Protein AF-0000000069869216 (afdb_homodimer)

pLDDT: mean 90.73, std 17.7, range [18.89, 98.94]

Foldseek 3Di:
DCPPVPPPDDPPPPPPPPCLVLFDLQAAFEEEEADCFDVNVVVVVVLVVVVRYDYAAYEALQCPDPRRVVVCVVCVNHHYYNALVVCCVPCVVPGAAYEYDAFQALLQLNLLVQLVSNHAYEYEFPNHLFLVSLVLSLVSCVVRVLHAFFYNLQLLQFQAVLQLLQCVVLVVDAQWAEKEFEDAFDDPCLPPQLPDDDDDAADDDDPSGDVPNSLFFFDDDHDDCCCDDPNVCFWSRTHLHPCRVFVCFACQSVCQVVVQFAFQKKWWPDFASAHQTGFTQKTKIWGWGCDDPNHHIYIYIYIYHNPTDDDDDPQNPQQDDDPPPPDDPPPPTPDRSHATYMWIDHPPWIWTFHTRNTHIATDNPVVRVVCVVVRDDGDHRPDGQSSQSSCVSSVNHHHSGGSNRSSSVSSNSNLNSLCRNVVGMWGADPVVRATDPDPVSRCRSNNDGTDPPNNVSSVD/DCPVVPPPDDPPPPPPPPCLVLFDLQAAFEEEEADCFDVNVVVVVVLVVVVRYDYAAYEALQCPDPRRVVVCVVCVNHHYYNALVVCCVPCVVPGAAYEYDAFQALLQLNLLVQLVSNHAYEYEFPNHLFLVSLVLSLVSCVVRVLHAFFYNLQLLQFQAVLQLLQCVVLVVDAQWAEKEFEDAFDDPCLPPQLPDDDDDAADDDDPSGPVPSSLFFFDDDHDDPCCDDRNVCFWSRTHLHPCRVFVCFACQSVCQVVVQFAFQKKWWPDFASAHQTGFTQKTKIWGWGCDDPNHHIYIYIYIYHNPTDDDDDPQNPQQDDDPPPPDDPPPPTPDRSHATYMWIDHPPWIWTFHTRNTHIATDNPVVRVVCVVVRDDGDHRPDGQSSQSSCSSSVNHHHSGGSNRSSSVSSNSNLNSLCRNVVGMWGADPVVRATDPDPVSRCRSNNDGTDPPNNVSSVD

InterPro domains:
  IPR000683 Gfo/Idh/MocA-like oxidoreductase, N-terminal [PF01408] (30-147)
  IPR036291 NAD(P)-binding domain superfamily [SSF51735] (22-184)
  IPR043906 Gfo/Idh/MocA-like oxidoreductase, bacterial type, C-terminal [PF19051] (194-260)
  IPR050463 Gfo/Idh/MocA family oxidoreductases and glycosidases [PTHR43818] (3-437)

Sequence (920 aa):
MASAGLAAGAGEILNAQTLSSSKNKNEKVKIAYVGIGNRGQQIIEDFARTGMVEVVALCDVDMGAKHTQKVIGMYPKAKQFRDFRQMFDKAGKEFDAVAIATPDHSHFPISMLALASGKHVYVEKPLARTFYEAELLMQAALKRPNLATQVGNQGHSEANYFQFKAWMDAGIIKDVTAVTAHMNNVRRWHKWDTNIYKLPSGQQLPKDMDWDTWLGAVPYHEYNEKYHQGEWRCWYDFGMGALGDWGAHILDTVHEFLELGLPYEVTLLHEKGHNDYFFPYSSTILFRFPQRKGMPPVDITWYDGLDNLPPIPAGYGVSGLDPNIPTTNQGDVPAAKLNPGKIIYTKDLTFKGGSHGSTLSIIPEEKAKEMADKLPQIPKSPSNHFENFLLACNGIEKTRSPFEINGVLSQVFSLGVMAQRLNTQLFFDSRTKQITNNEFANAMLTGIPPRKGWDEFYKLMASAGLAAGAGEILNAQTLSSSKNKNEKVKIAYVGIGNRGQQIIEDFARTGMVEVVALCDVDMGAKHTQKVIGMYPKAKQFRDFRQMFDKAGKEFDAVAIATPDHSHFPISMLALASGKHVYVEKPLARTFYEAELLMQAALKRPNLATQVGNQGHSEANYFQFKAWMDAGIIKDVTAVTAHMNNVRRWHKWDTNIYKLPSGQQLPKDMDWDTWLGAVPYHEYNEKYHQGEWRCWYDFGMGALGDWGAHILDTVHEFLELGLPYEVTLLHEKGHNDYFFPYSSTILFRFPQRKGMPPVDITWYDGLDNLPPIPAGYG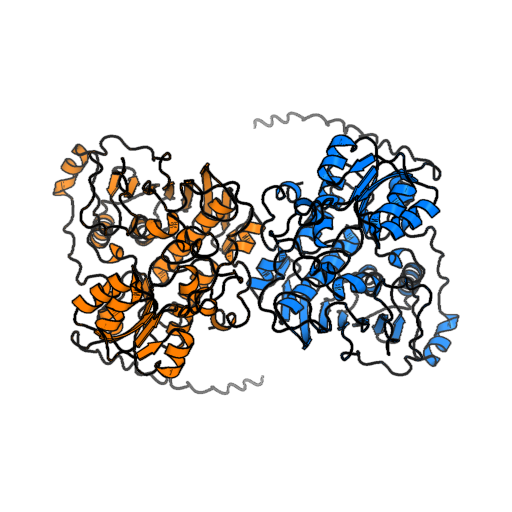VSGLDPNIPTTNQGDVPAAKLNPGKIIYTKDLTFKGGSHGSTLSIIPEEKAKEMADKLPQIPKSPSNHFENFLLACNGIEKTRSPFEINGVLSQVFSLGVMAQRLNTQLFFDSRTKQITNNEFANAMLTGIPPRKGWDEFYKL

Structure (mmCIF, N/CA/C/O backbone):
data_AF-0000000069869216-model_v1
#
loop_
_entity.id
_entity.type
_entity.pdbx_description
1 polymer Dehydrogenase
#
loop_
_atom_site.group_PDB
_atom_site.id
_atom_site.type_symbol
_atom_site.label_atom_id
_atom_site.label_alt_id
_atom_site.label_comp_id
_atom_site.label_asym_id
_atom_site.label_entity_id
_atom_site.label_seq_id
_atom_site.pdbx_PDB_ins_code
_atom_site.Cartn_x
_atom_site.Cartn_y
_atom_site.Cartn_z
_atom_site.occupancy
_atom_site.B_iso_or_equiv
_atom_site.auth_seq_id
_atom_site.auth_comp_id
_atom_site.auth_asym_id
_atom_site.auth_atom_id
_atom_site.pdbx_PDB_model_num
ATOM 1 N N . MET A 1 1 ? 43.75 -15.781 37.406 1 19.62 1 MET A N 1
ATOM 2 C CA . MET A 1 1 ? 44.062 -14.633 38.25 1 19.62 1 MET A CA 1
ATOM 3 C C . MET A 1 1 ? 43.906 -13.328 37.469 1 19.62 1 MET A C 1
ATOM 5 O O . MET A 1 1 ? 43.938 -12.25 38.062 1 19.62 1 MET A O 1
ATOM 9 N N . ALA A 1 2 ? 44.25 -13.344 36.219 1 21.14 2 ALA A N 1
ATOM 10 C CA . ALA A 1 2 ? 45.031 -12.305 35.531 1 21.14 2 ALA A CA 1
ATOM 11 C C . ALA A 1 2 ? 44.156 -11.102 35.188 1 21.14 2 ALA A C 1
ATOM 13 O O . ALA A 1 2 ? 43.25 -11.195 34.344 1 21.14 2 ALA A O 1
ATOM 14 N N . SER A 1 3 ? 43.844 -10.242 36.281 1 19.47 3 SER A N 1
ATOM 15 C CA . SER A 1 3 ? 42.875 -9.188 36.594 1 19.47 3 SER A CA 1
ATOM 16 C C . SER A 1 3 ? 43.188 -7.922 35.781 1 19.47 3 SER A C 1
ATOM 18 O O . SER A 1 3 ? 43.781 -6.98 36.281 1 19.47 3 SER A O 1
ATOM 20 N N . ALA A 1 4 ? 43.875 -8.117 34.594 1 21.92 4 ALA A N 1
ATOM 21 C CA . ALA A 1 4 ? 44.531 -6.887 34.125 1 21.92 4 ALA A CA 1
ATOM 22 C C . ALA A 1 4 ? 43.5 -5.777 33.938 1 21.92 4 ALA A C 1
ATOM 24 O O . ALA A 1 4 ? 42.594 -5.902 33.125 1 21.92 4 ALA A O 1
ATOM 25 N N . GLY A 1 5 ? 43.188 -5.02 34.938 1 21.55 5 GLY A N 1
ATOM 26 C CA . GLY A 1 5 ? 42.25 -3.971 35.281 1 21.55 5 GLY A CA 1
ATOM 27 C C . GLY A 1 5 ? 42.438 -2.697 34.5 1 21.55 5 GLY A C 1
ATOM 28 O O . GLY A 1 5 ? 42.75 -1.646 35.062 1 21.55 5 GLY A O 1
ATOM 29 N N . LEU A 1 6 ? 43.219 -2.826 33.219 1 23.8 6 LEU A N 1
ATOM 30 C CA . LEU A 1 6 ? 43.656 -1.477 32.906 1 23.8 6 LEU A CA 1
ATOM 31 C C . LEU A 1 6 ? 42.469 -0.507 32.875 1 23.8 6 LEU A C 1
ATOM 33 O O . LEU A 1 6 ? 41.406 -0.846 32.375 1 23.8 6 LEU A O 1
ATOM 37 N N . ALA A 1 7 ? 42.531 0.526 33.688 1 21.89 7 ALA A N 1
ATOM 38 C CA . ALA A 1 7 ? 41.844 1.729 34.156 1 21.89 7 ALA A CA 1
ATOM 39 C C . ALA A 1 7 ? 41.594 2.699 33.031 1 21.89 7 ALA A C 1
ATOM 41 O O . ALA A 1 7 ? 42.5 3.287 32.469 1 21.89 7 ALA A O 1
ATOM 42 N N . ALA A 1 8 ? 40.812 2.232 31.984 1 25.52 8 ALA A N 1
ATOM 43 C CA . ALA A 1 8 ? 40.5 3.109 30.859 1 25.52 8 ALA A CA 1
ATOM 44 C C . ALA A 1 8 ? 40.125 4.512 31.344 1 25.52 8 ALA A C 1
ATOM 46 O O . ALA A 1 8 ? 39.281 4.68 32.188 1 25.52 8 ALA A O 1
ATOM 47 N N . GLY A 1 9 ? 41.188 5.363 31.438 1 22.97 9 GLY A N 1
ATOM 48 C CA . GLY A 1 9 ? 41.062 6.762 31.828 1 22.97 9 GLY A CA 1
ATOM 49 C C . GLY A 1 9 ? 39.812 7.426 31.312 1 22.97 9 GLY A C 1
ATOM 50 O O . GLY A 1 9 ? 39.188 6.941 30.359 1 22.97 9 GLY A O 1
ATOM 51 N N . ALA A 1 10 ? 39.25 8.281 32.125 1 24.89 10 ALA A N 1
ATOM 52 C CA . ALA A 1 10 ? 38.094 9.172 32.281 1 24.89 10 ALA A CA 1
ATOM 53 C C . ALA A 1 10 ? 38 10.148 31.109 1 24.89 10 ALA A C 1
ATOM 55 O O . ALA A 1 10 ? 38.906 10.984 30.906 1 24.89 10 ALA A O 1
ATOM 56 N N . GLY A 1 11 ? 37.594 9.562 29.906 1 25.91 11 GLY A N 1
ATOM 57 C CA . GLY A 1 11 ? 37.406 10.406 28.734 1 25.91 11 GLY A CA 1
ATOM 58 C C . GLY A 1 11 ? 36.781 11.758 29.062 1 25.91 11 GLY A C 1
ATOM 59 O O . GLY A 1 11 ? 35.844 11.844 29.859 1 25.91 11 GLY A O 1
ATOM 60 N N . GLU A 1 12 ? 37.594 12.797 29.125 1 27.44 12 GLU A N 1
ATOM 61 C CA . GLU A 1 12 ? 37.188 14.195 29.234 1 27.44 12 GLU A CA 1
ATOM 62 C C . GLU A 1 12 ? 35.969 14.484 28.359 1 27.44 12 GLU A C 1
ATOM 64 O O . GLU A 1 12 ? 35.938 14.102 27.188 1 27.44 12 GLU A O 1
ATOM 69 N N . ILE A 1 13 ? 34.812 14.555 28.953 1 28.97 13 ILE A N 1
ATOM 70 C CA . ILE A 1 13 ? 33.531 15.094 28.516 1 28.97 13 ILE A CA 1
ATOM 71 C C . ILE A 1 13 ? 33.75 16.406 27.781 1 28.97 13 ILE A C 1
ATOM 73 O O . ILE A 1 13 ? 34.156 17.406 28.391 1 28.97 13 ILE A O 1
ATOM 77 N N . LEU A 1 14 ? 34.344 16.391 26.625 1 27.14 14 LEU A N 1
ATOM 78 C CA . LEU A 1 14 ? 34.312 17.641 25.859 1 27.14 14 LEU A CA 1
ATOM 79 C C . LEU A 1 14 ? 32.969 18.328 26 1 27.14 14 LEU A C 1
ATOM 81 O O . LEU A 1 14 ? 31.922 17.734 25.703 1 27.14 14 LEU A O 1
ATOM 85 N N . ASN A 1 15 ? 32.938 19.188 26.969 1 25.11 15 ASN A N 1
ATOM 86 C CA . ASN A 1 15 ? 31.875 20.188 27.156 1 25.11 15 ASN A CA 1
ATOM 87 C C . ASN A 1 15 ? 31.484 20.844 25.844 1 25.11 15 ASN A C 1
ATOM 89 O O . ASN A 1 15 ? 32.25 21.609 25.266 1 25.11 15 ASN A O 1
ATOM 93 N N . ALA A 1 16 ? 30.906 20.125 24.922 1 31.41 16 ALA A N 1
ATOM 94 C CA . ALA A 1 16 ? 30.281 20.828 23.812 1 31.41 16 ALA A CA 1
ATOM 95 C C . ALA A 1 16 ? 29.625 22.125 24.281 1 31.41 16 ALA A C 1
ATOM 97 O O . ALA A 1 16 ? 28.656 22.094 25.047 1 31.41 16 ALA A O 1
ATOM 98 N N . GLN A 1 17 ? 30.422 23.141 24.531 1 30.08 17 GLN A N 1
ATOM 99 C CA . GLN A 1 17 ? 29.922 24.5 24.719 1 30.08 17 GLN A CA 1
ATOM 100 C C . GLN A 1 17 ? 28.766 24.797 23.766 1 30.08 17 GLN A C 1
ATOM 102 O O . GLN A 1 17 ? 28.953 24.766 22.547 1 30.08 17 GLN A O 1
ATOM 107 N N . THR A 1 18 ? 27.609 24.344 24.047 1 34.5 18 THR A N 1
ATOM 108 C CA . THR A 1 18 ? 26.359 24.844 23.484 1 34.5 18 THR A CA 1
ATOM 109 C C . THR A 1 18 ? 26.438 26.359 23.312 1 34.5 18 THR A C 1
ATOM 111 O O . THR A 1 18 ? 26.438 27.109 24.297 1 34.5 18 THR A O 1
ATOM 114 N N . LEU A 1 19 ? 27.266 26.844 22.469 1 35.69 19 LEU A N 1
ATOM 115 C CA . LEU A 1 19 ? 27.219 28.25 22.094 1 35.69 19 LEU A CA 1
ATOM 116 C C . LEU A 1 19 ? 25.781 28.719 21.906 1 35.69 19 LEU A C 1
ATOM 118 O O . LEU A 1 19 ? 25.188 28.531 20.844 1 35.69 19 LEU A O 1
ATOM 122 N N . SER A 1 20 ? 24.938 28.438 22.812 1 37.41 20 SER A N 1
ATOM 123 C CA . SER A 1 20 ? 23.672 29.156 22.812 1 37.41 20 SER A CA 1
ATOM 124 C C . SER A 1 20 ? 23.906 30.672 22.766 1 37.41 20 SER A C 1
ATOM 126 O O . SER A 1 20 ? 24.312 31.266 23.766 1 37.41 20 SER A O 1
ATOM 128 N N . SER A 1 21 ? 24.625 31.234 21.859 1 39.28 21 SER A N 1
ATOM 129 C CA . SER A 1 21 ? 24.578 32.688 21.797 1 39.28 21 SER A CA 1
ATOM 130 C C . SER A 1 21 ? 23.156 33.188 21.938 1 39.28 21 SER A C 1
ATOM 132 O O . SER A 1 21 ? 22.266 32.781 21.188 1 39.28 21 SER A O 1
ATOM 134 N N . SER A 1 22 ? 22.641 33.469 23.109 1 44.38 22 SER A N 1
ATOM 135 C CA . SER A 1 22 ? 21.375 34.156 23.391 1 44.38 22 SER A CA 1
ATOM 136 C C . SER A 1 22 ? 21.094 35.25 22.391 1 44.38 22 SER A C 1
ATOM 138 O O . SER A 1 22 ? 21.734 36.312 22.422 1 44.38 22 SER A O 1
ATOM 140 N N . LYS A 1 23 ? 20.828 34.906 21.188 1 57.59 23 LYS A N 1
ATOM 141 C CA . LYS A 1 23 ? 20.375 35.906 20.219 1 57.59 23 LYS A CA 1
ATOM 142 C C . LYS A 1 23 ? 19.359 36.844 20.844 1 57.59 23 LYS A C 1
ATOM 144 O O . LYS A 1 23 ? 18.562 36.438 21.703 1 57.59 23 LYS A O 1
ATOM 149 N N . ASN A 1 24 ? 19.547 38.156 20.781 1 63.47 24 ASN A N 1
ATOM 150 C CA . ASN A 1 24 ? 18.703 39.25 21.234 1 63.47 24 ASN A CA 1
ATOM 151 C C . ASN A 1 24 ? 17.328 39.188 20.578 1 63.47 24 ASN A C 1
ATOM 153 O O . ASN A 1 24 ? 17.188 38.719 19.453 1 63.47 24 ASN A O 1
ATOM 157 N N . LYS A 1 25 ? 16.172 39.438 21.266 1 66.25 25 LYS A N 1
ATOM 158 C CA . LYS A 1 25 ? 14.789 39.469 20.844 1 66.25 25 LYS A CA 1
ATOM 159 C C . LYS A 1 25 ? 14.625 40.25 19.547 1 66.25 25 LYS A C 1
ATOM 161 O O . LYS A 1 25 ? 13.703 40.031 18.766 1 66.25 25 LYS A O 1
ATOM 166 N N . ASN A 1 26 ? 15.648 41.031 19.25 1 71.94 26 ASN A N 1
ATOM 167 C CA . ASN A 1 26 ? 15.492 41.906 18.109 1 71.94 26 ASN A CA 1
ATOM 168 C C . ASN A 1 26 ? 16.234 41.406 16.875 1 71.94 26 ASN A C 1
ATOM 170 O O . ASN A 1 26 ? 16.219 42.031 15.82 1 71.94 26 ASN A O 1
ATOM 174 N N . GLU A 1 27 ? 16.797 40.281 17.031 1 87.12 27 GLU A N 1
ATOM 175 C CA . GLU A 1 27 ? 17.547 39.75 15.891 1 87.12 27 GLU A CA 1
ATOM 176 C C . GLU A 1 27 ? 16.609 39.125 14.867 1 87.12 27 GLU A C 1
ATOM 178 O O . GLU A 1 27 ? 15.734 38.344 15.227 1 87.12 27 GLU A O 1
ATOM 183 N N . LYS A 1 28 ? 16.766 39.562 13.617 1 96.19 28 LYS A N 1
ATOM 184 C CA . LYS A 1 28 ? 15.922 39.031 12.562 1 96.19 28 LYS A CA 1
ATOM 185 C C . LYS A 1 28 ? 16.328 37.594 12.203 1 96.19 28 LYS A C 1
ATOM 187 O O . LYS A 1 28 ? 17.516 37.25 12.164 1 96.19 28 LYS A O 1
ATOM 192 N N . VAL A 1 29 ? 15.391 36.75 12.008 1 98.31 29 VAL A N 1
ATOM 193 C CA . VAL A 1 29 ? 15.602 35.375 11.555 1 98.31 29 VAL A CA 1
ATOM 194 C C . VAL A 1 29 ? 15.656 35.344 10.031 1 98.31 29 VAL A C 1
ATOM 196 O O . VAL A 1 29 ? 14.742 35.812 9.359 1 98.31 29 VAL A O 1
ATOM 199 N N . LYS A 1 30 ? 16.766 34.906 9.477 1 98.69 30 LYS A N 1
ATOM 200 C CA . LYS A 1 30 ? 16.844 34.656 8.039 1 98.69 30 LYS A CA 1
ATOM 201 C C . LYS A 1 30 ? 15.984 33.469 7.637 1 98.69 30 LYS A C 1
ATOM 203 O O . LYS A 1 30 ? 16.25 32.344 8.047 1 98.69 30 LYS A O 1
ATOM 208 N N . ILE A 1 31 ? 14.977 33.719 6.797 1 98.81 31 ILE A N 1
ATOM 209 C CA . ILE A 1 31 ? 13.961 32.688 6.582 1 98.81 31 ILE A CA 1
ATOM 210 C C . ILE A 1 31 ? 13.766 32.469 5.086 1 98.81 31 ILE A C 1
ATOM 212 O O . ILE A 1 31 ? 13.875 33.406 4.289 1 98.81 31 ILE A O 1
ATOM 216 N N . ALA A 1 32 ? 13.594 31.234 4.699 1 98.94 32 ALA A N 1
ATOM 217 C CA . ALA A 1 32 ? 13.133 30.828 3.375 1 98.94 32 ALA A CA 1
ATOM 218 C C . ALA A 1 32 ? 11.688 30.344 3.426 1 98.94 32 ALA A C 1
ATOM 220 O O . ALA A 1 32 ? 11.258 29.766 4.43 1 98.94 32 ALA A O 1
ATOM 221 N N . TYR A 1 33 ? 10.938 30.625 2.328 1 98.94 33 TYR A N 1
ATOM 222 C CA . TYR A 1 33 ? 9.547 30.219 2.242 1 98.94 33 TYR A CA 1
ATOM 223 C C . TYR A 1 33 ? 9.352 29.203 1.113 1 98.94 33 TYR A C 1
ATOM 225 O O . TYR A 1 33 ? 9.844 29.406 0.003 1 98.94 33 TYR A O 1
ATOM 233 N N . VAL A 1 34 ? 8.664 28.078 1.421 1 98.94 34 VAL A N 1
ATOM 234 C CA . VAL A 1 34 ? 8.273 27.078 0.422 1 98.94 34 VAL A CA 1
ATOM 235 C C . VAL A 1 34 ? 6.754 27.016 0.324 1 98.94 34 VAL A C 1
ATOM 237 O O . VAL A 1 34 ? 6.078 26.641 1.286 1 98.94 34 VAL A O 1
ATOM 240 N N . GLY A 1 35 ? 6.176 27.234 -0.852 1 98.62 35 GLY A N 1
ATOM 241 C CA . GLY A 1 35 ? 4.766 27.562 -1 1 98.62 35 GLY A CA 1
ATOM 242 C C . GLY A 1 35 ? 4.445 29 -0.677 1 98.62 35 GLY A C 1
ATOM 243 O O . GLY A 1 35 ? 4.391 29.391 0.494 1 98.62 35 GLY A O 1
ATOM 244 N N . ILE A 1 36 ? 4.219 29.828 -1.739 1 98.56 36 ILE A N 1
ATOM 245 C CA . ILE A 1 36 ? 4.164 31.266 -1.441 1 98.56 36 ILE A CA 1
ATOM 246 C C . ILE A 1 36 ? 2.852 31.844 -1.955 1 98.56 36 ILE A C 1
ATOM 248 O O . ILE A 1 36 ? 2.664 33.062 -1.95 1 98.56 36 ILE A O 1
ATOM 252 N N . GLY A 1 37 ? 1.979 30.938 -2.418 1 96.88 37 GLY A N 1
ATOM 253 C CA . GLY A 1 37 ? 0.66 31.375 -2.844 1 96.88 37 GLY A CA 1
ATOM 254 C C . GLY A 1 37 ? -0.432 31.047 -1.843 1 96.88 37 GLY A C 1
ATOM 255 O O . GLY A 1 37 ? -0.214 30.266 -0.915 1 96.88 37 GLY A O 1
ATOM 256 N N . ASN A 1 38 ? -1.629 31.688 -1.981 1 95.75 38 ASN A N 1
ATOM 257 C CA . ASN A 1 38 ? -2.816 31.406 -1.188 1 95.75 38 ASN A CA 1
ATOM 258 C C . ASN A 1 38 ? -2.514 31.422 0.308 1 95.75 38 ASN A C 1
ATOM 260 O O . ASN A 1 38 ? -2.133 32.469 0.849 1 95.75 38 ASN A O 1
ATOM 264 N N . ARG A 1 39 ? -2.576 30.266 1.001 1 95.94 39 ARG A N 1
ATOM 265 C CA . ARG A 1 39 ? -2.246 30.219 2.422 1 95.94 39 ARG A CA 1
ATOM 266 C C . ARG A 1 39 ? -0.797 30.625 2.662 1 95.94 39 ARG A C 1
ATOM 268 O O . ARG A 1 39 ? -0.485 31.266 3.666 1 95.94 39 ARG A O 1
ATOM 275 N N . GLY A 1 40 ? 0.072 30.219 1.746 1 97.81 40 GLY A N 1
ATOM 276 C CA . GLY A 1 40 ? 1.463 30.641 1.846 1 97.81 40 GLY A CA 1
ATOM 277 C C . GLY A 1 40 ? 1.638 32.125 1.887 1 97.81 40 GLY A C 1
ATOM 278 O O . GLY A 1 40 ? 2.402 32.656 2.701 1 97.81 40 GLY A O 1
ATOM 279 N N . GLN A 1 41 ? 0.903 32.812 1.023 1 98 41 GLN A N 1
ATOM 280 C CA . GLN A 1 41 ? 0.941 34.281 1.024 1 98 41 GLN A CA 1
ATOM 281 C C . GLN A 1 41 ? 0.492 34.844 2.371 1 98 41 GLN A C 1
ATOM 283 O O . GLN A 1 41 ? 1.113 35.75 2.904 1 98 41 GLN A O 1
ATOM 288 N N . GLN A 1 42 ? -0.546 34.281 2.922 1 97.31 42 GLN A N 1
ATOM 289 C CA . GLN A 1 42 ? -1.099 34.75 4.184 1 97.31 42 GLN A CA 1
ATOM 290 C C . GLN A 1 42 ? -0.092 34.594 5.32 1 97.31 42 GLN A C 1
ATOM 292 O O . GLN A 1 42 ? 0.098 35.531 6.117 1 97.31 42 GLN A O 1
ATOM 297 N N . ILE A 1 43 ? 0.572 33.469 5.402 1 97.69 43 ILE A N 1
ATOM 298 C CA . ILE A 1 43 ? 1.487 33.25 6.52 1 97.69 43 ILE A CA 1
ATOM 299 C C . ILE A 1 43 ? 2.729 34.125 6.34 1 97.69 43 ILE A C 1
ATOM 301 O O . ILE A 1 43 ? 3.312 34.594 7.32 1 97.69 43 ILE A O 1
ATOM 305 N N . ILE A 1 44 ? 3.092 34.344 5.082 1 98.62 44 ILE A N 1
ATOM 306 C CA . ILE A 1 44 ? 4.23 35.219 4.812 1 98.62 44 ILE A CA 1
ATOM 307 C C . ILE A 1 44 ? 3.926 36.625 5.285 1 98.62 44 ILE A C 1
ATOM 309 O O . ILE A 1 44 ? 4.773 37.281 5.895 1 98.62 44 ILE A O 1
ATOM 313 N N . GLU A 1 45 ? 2.744 37.094 5.043 1 98.44 45 GLU A N 1
ATOM 314 C CA . GLU A 1 45 ? 2.316 38.406 5.523 1 98.44 45 GLU A CA 1
ATOM 315 C C . GLU A 1 45 ? 2.289 38.469 7.047 1 98.44 45 GLU A C 1
ATOM 317 O O . GLU A 1 45 ? 2.662 39.469 7.648 1 98.44 45 GLU A O 1
ATOM 322 N N . ASP A 1 46 ? 1.845 37.375 7.645 1 97.94 46 ASP A N 1
ATOM 323 C CA . ASP A 1 46 ? 1.82 37.312 9.102 1 97.94 46 ASP A CA 1
ATOM 324 C C . ASP A 1 46 ? 3.234 37.344 9.68 1 97.94 46 ASP A C 1
ATOM 326 O O . ASP A 1 46 ? 3.486 38.031 10.664 1 97.94 46 ASP A O 1
ATOM 330 N N . PHE A 1 47 ? 4.156 36.656 9.07 1 98.31 47 PHE A N 1
ATOM 331 C CA . PHE A 1 47 ? 5.555 36.719 9.484 1 98.31 47 PHE A CA 1
ATOM 332 C C . PHE A 1 47 ? 6.125 38.125 9.305 1 98.31 47 PHE A C 1
ATOM 334 O O . PHE A 1 47 ? 6.852 38.594 10.164 1 98.31 47 PHE A O 1
ATOM 341 N N . ALA A 1 48 ? 5.793 38.75 8.242 1 98.06 48 ALA A N 1
ATOM 342 C CA . ALA A 1 48 ? 6.281 40.094 7.949 1 98.06 48 ALA A CA 1
ATOM 343 C C . ALA A 1 48 ? 5.836 41.094 9.023 1 98.06 48 ALA A C 1
ATOM 345 O O . ALA A 1 48 ? 6.598 41.969 9.414 1 98.06 48 ALA A O 1
ATOM 346 N N . ARG A 1 49 ? 4.656 40.938 9.516 1 97.25 49 ARG A N 1
ATOM 347 C CA . ARG A 1 49 ? 4.074 41.875 10.484 1 97.25 49 ARG A CA 1
ATOM 348 C C . ARG A 1 49 ? 4.82 41.812 11.812 1 97.25 49 ARG A C 1
ATOM 350 O O . ARG A 1 49 ? 4.766 42.75 12.609 1 97.25 49 ARG A O 1
ATOM 357 N N . THR A 1 50 ? 5.543 40.719 12.008 1 96.56 50 THR A N 1
ATOM 358 C CA . THR A 1 50 ? 6.301 40.594 13.25 1 96.56 50 THR A CA 1
ATOM 359 C C . THR A 1 50 ? 7.52 41.531 13.227 1 96.56 50 THR A C 1
ATOM 361 O O . THR A 1 50 ? 8.07 41.844 14.281 1 96.56 50 THR A O 1
ATOM 364 N N . GLY A 1 51 ? 7.988 41.812 12.062 1 96.62 51 GLY A N 1
ATOM 365 C CA . GLY A 1 51 ? 9.195 42.625 11.906 1 96.62 51 GLY A CA 1
ATOM 366 C C . GLY A 1 51 ? 10.461 41.844 12.234 1 96.62 51 GLY A C 1
ATOM 367 O O . GLY A 1 51 ? 11.539 42.438 12.336 1 96.62 51 GLY A O 1
ATOM 368 N N . MET A 1 52 ? 10.375 40.562 12.352 1 97.38 52 MET A N 1
ATOM 369 C CA . MET A 1 52 ? 11.477 39.75 12.898 1 97.38 52 MET A CA 1
ATOM 370 C C . MET A 1 52 ? 12.109 38.875 11.82 1 97.38 52 MET A C 1
ATOM 372 O O . MET A 1 52 ? 12.883 37.969 12.133 1 97.38 52 MET A O 1
ATOM 376 N N . VAL A 1 53 ? 11.828 39.125 10.523 1 98 53 VAL A N 1
ATOM 377 C CA . VAL A 1 53 ? 12.328 38.188 9.523 1 98 53 VAL A CA 1
ATOM 378 C C . VAL A 1 53 ? 13.141 38.938 8.469 1 98 53 VAL A C 1
ATOM 380 O O . VAL A 1 53 ? 12.867 40.125 8.188 1 98 53 VAL A O 1
ATOM 383 N N . GLU A 1 54 ? 14.109 38.344 7.965 1 98.25 54 GLU A N 1
ATOM 384 C CA . GLU A 1 54 ? 14.812 38.656 6.723 1 98.25 54 GLU A CA 1
ATOM 385 C C . GLU A 1 54 ? 14.617 37.562 5.691 1 98.25 54 GLU A C 1
ATOM 387 O O . GLU A 1 54 ? 15.117 36.438 5.863 1 98.25 54 GLU A O 1
ATOM 392 N N . VAL A 1 55 ? 13.898 37.906 4.602 1 98.62 55 VAL A N 1
ATOM 393 C CA . VAL A 1 55 ? 13.531 36.906 3.627 1 98.62 55 VAL A CA 1
ATOM 394 C C . VAL A 1 55 ? 14.68 36.656 2.654 1 98.62 55 VAL A C 1
ATOM 396 O O . VAL A 1 55 ? 15.117 37.594 1.965 1 98.62 55 VAL A O 1
ATOM 399 N N . VAL A 1 56 ? 15.094 35.406 2.568 1 98.44 56 VAL A N 1
ATOM 400 C CA . VAL A 1 56 ? 16.297 35.094 1.816 1 98.44 56 VAL A CA 1
ATOM 401 C C . VAL A 1 56 ? 15.93 34.375 0.515 1 98.44 56 VAL A C 1
ATOM 403 O O . VAL A 1 56 ? 16.562 34.594 -0.522 1 98.44 56 VAL A O 1
ATOM 406 N N . ALA A 1 57 ? 14.938 33.562 0.566 1 98.81 57 ALA A N 1
ATOM 407 C CA . ALA A 1 57 ? 14.609 32.719 -0.591 1 98.81 57 ALA A CA 1
ATOM 408 C C . ALA A 1 57 ? 13.109 32.406 -0.641 1 98.81 57 ALA A C 1
ATOM 410 O O . ALA A 1 57 ? 12.461 32.312 0.4 1 98.81 57 ALA A O 1
ATOM 411 N N . LEU A 1 58 ? 12.609 32.375 -1.854 1 98.81 58 LEU A N 1
ATOM 412 C CA . LEU A 1 58 ? 11.25 31.969 -2.17 1 98.81 58 LEU A CA 1
ATOM 413 C C . LEU A 1 58 ? 11.242 30.75 -3.078 1 98.81 58 LEU A C 1
ATOM 415 O O . LEU A 1 58 ? 12 30.688 -4.043 1 98.81 58 LEU A O 1
ATOM 419 N N . CYS A 1 59 ? 10.414 29.781 -2.723 1 98.81 59 CYS A N 1
ATOM 420 C CA . CYS A 1 59 ? 10.305 28.578 -3.523 1 98.81 59 CYS A CA 1
ATOM 421 C C . CYS A 1 59 ? 8.852 28.219 -3.787 1 98.81 59 CYS A C 1
ATOM 423 O O . CYS A 1 59 ? 8.039 28.188 -2.861 1 98.81 59 CYS A O 1
ATOM 425 N N . ASP A 1 60 ? 8.508 28.016 -4.996 1 98.56 60 ASP A N 1
ATOM 426 C CA . ASP A 1 60 ? 7.188 27.562 -5.418 1 98.56 60 ASP A CA 1
ATOM 427 C C . ASP A 1 60 ? 7.266 26.828 -6.758 1 98.56 60 ASP A C 1
ATOM 429 O O . ASP A 1 60 ? 7.992 27.25 -7.66 1 98.56 60 ASP A O 1
ATOM 433 N N . VAL A 1 61 ? 6.469 25.781 -6.848 1 98.19 61 VAL A N 1
ATOM 434 C CA . VAL A 1 61 ? 6.543 24.938 -8.031 1 98.19 61 VAL A CA 1
ATOM 435 C C . VAL A 1 61 ? 5.918 25.656 -9.227 1 98.19 61 VAL A C 1
ATOM 437 O O . VAL A 1 61 ? 6.098 25.234 -10.375 1 98.19 61 VAL A O 1
ATOM 440 N N . ASP A 1 62 ? 5.211 26.719 -8.977 1 96.5 62 ASP A N 1
ATOM 441 C CA . ASP A 1 62 ? 4.492 27.469 -10 1 96.5 62 ASP A CA 1
ATOM 442 C C . ASP A 1 62 ? 4.809 28.969 -9.914 1 96.5 62 ASP A C 1
ATOM 444 O O . ASP A 1 62 ? 3.896 29.797 -9.836 1 96.5 62 ASP A O 1
ATOM 448 N N . MET A 1 63 ? 6.023 29.375 -10.039 1 95 63 MET A N 1
ATOM 449 C CA . MET A 1 63 ? 6.527 30.719 -9.812 1 95 63 MET A CA 1
ATOM 450 C C . MET A 1 63 ? 5.926 31.703 -10.805 1 95 63 MET A C 1
ATOM 452 O O . MET A 1 63 ? 5.816 32.906 -10.516 1 95 63 MET A O 1
ATOM 456 N N . GLY A 1 64 ? 5.48 31.25 -11.891 1 93.5 64 GLY A N 1
ATOM 457 C CA . GLY A 1 64 ? 4.953 32.125 -12.922 1 93.5 64 GLY A CA 1
ATOM 458 C C . GLY A 1 64 ? 3.461 32.375 -12.797 1 93.5 64 GLY A C 1
ATOM 459 O O . GLY A 1 64 ? 2.896 33.188 -13.516 1 93.5 64 GLY A O 1
ATOM 460 N N . ALA A 1 65 ? 2.846 31.734 -11.906 1 94.69 65 ALA A N 1
ATOM 461 C CA . ALA A 1 65 ? 1.392 31.797 -11.789 1 94.69 65 ALA A CA 1
ATOM 462 C C . ALA A 1 65 ? 0.967 33.062 -11.031 1 94.69 65 ALA A C 1
ATOM 464 O O . ALA A 1 65 ? 1.756 33.625 -10.273 1 94.69 65 ALA A O 1
ATOM 465 N N . LYS A 1 66 ? -0.271 33.438 -11.125 1 95.19 66 LYS A N 1
ATOM 466 C CA . LYS A 1 66 ? -0.815 34.656 -10.547 1 95.19 66 LYS A CA 1
ATOM 467 C C . LYS A 1 66 ? -0.72 34.656 -9.031 1 95.19 66 LYS A C 1
ATOM 469 O O . LYS A 1 66 ? -0.412 35.656 -8.406 1 95.19 66 LYS A O 1
ATOM 474 N N . HIS A 1 67 ? -0.937 33.531 -8.438 1 95.38 67 HIS A N 1
ATOM 475 C CA . HIS A 1 67 ? -1.067 33.438 -6.984 1 95.38 67 HIS A CA 1
ATOM 476 C C . HIS A 1 67 ? 0.282 33.656 -6.301 1 95.38 67 HIS A C 1
ATOM 478 O O . HIS A 1 67 ? 0.343 33.875 -5.09 1 95.38 67 HIS A O 1
ATOM 484 N N . THR A 1 68 ? 1.382 33.594 -7.004 1 97 68 THR A N 1
ATOM 485 C CA . THR A 1 68 ? 2.705 33.719 -6.402 1 97 68 THR A CA 1
ATOM 486 C C . THR A 1 68 ? 3.236 35.156 -6.574 1 97 68 THR A C 1
ATOM 488 O O . THR A 1 68 ? 4.211 35.531 -5.926 1 97 68 THR A O 1
ATOM 491 N N . GLN A 1 69 ? 2.652 35.969 -7.367 1 97.44 69 GLN A N 1
ATOM 492 C CA . GLN A 1 69 ? 3.236 37.219 -7.828 1 97.44 69 GLN A CA 1
ATOM 493 C C . GLN A 1 69 ? 3.283 38.25 -6.699 1 97.44 69 GLN A C 1
ATOM 495 O O . GLN A 1 69 ? 4.219 39.062 -6.621 1 97.44 69 GLN A O 1
ATOM 500 N N . LYS A 1 70 ? 2.322 38.281 -5.914 1 98 70 LYS A N 1
ATOM 501 C CA . LYS A 1 70 ? 2.295 39.25 -4.832 1 98 70 LYS A CA 1
ATOM 502 C C . LYS A 1 70 ? 3.508 39.125 -3.92 1 98 70 LYS A C 1
ATOM 504 O O . LYS A 1 70 ? 4.199 40.094 -3.627 1 98 70 LYS A O 1
ATOM 509 N N . VAL A 1 71 ? 3.775 37.906 -3.545 1 98.62 71 VAL A N 1
ATOM 510 C CA . VAL A 1 71 ? 4.879 37.656 -2.625 1 98.62 71 VAL A CA 1
ATOM 511 C C . VAL A 1 71 ? 6.207 37.906 -3.326 1 98.62 71 VAL A C 1
ATOM 513 O O . VAL A 1 71 ? 7.125 38.5 -2.73 1 98.62 71 VAL A O 1
ATOM 516 N N . ILE A 1 72 ? 6.309 37.531 -4.527 1 98.12 72 ILE A N 1
ATOM 517 C CA . ILE A 1 72 ? 7.52 37.781 -5.297 1 98.12 72 ILE A CA 1
ATOM 518 C C . ILE A 1 72 ? 7.777 39.281 -5.352 1 98.12 72 ILE A C 1
ATOM 520 O O . ILE A 1 72 ? 8.914 39.75 -5.199 1 98.12 72 ILE A O 1
ATOM 524 N N . GLY A 1 73 ? 6.742 40.031 -5.492 1 98 73 GLY A N 1
ATOM 525 C CA . GLY A 1 73 ? 6.855 41.5 -5.535 1 98 73 GLY A CA 1
ATOM 526 C C . GLY A 1 73 ? 7.266 42.094 -4.203 1 98 73 GLY A C 1
ATOM 527 O O . GLY A 1 73 ? 7.953 43.125 -4.164 1 98 73 GLY A O 1
ATOM 528 N N . MET A 1 74 ? 6.883 41.531 -3.133 1 97.94 74 MET A N 1
ATOM 529 C CA . MET A 1 74 ? 7.203 42 -1.788 1 97.94 74 MET A CA 1
ATOM 530 C C . MET A 1 74 ? 8.695 41.844 -1.503 1 97.94 74 MET A C 1
ATOM 532 O O . MET A 1 74 ? 9.266 42.625 -0.738 1 97.94 74 MET A O 1
ATOM 536 N N . TYR A 1 75 ? 9.312 40.875 -2.15 1 98.38 75 TYR A N 1
ATOM 537 C CA . TYR A 1 75 ? 10.703 40.594 -1.835 1 98.38 75 TYR A CA 1
ATOM 538 C C . TYR A 1 75 ? 11.531 40.406 -3.105 1 98.38 75 TYR A C 1
ATOM 540 O O . TYR A 1 75 ? 12.055 39.344 -3.369 1 98.38 75 TYR A O 1
ATOM 548 N N . PRO A 1 76 ? 11.797 41.406 -3.76 1 96.81 76 PRO A N 1
ATOM 549 C CA . PRO A 1 76 ? 12.453 41.344 -5.066 1 96.81 76 PRO A CA 1
ATOM 550 C C . PRO A 1 76 ? 13.898 40.844 -4.969 1 96.81 76 PRO A C 1
ATOM 552 O O . PRO A 1 76 ? 14.469 40.406 -5.965 1 96.81 76 PRO A O 1
ATOM 555 N N . LYS A 1 77 ? 14.531 40.938 -3.82 1 97.19 77 LYS A N 1
ATOM 556 C CA . LYS A 1 77 ? 15.922 40.562 -3.666 1 97.19 77 LYS A CA 1
ATOM 557 C C . LYS A 1 77 ? 16.047 39.094 -3.252 1 97.19 77 LYS A C 1
ATOM 559 O O . LYS A 1 77 ? 17.141 38.531 -3.254 1 97.19 77 LYS A O 1
ATOM 564 N N . ALA A 1 78 ? 14.945 38.469 -2.84 1 98.56 78 ALA A N 1
ATOM 565 C CA . ALA A 1 78 ? 14.969 37.062 -2.439 1 98.56 78 ALA A CA 1
ATOM 566 C C . ALA A 1 78 ? 15.273 36.156 -3.629 1 98.56 78 ALA A C 1
ATOM 568 O O . ALA A 1 78 ? 14.773 36.406 -4.73 1 98.56 78 ALA A O 1
ATOM 569 N N . LYS A 1 79 ? 16.094 35.188 -3.443 1 98.62 79 LYS A N 1
ATOM 570 C CA . LYS A 1 79 ? 16.344 34.188 -4.477 1 98.62 79 LYS A CA 1
ATOM 571 C C . LYS A 1 79 ? 15.102 33.344 -4.742 1 98.62 79 LYS A C 1
ATOM 573 O O . LYS A 1 79 ? 14.336 33.062 -3.816 1 98.62 79 LYS A O 1
ATOM 578 N N . GLN A 1 80 ? 14.891 33 -6 1 98.31 80 GLN A N 1
ATOM 579 C CA . GLN A 1 80 ? 13.68 32.281 -6.383 1 98.31 80 GLN A CA 1
ATOM 580 C C . GLN A 1 80 ? 14 30.875 -6.883 1 98.31 80 GLN A C 1
ATOM 582 O O . GLN A 1 80 ? 14.961 30.688 -7.633 1 98.31 80 GLN A O 1
ATOM 587 N N . PHE A 1 81 ? 13.25 29.891 -6.461 1 98.44 81 PHE A N 1
ATOM 588 C CA . PHE A 1 81 ? 13.438 28.5 -6.848 1 98.44 81 PHE A CA 1
ATOM 589 C C . PHE A 1 81 ? 12.102 27.844 -7.164 1 98.44 81 PHE A C 1
ATOM 591 O O . PHE A 1 81 ? 11.07 28.203 -6.594 1 98.44 81 PHE A O 1
ATOM 598 N N . ARG A 1 82 ? 12.062 26.812 -8.016 1 97.81 82 ARG A N 1
ATOM 599 C CA . ARG A 1 82 ? 10.875 26.031 -8.312 1 97.81 82 ARG A CA 1
ATOM 600 C C . ARG A 1 82 ? 10.938 24.672 -7.621 1 97.81 82 ARG A C 1
ATOM 602 O O . ARG A 1 82 ? 9.938 23.953 -7.555 1 97.81 82 ARG A O 1
ATOM 609 N N . ASP A 1 83 ? 12.094 24.344 -7.195 1 98.5 83 ASP A N 1
ATOM 610 C CA . ASP A 1 83 ? 12.375 23.094 -6.512 1 98.5 83 ASP A CA 1
ATOM 611 C C . ASP A 1 83 ? 13.078 23.328 -5.184 1 98.5 83 ASP A C 1
ATOM 613 O O . ASP A 1 83 ? 14.172 23.891 -5.148 1 98.5 83 ASP A O 1
ATOM 617 N N . PHE A 1 84 ? 12.453 22.844 -4.047 1 98.81 84 PHE A N 1
ATOM 618 C CA . PHE A 1 84 ? 13.023 23.078 -2.727 1 98.81 84 PHE A CA 1
ATOM 619 C C . PHE A 1 84 ? 14.391 22.422 -2.607 1 98.81 84 PHE A C 1
ATOM 621 O O . PHE A 1 84 ? 15.242 22.875 -1.839 1 98.81 84 PHE A O 1
ATOM 628 N N . ARG A 1 85 ? 14.68 21.328 -3.281 1 98.44 85 ARG A N 1
ATOM 629 C CA . ARG A 1 85 ? 15.977 20.656 -3.234 1 98.44 85 ARG A CA 1
ATOM 630 C C . ARG A 1 85 ? 17.078 21.578 -3.748 1 98.44 85 ARG A C 1
ATOM 632 O O . ARG A 1 85 ? 18.156 21.656 -3.154 1 98.44 85 ARG A O 1
ATOM 639 N N . GLN A 1 86 ? 16.734 22.297 -4.832 1 98.69 86 GLN A N 1
ATOM 640 C CA . GLN A 1 86 ? 17.672 23.281 -5.371 1 98.69 86 GLN A CA 1
ATOM 641 C C . GLN A 1 86 ? 17.859 24.453 -4.418 1 98.69 86 GLN A C 1
ATOM 643 O O . GLN A 1 86 ? 18.953 24.984 -4.281 1 98.69 86 GLN A O 1
ATOM 648 N N . MET A 1 87 ? 16.75 24.859 -3.805 1 98.88 87 MET A N 1
ATOM 649 C CA . MET A 1 87 ? 16.828 25.953 -2.83 1 98.88 87 MET A CA 1
ATOM 650 C C . MET A 1 87 ? 17.812 25.609 -1.713 1 98.88 87 MET A C 1
ATOM 652 O O . MET A 1 87 ? 18.672 26.422 -1.371 1 98.88 87 MET A O 1
ATOM 656 N N . PHE A 1 88 ? 17.734 24.422 -1.185 1 98.75 88 PHE A N 1
ATOM 657 C CA . PHE A 1 88 ? 18.625 24.016 -0.105 1 98.75 88 PHE A CA 1
ATOM 658 C C . PHE A 1 88 ? 20.047 23.875 -0.607 1 98.75 88 PHE A C 1
ATOM 660 O O . PHE A 1 88 ? 21 24.203 0.102 1 98.75 88 PHE A O 1
ATOM 667 N N . ASP A 1 89 ? 20.203 23.375 -1.839 1 98.31 89 ASP A N 1
ATOM 668 C CA . ASP A 1 89 ? 21.531 23.156 -2.41 1 98.31 89 ASP A CA 1
ATOM 669 C C . ASP A 1 89 ? 22.234 24.5 -2.66 1 98.31 89 ASP A C 1
ATOM 671 O O . ASP A 1 89 ? 23.406 24.656 -2.322 1 98.31 89 ASP A O 1
ATOM 675 N N . LYS A 1 90 ? 21.516 25.469 -3.154 1 98.5 90 LYS A N 1
ATOM 676 C CA . LYS A 1 90 ? 22.141 26.688 -3.654 1 98.5 90 LYS A CA 1
ATOM 677 C C . LYS A 1 90 ? 22.094 27.797 -2.607 1 98.5 90 LYS A C 1
ATOM 679 O O . LYS A 1 90 ? 22.969 28.672 -2.58 1 98.5 90 LYS A O 1
ATOM 684 N N . ALA A 1 91 ? 21.125 27.734 -1.72 1 98.38 91 ALA A N 1
ATOM 685 C CA . ALA A 1 91 ? 20.953 28.844 -0.788 1 98.38 91 ALA A CA 1
ATOM 686 C C . ALA A 1 91 ? 20.906 28.359 0.655 1 98.38 91 ALA A C 1
ATOM 688 O O . ALA A 1 91 ? 20.672 29.125 1.579 1 98.38 91 ALA A O 1
ATOM 689 N N . GLY A 1 92 ? 21.141 27.156 0.891 1 97.62 92 GLY A N 1
ATOM 690 C CA . GLY A 1 92 ? 20.969 26.516 2.191 1 97.62 92 GLY A CA 1
ATOM 691 C C . GLY A 1 92 ? 21.781 27.172 3.287 1 97.62 92 GLY A C 1
ATOM 692 O O . GLY A 1 92 ? 21.406 27.141 4.461 1 97.62 92 GLY A O 1
ATOM 693 N N . LYS A 1 93 ? 22.875 27.844 2.941 1 97.81 93 LYS A N 1
ATOM 694 C CA . LYS A 1 93 ? 23.75 28.438 3.939 1 97.81 93 LYS A CA 1
ATOM 695 C C . LYS A 1 93 ? 23.297 29.859 4.277 1 97.81 93 LYS A C 1
ATOM 697 O O . LYS A 1 93 ? 23.844 30.484 5.203 1 97.81 93 LYS A O 1
ATOM 702 N N . GLU A 1 94 ? 22.281 30.312 3.654 1 98.25 94 GLU A N 1
ATOM 703 C CA . GLU A 1 94 ? 21.953 31.734 3.75 1 98.25 94 GLU A CA 1
ATOM 704 C C . GLU A 1 94 ? 20.734 31.953 4.637 1 98.25 94 GLU A C 1
ATOM 706 O O . GLU A 1 94 ? 20.375 33.094 4.922 1 98.25 94 GLU A O 1
ATOM 711 N N . PHE A 1 95 ? 20.094 30.906 5.023 1 98.56 95 PHE A N 1
ATOM 712 C CA . PHE A 1 95 ? 18.938 31.078 5.895 1 98.56 95 PHE A CA 1
ATOM 713 C C . PHE A 1 95 ? 19 30.109 7.074 1 98.56 95 PHE A C 1
ATOM 715 O O . PHE A 1 95 ? 19.688 29.094 7.016 1 98.56 95 PHE A O 1
ATOM 722 N N . ASP A 1 96 ? 18.188 30.453 8.133 1 98.38 96 ASP A N 1
ATOM 723 C CA . ASP A 1 96 ? 18.203 29.703 9.391 1 98.38 96 ASP A CA 1
ATOM 724 C C . ASP A 1 96 ? 16.922 28.891 9.562 1 98.38 96 ASP A C 1
ATOM 726 O O . ASP A 1 96 ? 16.891 27.922 10.312 1 98.38 96 ASP A O 1
ATOM 730 N N . ALA A 1 97 ? 15.883 29.344 8.945 1 98.88 97 ALA A N 1
ATOM 731 C CA . ALA A 1 97 ? 14.562 28.75 9.125 1 98.88 97 ALA A CA 1
ATOM 732 C C . ALA A 1 97 ? 13.828 28.625 7.797 1 98.88 97 ALA A C 1
ATOM 734 O O . ALA A 1 97 ? 14.141 29.344 6.844 1 98.88 97 ALA A O 1
ATOM 735 N N . VAL A 1 98 ? 12.93 27.688 7.781 1 98.94 98 VAL A N 1
ATOM 736 C CA . VAL A 1 98 ? 12.062 27.531 6.617 1 98.94 98 VAL A CA 1
ATOM 737 C C . VAL A 1 98 ? 10.602 27.453 7.066 1 98.94 98 VAL A C 1
ATOM 739 O O . VAL A 1 98 ? 10.289 26.812 8.07 1 98.94 98 VAL A O 1
ATOM 742 N N . ALA A 1 99 ? 9.742 28.156 6.398 1 98.94 99 ALA A N 1
ATOM 743 C CA . ALA A 1 99 ? 8.297 28.031 6.566 1 98.94 99 ALA A CA 1
ATOM 744 C C . ALA A 1 99 ? 7.66 27.344 5.352 1 98.94 99 ALA A C 1
ATOM 746 O O . ALA A 1 99 ? 7.887 27.766 4.215 1 98.94 99 ALA A O 1
ATOM 747 N N . ILE A 1 100 ? 6.883 26.328 5.633 1 98.88 100 ILE A N 1
ATOM 748 C CA . ILE A 1 100 ? 6.359 25.438 4.594 1 98.88 100 ILE A CA 1
ATOM 749 C C . ILE A 1 100 ? 4.836 25.531 4.559 1 98.88 100 ILE A C 1
ATOM 751 O O . ILE A 1 100 ? 4.168 25.219 5.547 1 98.88 100 ILE A O 1
ATOM 755 N N . ALA A 1 101 ? 4.262 25.969 3.457 1 98.31 101 ALA A N 1
ATOM 756 C CA . ALA A 1 101 ? 2.822 26.047 3.236 1 98.31 101 ALA A CA 1
ATOM 757 C C . ALA A 1 101 ? 2.434 25.438 1.896 1 98.31 101 ALA A C 1
ATOM 759 O O . ALA A 1 101 ? 1.742 26.062 1.093 1 98.31 101 ALA A O 1
ATOM 760 N N . THR A 1 102 ? 2.859 24.203 1.678 1 98.31 102 THR A N 1
ATOM 761 C CA . THR A 1 102 ? 2.586 23.406 0.479 1 98.31 102 THR A CA 1
ATOM 762 C C . THR A 1 102 ? 1.447 22.422 0.725 1 98.31 102 THR A C 1
ATOM 764 O O . THR A 1 102 ? 0.899 22.359 1.827 1 98.31 102 THR A O 1
ATOM 767 N N . PRO A 1 103 ? 0.989 21.719 -0.319 1 97.94 103 PRO A N 1
ATOM 768 C CA . PRO A 1 103 ? -0.016 20.672 -0.097 1 97.94 103 PRO A CA 1
ATOM 769 C C . PRO A 1 103 ? 0.416 19.641 0.951 1 97.94 103 PRO A C 1
ATOM 771 O O . PRO A 1 103 ? 1.614 19.438 1.157 1 97.94 103 PRO A O 1
ATOM 774 N N . ASP A 1 104 ? -0.556 18.969 1.56 1 98 104 ASP A N 1
ATOM 775 C CA . ASP A 1 104 ? -0.305 18.109 2.709 1 98 104 ASP A CA 1
ATOM 776 C C . ASP A 1 104 ? 0.731 17.031 2.373 1 98 104 ASP A C 1
ATOM 778 O O . ASP A 1 104 ? 1.625 16.75 3.176 1 98 104 ASP A O 1
ATOM 782 N N . HIS A 1 105 ? 0.678 16.516 1.146 1 97.75 105 HIS A N 1
ATOM 783 C CA . HIS A 1 105 ? 1.508 15.375 0.787 1 97.75 105 HIS A CA 1
ATOM 784 C C . HIS A 1 105 ? 2.973 15.773 0.659 1 97.75 105 HIS A C 1
ATOM 786 O O . HIS A 1 105 ? 3.859 14.914 0.662 1 97.75 105 HIS A O 1
ATOM 792 N N . SER A 1 106 ? 3.273 17.047 0.555 1 98.06 106 SER A N 1
ATOM 793 C CA . SER A 1 106 ? 4.648 17.469 0.303 1 98.06 106 SER A CA 1
ATOM 794 C C . SER A 1 106 ? 5.309 18 1.575 1 98.06 106 SER A C 1
ATOM 796 O O . SER A 1 106 ? 6.5 18.312 1.578 1 98.06 106 SER A O 1
ATOM 798 N N . HIS A 1 107 ? 4.551 18.078 2.727 1 98.75 107 HIS A N 1
ATOM 799 C CA . HIS A 1 107 ? 5.125 18.531 3.986 1 98.75 107 HIS A CA 1
ATOM 800 C C . HIS A 1 107 ? 6.344 17.703 4.375 1 98.75 107 HIS A C 1
ATOM 802 O O . HIS A 1 107 ? 7.387 18.25 4.73 1 98.75 107 HIS A O 1
ATOM 808 N N . PHE A 1 108 ? 6.191 16.438 4.219 1 98.69 108 PHE A N 1
ATOM 809 C CA . PHE A 1 108 ? 7.133 15.492 4.789 1 98.69 108 PHE A CA 1
ATOM 810 C C . PHE A 1 108 ? 8.516 15.664 4.176 1 98.69 108 PHE A C 1
ATOM 812 O O . PHE A 1 108 ? 9.477 15.977 4.879 1 98.69 108 PHE A O 1
ATOM 819 N N . PRO A 1 109 ? 8.648 15.523 2.799 1 98.81 109 PRO A N 1
ATOM 820 C CA . PRO A 1 109 ? 10.008 15.602 2.252 1 98.81 109 PRO A CA 1
ATOM 821 C C . PRO A 1 109 ? 10.672 16.953 2.502 1 98.81 109 PRO A C 1
ATOM 823 O O . PRO A 1 109 ? 11.875 17.016 2.779 1 98.81 109 PRO A O 1
ATOM 826 N N . ILE A 1 110 ? 9.922 18.031 2.461 1 98.88 110 ILE A N 1
ATOM 827 C CA . ILE A 1 110 ? 10.492 19.359 2.641 1 98.88 110 ILE A CA 1
ATOM 828 C C . ILE A 1 110 ? 10.953 19.531 4.086 1 98.88 110 ILE A C 1
ATOM 830 O O . ILE A 1 110 ? 12.07 19.984 4.336 1 98.88 110 ILE A O 1
ATOM 834 N N . SER A 1 111 ? 10.086 19.109 5.016 1 98.88 111 SER A N 1
ATOM 835 C CA . SER A 1 111 ? 10.414 19.234 6.434 1 98.88 111 SER A CA 1
ATOM 836 C C . SER A 1 111 ? 11.594 18.359 6.809 1 98.88 111 SER A C 1
ATOM 838 O O . SER A 1 111 ? 12.461 18.766 7.59 1 98.88 111 SER A O 1
ATOM 840 N N . MET A 1 112 ? 11.625 17.188 6.258 1 98.88 112 MET A N 1
ATOM 841 C CA . MET A 1 112 ? 12.719 16.266 6.551 1 98.88 112 MET A CA 1
ATOM 842 C C . MET A 1 112 ? 14.055 16.844 6.082 1 98.88 112 MET A C 1
ATOM 844 O O . MET A 1 112 ? 15.039 16.812 6.816 1 98.88 112 MET A O 1
ATOM 848 N N . LEU A 1 113 ? 14.055 17.359 4.895 1 98.81 113 LEU A N 1
ATOM 849 C CA . LEU A 1 113 ? 15.273 17.95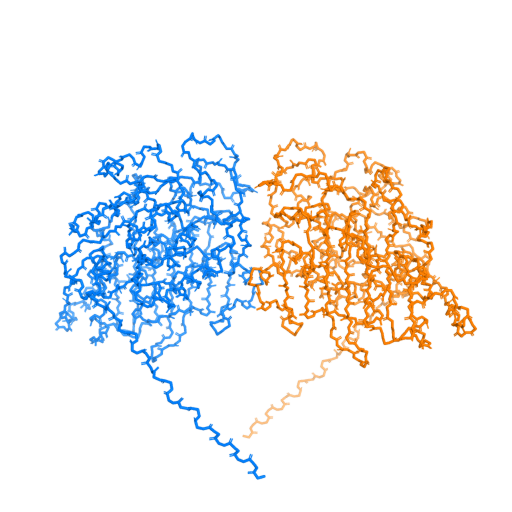3 4.371 1 98.81 113 LEU A CA 1
ATOM 850 C C . LEU A 1 113 ? 15.688 19.172 5.199 1 98.81 113 LEU A C 1
ATOM 852 O O . LEU A 1 113 ? 16.875 19.359 5.473 1 98.81 113 LEU A O 1
ATOM 856 N N . ALA A 1 114 ? 14.727 19.938 5.594 1 98.88 114 ALA A N 1
ATOM 857 C CA . ALA A 1 114 ? 15.008 21.125 6.402 1 98.88 114 ALA A CA 1
ATOM 858 C C . ALA A 1 114 ? 15.664 20.734 7.727 1 98.88 114 ALA A C 1
ATOM 860 O O . ALA A 1 114 ? 16.703 21.281 8.094 1 98.88 114 ALA A O 1
ATOM 861 N N . LEU A 1 115 ? 15.086 19.812 8.398 1 98.81 115 LEU A N 1
ATOM 862 C CA . LEU A 1 115 ? 15.641 19.359 9.68 1 98.81 115 LEU A CA 1
ATOM 863 C C . LEU A 1 115 ? 17.031 18.781 9.492 1 98.81 115 LEU A C 1
ATOM 865 O O . LEU A 1 115 ? 17.953 19.094 10.258 1 98.81 115 LEU A O 1
ATOM 869 N N . ALA A 1 116 ? 17.156 17.969 8.461 1 98.38 116 ALA A N 1
ATOM 870 C CA . ALA A 1 116 ? 18.453 17.344 8.195 1 98.38 116 ALA A CA 1
ATOM 871 C C . ALA A 1 116 ? 19.516 18.406 7.879 1 98.38 116 ALA A C 1
ATOM 873 O O . ALA A 1 116 ? 20.703 18.188 8.125 1 98.38 116 ALA A O 1
ATOM 874 N N . SER A 1 117 ? 19.094 19.547 7.387 1 98.44 117 SER A N 1
ATOM 875 C CA . SER A 1 117 ? 20 20.625 7.008 1 98.44 117 SER A CA 1
ATOM 876 C C . SER A 1 117 ? 20.219 21.594 8.164 1 98.44 117 SER A C 1
ATOM 878 O O . SER A 1 117 ? 20.781 22.672 7.984 1 98.44 117 SER A O 1
ATOM 880 N N . GLY A 1 118 ? 19.641 21.266 9.305 1 98.44 118 GLY A N 1
ATOM 881 C CA . GLY A 1 118 ? 19.875 22.078 10.492 1 98.44 118 GLY A CA 1
ATOM 882 C C . GLY A 1 118 ? 19.031 23.344 10.523 1 98.44 118 GLY A C 1
ATOM 883 O O . GLY A 1 118 ? 19.469 24.359 11.047 1 98.44 118 GLY A O 1
ATOM 884 N N . LYS A 1 119 ? 17.922 23.312 9.914 1 98.88 119 LYS A N 1
ATOM 885 C CA . LYS A 1 119 ? 17.062 24.5 9.867 1 98.88 119 LYS A CA 1
ATOM 886 C C . LYS A 1 119 ? 15.906 24.375 10.844 1 98.88 119 LYS A C 1
ATOM 888 O O . LYS A 1 119 ? 15.383 23.281 11.062 1 98.88 119 LYS A O 1
ATOM 893 N N . HIS A 1 120 ? 15.477 25.531 11.453 1 98.88 120 HIS A N 1
ATOM 894 C CA . HIS A 1 120 ? 14.188 25.594 12.117 1 98.88 120 HIS A CA 1
ATOM 895 C C . HIS A 1 120 ? 13.039 25.438 11.125 1 98.88 120 HIS A C 1
ATOM 897 O O . HIS A 1 120 ? 13.141 25.906 9.984 1 98.88 120 HIS A O 1
ATOM 903 N N . VAL A 1 121 ? 11.953 24.781 11.578 1 98.94 121 VAL A N 1
ATOM 904 C CA . VAL A 1 121 ? 10.922 24.469 10.594 1 98.94 121 VAL A CA 1
ATOM 905 C C . VAL A 1 121 ? 9.555 24.891 11.125 1 98.94 121 VAL A C 1
ATOM 907 O O . VAL A 1 121 ? 9.141 24.469 12.203 1 98.94 121 VAL A O 1
ATOM 910 N N . TYR A 1 122 ? 8.891 25.75 10.414 1 98.88 122 TYR A N 1
ATOM 911 C CA . TYR A 1 122 ? 7.449 25.984 10.492 1 98.88 122 TYR A CA 1
ATOM 912 C C . TYR A 1 122 ? 6.723 25.312 9.344 1 98.88 122 TYR A C 1
ATOM 914 O O . TYR A 1 122 ?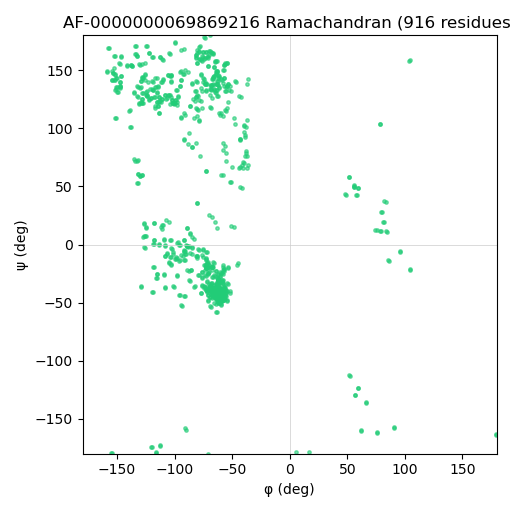 7.066 25.5 8.172 1 98.88 122 TYR A O 1
ATOM 922 N N . VAL A 1 123 ? 5.746 24.453 9.641 1 98.75 123 VAL A N 1
ATOM 923 C CA . VAL A 1 123 ? 5.004 23.766 8.578 1 98.75 123 VAL A CA 1
ATOM 924 C C . VAL A 1 123 ? 3.504 23.875 8.852 1 98.75 123 VAL A C 1
ATOM 926 O O . VAL A 1 123 ? 3.062 23.734 9.992 1 98.75 123 VAL A O 1
ATOM 929 N N . GLU A 1 124 ? 2.754 24.172 7.836 1 97.88 124 GLU A N 1
ATOM 930 C CA . GLU A 1 124 ? 1.306 24.266 7.988 1 97.88 124 GLU A CA 1
ATOM 931 C C . GLU A 1 124 ? 0.697 22.938 8.391 1 97.88 124 GLU A C 1
ATOM 933 O O . GLU A 1 124 ? 1.345 21.891 8.266 1 97.88 124 GLU A O 1
ATOM 938 N N . LYS A 1 125 ? -0.48 23.016 8.984 1 96.94 125 LYS A N 1
ATOM 939 C CA . LYS A 1 125 ? -1.211 21.828 9.43 1 96.94 125 LYS A CA 1
ATOM 940 C C . LYS A 1 125 ? -1.947 21.172 8.273 1 96.94 125 LYS A C 1
ATOM 942 O O . LYS A 1 125 ? -2.291 21.844 7.289 1 96.94 125 LYS A O 1
ATOM 947 N N . PRO A 1 126 ? -2.244 19.922 8.344 1 96.81 126 PRO A N 1
ATOM 948 C CA . PRO A 1 126 ? -1.692 19 9.328 1 96.81 126 PRO A CA 1
ATOM 949 C C . PRO A 1 126 ? -0.231 18.641 9.055 1 96.81 126 PRO A C 1
ATOM 951 O O . PRO A 1 126 ? 0.28 18.906 7.969 1 96.81 126 PRO A O 1
ATOM 954 N N . LEU A 1 127 ? 0.407 18.062 10.031 1 97.88 127 LEU A N 1
ATOM 955 C CA . LEU A 1 127 ? 1.851 17.875 9.945 1 97.88 127 LEU A CA 1
ATOM 956 C C . LEU A 1 127 ? 2.213 17 8.75 1 97.88 127 LEU A C 1
ATOM 958 O O . LEU A 1 127 ? 3.127 17.328 7.988 1 97.88 127 LEU A O 1
ATOM 962 N N . ALA A 1 128 ? 1.531 15.875 8.625 1 97 128 ALA A N 1
ATOM 963 C CA . ALA A 1 128 ? 1.84 14.922 7.555 1 97 128 ALA A CA 1
ATOM 964 C C . ALA A 1 128 ? 0.579 14.211 7.07 1 97 128 ALA A C 1
ATOM 966 O O . ALA A 1 128 ? -0.447 14.219 7.758 1 97 128 ALA A O 1
ATOM 967 N N . ARG A 1 129 ? 0.695 13.648 5.906 1 95.19 129 ARG A N 1
ATOM 968 C CA . ARG A 1 129 ? -0.457 12.977 5.309 1 95.19 129 ARG A CA 1
ATOM 969 C C . ARG A 1 129 ? -0.612 11.562 5.855 1 95.19 129 ARG A C 1
ATOM 971 O O . ARG A 1 129 ? -1.73 11.062 5.996 1 95.19 129 ARG A O 1
ATOM 978 N N . THR A 1 130 ? 0.515 10.875 6.117 1 96.56 130 THR A N 1
ATOM 979 C CA . THR A 1 130 ? 0.405 9.492 6.562 1 96.56 130 THR A CA 1
ATOM 980 C C . THR A 1 130 ? 0.873 9.352 8.008 1 96.56 130 THR A C 1
ATOM 982 O O . THR A 1 130 ? 1.601 10.211 8.516 1 96.56 130 THR A O 1
ATOM 985 N N . PHE A 1 131 ? 0.428 8.203 8.625 1 98.5 131 PHE A N 1
ATOM 986 C CA . PHE A 1 131 ? 0.825 7.863 9.984 1 98.5 131 PHE A CA 1
ATOM 987 C C . PHE A 1 131 ? 2.34 7.746 10.094 1 98.5 131 PHE A C 1
ATOM 989 O O . PHE A 1 131 ? 2.949 8.305 11.008 1 98.5 131 PHE A O 1
ATOM 996 N N . TYR A 1 132 ? 2.957 7.121 9.156 1 98.5 132 TYR A N 1
ATOM 997 C CA . TYR A 1 132 ? 4.387 6.836 9.164 1 98.5 132 TYR A CA 1
ATOM 998 C C . TYR A 1 132 ? 5.199 8.109 8.953 1 98.5 132 TYR A C 1
ATOM 1000 O O . TYR A 1 132 ? 6.211 8.32 9.633 1 98.5 132 TYR A O 1
ATOM 1008 N N . GLU A 1 133 ? 4.801 8.953 8.031 1 98.5 133 GLU A N 1
ATOM 1009 C CA . GLU A 1 133 ? 5.5 10.211 7.805 1 98.5 133 GLU A CA 1
ATOM 1010 C C . GLU A 1 133 ? 5.504 11.078 9.062 1 98.5 133 GLU A C 1
ATOM 1012 O O . GLU A 1 133 ? 6.52 11.695 9.398 1 98.5 133 GLU A O 1
ATOM 1017 N N . ALA A 1 134 ? 4.336 11.117 9.719 1 98.5 134 ALA A N 1
ATOM 1018 C CA . ALA A 1 134 ? 4.289 11.859 10.984 1 98.5 134 ALA A CA 1
ATOM 1019 C C . ALA A 1 134 ? 5.277 11.281 11.992 1 98.5 134 ALA A C 1
ATOM 1021 O O . ALA A 1 134 ? 5.969 12.023 12.688 1 98.5 134 ALA A O 1
ATOM 1022 N N . GLU A 1 135 ? 5.328 9.992 12.023 1 98.25 135 GLU A N 1
ATOM 1023 C CA . GLU A 1 135 ? 6.242 9.312 12.93 1 98.25 135 GLU A CA 1
ATOM 1024 C C . GLU A 1 135 ? 7.691 9.711 12.656 1 98.25 135 GLU A C 1
ATOM 1026 O O . GLU A 1 135 ? 8.43 10.055 13.578 1 98.25 135 GLU A O 1
ATOM 1031 N N . LEU A 1 136 ? 8.078 9.688 11.43 1 98.5 136 LEU A N 1
ATOM 1032 C CA . LEU A 1 136 ? 9.445 10 11.047 1 98.5 136 LEU A CA 1
ATOM 1033 C C . LEU A 1 136 ? 9.773 11.461 11.336 1 98.5 136 LEU A C 1
ATOM 1035 O O . LEU A 1 136 ? 10.891 11.781 11.766 1 98.5 136 LEU A O 1
ATOM 1039 N N . LEU A 1 137 ? 8.828 12.312 11.117 1 98.81 137 LEU A N 1
ATOM 1040 C CA . LEU A 1 137 ? 9.055 13.727 11.383 1 98.81 137 LEU A CA 1
ATOM 1041 C C . LEU A 1 137 ? 9.258 13.977 12.875 1 98.81 137 LEU A C 1
ATOM 1043 O O . LEU A 1 137 ? 10.133 14.75 13.273 1 98.81 137 LEU A O 1
ATOM 1047 N N . MET A 1 138 ? 8.398 13.344 13.68 1 98.56 138 MET A N 1
ATOM 1048 C CA . MET A 1 138 ? 8.555 13.477 15.125 1 98.56 138 MET A CA 1
ATOM 1049 C C . MET A 1 138 ? 9.922 12.969 15.578 1 98.56 138 MET A C 1
ATOM 1051 O O . MET A 1 138 ? 10.602 13.617 16.375 1 98.56 138 MET A O 1
ATOM 1055 N N . GLN A 1 139 ? 10.344 11.859 15.031 1 98.38 139 GLN A N 1
ATOM 1056 C CA . GLN A 1 139 ? 11.648 11.289 15.375 1 98.38 139 GLN A CA 1
ATOM 1057 C C . GLN A 1 139 ? 12.781 12.219 14.945 1 98.38 139 GLN A C 1
ATOM 1059 O O . GLN A 1 139 ? 13.75 12.406 15.688 1 98.38 139 GLN A O 1
ATOM 1064 N N . ALA A 1 140 ? 12.656 12.766 13.781 1 98.5 140 ALA A N 1
ATOM 1065 C CA . ALA A 1 140 ? 13.68 13.68 13.273 1 98.5 140 ALA A CA 1
ATOM 1066 C C . ALA A 1 140 ? 13.797 14.914 14.156 1 98.5 140 ALA A C 1
ATOM 1068 O O . ALA A 1 140 ? 14.906 15.383 14.43 1 98.5 140 ALA A O 1
ATOM 1069 N N . ALA A 1 141 ? 12.688 15.398 14.555 1 98.5 141 ALA A N 1
ATOM 1070 C CA . ALA A 1 141 ? 12.695 16.562 15.43 1 98.5 141 ALA A CA 1
ATOM 1071 C C . ALA A 1 141 ? 13.336 16.25 16.781 1 98.5 141 ALA A C 1
ATOM 1073 O O . ALA A 1 141 ? 14.125 17.031 17.297 1 98.5 141 ALA A O 1
ATOM 1074 N N . LEU A 1 142 ? 13.031 15.117 17.312 1 97.38 142 LEU A N 1
ATOM 1075 C CA . LEU A 1 142 ? 13.562 14.695 18.609 1 97.38 142 LEU A CA 1
ATOM 1076 C C . LEU A 1 142 ? 15.078 14.562 18.562 1 97.38 142 LEU A C 1
ATOM 1078 O O . LEU A 1 142 ? 15.758 14.812 19.547 1 97.38 142 LEU A O 1
ATOM 1082 N N . LYS A 1 143 ? 15.578 14.219 17.422 1 97.19 143 LYS A N 1
ATOM 1083 C CA . LYS A 1 143 ? 17.016 14.039 17.25 1 97.19 143 LYS A CA 1
ATOM 1084 C C . LYS A 1 143 ? 17.734 15.391 17.156 1 97.19 143 LYS A C 1
ATOM 1086 O O . LYS A 1 143 ? 18.953 15.453 17.234 1 97.19 143 LYS A O 1
ATOM 1091 N N . ARG A 1 144 ? 17 16.438 17.062 1 97.12 144 ARG A N 1
ATOM 1092 C CA . ARG A 1 144 ? 17.547 17.781 16.891 1 97.12 144 ARG A CA 1
ATOM 1093 C C . ARG A 1 144 ? 16.891 18.766 17.859 1 97.12 144 ARG A C 1
ATOM 1095 O O . ARG A 1 144 ? 16.234 19.719 17.422 1 97.12 144 ARG A O 1
ATOM 1102 N N . PRO A 1 145 ? 17.219 18.641 19.078 1 94.75 145 PRO A N 1
ATOM 1103 C CA . PRO A 1 145 ? 16.484 19.406 20.094 1 94.75 145 PRO A CA 1
ATOM 1104 C C . PRO A 1 145 ? 16.797 20.906 20.031 1 94.75 145 PRO A C 1
ATOM 1106 O O . PRO A 1 145 ? 16.062 21.719 20.609 1 94.75 145 PRO A O 1
ATOM 1109 N N . ASN A 1 146 ? 17.844 21.25 19.391 1 96.38 146 ASN A N 1
ATOM 1110 C CA . ASN A 1 146 ? 18.203 22.656 19.297 1 96.38 146 ASN A CA 1
ATOM 1111 C C . ASN A 1 146 ? 17.406 23.359 18.203 1 96.38 146 ASN A C 1
ATOM 1113 O O . ASN A 1 146 ? 17.438 24.594 18.109 1 96.38 146 ASN A O 1
ATOM 1117 N N . LEU A 1 147 ? 16.703 22.625 17.406 1 98.62 147 LEU A N 1
ATOM 1118 C CA . LEU A 1 147 ? 15.914 23.219 16.344 1 98.62 147 LEU A CA 1
ATOM 1119 C C . LEU A 1 147 ? 14.469 23.422 16.781 1 98.62 147 LEU A C 1
ATOM 1121 O O . LEU A 1 147 ? 13.883 22.547 17.422 1 98.62 147 LEU A O 1
ATOM 1125 N N . ALA A 1 148 ? 13.961 24.594 16.438 1 98.69 148 ALA A N 1
ATOM 1126 C CA . ALA A 1 148 ? 12.547 24.875 16.672 1 98.69 148 ALA A CA 1
ATOM 1127 C C . ALA A 1 148 ? 11.68 24.281 15.57 1 98.69 148 ALA A C 1
ATOM 1129 O O . ALA A 1 148 ? 11.961 24.453 14.383 1 98.69 148 ALA A O 1
ATOM 1130 N N . THR A 1 149 ? 10.695 23.5 15.961 1 98.81 149 THR A N 1
ATOM 1131 C CA . THR A 1 149 ? 9.664 23.016 15.047 1 98.81 149 THR A CA 1
ATOM 1132 C C . THR A 1 149 ? 8.281 23.5 15.477 1 98.81 149 THR A C 1
ATOM 1134 O O . THR A 1 149 ? 7.992 23.562 16.672 1 98.81 149 THR A O 1
ATOM 1137 N N . GLN A 1 150 ? 7.461 23.875 14.516 1 98.69 150 GLN A N 1
ATOM 1138 C CA . GLN A 1 150 ? 6.117 24.344 14.836 1 98.69 150 GLN A CA 1
ATOM 1139 C C . GLN A 1 150 ? 5.148 24.047 13.688 1 98.69 150 GLN A C 1
ATOM 1141 O O . GLN A 1 150 ? 5.473 24.266 12.523 1 98.69 150 GLN A O 1
ATOM 1146 N N . VAL A 1 151 ? 3.998 23.516 14.023 1 98.44 151 VAL A N 1
ATOM 1147 C CA . VAL A 1 151 ? 2.92 23.297 13.062 1 98.44 151 VAL A CA 1
ATOM 1148 C C . VAL A 1 151 ? 1.986 24.516 13.062 1 98.44 151 VAL A C 1
ATOM 1150 O O . VAL A 1 151 ? 1.776 25.141 14.102 1 98.44 151 VAL A O 1
ATOM 1153 N N . GLY A 1 152 ? 1.45 24.781 11.875 1 97.12 152 GLY A N 1
ATOM 1154 C CA . GLY A 1 152 ? 0.692 26 11.648 1 97.12 152 GLY A CA 1
ATOM 1155 C C . GLY A 1 152 ? -0.734 25.922 12.156 1 97.12 152 GLY A C 1
ATOM 1156 O O . GLY A 1 152 ? -1.661 26.406 11.508 1 97.12 152 GLY A O 1
ATOM 1157 N N . ASN A 1 153 ? -1.042 25.281 13.219 1 92.62 153 ASN A N 1
ATOM 1158 C CA . ASN A 1 153 ? -2.322 25.359 13.914 1 92.62 153 ASN A CA 1
ATOM 1159 C C . ASN A 1 153 ? -2.357 26.547 14.875 1 92.62 153 ASN A C 1
ATOM 1161 O O . ASN A 1 153 ? -2.299 26.359 16.094 1 92.62 153 ASN A O 1
ATOM 1165 N N . GLN A 1 154 ? -2.66 27.703 14.414 1 86.5 154 GLN A N 1
ATOM 1166 C CA . GLN A 1 154 ? -2.455 28.984 15.062 1 86.5 154 GLN A CA 1
ATOM 1167 C C . GLN A 1 154 ? -3.213 29.062 16.391 1 86.5 154 GLN A C 1
ATOM 1169 O O . GLN A 1 154 ? -2.797 29.781 17.297 1 86.5 154 GLN A O 1
ATOM 1174 N N . GLY A 1 155 ? -4.207 28.297 16.516 1 86.31 155 GLY A N 1
ATOM 1175 C CA . GLY A 1 155 ? -4.969 28.281 17.75 1 86.31 155 GLY A CA 1
ATOM 1176 C C . GLY A 1 155 ? -4.125 27.969 18.969 1 86.31 155 GLY A C 1
ATOM 1177 O O . GLY A 1 155 ? -4.461 28.359 20.094 1 86.31 155 GLY A O 1
ATOM 1178 N N . HIS A 1 156 ? -3.031 27.375 18.766 1 88.25 156 HIS A N 1
ATOM 1179 C CA . HIS A 1 156 ? -2.146 26.938 19.859 1 88.25 156 HIS A CA 1
ATOM 1180 C C . HIS A 1 156 ? -1.453 28.141 20.5 1 88.25 156 HIS A C 1
ATOM 1182 O O . HIS A 1 156 ? -0.792 27.984 21.531 1 88.25 156 HIS A O 1
ATOM 1188 N N . SER A 1 157 ? -1.623 29.297 19.938 1 91.19 157 SER A N 1
ATOM 1189 C CA . SER A 1 157 ? -1.009 30.5 20.5 1 91.19 157 SER A CA 1
ATOM 1190 C C . SER A 1 157 ? -2.051 31.578 20.781 1 91.19 157 SER A C 1
ATOM 1192 O O . SER A 1 157 ? -1.709 32.75 20.922 1 91.19 157 SER A O 1
ATOM 1194 N N . GLU A 1 158 ? -3.203 31.156 20.75 1 92.56 158 GLU A N 1
ATOM 1195 C CA . GLU A 1 158 ? -4.289 32.094 20.938 1 92.56 158 GLU A CA 1
ATOM 1196 C C . GLU A 1 158 ? -5.031 31.844 22.25 1 92.56 158 GLU A C 1
ATOM 1198 O O . GLU A 1 158 ? -4.578 31.062 23.078 1 92.56 158 GLU A O 1
ATOM 1203 N N . ALA A 1 159 ? -6.094 32.531 22.469 1 92.31 159 ALA A N 1
ATOM 1204 C CA . ALA A 1 159 ? -6.738 32.656 23.781 1 92.31 159 ALA A CA 1
ATOM 1205 C C . ALA A 1 159 ? -7.203 31.297 24.281 1 92.31 159 ALA A C 1
ATOM 1207 O O . ALA A 1 159 ? -7.094 31 25.484 1 92.31 159 ALA A O 1
ATOM 1208 N N . ASN A 1 160 ? -7.723 30.484 23.406 1 93.31 160 ASN A N 1
ATOM 1209 C CA . ASN A 1 160 ? -8.242 29.188 23.844 1 93.31 160 ASN A CA 1
ATOM 1210 C C . ASN A 1 160 ? -7.152 28.344 24.5 1 93.31 160 ASN A C 1
ATOM 1212 O O . ASN A 1 160 ? -7.41 27.641 25.469 1 93.31 160 ASN A O 1
ATOM 1216 N N . TYR A 1 161 ? -5.973 28.375 23.953 1 94.81 161 TYR A N 1
ATOM 1217 C CA . TYR A 1 161 ? -4.852 27.594 24.469 1 94.81 161 TYR A CA 1
ATOM 1218 C C . TYR A 1 161 ? -4.582 27.922 25.938 1 94.81 161 TYR A C 1
ATOM 1220 O O . TYR A 1 161 ? -4.531 27.016 26.781 1 94.81 161 TYR A O 1
ATOM 1228 N N . PHE A 1 162 ? -4.516 29.141 26.297 1 96.44 162 PHE A N 1
ATOM 1229 C CA . PHE A 1 162 ? -4.188 29.594 27.641 1 96.44 162 PHE A CA 1
ATOM 1230 C C . PHE A 1 162 ? -5.379 29.422 28.578 1 96.44 162 PHE A C 1
ATOM 1232 O O . PHE A 1 162 ? -5.215 29.109 29.75 1 96.44 162 PHE A O 1
ATOM 1239 N N . GLN A 1 163 ? -6.535 29.609 28.062 1 96.75 163 GLN A N 1
ATOM 1240 C CA . GLN A 1 163 ? -7.742 29.391 28.844 1 96.75 163 GLN A CA 1
ATOM 1241 C C . GLN A 1 163 ? -7.883 27.922 29.25 1 96.75 163 GLN A C 1
ATOM 1243 O O . GLN A 1 163 ? -8.133 27.609 30.406 1 96.75 163 GLN A O 1
ATOM 1248 N N . PHE A 1 164 ? -7.773 27.062 28.234 1 96.75 164 PHE A N 1
ATOM 1249 C CA . PHE A 1 164 ? -7.914 25.625 28.484 1 96.75 164 PHE A CA 1
ATOM 1250 C C . PHE A 1 164 ? -6.941 25.172 29.562 1 96.75 164 PHE A C 1
ATOM 1252 O O . PHE A 1 164 ? -7.336 24.484 30.516 1 96.75 164 PHE A O 1
ATOM 1259 N N . LYS A 1 165 ? -5.73 25.547 29.453 1 96 165 LYS A N 1
ATOM 1260 C CA . LYS A 1 165 ? -4.707 25.188 30.422 1 96 165 LYS A CA 1
ATOM 1261 C C . LYS A 1 165 ? -5.059 25.703 31.812 1 96 165 LYS A C 1
ATOM 1263 O O . LYS A 1 165 ? -4.977 24.969 32.812 1 96 165 LYS A O 1
ATOM 1268 N N . ALA A 1 166 ? -5.426 26.984 31.844 1 97.25 166 ALA A N 1
ATOM 1269 C CA . ALA A 1 166 ? -5.77 27.578 33.125 1 97.25 166 ALA A CA 1
ATOM 1270 C C . ALA A 1 166 ? -6.953 26.875 33.781 1 97.25 166 ALA A C 1
ATOM 1272 O O . ALA A 1 166 ? -6.953 26.625 35 1 97.25 166 ALA A O 1
ATOM 1273 N N . TRP A 1 167 ? -7.957 26.578 32.969 1 97.5 167 TRP A N 1
ATOM 1274 C CA . TRP A 1 167 ? -9.156 25.922 33.5 1 97.5 167 TRP A CA 1
ATOM 1275 C C . TRP A 1 167 ? -8.852 24.5 33.938 1 97.5 167 TRP A C 1
ATOM 1277 O O . TRP A 1 167 ? -9.43 24.016 34.906 1 97.5 167 TRP A O 1
ATOM 1287 N N . MET A 1 168 ? -7.969 23.812 33.281 1 96.31 168 MET A N 1
ATOM 1288 C CA . MET A 1 168 ? -7.539 22.469 33.688 1 96.31 168 MET A CA 1
ATOM 1289 C C . MET A 1 168 ? -6.773 22.531 35 1 96.31 168 MET A C 1
ATOM 1291 O O . MET A 1 168 ? -7.035 21.75 35.938 1 96.31 168 MET A O 1
ATOM 1295 N N . ASP A 1 169 ? -5.852 23.484 35.125 1 96.19 169 ASP A N 1
ATOM 1296 C CA . ASP A 1 169 ? -5.023 23.641 36.312 1 96.19 169 ASP A CA 1
ATOM 1297 C C . ASP A 1 169 ? -5.879 23.969 37.531 1 96.19 169 ASP A C 1
ATOM 1299 O O . ASP A 1 169 ? -5.566 23.531 38.656 1 96.19 169 ASP A O 1
ATOM 1303 N N . ALA A 1 170 ? -6.887 24.656 37.281 1 96.88 170 ALA A N 1
ATOM 1304 C CA . ALA A 1 170 ? -7.762 25.078 38.375 1 96.88 170 ALA A CA 1
ATOM 1305 C C . ALA A 1 170 ? -8.805 24.016 38.688 1 96.88 170 ALA A C 1
ATOM 1307 O O . ALA A 1 170 ? -9.609 24.188 39.594 1 96.88 170 ALA A O 1
ATOM 1308 N N . GLY A 1 171 ? -8.859 23.016 37.875 1 95.75 171 GLY A N 1
ATOM 1309 C CA . GLY A 1 171 ? -9.797 21.922 38.125 1 95.75 171 GLY A CA 1
ATOM 1310 C C . GLY A 1 171 ? -11.195 22.219 37.594 1 95.75 171 GLY A C 1
ATOM 1311 O O . GLY A 1 171 ? -12.148 21.531 37.969 1 95.75 171 GLY A O 1
ATOM 1312 N N . ILE A 1 172 ? -11.32 23.25 36.812 1 96.94 172 ILE A N 1
ATOM 1313 C CA . ILE A 1 172 ? -12.602 23.562 36.188 1 96.94 172 ILE A CA 1
ATOM 1314 C C . ILE A 1 172 ? -12.922 22.531 35.094 1 96.94 172 ILE A C 1
ATOM 1316 O O . ILE A 1 172 ? -14.031 22 35.062 1 96.94 172 ILE A O 1
ATOM 1320 N N . ILE A 1 173 ? -11.984 22.25 34.25 1 97.56 173 ILE A N 1
ATOM 1321 C CA . ILE A 1 173 ? -12.062 21.125 33.312 1 97.56 173 ILE A CA 1
ATOM 1322 C C . ILE A 1 173 ? -11.422 19.891 33.938 1 97.56 173 ILE A C 1
ATOM 1324 O O . ILE A 1 173 ? -10.211 19.859 34.188 1 97.56 173 ILE A O 1
ATOM 1328 N N . LYS A 1 174 ? -12.18 18.969 34.188 1 96.06 174 LYS A N 1
ATOM 1329 C CA . LYS A 1 174 ? -11.703 17.703 34.781 1 96.06 174 LYS A CA 1
ATOM 1330 C C . LYS A 1 174 ? -12.633 16.547 34.438 1 96.06 174 LYS A C 1
ATOM 1332 O O . LYS A 1 174 ? -13.812 16.766 34.125 1 96.06 174 LYS A O 1
ATOM 1337 N N . ASP A 1 175 ? -12.086 15.375 34.344 1 96.56 175 ASP A N 1
ATOM 1338 C CA . ASP A 1 175 ? -12.836 14.141 34.125 1 96.56 175 ASP A CA 1
ATOM 1339 C C . ASP A 1 175 ? -13.641 14.203 32.844 1 96.56 175 ASP A C 1
ATOM 1341 O O . ASP A 1 175 ? -14.836 13.898 32.844 1 96.56 175 ASP A O 1
ATOM 1345 N N . VAL A 1 176 ? -13.016 14.711 31.859 1 98.56 176 VAL A N 1
ATOM 1346 C CA . VAL A 1 176 ? -13.641 14.727 30.531 1 98.56 176 VAL A CA 1
ATOM 1347 C C . VAL A 1 176 ? -13.852 13.297 30.047 1 98.56 176 VAL A C 1
ATOM 1349 O O . VAL A 1 176 ? -12.914 12.492 30.047 1 98.56 176 VAL A O 1
ATOM 1352 N N . THR A 1 177 ? -15.125 12.984 29.578 1 98.31 177 THR A N 1
ATOM 1353 C CA . THR A 1 177 ? -15.414 11.625 29.141 1 98.31 177 THR A CA 1
ATOM 1354 C C . THR A 1 177 ? -15.789 11.602 27.656 1 98.31 177 THR A C 1
ATOM 1356 O O . THR A 1 177 ? -15.758 10.547 27.031 1 98.31 177 THR A O 1
ATOM 1359 N N . ALA A 1 178 ? -16.172 12.75 27.156 1 98.62 178 ALA A N 1
ATOM 1360 C CA . ALA A 1 178 ? -16.594 12.781 25.75 1 98.62 178 ALA A CA 1
ATOM 1361 C C . ALA A 1 178 ? -16.375 14.164 25.141 1 98.62 178 ALA A C 1
ATOM 1363 O O . ALA A 1 178 ? -16.438 15.18 25.844 1 98.62 178 ALA A O 1
ATOM 1364 N N . VAL A 1 179 ? -16.078 14.18 23.922 1 98.75 179 VAL A N 1
ATOM 1365 C CA . VAL A 1 179 ? -15.969 15.398 23.125 1 98.75 179 VAL A CA 1
ATOM 1366 C C . VAL A 1 179 ? -16.672 15.211 21.797 1 98.75 179 VAL A C 1
ATOM 1368 O O . VAL A 1 179 ? -16.5 14.18 21.141 1 98.75 179 VAL A O 1
ATOM 1371 N N . THR A 1 180 ? -17.5 16.109 21.422 1 98.19 180 THR A N 1
ATOM 1372 C CA . THR A 1 180 ? -18.078 16.203 20.078 1 98.19 180 THR A CA 1
ATOM 1373 C C . THR A 1 180 ? -17.391 17.297 19.281 1 98.19 180 THR A C 1
ATOM 1375 O O . THR A 1 180 ? -17.328 18.453 19.703 1 98.19 180 THR A O 1
ATOM 1378 N N . ALA A 1 181 ? -16.828 16.984 18.172 1 98.25 181 ALA A N 1
ATOM 1379 C CA . ALA A 1 181 ? -16.219 17.938 17.25 1 98.25 181 ALA A CA 1
ATOM 1380 C C . ALA A 1 181 ? -16.953 17.938 15.914 1 98.25 181 ALA A C 1
ATOM 1382 O O . ALA A 1 181 ? -17.391 16.891 15.438 1 98.25 181 ALA A O 1
ATOM 1383 N N . HIS A 1 182 ? -17.062 19.125 15.312 1 96.69 182 HIS A N 1
ATOM 1384 C CA . HIS A 1 182 ? -17.875 19.141 14.102 1 96.69 182 HIS A CA 1
ATOM 1385 C C . HIS A 1 182 ? -17.422 20.25 13.156 1 96.69 182 HIS A C 1
ATOM 1387 O O . HIS A 1 182 ? -16.984 21.312 13.594 1 96.69 182 HIS A O 1
ATOM 1393 N N . MET A 1 183 ? -17.438 19.984 11.953 1 96.12 183 MET A N 1
ATOM 1394 C CA . MET A 1 183 ? -17.219 20.875 10.82 1 96.12 183 MET A CA 1
ATOM 1395 C C . MET A 1 183 ? -18.203 20.594 9.695 1 96.12 183 MET A C 1
ATOM 1397 O O . MET A 1 183 ? -17.984 19.719 8.867 1 96.12 183 MET A O 1
ATOM 1401 N N . ASN A 1 184 ? -19.25 21.391 9.547 1 94.56 184 ASN A N 1
ATOM 1402 C CA . ASN A 1 184 ? -20.359 21.062 8.656 1 94.56 184 ASN A CA 1
ATOM 1403 C C . ASN A 1 184 ? -20.5 22.094 7.539 1 94.56 184 ASN A C 1
ATOM 1405 O O . ASN A 1 184 ? -21.578 22.219 6.945 1 94.56 184 ASN A O 1
ATOM 1409 N N . ASN A 1 185 ? -19.453 22.844 7.312 1 93.56 185 ASN A N 1
ATOM 1410 C CA . ASN A 1 185 ? -19.422 23.766 6.184 1 93.56 185 ASN A CA 1
ATOM 1411 C C . ASN A 1 185 ? -19.203 23.047 4.863 1 93.56 185 ASN A C 1
ATOM 1413 O O . ASN A 1 185 ? -18.703 21.906 4.848 1 93.56 185 ASN A O 1
ATOM 1417 N N . VAL A 1 186 ? -19.516 23.703 3.832 1 94.12 186 VAL A N 1
ATOM 1418 C CA . VAL A 1 186 ? -19.375 23.156 2.484 1 94.12 186 VAL A CA 1
ATOM 1419 C C . VAL A 1 186 ? -17.891 22.875 2.199 1 94.12 186 VAL A C 1
ATOM 1421 O O . VAL A 1 186 ? -17.031 23.656 2.574 1 94.12 186 VAL A O 1
ATOM 1424 N N . ARG A 1 187 ? -17.688 21.75 1.517 1 95.06 187 ARG A N 1
ATOM 1425 C CA . ARG A 1 187 ? -16.359 21.391 1.027 1 95.06 187 ARG A CA 1
ATOM 1426 C C . ARG A 1 187 ? -16.344 21.281 -0.493 1 95.06 187 ARG A C 1
ATOM 1428 O O . ARG A 1 187 ? -17.391 21.062 -1.11 1 95.06 187 ARG A O 1
ATOM 1435 N N . ARG A 1 188 ? -15.18 21.344 -1.068 1 94.88 188 ARG A N 1
ATOM 1436 C CA . ARG A 1 188 ? -14.977 21.422 -2.51 1 94.88 188 ARG A CA 1
ATOM 1437 C C . ARG A 1 188 ? -15.539 20.203 -3.217 1 94.88 188 ARG A C 1
ATOM 1439 O O . ARG A 1 188 ? -16.031 20.297 -4.344 1 94.88 188 ARG A O 1
ATOM 1446 N N . TRP A 1 189 ? -15.555 19.062 -2.574 1 96.5 189 TRP A N 1
ATOM 1447 C CA . TRP A 1 189 ? -15.852 17.797 -3.248 1 96.5 189 TRP A CA 1
ATOM 1448 C C . TRP A 1 189 ? -17.312 17.406 -3.059 1 96.5 189 TRP A C 1
ATOM 1450 O O . TRP A 1 189 ? -17.766 16.391 -3.576 1 96.5 189 TRP A O 1
ATOM 1460 N N . HIS A 1 190 ? -18.125 18.172 -2.4 1 95.69 190 HIS A N 1
ATOM 1461 C CA . HIS A 1 190 ? -19.5 17.797 -2.061 1 95.69 190 HIS A CA 1
ATOM 1462 C C . HIS A 1 190 ? -20.359 17.672 -3.311 1 95.69 190 HIS A C 1
ATOM 1464 O O . HIS A 1 190 ? -21.422 17.031 -3.275 1 95.69 190 HIS A O 1
ATOM 1470 N N . LYS A 1 191 ? -19.953 18.156 -4.418 1 94.25 191 LYS A N 1
ATOM 1471 C CA . LYS A 1 191 ? -20.766 18.078 -5.629 1 94.25 191 LYS A CA 1
ATOM 1472 C C . LYS A 1 191 ? -20.172 17.094 -6.633 1 94.25 191 LYS A C 1
ATOM 1474 O O . LYS A 1 191 ? -20.641 16.984 -7.766 1 94.25 191 LYS A O 1
ATOM 1479 N N . TRP A 1 192 ? -19.141 16.453 -6.238 1 96.94 192 TRP A N 1
ATOM 1480 C CA . TRP A 1 192 ? -18.469 15.539 -7.164 1 96.94 192 TRP A CA 1
ATOM 1481 C C . TRP A 1 192 ? -19.234 14.219 -7.27 1 96.94 192 TRP A C 1
ATOM 1483 O O . TRP A 1 192 ? -20.047 13.891 -6.402 1 96.94 192 TRP A O 1
ATOM 1493 N N . ASP A 1 193 ? -19 13.5 -8.312 1 97 193 ASP A N 1
ATOM 1494 C CA . ASP A 1 193 ? -19.656 12.219 -8.555 1 97 193 ASP A CA 1
ATOM 1495 C C . ASP A 1 193 ? -18.969 11.102 -7.758 1 97 193 ASP A C 1
ATOM 1497 O O . ASP A 1 193 ? -17.828 10.742 -8.031 1 97 193 ASP A O 1
ATOM 1501 N N . THR A 1 194 ? -19.672 10.508 -6.855 1 95.94 194 THR A N 1
ATOM 1502 C CA . THR A 1 194 ? -19.094 9.492 -5.977 1 95.94 194 THR A CA 1
ATOM 1503 C C . THR A 1 194 ? -19 8.148 -6.695 1 95.94 194 THR A C 1
ATOM 1505 O O . THR A 1 194 ? -18.453 7.191 -6.152 1 95.94 194 THR A O 1
ATOM 1508 N N . ASN A 1 195 ? -19.516 8.062 -7.969 1 94.69 195 ASN A N 1
ATOM 1509 C CA . ASN A 1 195 ? -19.359 6.852 -8.766 1 94.69 195 ASN A CA 1
ATOM 1510 C C . ASN A 1 195 ? -18.078 6.883 -9.586 1 94.69 195 ASN A C 1
ATOM 1512 O O . ASN A 1 195 ? -17.891 6.055 -10.484 1 94.69 195 ASN A O 1
ATOM 1516 N N . ILE A 1 196 ? -17.25 7.773 -9.234 1 94.38 196 ILE A N 1
ATOM 1517 C CA . ILE A 1 196 ? -15.953 7.891 -9.891 1 94.38 196 ILE A CA 1
ATOM 1518 C C . ILE A 1 196 ? -15.234 6.543 -9.852 1 94.38 196 ILE A C 1
ATOM 1520 O O . ILE A 1 196 ? -15.289 5.832 -8.844 1 94.38 196 ILE A O 1
ATOM 1524 N N . TYR A 1 197 ? -14.594 6.188 -10.977 1 90.75 197 TYR A N 1
ATOM 1525 C CA . TYR A 1 197 ? -13.922 4.895 -11.016 1 90.75 197 TYR A CA 1
ATOM 1526 C C . TYR A 1 197 ? -12.469 5.051 -11.43 1 90.75 197 TYR A C 1
ATOM 1528 O O . TYR A 1 197 ? -11.727 4.062 -11.508 1 90.75 197 TYR A O 1
ATOM 1536 N N . LYS A 1 198 ? -12.094 6.348 -11.727 1 91.88 198 LYS A N 1
ATOM 1537 C CA . LYS A 1 198 ? -10.703 6.648 -12.062 1 91.88 198 LYS A CA 1
ATOM 1538 C C . LYS A 1 198 ? -10.352 8.086 -11.711 1 91.88 198 LYS A C 1
ATOM 1540 O O . LYS A 1 198 ? -11.242 8.93 -11.547 1 91.88 198 LYS A O 1
ATOM 1545 N N . LEU A 1 199 ? -9.125 8.359 -11.625 1 94.25 199 LEU A N 1
ATOM 1546 C CA . LEU A 1 199 ? -8.641 9.711 -11.367 1 94.25 199 LEU A CA 1
ATOM 1547 C C . LEU A 1 199 ? -8.758 10.578 -12.617 1 94.25 199 LEU A C 1
ATOM 1549 O O . LEU A 1 199 ? -8.906 10.062 -13.727 1 94.25 199 LEU A O 1
ATOM 1553 N N . PRO A 1 200 ? -8.641 11.867 -12.469 1 94.69 200 PRO A N 1
ATOM 1554 C CA . PRO A 1 200 ? -8.789 12.773 -13.617 1 94.69 200 PRO A CA 1
ATOM 1555 C C . PRO A 1 200 ? -7.738 12.531 -14.695 1 94.69 200 PRO A C 1
ATOM 1557 O O . PRO A 1 200 ? -6.578 12.25 -14.383 1 94.69 200 PRO A O 1
ATOM 1560 N N . SER A 1 201 ? -8.188 12.734 -15.93 1 93.19 201 SER A N 1
ATOM 1561 C CA . SER A 1 201 ? -7.297 12.523 -17.062 1 93.19 201 SER A CA 1
ATOM 1562 C C . SER A 1 201 ? -6.277 13.648 -17.188 1 93.19 201 SER A C 1
ATOM 1564 O O . SER A 1 201 ? -6.539 14.773 -16.766 1 93.19 201 SER A O 1
ATOM 1566 N N . GLY A 1 202 ? -5.262 13.359 -17.859 1 94.5 202 GLY A N 1
ATOM 1567 C CA . GLY A 1 202 ? -4.184 14.32 -18.016 1 94.5 202 GLY A CA 1
ATOM 1568 C C . GLY A 1 202 ? -4.586 15.531 -18.828 1 94.5 202 GLY A C 1
ATOM 1569 O O . GLY A 1 202 ? -5.367 15.422 -19.781 1 94.5 202 GLY A O 1
ATOM 1570 N N . GLN A 1 203 ? -4.02 16.656 -18.391 1 96.56 203 GLN A N 1
ATOM 1571 C CA . GLN A 1 203 ? -4.129 17.922 -19.109 1 96.56 203 GLN A CA 1
ATOM 1572 C C . GLN A 1 203 ? -2.75 18.5 -19.406 1 96.56 203 GLN A C 1
ATOM 1574 O O . GLN A 1 203 ? -1.736 17.984 -18.938 1 96.56 203 GLN A O 1
ATOM 1579 N N . GLN A 1 204 ? -2.809 19.516 -20.203 1 95.75 204 GLN A N 1
ATOM 1580 C CA . GLN A 1 204 ? -1.56 20.203 -20.516 1 95.75 204 GLN A CA 1
ATOM 1581 C C . GLN A 1 204 ? -0.982 20.875 -19.266 1 95.75 204 GLN A C 1
ATOM 1583 O O . GLN A 1 204 ? -1.695 21.578 -18.547 1 95.75 204 GLN A O 1
ATOM 1588 N N . LEU A 1 205 ? 0.232 20.656 -19.125 1 95.06 205 LEU A N 1
ATOM 1589 C CA . LEU A 1 205 ? 0.935 21.25 -18 1 95.06 205 LEU A CA 1
ATOM 1590 C C . LEU A 1 205 ? 1.13 22.75 -18.203 1 95.06 205 LEU A C 1
ATOM 1592 O O . LEU A 1 205 ? 1.579 23.172 -19.266 1 95.06 205 LEU A O 1
ATOM 1596 N N . PRO A 1 206 ? 0.823 23.5 -17.219 1 93.31 206 PRO A N 1
ATOM 1597 C CA . PRO A 1 206 ? 1.128 24.922 -17.344 1 93.31 206 PRO A CA 1
ATOM 1598 C C . PRO A 1 206 ? 2.621 25.188 -17.5 1 93.31 206 PRO A C 1
ATOM 1600 O O . PRO A 1 206 ? 3.451 24.453 -16.969 1 93.31 206 PRO A O 1
ATOM 1603 N N . LYS A 1 207 ? 3 26.156 -18.266 1 88 207 LYS A N 1
ATOM 1604 C CA . LYS A 1 207 ? 4.363 26.453 -18.703 1 88 207 LYS A CA 1
ATOM 1605 C C . LYS A 1 207 ? 5.316 26.531 -17.516 1 88 207 LYS A C 1
ATOM 1607 O O . LYS A 1 207 ? 6.418 25.984 -17.547 1 88 207 LYS A O 1
ATOM 1612 N N . ASP A 1 208 ? 5.031 27.141 -16.328 1 88.19 208 ASP A N 1
ATOM 1613 C CA . ASP A 1 208 ? 5.969 27.406 -15.242 1 88.19 208 ASP A CA 1
ATOM 1614 C C . ASP A 1 208 ? 5.746 26.438 -14.086 1 88.19 208 ASP A C 1
ATOM 1616 O O . ASP A 1 208 ? 6.359 26.578 -13.023 1 88.19 208 ASP A O 1
ATOM 1620 N N . MET A 1 209 ? 5.102 25.391 -14.477 1 95.31 209 MET A N 1
ATOM 1621 C CA . MET A 1 209 ? 4.758 24.453 -13.406 1 95.31 209 MET A CA 1
ATOM 1622 C C . MET A 1 209 ? 5.75 23.297 -13.344 1 95.31 209 MET A C 1
ATOM 1624 O O . MET A 1 209 ? 5.992 22.625 -14.344 1 95.31 209 MET A O 1
ATOM 1628 N N . ASP A 1 210 ? 6.379 23.078 -12.156 1 97.75 210 ASP A N 1
ATOM 1629 C CA . ASP A 1 210 ? 7.18 21.891 -11.898 1 97.75 210 ASP A CA 1
ATOM 1630 C C . ASP A 1 210 ? 6.336 20.781 -11.266 1 97.75 210 ASP A C 1
ATOM 1632 O O . ASP A 1 210 ? 6.316 20.641 -10.039 1 97.75 210 ASP A O 1
ATOM 1636 N N . TRP A 1 211 ? 5.777 19.969 -12.133 1 97.19 211 TRP A N 1
ATOM 1637 C CA . TRP A 1 211 ? 4.785 18.984 -11.703 1 97.19 211 TRP A CA 1
ATOM 1638 C C . TRP A 1 211 ? 5.445 17.844 -10.953 1 97.19 211 TRP A C 1
ATOM 1640 O O . TRP A 1 211 ? 4.875 17.297 -10 1 97.19 211 TRP A O 1
ATOM 1650 N N . ASP A 1 212 ? 6.609 17.453 -11.367 1 96.12 212 ASP A N 1
ATOM 1651 C CA . ASP A 1 212 ? 7.332 16.375 -10.695 1 96.12 212 ASP A CA 1
ATOM 1652 C C . ASP A 1 212 ? 7.594 16.734 -9.227 1 96.12 212 ASP A C 1
ATOM 1654 O O . ASP A 1 212 ? 7.371 15.906 -8.336 1 96.12 212 ASP A O 1
ATOM 1658 N N . THR A 1 213 ? 8.016 17.906 -9 1 97.94 213 THR A N 1
ATOM 1659 C CA . THR A 1 213 ? 8.273 18.391 -7.641 1 97.94 213 THR A CA 1
ATOM 1660 C C . THR A 1 213 ? 6.969 18.531 -6.863 1 97.94 213 THR A C 1
ATOM 1662 O O . THR A 1 213 ? 6.914 18.234 -5.668 1 97.94 213 THR A O 1
ATOM 1665 N N . TRP A 1 214 ? 5.922 18.969 -7.602 1 98.12 214 TRP A N 1
ATOM 1666 C CA . TRP A 1 214 ? 4.625 19.078 -6.941 1 98.12 214 TRP A CA 1
ATOM 1667 C C . TRP A 1 214 ? 4.164 17.719 -6.418 1 98.12 214 TRP A C 1
ATOM 1669 O O . TRP A 1 214 ? 3.688 17.609 -5.281 1 98.12 214 TRP A O 1
ATOM 1679 N N . LEU A 1 215 ? 4.344 16.703 -7.172 1 97.5 215 LEU A N 1
ATOM 1680 C CA . LEU A 1 215 ? 3.926 15.359 -6.785 1 97.5 215 LEU A CA 1
ATOM 1681 C C . LEU A 1 215 ? 4.746 14.852 -5.602 1 97.5 215 LEU A C 1
ATOM 1683 O O . LEU A 1 215 ? 4.219 14.164 -4.727 1 97.5 215 LEU A O 1
ATOM 1687 N N . GLY A 1 216 ? 6.043 15.219 -5.633 1 96.81 216 GLY A N 1
ATOM 1688 C CA . GLY A 1 216 ? 6.898 14.75 -4.559 1 96.81 216 GLY A CA 1
ATOM 1689 C C . GLY A 1 216 ? 6.961 13.234 -4.461 1 96.81 216 GLY A C 1
ATOM 1690 O O . GLY A 1 216 ? 7.23 12.555 -5.453 1 96.81 216 GLY A O 1
ATOM 1691 N N . ALA A 1 217 ? 6.617 12.711 -3.309 1 96.69 217 ALA A N 1
ATOM 1692 C CA . ALA A 1 217 ? 6.859 11.305 -2.998 1 96.69 217 ALA A CA 1
ATOM 1693 C C . ALA A 1 217 ? 5.668 10.438 -3.402 1 96.69 217 ALA A C 1
ATOM 1695 O O . ALA A 1 217 ? 5.77 9.211 -3.438 1 96.69 217 ALA A O 1
ATOM 1696 N N . VAL A 1 218 ? 4.531 10.977 -3.807 1 96.44 218 VAL A N 1
ATOM 1697 C CA . VAL A 1 218 ? 3.338 10.195 -4.109 1 96.44 218 VAL A CA 1
ATOM 1698 C C . VAL A 1 218 ? 3.449 9.609 -5.512 1 96.44 218 VAL A C 1
ATOM 1700 O O . VAL A 1 218 ? 4.242 10.078 -6.328 1 96.44 218 VAL A O 1
ATOM 1703 N N . PRO A 1 219 ? 2.676 8.594 -5.797 1 92.56 219 PRO A N 1
ATOM 1704 C CA . PRO A 1 219 ? 2.721 8.008 -7.141 1 92.56 219 PRO A CA 1
ATOM 1705 C C . PRO A 1 219 ? 2.449 9.031 -8.242 1 92.56 219 PRO A C 1
ATOM 1707 O O . PRO A 1 219 ? 1.741 10.016 -8.016 1 92.56 219 PRO A O 1
ATOM 1710 N N . TYR A 1 220 ? 2.912 8.75 -9.383 1 95 220 TYR A N 1
ATOM 1711 C CA . TYR A 1 220 ? 2.781 9.672 -10.508 1 95 220 TYR A CA 1
ATOM 1712 C C . TYR A 1 220 ? 1.328 9.789 -10.953 1 95 220 TYR A C 1
ATOM 1714 O O . TYR A 1 220 ? 0.626 8.781 -11.078 1 95 220 TYR A O 1
ATOM 1722 N N . HIS A 1 221 ? 0.91 10.961 -11.141 1 95.06 221 HIS A N 1
ATOM 1723 C CA . HIS A 1 221 ? -0.325 11.352 -11.812 1 95.06 221 HIS A CA 1
ATOM 1724 C C . HIS A 1 221 ? -0.056 12.375 -12.914 1 95.06 221 HIS A C 1
ATOM 1726 O O . HIS A 1 221 ? 0.799 13.25 -12.75 1 95.06 221 HIS A O 1
ATOM 1732 N N . GLU A 1 222 ? -0.807 12.234 -13.984 1 95 222 GLU A N 1
ATOM 1733 C CA . GLU A 1 222 ? -0.764 13.336 -14.938 1 95 222 GLU A CA 1
ATOM 1734 C C . GLU A 1 222 ? -1.353 14.609 -14.336 1 95 222 GLU A C 1
ATOM 1736 O O . GLU A 1 222 ? -2.229 14.547 -13.469 1 95 222 GLU A O 1
ATOM 1741 N N . TYR A 1 223 ? -0.842 15.719 -14.867 1 96.94 223 TYR A N 1
ATOM 1742 C CA . TYR A 1 223 ? -1.378 16.984 -14.383 1 96.94 223 TYR A CA 1
ATOM 1743 C C . TYR A 1 223 ? -2.865 17.109 -14.695 1 96.94 223 TYR A C 1
ATOM 1745 O O . TYR A 1 223 ? -3.305 16.75 -15.797 1 96.94 223 TYR A O 1
ATOM 1753 N N . ASN A 1 224 ? -3.57 17.562 -13.805 1 97.5 224 ASN A N 1
ATOM 1754 C CA . ASN A 1 224 ? -4.957 17.984 -13.953 1 97.5 224 ASN A CA 1
ATOM 1755 C C . ASN A 1 224 ? -5.289 19.156 -13.023 1 97.5 224 ASN A C 1
ATOM 1757 O O . ASN A 1 224 ? -4.906 19.156 -11.859 1 97.5 224 ASN A O 1
ATOM 1761 N N . GLU A 1 225 ? -5.969 20.125 -13.492 1 95.44 225 GLU A N 1
ATOM 1762 C CA . GLU A 1 225 ? -6.305 21.312 -12.695 1 95.44 225 GLU A CA 1
ATOM 1763 C C . GLU A 1 225 ? -7.082 20.922 -11.438 1 95.44 225 GLU A C 1
ATOM 1765 O O . GLU A 1 225 ? -7.074 21.641 -10.445 1 95.44 225 GLU A O 1
ATOM 1770 N N . LYS A 1 226 ? -7.66 19.734 -11.438 1 96 226 LYS A N 1
ATOM 1771 C CA . LYS A 1 226 ? -8.453 19.25 -10.305 1 96 226 LYS A CA 1
ATOM 1772 C C . LYS A 1 226 ? -7.555 18.828 -9.148 1 96 226 LYS A C 1
ATOM 1774 O O . LYS A 1 226 ? -8.047 18.516 -8.062 1 96 226 LYS A O 1
ATOM 1779 N N . TYR A 1 227 ? -6.273 18.875 -9.352 1 97 227 TYR A N 1
ATOM 1780 C CA . TYR A 1 227 ? -5.34 18.547 -8.281 1 97 227 TYR A CA 1
ATOM 1781 C C . TYR A 1 227 ? -4.723 19.812 -7.695 1 97 227 TYR A C 1
ATOM 1783 O O . TYR A 1 227 ? -4.117 19.781 -6.621 1 97 227 TYR A O 1
ATOM 1791 N N . HIS A 1 228 ? -4.793 20.906 -8.359 1 92.38 228 HIS A N 1
ATOM 1792 C CA . HIS A 1 228 ? -3.988 22.094 -8.062 1 92.38 228 HIS A CA 1
ATOM 1793 C C . HIS A 1 228 ? -4.852 23.219 -7.516 1 92.38 228 HIS A C 1
ATOM 1795 O O . HIS A 1 228 ? -6.082 23.156 -7.59 1 92.38 228 HIS A O 1
ATOM 1801 N N . GLN A 1 229 ? -4.227 24.203 -6.809 1 90.62 229 GLN A N 1
ATOM 1802 C CA . GLN A 1 229 ? -4.809 25.438 -6.289 1 90.62 229 GLN A CA 1
ATOM 1803 C C . GLN A 1 229 ? -5.957 25.141 -5.328 1 90.62 229 GLN A C 1
ATOM 1805 O O . GLN A 1 229 ? -7.062 25.656 -5.492 1 90.62 229 GLN A O 1
ATOM 1810 N N . GLY A 1 230 ? -5.645 24.25 -4.422 1 93.38 230 GLY A N 1
ATOM 1811 C CA . GLY A 1 230 ? -6.562 23.969 -3.332 1 93.38 230 GLY A CA 1
ATOM 1812 C C . GLY A 1 230 ? -7.312 22.656 -3.504 1 93.38 230 GLY A C 1
ATOM 1813 O O . GLY A 1 230 ? -7.738 22.047 -2.521 1 93.38 230 GLY A O 1
ATOM 1814 N N . GLU A 1 231 ? -7.406 22.141 -4.754 1 95.69 231 GLU A N 1
ATOM 1815 C CA . GLU A 1 231 ? -8.188 20.938 -5.047 1 95.69 231 GLU A CA 1
ATOM 1816 C C . GLU A 1 231 ? -7.508 19.703 -4.48 1 95.69 231 GLU A C 1
ATOM 1818 O O . GLU A 1 231 ? -8.156 18.672 -4.293 1 95.69 231 GLU A O 1
ATOM 1823 N N . TRP A 1 232 ? -6.223 19.797 -4.203 1 97.25 232 TRP A N 1
ATOM 1824 C CA . TRP A 1 232 ? -5.469 18.672 -3.643 1 97.25 232 TRP A CA 1
ATOM 1825 C C . TRP A 1 232 ? -6.09 18.203 -2.334 1 97.25 232 TRP A C 1
ATOM 1827 O O . TRP A 1 232 ? -5.984 17.031 -1.979 1 97.25 232 TRP A O 1
ATOM 1837 N N . ARG A 1 233 ? -6.859 18.984 -1.602 1 97.06 233 ARG A N 1
ATOM 1838 C CA . ARG A 1 233 ? -7.457 18.703 -0.302 1 97.06 233 ARG A CA 1
ATOM 1839 C C . ARG A 1 233 ? -8.508 17.594 -0.418 1 97.06 233 ARG A C 1
ATOM 1841 O O . ARG A 1 233 ? -8.875 16.969 0.581 1 97.06 233 ARG A O 1
ATOM 1848 N N . CYS A 1 234 ? -8.945 17.406 -1.645 1 97.62 234 CYS A N 1
ATOM 1849 C CA . CYS A 1 234 ? -10.117 16.578 -1.866 1 97.62 234 CYS A CA 1
ATOM 1850 C C . CYS A 1 234 ? -9.727 15.109 -2.018 1 97.62 234 CYS A C 1
ATOM 1852 O O . CYS A 1 234 ? -10.562 14.219 -1.854 1 97.62 234 CYS A O 1
ATOM 1854 N N . TRP A 1 235 ? -8.523 14.914 -2.379 1 98.12 235 TRP A N 1
ATOM 1855 C CA . TRP A 1 235 ? -8.102 13.586 -2.811 1 98.12 235 TRP A CA 1
ATOM 1856 C C . TRP A 1 235 ? -7.312 12.883 -1.714 1 98.12 235 TRP A C 1
ATOM 1858 O O . TRP A 1 235 ? -6.387 13.461 -1.139 1 98.12 235 TRP A O 1
ATOM 1868 N N . TYR A 1 236 ? -7.539 11.555 -1.536 1 97.5 236 TYR A N 1
ATOM 1869 C CA . TYR A 1 236 ? -6.832 10.773 -0.527 1 97.5 236 TYR A CA 1
ATOM 1870 C C . TYR A 1 236 ? -5.328 10.789 -0.788 1 97.5 236 TYR A C 1
ATOM 1872 O O . TYR A 1 236 ? -4.531 10.734 0.15 1 97.5 236 TYR A O 1
ATOM 1880 N N . ASP A 1 237 ? -4.914 10.945 -2.018 1 96.88 237 ASP A N 1
ATOM 1881 C CA . ASP A 1 237 ? -3.506 10.852 -2.391 1 96.88 237 ASP A CA 1
ATOM 1882 C C . ASP A 1 237 ? -2.734 12.086 -1.934 1 96.88 237 ASP A C 1
ATOM 1884 O O . ASP A 1 237 ? -1.504 12.07 -1.861 1 96.88 237 ASP A O 1
ATOM 1888 N N . PHE A 1 238 ? -3.496 13.172 -1.63 1 98.12 238 PHE A N 1
ATOM 1889 C CA . PHE A 1 238 ? -2.768 14.43 -1.467 1 98.12 238 PHE A CA 1
ATOM 1890 C C . PHE A 1 238 ? -3.152 15.109 -0.16 1 98.12 238 PHE A C 1
ATOM 1892 O O . PHE A 1 238 ? -2.326 15.781 0.464 1 98.12 238 PHE A O 1
ATOM 1899 N N . GLY A 1 239 ? -4.398 14.992 0.204 1 97.62 239 GLY A N 1
ATOM 1900 C CA . GLY A 1 239 ? -4.887 15.758 1.339 1 97.62 239 GLY A CA 1
ATOM 1901 C C . GLY A 1 239 ? -5.414 14.883 2.465 1 97.62 239 GLY A C 1
ATOM 1902 O O . GLY A 1 239 ? -5.293 13.656 2.416 1 97.62 239 GLY A O 1
ATOM 1903 N N . MET A 1 240 ? -5.977 15.562 3.479 1 97.62 240 MET A N 1
ATOM 1904 C CA . MET A 1 240 ? -6.488 14.875 4.66 1 97.62 240 MET A CA 1
ATOM 1905 C C . MET A 1 240 ? -7.941 15.258 4.93 1 97.62 240 MET A C 1
ATOM 1907 O O . MET A 1 240 ? -8.43 15.117 6.051 1 97.62 240 MET A O 1
ATOM 1911 N N . GLY A 1 241 ? -8.617 15.828 3.902 1 97.19 241 GLY A N 1
ATOM 1912 C CA . GLY A 1 241 ? -10.039 16.109 3.971 1 97.19 241 GLY A CA 1
ATOM 1913 C C . GLY A 1 241 ? -10.406 17.094 5.059 1 97.19 241 GLY A C 1
ATOM 1914 O O . GLY A 1 241 ? -9.57 17.906 5.465 1 97.19 241 GLY A O 1
ATOM 1915 N N . ALA A 1 242 ? -11.68 17.062 5.43 1 97.25 242 ALA A N 1
ATOM 1916 C CA . ALA A 1 242 ? -12.188 17.969 6.453 1 97.25 242 ALA A CA 1
ATOM 1917 C C . ALA A 1 242 ? -11.523 17.703 7.801 1 97.25 242 ALA A C 1
ATOM 1919 O O . ALA A 1 242 ? -11.234 18.641 8.547 1 97.25 242 ALA A O 1
ATOM 1920 N N . LEU A 1 243 ? -11.297 16.469 8.07 1 97.81 243 LEU A N 1
ATOM 1921 C CA . LEU A 1 243 ? -10.711 16.078 9.344 1 97.81 243 LEU A CA 1
ATOM 1922 C C . LEU A 1 243 ? -9.32 16.672 9.508 1 97.81 243 LEU A C 1
ATOM 1924 O O . LEU A 1 243 ? -9.023 17.312 10.516 1 97.81 243 LEU A O 1
ATOM 1928 N N . GLY A 1 244 ? -8.461 16.516 8.516 1 96 244 GLY A N 1
ATOM 1929 C CA . GLY A 1 244 ? -7.125 17.078 8.586 1 96 244 GLY A CA 1
ATOM 1930 C C . GLY A 1 244 ? -7.117 18.594 8.508 1 96 244 GLY A C 1
ATOM 1931 O O . GLY A 1 244 ? -6.352 19.25 9.219 1 96 244 GLY A O 1
ATOM 1932 N N . ASP A 1 245 ? -7.992 19.156 7.719 1 94.62 245 ASP A N 1
ATOM 1933 C CA . ASP A 1 245 ? -8.031 20.594 7.461 1 94.62 245 ASP A CA 1
ATOM 1934 C C . ASP A 1 245 ? -8.539 21.359 8.68 1 94.62 245 ASP A C 1
ATOM 1936 O O . ASP A 1 245 ? -8.039 22.438 8.992 1 94.62 245 ASP A O 1
ATOM 1940 N N . TRP A 1 246 ? -9.547 20.766 9.297 1 95.62 246 TRP A N 1
ATOM 1941 C CA . TRP A 1 246 ? -10.227 21.516 10.344 1 95.62 246 TRP A CA 1
ATOM 1942 C C . TRP A 1 246 ? -10.047 20.844 11.703 1 95.62 246 TRP A C 1
ATOM 1944 O O . TRP A 1 246 ? -10.141 21.5 12.742 1 95.62 246 TRP A O 1
ATOM 1954 N N . GLY A 1 247 ? -9.82 19.578 11.688 1 96 247 GLY A N 1
ATOM 1955 C CA . GLY A 1 247 ? -9.633 18.875 12.945 1 96 247 GLY A CA 1
ATOM 1956 C C . GLY A 1 247 ? -8.492 19.453 13.781 1 96 247 GLY A C 1
ATOM 1957 O O . GLY A 1 247 ? -8.602 19.547 15.008 1 96 247 GLY A O 1
ATOM 1958 N N . ALA A 1 248 ? -7.484 19.844 13.141 1 93.06 248 ALA A N 1
ATOM 1959 C CA . ALA A 1 248 ? -6.309 20.391 13.82 1 93.06 248 ALA A CA 1
ATOM 1960 C C . ALA A 1 248 ? -6.641 21.688 14.531 1 93.06 248 ALA A C 1
ATOM 1962 O O . ALA A 1 248 ? -6.023 22.031 15.539 1 93.06 248 ALA A O 1
ATOM 1963 N N . HIS A 1 249 ? -7.625 22.422 14.055 1 94.31 249 HIS A N 1
ATOM 1964 C CA . HIS A 1 249 ? -8.047 23.688 14.656 1 94.31 249 HIS A CA 1
ATOM 1965 C C . HIS A 1 249 ? -9.055 23.453 15.781 1 94.31 249 HIS A C 1
ATOM 1967 O O . HIS A 1 249 ? -9.219 24.297 16.656 1 94.31 249 HIS A O 1
ATOM 1973 N N . ILE A 1 250 ? -9.672 22.375 15.75 1 96.5 250 ILE A N 1
ATOM 1974 C CA . ILE A 1 250 ? -10.797 22.156 16.656 1 96.5 250 ILE A CA 1
ATOM 1975 C C . ILE A 1 250 ? -10.352 21.312 17.844 1 96.5 250 ILE A C 1
ATOM 1977 O O . ILE A 1 250 ? -10.727 21.578 18.984 1 96.5 250 ILE A O 1
ATOM 1981 N N . LEU A 1 251 ? -9.461 20.375 17.531 1 96.94 251 LEU A N 1
ATOM 1982 C CA . LEU A 1 251 ? -9.188 19.344 18.531 1 96.94 251 LEU A CA 1
ATOM 1983 C C . LEU A 1 251 ? -7.809 19.531 19.156 1 96.94 251 LEU A C 1
ATOM 1985 O O . LEU A 1 251 ? -7.414 18.781 20.047 1 96.94 251 LEU A O 1
ATOM 1989 N N . ASP A 1 252 ? -7.059 20.484 18.766 1 94.19 252 ASP A N 1
ATOM 1990 C CA . ASP A 1 252 ? -5.66 20.625 19.156 1 94.19 252 ASP A CA 1
ATOM 1991 C C . ASP A 1 252 ? -5.527 20.75 20.672 1 94.19 252 ASP A C 1
ATOM 1993 O O . ASP A 1 252 ? -4.777 20 21.297 1 94.19 252 ASP A O 1
ATOM 1997 N N . THR A 1 253 ? -6.281 21.672 21.344 1 95.12 253 THR A N 1
ATOM 1998 C CA . THR A 1 253 ? -6.164 21.891 22.781 1 95.12 253 THR A CA 1
ATOM 1999 C C . THR A 1 253 ? -6.703 20.703 23.562 1 95.12 253 THR A C 1
ATOM 2001 O O . THR A 1 253 ? -6.105 20.281 24.547 1 95.12 253 THR A O 1
ATOM 2004 N N . VAL A 1 254 ? -7.777 20.125 23.031 1 96.94 254 VAL A N 1
ATOM 2005 C CA . VAL A 1 254 ? -8.344 18.938 23.672 1 96.94 254 VAL A CA 1
ATOM 2006 C C . VAL A 1 254 ? -7.316 17.812 23.672 1 96.94 254 VAL A C 1
ATOM 2008 O O . VAL A 1 254 ? -7.062 17.203 24.719 1 96.94 254 VAL A O 1
ATOM 2011 N N . HIS A 1 255 ? -6.723 17.562 22.562 1 97.62 255 HIS A N 1
ATOM 2012 C CA . HIS A 1 255 ? -5.793 16.453 22.422 1 97.62 255 HIS A CA 1
ATOM 2013 C C . HIS A 1 255 ? -4.555 16.656 23.297 1 97.62 255 HIS A C 1
ATOM 2015 O O . HIS A 1 255 ? -4.109 15.727 23.969 1 97.62 255 HIS A O 1
ATOM 2021 N N . GLU A 1 256 ? -3.992 17.859 23.281 1 96.44 256 GLU A N 1
ATOM 2022 C CA . GLU A 1 256 ? -2.76 18.125 24.016 1 96.44 256 GLU A CA 1
ATOM 2023 C C . GLU A 1 256 ? -2.998 18.078 25.531 1 96.44 256 GLU A C 1
ATOM 2025 O O . GLU A 1 256 ? -2.338 17.328 26.25 1 96.44 256 GLU A O 1
ATOM 2030 N N . PHE A 1 257 ? -3.969 18.859 26 1 96.31 257 PHE A N 1
ATOM 2031 C CA . PHE A 1 257 ? -4.066 19.078 27.438 1 96.31 257 PHE A CA 1
ATOM 2032 C C . PHE A 1 257 ? -4.711 17.891 28.125 1 96.31 257 PHE A C 1
ATOM 2034 O O . PHE A 1 257 ? -4.441 17.625 29.312 1 96.31 257 PHE A O 1
ATOM 2041 N N . LEU A 1 258 ? -5.531 17.156 27.375 1 97.56 258 LEU A N 1
ATOM 2042 C CA . LEU A 1 258 ? -6.059 15.93 27.969 1 97.56 258 LEU A CA 1
ATOM 2043 C C . LEU A 1 258 ? -5.078 14.773 27.797 1 97.56 258 LEU A C 1
ATOM 2045 O O . LEU A 1 258 ? -5.367 13.648 28.203 1 97.56 258 LEU A O 1
ATOM 2049 N N . GLU A 1 259 ? -4.012 15.023 27.125 1 97 259 GLU A N 1
ATOM 2050 C CA . GLU A 1 259 ? -2.955 14.039 26.938 1 97 259 GLU A CA 1
ATOM 2051 C C . GLU A 1 259 ? -3.506 12.758 26.312 1 97 259 GLU A C 1
ATOM 2053 O O . GLU A 1 259 ? -3.24 11.656 26.797 1 97 259 GLU A O 1
ATOM 2058 N N . LEU A 1 260 ? -4.188 12.867 25.297 1 97.69 260 LEU A N 1
ATOM 2059 C CA . LEU A 1 260 ? -4.977 11.758 24.781 1 97.69 260 LEU A CA 1
ATOM 2060 C C . LEU A 1 260 ? -4.078 10.719 24.109 1 97.69 260 LEU A C 1
ATOM 2062 O O . LEU A 1 260 ? -4.367 9.523 24.156 1 97.69 260 LEU A O 1
ATOM 2066 N N . GLY A 1 261 ? -3.018 11.141 23.438 1 97.38 261 GLY A N 1
ATOM 2067 C CA . GLY A 1 261 ? -2.207 10.203 22.688 1 97.38 261 GLY A CA 1
ATOM 2068 C C . GLY A 1 261 ? -2.943 9.594 21.5 1 97.38 261 GLY A C 1
ATOM 2069 O O . GLY A 1 261 ? -3.541 10.312 20.703 1 97.38 261 GLY A O 1
ATOM 2070 N N . LEU A 1 262 ? -2.764 8.242 21.375 1 98.44 262 LEU A N 1
ATOM 2071 C CA . LEU A 1 262 ? -3.383 7.539 20.25 1 98.44 262 LEU A CA 1
ATOM 2072 C C . LEU A 1 262 ? -4.609 6.758 20.719 1 98.44 262 LEU A C 1
ATOM 2074 O O . LEU A 1 262 ? -4.617 6.207 21.828 1 98.44 262 LEU A O 1
ATOM 2078 N N . PRO A 1 263 ? -5.633 6.664 19.891 1 98.75 263 PRO A N 1
ATOM 2079 C CA . PRO A 1 263 ? -6.824 5.887 20.234 1 98.75 263 PRO A CA 1
ATOM 2080 C C . PRO A 1 263 ? -6.609 4.383 20.094 1 98.75 263 PRO A C 1
ATOM 2082 O O . PRO A 1 263 ? -5.738 3.949 19.328 1 98.75 263 PRO A O 1
ATOM 2085 N N . TYR A 1 264 ? -7.449 3.623 20.797 1 98.75 264 TYR A N 1
ATOM 2086 C CA . TYR A 1 264 ? -7.383 2.174 20.641 1 98.75 264 TYR A CA 1
ATOM 2087 C C . TYR A 1 264 ? -8.453 1.679 19.672 1 98.75 264 TYR A C 1
ATOM 2089 O O . TYR A 1 264 ? -8.438 0.515 19.266 1 98.75 264 TYR A O 1
ATOM 2097 N N . GLU A 1 265 ? -9.344 2.559 19.344 1 98.81 265 GLU A N 1
ATOM 2098 C CA . GLU A 1 265 ? -10.414 2.24 18.391 1 98.81 265 GLU A CA 1
ATOM 2099 C C . GLU A 1 265 ? -10.812 3.465 17.578 1 98.81 265 GLU A C 1
ATOM 2101 O O . GLU A 1 265 ? -10.914 4.57 18.125 1 98.81 265 GLU A O 1
ATOM 2106 N N . VAL A 1 266 ? -10.969 3.26 16.297 1 98.88 266 VAL A N 1
ATOM 2107 C CA . VAL A 1 266 ? -11.523 4.258 15.391 1 98.88 266 VAL A CA 1
ATOM 2108 C C . VAL A 1 266 ? -12.641 3.631 14.562 1 98.88 266 VAL A C 1
ATOM 2110 O O . VAL A 1 266 ? -12.406 2.684 13.805 1 98.88 266 VAL A O 1
ATOM 2113 N N . THR A 1 267 ? -13.812 4.215 14.656 1 98.69 267 THR A N 1
ATOM 2114 C CA . THR A 1 267 ? -14.961 3.607 13.992 1 98.69 267 THR A CA 1
ATOM 2115 C C . THR A 1 267 ? -15.688 4.629 13.117 1 98.69 267 THR A C 1
ATOM 2117 O O . THR A 1 267 ? -16.047 5.703 13.594 1 98.69 267 THR A O 1
ATOM 2120 N N . LEU A 1 268 ? -15.852 4.289 11.867 1 98.5 268 LEU A N 1
ATOM 2121 C CA . LEU A 1 268 ? -16.719 5.082 11.008 1 98.5 268 LEU A CA 1
ATOM 2122 C C . LEU A 1 268 ? -18.188 4.734 11.266 1 98.5 268 LEU A C 1
ATOM 2124 O O . LEU A 1 268 ? -18.688 3.732 10.758 1 98.5 268 LEU A O 1
ATOM 2128 N N . LEU A 1 269 ? -18.938 5.59 11.898 1 98.25 269 LEU A N 1
ATOM 2129 C CA . LEU A 1 269 ? -20.297 5.32 12.328 1 98.25 269 LEU A CA 1
ATOM 2130 C C . LEU A 1 269 ? -21.297 5.656 11.227 1 98.25 269 LEU A C 1
ATOM 2132 O O . LEU A 1 269 ? -22.375 5.078 11.164 1 98.25 269 LEU A O 1
ATOM 2136 N N . HIS A 1 270 ? -20.938 6.598 10.469 1 97.44 270 HIS A N 1
ATOM 2137 C CA . HIS A 1 270 ? -21.797 7.078 9.391 1 97.44 270 HIS A CA 1
ATOM 2138 C C . HIS A 1 270 ? -20.969 7.559 8.203 1 97.44 270 HIS A C 1
ATOM 2140 O O . HIS A 1 270 ? -19.891 8.133 8.383 1 97.44 270 HIS A O 1
ATOM 2146 N N . GLU A 1 271 ? -21.469 7.23 7.051 1 96.38 271 GLU A N 1
ATOM 2147 C CA . GLU A 1 271 ? -20.797 7.723 5.844 1 96.38 271 GLU A CA 1
ATOM 2148 C C . GLU A 1 271 ? -21.797 7.902 4.703 1 96.38 271 GLU A C 1
ATOM 2150 O O . GLU A 1 271 ? -22.703 7.082 4.523 1 96.38 271 GLU A O 1
ATOM 2155 N N . LYS A 1 272 ? -21.688 9.016 3.998 1 97.25 272 LYS A N 1
ATOM 2156 C CA . LYS A 1 272 ? -22.406 9.242 2.746 1 97.25 272 LYS A CA 1
ATOM 2157 C C . LYS A 1 272 ? -21.453 9.602 1.618 1 97.25 272 LYS A C 1
ATOM 2159 O O . LYS A 1 272 ? -20.594 10.484 1.779 1 97.25 272 LYS A O 1
ATOM 2164 N N . GLY A 1 273 ? -21.609 8.93 0.511 1 97.19 273 GLY A N 1
ATOM 2165 C CA . GLY A 1 273 ? -20.812 9.266 -0.66 1 97.19 273 GLY A CA 1
ATOM 2166 C C . GLY A 1 273 ? -19.438 8.625 -0.645 1 97.19 273 GLY A C 1
ATOM 2167 O O . GLY A 1 273 ? -18.453 9.266 -1.01 1 97.19 273 GLY A O 1
ATOM 2168 N N . HIS A 1 274 ? -19.328 7.469 -0.185 1 95.94 274 HIS A N 1
ATOM 2169 C CA . HIS A 1 274 ? -18.062 6.754 -0.097 1 95.94 274 HIS A CA 1
ATOM 2170 C C . HIS A 1 274 ? -17.531 6.395 -1.483 1 95.94 274 HIS A C 1
ATOM 2172 O O . HIS A 1 274 ? -18.312 5.992 -2.359 1 95.94 274 HIS A O 1
ATOM 2178 N N . ASN A 1 275 ? -16.297 6.551 -1.742 1 95.81 275 ASN A N 1
ATOM 2179 C CA . ASN A 1 275 ? -15.547 6.09 -2.906 1 95.81 275 ASN A CA 1
ATOM 2180 C C . ASN A 1 275 ? -14.062 5.918 -2.586 1 95.81 275 ASN A C 1
ATOM 2182 O O . ASN A 1 275 ? -13.617 6.246 -1.484 1 95.81 275 ASN A O 1
ATOM 2186 N N . ASP A 1 276 ? -13.273 5.516 -3.533 1 94.06 276 ASP A N 1
ATOM 2187 C CA . ASP A 1 276 ? -11.891 5.133 -3.273 1 94.06 276 ASP A CA 1
ATOM 2188 C C . ASP A 1 276 ? -10.938 6.297 -3.539 1 94.06 276 ASP A C 1
ATOM 2190 O O . ASP A 1 276 ? -9.727 6.176 -3.346 1 94.06 276 ASP A O 1
ATOM 2194 N N . TYR A 1 277 ? -11.453 7.418 -3.957 1 96.69 277 TYR A N 1
ATOM 2195 C CA . TYR A 1 277 ? -10.539 8.391 -4.539 1 96.69 277 TYR A CA 1
ATOM 2196 C C . TYR A 1 277 ? -10.547 9.695 -3.74 1 96.69 277 TYR A C 1
ATOM 2198 O O . TYR A 1 277 ? -9.5 10.312 -3.539 1 96.69 277 TYR A O 1
ATOM 2206 N N . PHE A 1 278 ? -11.734 10.117 -3.318 1 97.94 278 PHE A N 1
ATOM 2207 C CA . PHE A 1 278 ? -11.82 11.367 -2.561 1 97.94 278 PHE A CA 1
ATOM 2208 C C . PHE A 1 278 ? -12.719 11.188 -1.339 1 97.94 278 PHE A C 1
ATOM 2210 O O . PHE A 1 278 ? -13.336 10.133 -1.159 1 97.94 278 PHE A O 1
ATOM 2217 N N . PHE A 1 279 ? -12.75 12.156 -0.472 1 98.19 279 PHE A N 1
ATOM 2218 C CA . PHE A 1 279 ? -13.383 12.062 0.837 1 98.19 279 PHE A CA 1
ATOM 2219 C C . PHE A 1 279 ? -14.898 12.031 0.701 1 98.19 279 PHE A C 1
ATOM 2221 O O . PHE A 1 279 ? -15.453 12.555 -0.267 1 98.19 279 PHE A O 1
ATOM 2228 N N . PRO A 1 280 ? -15.633 11.438 1.646 1 97.94 280 PRO A N 1
ATOM 2229 C CA . PRO A 1 280 ? -17.094 11.383 1.588 1 97.94 280 PRO A CA 1
ATOM 2230 C C . PRO A 1 280 ? -17.734 12.75 1.771 1 97.94 280 PRO A C 1
ATOM 2232 O O . PRO A 1 280 ? -17.094 13.688 2.24 1 97.94 280 PRO A O 1
ATOM 2235 N N . TYR A 1 281 ? -19.016 12.758 1.418 1 97.88 281 TYR A N 1
ATOM 2236 C CA . TYR A 1 281 ? -19.797 13.977 1.611 1 97.88 281 TYR A CA 1
ATOM 2237 C C . TYR A 1 281 ? -20.016 14.25 3.094 1 97.88 281 TYR A C 1
ATOM 2239 O O . TYR A 1 281 ? -20 15.414 3.521 1 97.88 281 TYR A O 1
ATOM 2247 N N . SER A 1 282 ? -20.25 13.211 3.844 1 97.5 282 SER A N 1
ATOM 2248 C CA . SER A 1 282 ? -20.484 13.305 5.281 1 97.5 282 SER A CA 1
ATOM 2249 C C . SER A 1 282 ? -19.938 12.078 6.008 1 97.5 282 SER A C 1
ATOM 2251 O O . SER A 1 282 ? -19.953 10.969 5.469 1 97.5 282 SER A O 1
ATOM 2253 N N . SER A 1 283 ? -19.438 12.32 7.199 1 98.19 283 SER A N 1
ATOM 2254 C CA . SER A 1 283 ? -18.969 11.195 8 1 98.19 283 SER A CA 1
ATOM 2255 C C . SER A 1 283 ? -19.078 11.5 9.492 1 98.19 283 SER A C 1
ATOM 2257 O O . SER A 1 283 ? -19.031 12.664 9.898 1 98.19 283 SER A O 1
ATOM 2259 N N . THR A 1 284 ? -19.375 10.461 10.266 1 98.81 284 THR A N 1
ATOM 2260 C CA . THR A 1 284 ? -19.203 10.438 11.711 1 98.81 284 THR A CA 1
ATOM 2261 C C . THR A 1 284 ? -18.141 9.43 12.125 1 98.81 284 THR A C 1
ATOM 2263 O O . THR A 1 284 ? -18.234 8.242 11.812 1 98.81 284 THR A O 1
ATOM 2266 N N . ILE A 1 285 ? -17.125 9.922 12.742 1 98.88 285 ILE A N 1
ATOM 2267 C CA . ILE A 1 285 ? -16.016 9.07 13.156 1 98.88 285 ILE A CA 1
ATOM 2268 C C . ILE A 1 285 ? -15.891 9.078 14.672 1 98.88 285 ILE A C 1
ATOM 2270 O O . ILE A 1 285 ? -15.789 10.141 15.289 1 98.88 285 ILE A O 1
ATOM 2274 N N . LEU A 1 286 ? -15.867 7.934 15.281 1 98.88 286 LEU A N 1
ATOM 2275 C CA . LEU A 1 286 ? -15.664 7.773 16.719 1 98.88 286 LEU A CA 1
ATOM 2276 C C . LEU A 1 286 ? -14.227 7.363 17.016 1 98.88 286 LEU A C 1
ATOM 2278 O O . LEU A 1 286 ? -13.734 6.371 16.469 1 98.88 286 LEU A O 1
ATOM 2282 N N . PHE A 1 287 ? -13.555 8.156 17.797 1 98.88 287 PHE A N 1
ATOM 2283 C CA . PHE A 1 287 ? -12.25 7.82 18.359 1 98.88 287 PHE A CA 1
ATOM 2284 C C . PHE A 1 287 ? -12.375 7.477 19.844 1 98.88 287 PHE A C 1
ATOM 2286 O O . PHE A 1 287 ? -12.906 8.266 20.625 1 98.88 287 PHE A O 1
ATOM 2293 N N . ARG A 1 288 ? -11.828 6.328 20.25 1 98.88 288 ARG A N 1
ATOM 2294 C CA . ARG A 1 288 ? -11.844 5.961 21.656 1 98.88 288 ARG A CA 1
ATOM 2295 C C . ARG A 1 288 ? -10.438 5.953 22.25 1 98.88 288 ARG A C 1
ATOM 2297 O O . ARG A 1 288 ? -9.562 5.234 21.766 1 98.88 288 ARG A O 1
ATOM 2304 N N . PHE A 1 289 ? -10.297 6.727 23.281 1 98.81 289 PHE A N 1
ATOM 2305 C CA . PHE A 1 289 ? -9.008 6.859 23.953 1 98.81 289 PHE A CA 1
ATOM 2306 C C . PHE A 1 289 ? -9.047 6.203 25.328 1 98.81 289 PHE A C 1
ATOM 2308 O O . PHE A 1 289 ? -10.047 6.297 26.031 1 98.81 289 PHE A O 1
ATOM 2315 N N . PRO A 1 290 ? -7.977 5.59 25.688 1 98.19 290 PRO A N 1
ATOM 2316 C CA . PRO A 1 290 ? -7.969 4.875 26.953 1 98.19 290 PRO A CA 1
ATOM 2317 C C . PRO A 1 290 ? -7.789 5.805 28.156 1 98.19 290 PRO A C 1
ATOM 2319 O O . PRO A 1 290 ? -7.531 7 27.984 1 98.19 290 PRO A O 1
ATOM 2322 N N . GLN A 1 291 ? -7.988 5.223 29.328 1 97.75 291 GLN A N 1
ATOM 2323 C CA . GLN A 1 291 ? -7.621 5.91 30.562 1 97.75 291 GLN A CA 1
ATOM 2324 C C . GLN A 1 291 ? -6.133 6.246 30.578 1 97.75 291 GLN A C 1
ATOM 2326 O O . GLN A 1 291 ? -5.305 5.465 30.109 1 97.75 291 GLN A O 1
ATOM 2331 N N . ARG A 1 292 ? -5.824 7.465 31.125 1 93.88 292 ARG A N 1
ATOM 2332 C CA . ARG A 1 292 ? -4.426 7.883 31.188 1 93.88 292 ARG A CA 1
ATOM 2333 C C . ARG A 1 292 ? -4.18 8.781 32.406 1 93.88 292 ARG A C 1
ATOM 2335 O O . ARG A 1 292 ? -4.969 9.68 32.688 1 93.88 292 ARG A O 1
ATOM 2342 N N . LYS A 1 293 ? -3.195 8.516 33.156 1 93.19 293 LYS A N 1
ATOM 2343 C CA . LYS A 1 293 ? -2.709 9.336 34.281 1 93.19 293 LYS A CA 1
ATOM 2344 C C . LYS A 1 293 ? -3.855 9.758 35.188 1 93.19 293 LYS A C 1
ATOM 2346 O O . LYS A 1 293 ? -3.992 10.938 35.531 1 93.19 293 LYS A O 1
ATOM 2351 N N . GLY A 1 294 ? -4.719 8.875 35.469 1 93.31 294 GLY A N 1
ATOM 2352 C CA . GLY A 1 294 ? -5.82 9.133 36.375 1 93.31 294 GLY A CA 1
ATOM 2353 C C . GLY A 1 294 ? -7.023 9.758 35.688 1 93.31 294 GLY A C 1
ATOM 2354 O O . GLY A 1 294 ? -8.078 9.922 36.312 1 93.31 294 GLY A O 1
ATOM 2355 N N . MET A 1 295 ? -6.855 10.25 34.469 1 96.62 295 MET A N 1
ATOM 2356 C CA . MET A 1 295 ? -7.977 10.789 33.688 1 96.62 295 MET A CA 1
ATOM 2357 C C . MET A 1 295 ? -8.773 9.664 33.031 1 96.62 295 MET A C 1
ATOM 2359 O O . MET A 1 295 ? -8.195 8.68 32.594 1 96.62 295 MET A O 1
ATOM 2363 N N . PRO A 1 296 ? -10.07 9.75 33 1 97.62 296 PRO A N 1
ATOM 2364 C CA . PRO A 1 296 ? -10.906 8.68 32.438 1 97.62 296 PRO A CA 1
ATOM 2365 C C . PRO A 1 296 ? -10.711 8.516 30.922 1 97.62 296 PRO A C 1
ATOM 2367 O O . PRO A 1 296 ? -10.094 9.367 30.281 1 97.62 296 PRO A O 1
ATOM 2370 N N . PRO A 1 297 ? -11.219 7.293 30.391 1 98.31 297 PRO A N 1
ATOM 2371 C CA . PRO A 1 297 ? -11.273 7.188 28.922 1 98.31 297 PRO A CA 1
ATOM 2372 C C . PRO A 1 297 ? -12.109 8.289 28.281 1 98.31 297 PRO A C 1
ATOM 2374 O O . PRO A 1 297 ? -13.031 8.812 28.922 1 98.31 297 PRO A O 1
ATOM 2377 N N . VAL A 1 298 ? -11.773 8.656 27.109 1 98.81 298 VAL A N 1
ATOM 2378 C CA . VAL A 1 298 ? -12.477 9.719 26.406 1 98.81 298 VAL A CA 1
ATOM 2379 C C . VAL A 1 298 ? -12.914 9.234 25.031 1 98.81 298 VAL A C 1
ATOM 2381 O O . VAL A 1 298 ? -12.117 8.648 24.281 1 98.81 298 VAL A O 1
ATOM 2384 N N . ASP A 1 299 ? -14.18 9.445 24.688 1 98.81 299 ASP A N 1
ATOM 2385 C CA . ASP A 1 299 ? -14.688 9.25 23.328 1 98.81 299 ASP A CA 1
ATOM 2386 C C . ASP A 1 299 ? -14.805 10.586 22.594 1 98.81 299 ASP A C 1
ATOM 2388 O O . ASP A 1 299 ? -15.477 11.508 23.062 1 98.81 299 ASP A O 1
ATOM 2392 N N . ILE A 1 300 ? -14.109 10.664 21.516 1 98.88 300 ILE A N 1
ATOM 2393 C CA . ILE A 1 300 ? -14.281 11.828 20.656 1 98.88 300 ILE A CA 1
ATOM 2394 C C . ILE A 1 300 ? -15.062 11.422 19.391 1 98.88 300 ILE A C 1
ATOM 2396 O O . ILE A 1 300 ? -14.664 10.508 18.672 1 98.88 300 ILE A O 1
ATOM 2400 N N . THR A 1 301 ? -16.141 12.133 19.141 1 98.88 301 THR A N 1
ATOM 2401 C CA . THR A 1 301 ? -16.922 11.891 17.938 1 98.88 301 THR A CA 1
ATOM 2402 C C . THR A 1 301 ? -16.844 13.086 16.984 1 98.88 301 THR A C 1
ATOM 2404 O O . THR A 1 301 ? -17.172 14.211 17.375 1 98.88 301 THR A O 1
ATOM 2407 N N . TRP A 1 302 ? -16.406 12.859 15.789 1 98.81 302 TRP A N 1
ATOM 2408 C CA . TRP A 1 302 ? -16.266 13.859 14.734 1 98.81 302 TRP A CA 1
ATOM 2409 C C . TRP A 1 302 ? -17.453 13.812 13.781 1 98.81 302 TRP A C 1
ATOM 2411 O O . TRP A 1 302 ? -17.844 12.742 13.312 1 98.81 302 TRP A O 1
ATOM 2421 N N . TYR A 1 303 ? -18 14.977 13.484 1 98.19 303 TYR A N 1
ATOM 2422 C CA . TYR A 1 303 ? -19.094 15.117 12.516 1 98.19 303 TYR A CA 1
ATOM 2423 C C . TYR A 1 303 ? -18.703 16.078 11.398 1 98.19 303 TYR A C 1
ATOM 2425 O O . TYR A 1 303 ? -18.359 17.234 11.648 1 98.19 303 TYR A O 1
ATOM 2433 N N . ASP A 1 304 ? -18.781 15.625 10.164 1 97.81 304 ASP A N 1
ATOM 2434 C CA . ASP A 1 304 ? -18.641 16.531 9.031 1 97.81 304 ASP A CA 1
ATOM 2435 C C . ASP A 1 304 ? -19.734 16.281 7.988 1 97.81 304 ASP A C 1
ATOM 2437 O O . ASP A 1 304 ? -20.406 15.258 8.031 1 97.81 304 ASP A O 1
ATOM 2441 N N . GLY A 1 305 ? -19.891 17.266 7.102 1 96.31 305 GLY A N 1
ATOM 2442 C CA . GLY A 1 305 ? -20.906 17.188 6.07 1 96.31 305 GLY A CA 1
ATOM 2443 C C . GLY A 1 305 ? -22.109 18.062 6.355 1 96.31 305 GLY A C 1
ATOM 2444 O O . GLY A 1 305 ? -22.469 18.266 7.516 1 96.31 305 GLY A O 1
ATOM 2445 N N . LEU A 1 306 ? -22.812 18.375 5.348 1 93.81 306 LEU A N 1
ATOM 2446 C CA . LEU A 1 306 ? -23.875 19.359 5.434 1 93.81 306 LEU A CA 1
ATOM 2447 C C . LEU A 1 306 ? -25.109 18.766 6.109 1 93.81 306 LEU A C 1
ATOM 2449 O O . LEU A 1 306 ? -25.875 19.484 6.754 1 93.81 306 LEU A O 1
ATOM 2453 N N . ASP A 1 307 ? -25.359 17.516 6.016 1 93.19 307 ASP A N 1
ATOM 2454 C CA . ASP A 1 307 ? -26.562 16.859 6.516 1 93.19 307 ASP A CA 1
ATOM 2455 C C . ASP A 1 307 ? -26.25 15.977 7.723 1 93.19 307 ASP A C 1
ATOM 2457 O O . ASP A 1 307 ? -26.984 15.039 8.016 1 93.19 307 ASP A O 1
ATOM 2461 N N . ASN A 1 308 ? -25.141 16.172 8.32 1 95.94 308 ASN A N 1
ATOM 2462 C CA . ASN A 1 308 ? -24.672 15.32 9.406 1 95.94 308 ASN A CA 1
ATOM 2463 C C . ASN A 1 308 ? -24.281 16.125 10.633 1 95.94 308 ASN A C 1
ATOM 2465 O O . ASN A 1 308 ? -23.156 16.031 11.125 1 95.94 308 ASN A O 1
ATOM 2469 N N . LEU A 1 309 ? -25.25 16.859 11.164 1 94.12 309 LEU A N 1
ATOM 2470 C CA . LEU A 1 309 ? -25.031 17.672 12.359 1 94.12 309 LEU A CA 1
ATOM 2471 C C . LEU A 1 309 ? -24.969 16.797 13.602 1 94.12 309 LEU A C 1
ATOM 2473 O O . LEU A 1 309 ? -25.703 15.805 13.711 1 94.12 309 LEU A O 1
ATOM 2477 N N . PRO A 1 310 ? -24.094 17.156 14.523 1 95.56 310 PRO A N 1
ATOM 2478 C CA . PRO A 1 310 ? -24.109 16.422 15.797 1 95.56 310 PRO A CA 1
ATOM 2479 C C . PRO A 1 310 ? -25.328 16.734 16.656 1 95.56 310 PRO A C 1
ATOM 2481 O O . PRO A 1 310 ? -26 17.734 16.422 1 95.56 310 PRO A O 1
ATOM 2484 N N . PRO A 1 311 ? -25.594 15.797 17.609 1 92 311 PRO A N 1
ATOM 2485 C CA . PRO A 1 311 ? -26.562 16.203 18.625 1 92 311 PRO A CA 1
ATOM 2486 C C . PRO A 1 311 ? -26.109 17.422 19.438 1 92 311 PRO A C 1
ATOM 2488 O O . PRO A 1 311 ? -24.922 17.531 19.781 1 92 311 PRO A O 1
ATOM 2491 N N . ILE A 1 312 ? -27.016 18.375 19.641 1 89.94 312 ILE A N 1
ATOM 2492 C CA . ILE A 1 312 ? -26.703 19.594 20.359 1 89.94 312 ILE A CA 1
ATOM 2493 C C . ILE A 1 312 ? -27.281 19.516 21.781 1 89.94 312 ILE A C 1
ATOM 2495 O O . ILE A 1 312 ? -28.469 19.25 21.953 1 89.94 312 ILE A O 1
ATOM 2499 N N . PRO A 1 313 ? -26.422 19.75 22.672 1 90.69 313 PRO A N 1
ATOM 2500 C CA . PRO A 1 313 ? -26.938 19.656 24.047 1 90.69 313 PRO A CA 1
ATOM 2501 C C . PRO A 1 313 ? -27.906 20.797 24.391 1 90.69 313 PRO A C 1
ATOM 2503 O O . PRO A 1 313 ? -27.875 21.859 23.75 1 90.69 313 PRO A O 1
ATOM 2506 N N . ALA A 1 314 ? -28.641 20.531 25.469 1 85.25 314 ALA A N 1
ATOM 2507 C CA . ALA A 1 314 ? -29.562 21.547 25.969 1 85.25 314 ALA A CA 1
ATOM 2508 C C . ALA A 1 314 ? -28.812 22.781 26.438 1 85.25 314 ALA A C 1
ATOM 2510 O O . ALA A 1 314 ? -27.766 22.672 27.078 1 85.25 314 ALA A O 1
ATOM 2511 N N . GLY A 1 315 ? -29.344 24 26.109 1 88.06 315 GLY A N 1
ATOM 2512 C CA . GLY A 1 315 ? -28.75 25.234 26.562 1 88.06 315 GLY A CA 1
ATOM 2513 C C . GLY A 1 315 ? -27.531 25.641 25.75 1 88.06 315 GLY A C 1
ATOM 2514 O O . GLY A 1 315 ? -26.719 26.453 26.188 1 88.06 315 GLY A O 1
ATOM 2515 N N . TYR A 1 316 ? -27.328 24.984 24.656 1 88.5 316 TYR A N 1
ATOM 2516 C CA . TYR A 1 316 ? -26.188 25.297 23.781 1 88.5 316 TYR A CA 1
ATOM 2517 C C . TYR A 1 316 ? -26.188 26.766 23.406 1 88.5 316 TYR A C 1
ATOM 2519 O O . TYR A 1 316 ? -25.125 27.375 23.281 1 88.5 316 TYR A O 1
ATOM 2527 N N . GLY A 1 317 ? -27.297 27.359 23.266 1 79.12 317 GLY A N 1
ATOM 2528 C CA . GLY A 1 317 ? -27.391 28.75 22.859 1 79.12 317 GLY A CA 1
ATOM 2529 C C . GLY A 1 317 ? -27.141 28.969 21.391 1 79.12 317 GLY A C 1
ATOM 2530 O O . GLY A 1 317 ? -27.375 28.078 20.578 1 79.12 317 GLY A O 1
ATOM 2531 N N . VAL A 1 318 ? -26.828 30.312 20.969 1 66.44 318 VAL A N 1
ATOM 2532 C CA . VAL A 1 318 ? -26.625 30.703 19.578 1 66.44 318 VAL A CA 1
ATOM 2533 C C . VAL A 1 318 ? -25.25 30.266 19.109 1 66.44 318 VAL A C 1
ATOM 2535 O O . VAL A 1 318 ? -24.281 30.312 19.875 1 66.44 318 VAL A O 1
ATOM 2538 N N . SER A 1 319 ? -25.203 29.484 18.047 1 63.53 319 SER A N 1
ATOM 2539 C CA . SER A 1 319 ? -23.922 29.141 17.438 1 63.53 319 SER A CA 1
ATOM 2540 C C . SER A 1 319 ? -23.328 30.328 16.688 1 63.53 319 SER A C 1
ATOM 2542 O O . SER A 1 319 ? -23.766 30.672 15.594 1 63.53 319 SER A O 1
ATOM 2544 N N . GLY A 1 320 ? -22.969 31.453 17.297 1 52.31 320 GLY A N 1
ATOM 2545 C CA . GLY A 1 320 ? -22.453 32.656 16.625 1 52.31 320 GLY A CA 1
ATOM 2546 C C . GLY A 1 320 ? -21.062 32.438 16.031 1 52.31 320 GLY A C 1
ATOM 2547 O O . GLY A 1 320 ? -20.328 31.578 16.469 1 52.31 320 GLY A O 1
ATOM 2548 N N . LEU A 1 321 ? -20.844 32.906 14.812 1 48.53 321 LEU A N 1
ATOM 2549 C CA . LEU A 1 321 ? -19.562 32.938 14.109 1 48.53 321 LEU A CA 1
ATOM 2550 C C . LEU A 1 321 ? -18.531 33.719 14.891 1 48.53 321 LEU A C 1
ATOM 2552 O O . LEU A 1 321 ? -18.797 34.844 15.305 1 48.53 321 LEU A O 1
ATOM 2556 N N . ASP A 1 322 ? -17.547 33.156 15.438 1 48.44 322 ASP A N 1
ATOM 2557 C CA . ASP A 1 322 ? -16.406 33.906 15.938 1 48.44 322 ASP A CA 1
ATOM 2558 C C . ASP A 1 322 ? -15.727 34.688 14.82 1 48.44 322 ASP A C 1
ATOM 2560 O O . ASP A 1 322 ? -15.305 34.125 13.812 1 48.44 322 ASP A O 1
ATOM 2564 N N . PRO A 1 323 ? -15.773 36.031 14.797 1 43.94 323 PRO A N 1
ATOM 2565 C CA . PRO A 1 323 ? -15.188 36.875 13.742 1 43.94 323 PRO A CA 1
ATOM 2566 C C . PRO A 1 323 ? -13.711 36.562 13.5 1 43.94 323 PRO A C 1
ATOM 2568 O O . PRO A 1 323 ? -13.164 36.938 12.461 1 43.94 323 PRO A O 1
ATOM 2571 N N . ASN A 1 324 ? -13.008 35.969 14.367 1 41.91 324 ASN A N 1
ATOM 2572 C CA . ASN A 1 324 ? -11.57 35.719 14.242 1 41.91 324 ASN A CA 1
ATOM 2573 C C . ASN A 1 324 ? -11.266 34.469 13.422 1 41.91 324 ASN A C 1
ATOM 2575 O O . ASN A 1 324 ? -10.109 34.062 13.312 1 41.91 324 ASN A O 1
ATOM 2579 N N . ILE A 1 325 ? -12.242 33.875 12.898 1 47.88 325 ILE A N 1
ATOM 2580 C CA . ILE A 1 325 ? -12.031 32.75 12.023 1 47.88 325 ILE A CA 1
ATOM 2581 C C . ILE A 1 325 ? -11.664 33.219 10.625 1 47.88 325 ILE A C 1
ATOM 2583 O O . ILE A 1 325 ? -12.422 33.969 9.992 1 47.88 325 ILE A O 1
ATOM 2587 N N . PRO A 1 326 ? -10.375 33 10.195 1 45.06 326 PRO A N 1
ATOM 2588 C CA . PRO A 1 326 ? -10.023 33.438 8.836 1 45.06 326 PRO A CA 1
ATOM 2589 C C . PRO A 1 326 ? -10.984 32.906 7.781 1 45.06 326 PRO A C 1
ATOM 2591 O O . PRO A 1 326 ? -11.5 31.797 7.918 1 45.06 326 PRO A O 1
ATOM 2594 N N . THR A 1 327 ? -11.43 33.812 6.895 1 43.62 327 THR A N 1
ATOM 2595 C CA . THR A 1 327 ? -12.273 33.438 5.766 1 43.62 327 THR A CA 1
ATOM 2596 C C . THR A 1 327 ? -11.586 32.375 4.922 1 43.62 327 THR A C 1
ATOM 2598 O O . THR A 1 327 ? -10.383 32.438 4.68 1 43.62 327 THR A O 1
ATOM 2601 N N . THR A 1 328 ? -12.188 31.203 4.883 1 46.25 328 THR A N 1
ATOM 2602 C CA . THR A 1 328 ? -11.664 30.188 3.979 1 46.25 328 THR A CA 1
ATOM 2603 C C . THR A 1 328 ? -11.914 30.578 2.523 1 46.25 328 THR A C 1
ATOM 2605 O O . THR A 1 328 ? -12.836 31.344 2.23 1 46.25 328 THR A O 1
ATOM 2608 N N . ASN A 1 329 ? -10.953 30.562 1.732 1 42.66 329 ASN A N 1
ATOM 2609 C CA . ASN A 1 329 ? -11.07 30.812 0.3 1 42.66 329 ASN A CA 1
ATOM 2610 C C . ASN A 1 329 ? -12.156 29.953 -0.332 1 42.66 329 ASN A C 1
ATOM 2612 O O . ASN A 1 329 ? -12.102 29.656 -1.524 1 42.66 329 ASN A O 1
ATOM 2616 N N . GLN A 1 330 ? -12.977 29.422 0.536 1 40.09 330 GLN A N 1
ATOM 2617 C CA . GLN A 1 330 ? -14.016 28.656 -0.134 1 40.09 330 GLN A CA 1
ATOM 2618 C C . GLN A 1 330 ? -15.211 29.531 -0.488 1 40.09 330 GLN A C 1
ATOM 2620 O O . GLN A 1 330 ? -15.844 30.109 0.395 1 40.09 330 GLN A O 1
ATOM 2625 N N . GLY A 1 331 ? -15.289 30.203 -1.565 1 41.06 331 GLY A N 1
ATOM 2626 C CA . GLY A 1 331 ? -16.375 30.953 -2.172 1 41.06 331 GLY A CA 1
ATOM 2627 C C . GLY A 1 331 ? -17.5 31.25 -1.201 1 41.06 331 GLY A C 1
ATOM 2628 O O . GLY A 1 331 ? -17.359 31.047 0.006 1 41.06 331 GLY A O 1
ATOM 2629 N N . ASP A 1 332 ? -18.703 31.984 -1.685 1 38.97 332 ASP A N 1
ATOM 2630 C CA . ASP A 1 332 ? -19.891 32.406 -0.954 1 38.97 332 ASP A CA 1
ATOM 2631 C C . ASP A 1 332 ? -20.578 31.203 -0.313 1 38.97 332 ASP A C 1
ATOM 2633 O O . ASP A 1 332 ? -21.172 30.375 -1.009 1 38.97 332 ASP A O 1
ATOM 2637 N N . VAL A 1 333 ? -20.141 30.766 0.745 1 45.09 333 VAL A N 1
ATOM 2638 C CA . VAL A 1 333 ? -20.75 29.609 1.422 1 45.09 333 VAL A CA 1
ATOM 2639 C C . VAL A 1 333 ? -21.969 30.062 2.209 1 45.09 333 VAL A C 1
ATOM 2641 O O . VAL A 1 333 ? -21.938 31.078 2.91 1 45.09 333 VAL A O 1
ATOM 2644 N N . PRO A 1 334 ? -23.125 29.562 1.853 1 47.41 334 PRO A N 1
ATOM 2645 C CA . PRO A 1 334 ? -24.266 29.844 2.727 1 47.41 334 PRO A CA 1
ATOM 2646 C C . PRO A 1 334 ? -23.953 29.609 4.203 1 47.41 334 PRO A C 1
ATOM 2648 O O . PRO A 1 334 ? -23.125 28.75 4.535 1 47.41 334 PRO A O 1
ATOM 2651 N N . ALA A 1 335 ? -24.453 30.5 5.078 1 46.69 335 ALA A N 1
ATOM 2652 C CA . ALA A 1 335 ? -24.281 30.5 6.531 1 46.69 335 ALA A CA 1
ATOM 2653 C C . ALA A 1 335 ? -24.562 29.125 7.129 1 46.69 335 ALA A C 1
ATOM 2655 O O . ALA A 1 335 ? -25.625 28.547 6.871 1 46.69 335 ALA A O 1
ATOM 2656 N N . ALA A 1 336 ? -23.578 28.406 7.59 1 54.38 336 ALA A N 1
ATOM 2657 C CA . ALA A 1 336 ? -23.75 27.125 8.281 1 54.38 336 ALA A CA 1
ATOM 2658 C C . ALA A 1 336 ? -24.703 27.266 9.469 1 54.38 336 ALA A C 1
ATOM 2660 O O . ALA A 1 336 ? -24.719 28.312 10.125 1 54.38 336 ALA A O 1
ATOM 2661 N N . LYS A 1 337 ? -25.641 26.281 9.648 1 64.56 337 LYS A N 1
ATOM 2662 C CA . LYS A 1 337 ? -26.531 26.188 10.797 1 64.56 337 LYS A CA 1
ATOM 2663 C C . LYS A 1 337 ? -25.75 26.094 12.102 1 64.56 337 LYS A C 1
ATOM 2665 O O . LYS A 1 337 ? -26.141 26.688 13.109 1 64.56 337 LYS A O 1
ATOM 2670 N N . LEU A 1 338 ? -24.547 25.5 12.062 1 81.81 338 LEU A N 1
ATOM 2671 C CA . LEU A 1 338 ? -23.656 25.297 13.211 1 81.81 338 LEU A CA 1
ATOM 2672 C C . LEU A 1 338 ? -22.203 25.562 12.836 1 81.81 338 LEU A C 1
ATOM 2674 O O . LEU A 1 338 ? -21.672 24.906 11.93 1 81.81 338 LEU A O 1
ATOM 2678 N N . ASN A 1 339 ? -21.578 26.578 13.406 1 89.62 339 ASN A N 1
ATOM 2679 C CA . ASN A 1 339 ? -20.172 26.859 13.141 1 89.62 339 ASN A CA 1
ATOM 2680 C C . ASN A 1 339 ? -19.266 25.719 13.609 1 89.62 339 ASN A C 1
ATOM 2682 O O . ASN A 1 339 ? -19.578 25.047 14.594 1 89.62 339 ASN A O 1
ATOM 2686 N N . PRO A 1 340 ? -18.172 25.562 12.898 1 94.75 340 PRO A N 1
ATOM 2687 C CA . PRO A 1 340 ? -17.234 24.516 13.328 1 94.75 340 PRO A CA 1
ATOM 2688 C C . PRO A 1 340 ? -16.797 24.688 14.781 1 94.75 340 PRO A C 1
ATOM 2690 O O . PRO A 1 340 ? -16.578 25.812 15.242 1 94.75 340 PRO A O 1
ATOM 2693 N N . GLY A 1 341 ? -16.781 23.609 15.492 1 95.69 341 GLY A N 1
ATOM 2694 C CA . GLY A 1 341 ? -16.406 23.719 16.891 1 95.69 341 GLY A CA 1
ATOM 2695 C C . GLY A 1 341 ? -16.438 22.391 17.625 1 95.69 341 GLY A C 1
ATOM 2696 O O . GLY A 1 341 ? -16.281 21.344 17.016 1 95.69 341 GLY A O 1
ATOM 2697 N N . LYS A 1 342 ? -16.453 22.516 19 1 97 342 LYS A N 1
ATOM 2698 C CA . LYS A 1 342 ? -16.422 21.344 19.859 1 97 342 LYS A CA 1
ATOM 2699 C C . LYS A 1 342 ? -17.328 21.531 21.078 1 97 342 LYS A C 1
ATOM 2701 O O . LYS A 1 342 ? -17.641 22.656 21.453 1 97 342 LYS A O 1
ATOM 2706 N N . ILE A 1 343 ? -17.75 20.453 21.562 1 97.19 343 ILE A N 1
ATOM 2707 C CA . ILE A 1 343 ? -18.438 20.344 22.844 1 97.19 343 ILE A CA 1
ATOM 2708 C C . ILE A 1 343 ? -17.703 19.344 23.734 1 97.19 343 ILE A C 1
ATOM 2710 O O . ILE A 1 343 ? -17.422 18.219 23.312 1 97.19 343 ILE A O 1
ATOM 2714 N N . ILE A 1 344 ? -17.391 19.766 24.938 1 98.31 344 ILE A N 1
ATOM 2715 C CA . ILE A 1 344 ? -16.641 18.953 25.875 1 98.31 344 ILE A CA 1
ATOM 2716 C C . ILE A 1 344 ? -17.531 18.578 27.062 1 98.31 344 ILE A C 1
ATOM 2718 O O . ILE A 1 344 ? -18.125 19.453 27.703 1 98.31 344 ILE A O 1
ATOM 2722 N N . TYR A 1 345 ? -17.578 17.297 27.312 1 98 345 TYR A N 1
ATOM 2723 C CA . TYR A 1 345 ? -18.453 16.797 28.375 1 98 345 TYR A CA 1
ATOM 2724 C C . TYR A 1 345 ? -17.641 16.266 29.547 1 98 345 TYR A C 1
ATOM 2726 O O . TYR A 1 345 ? -16.75 15.43 29.375 1 98 345 TYR A O 1
ATOM 2734 N N . THR A 1 346 ? -17.953 16.797 30.688 1 97 346 THR A N 1
ATOM 2735 C CA . THR A 1 346 ? -17.469 16.266 31.953 1 97 346 THR A CA 1
ATOM 2736 C C . THR A 1 346 ? -18.625 15.758 32.812 1 97 346 THR A C 1
ATOM 2738 O O . THR A 1 346 ? -19.766 15.727 32.375 1 97 346 THR A O 1
ATOM 2741 N N . LYS A 1 347 ? -18.219 15.281 33.969 1 91.44 347 LYS A N 1
ATOM 2742 C CA . LYS A 1 347 ? -19.266 14.812 34.875 1 91.44 347 LYS A CA 1
ATOM 2743 C C . LYS A 1 347 ? -20.188 15.961 35.312 1 91.44 347 LYS A C 1
ATOM 2745 O O . LYS A 1 347 ? -21.391 15.773 35.438 1 91.44 347 LYS A O 1
ATOM 2750 N N . ASP A 1 348 ? -19.656 17.172 35.469 1 91.19 348 ASP A N 1
ATOM 2751 C CA . ASP A 1 348 ? -20.391 18.234 36.156 1 91.19 348 ASP A CA 1
ATOM 2752 C C . ASP A 1 348 ? -20.688 19.391 35.188 1 91.19 348 ASP A C 1
ATOM 2754 O O . ASP A 1 348 ? -21.594 20.188 35.438 1 91.19 348 ASP A O 1
ATOM 2758 N N . LEU A 1 349 ? -19.828 19.562 34.219 1 96.75 349 LEU A N 1
ATOM 2759 C CA . LEU A 1 349 ? -19.953 20.734 33.375 1 96.75 349 LEU A CA 1
ATOM 2760 C C . LEU A 1 349 ? -19.891 20.328 31.891 1 96.75 349 LEU A C 1
ATOM 2762 O O . LEU A 1 349 ? -19.375 19.266 31.562 1 96.75 349 LEU A O 1
ATOM 2766 N N . THR A 1 350 ? -20.469 21.156 31.078 1 97.25 350 THR A N 1
ATOM 2767 C CA . THR A 1 350 ? -20.344 21.078 29.625 1 97.25 350 THR A CA 1
ATOM 2768 C C . THR A 1 350 ? -19.75 22.375 29.078 1 97.25 350 THR A C 1
ATOM 2770 O O . THR A 1 350 ? -20.125 23.469 29.5 1 97.25 350 THR A O 1
ATOM 2773 N N . PHE A 1 351 ? -18.797 22.219 28.219 1 97.31 351 PHE A N 1
ATOM 2774 C CA . PHE A 1 351 ? -18.141 23.375 27.625 1 97.31 351 PHE A CA 1
ATOM 2775 C C . PHE A 1 351 ? -18.391 23.406 26.109 1 97.31 351 PHE A C 1
ATOM 2777 O O . PHE A 1 351 ? -18.328 22.375 25.453 1 97.31 351 PHE A O 1
ATOM 2784 N N . LYS A 1 352 ? -18.703 24.531 25.609 1 95.12 352 LYS A N 1
ATOM 2785 C CA . LYS A 1 352 ? -18.781 24.719 24.156 1 95.12 352 LYS A CA 1
ATOM 2786 C C . LYS A 1 352 ? -17.672 25.641 23.672 1 95.12 352 LYS A C 1
ATOM 2788 O O . LYS A 1 352 ? -17.297 26.594 24.344 1 95.12 352 LYS A O 1
ATOM 2793 N N . GLY A 1 353 ? -17.062 25.328 22.531 1 93.56 353 GLY A N 1
ATOM 2794 C CA . GLY A 1 353 ? -16.016 26.125 21.938 1 93.56 353 GLY A CA 1
ATOM 2795 C C . GLY A 1 353 ? -16.016 26.062 20.422 1 93.56 353 GLY A C 1
ATOM 2796 O O . GLY A 1 353 ? -16.547 25.125 19.828 1 93.56 353 GLY A O 1
ATOM 2797 N N . GLY A 1 354 ? -15.445 27.094 19.781 1 92.31 354 GLY A N 1
ATOM 2798 C CA . GLY A 1 354 ? -15.273 27.141 18.344 1 92.31 354 GLY A CA 1
ATOM 2799 C C . GLY A 1 354 ? -13.938 26.578 17.891 1 92.31 354 GLY A C 1
ATOM 2800 O O . GLY A 1 354 ? -13.375 25.703 18.531 1 92.31 354 GLY A O 1
ATOM 2801 N N . SER A 1 355 ? -13.562 27.016 16.688 1 91.12 355 SER A N 1
ATOM 2802 C CA . SER A 1 355 ? -12.281 26.609 16.109 1 91.12 355 SER A CA 1
ATOM 2803 C C . SER A 1 355 ? -11.195 27.625 16.406 1 91.12 355 SER A C 1
ATOM 2805 O O . SER A 1 355 ? -11.469 28.688 16.969 1 91.12 355 SER A O 1
ATOM 2807 N N . HIS A 1 356 ? -9.969 27.25 16.156 1 90.62 356 HIS A N 1
ATOM 2808 C CA . HIS A 1 356 ? -8.82 28.141 16.312 1 90.62 356 HIS A CA 1
ATOM 2809 C C . HIS A 1 356 ? -8.734 28.703 17.734 1 90.62 356 HIS A C 1
ATOM 2811 O O . HIS A 1 356 ? -8.727 27.938 18.703 1 90.62 356 HIS A O 1
ATOM 2817 N N . GLY A 1 357 ? -8.602 29.938 17.906 1 89 357 GLY A N 1
ATOM 2818 C CA . GLY A 1 357 ? -8.367 30.562 19.203 1 89 357 GLY A CA 1
ATOM 2819 C C . GLY A 1 357 ? -9.648 30.859 19.969 1 89 357 GLY A C 1
ATOM 2820 O O . GLY A 1 357 ? -9.602 31.406 21.062 1 89 357 GLY A O 1
ATOM 2821 N N . SER A 1 358 ? -10.781 30.344 19.469 1 89.62 358 SER A N 1
ATOM 2822 C CA . SER A 1 358 ? -12.055 30.625 20.125 1 89.62 358 SER A CA 1
ATOM 2823 C C . SER A 1 358 ? -12.086 30.031 21.531 1 89.62 358 SER A C 1
ATOM 2825 O O . SER A 1 358 ? -11.805 28.859 21.719 1 89.62 358 SER A O 1
ATOM 2827 N N . THR A 1 359 ? -12.516 30.844 22.438 1 93.44 359 THR A N 1
ATOM 2828 C CA . THR A 1 359 ? -12.508 30.422 23.828 1 93.44 359 THR A CA 1
ATOM 2829 C C . THR A 1 359 ? -13.711 29.531 24.125 1 93.44 359 THR A C 1
ATOM 2831 O O . THR A 1 359 ? -14.688 29.516 23.375 1 93.44 359 THR A O 1
ATOM 2834 N N . LEU A 1 360 ? -13.617 28.875 25.234 1 95.44 360 LEU A N 1
ATOM 2835 C CA . LEU A 1 360 ? -14.68 28 25.703 1 95.44 360 LEU A CA 1
ATOM 2836 C C . LEU A 1 360 ? -15.695 28.766 26.547 1 95.44 360 LEU A C 1
ATOM 2838 O O . LEU A 1 360 ? -15.336 29.734 27.219 1 95.44 360 LEU A O 1
ATOM 2842 N N . SER A 1 361 ? -16.891 28.312 26.469 1 95.38 361 SER A N 1
ATOM 2843 C CA . SER A 1 361 ? -17.969 28.766 27.359 1 95.38 361 SER A CA 1
ATOM 2844 C C . SER A 1 361 ? -18.609 27.609 28.109 1 95.38 361 SER A C 1
ATOM 2846 O O . SER A 1 361 ? -18.781 26.516 27.531 1 95.38 361 SER A O 1
ATOM 2848 N N . ILE A 1 362 ? -18.891 27.828 29.328 1 96.56 362 ILE A N 1
ATOM 2849 C CA . ILE A 1 362 ? -19.672 26.859 30.094 1 96.56 362 ILE A CA 1
ATOM 2850 C C . ILE A 1 362 ? -21.141 26.953 29.703 1 96.56 362 ILE A C 1
ATOM 2852 O O . ILE A 1 362 ? -21.703 28.047 29.625 1 96.56 362 ILE A O 1
ATOM 2856 N N . ILE A 1 363 ? -21.703 25.891 29.469 1 94.44 363 ILE A N 1
ATOM 2857 C CA . ILE A 1 363 ? -23.141 25.875 29.156 1 94.44 363 ILE A CA 1
ATOM 2858 C C . ILE A 1 363 ? -23.859 24.906 30.094 1 94.44 363 ILE A C 1
ATOM 2860 O O . ILE A 1 363 ? -23.266 23.922 30.547 1 94.44 363 ILE A O 1
ATOM 2864 N N . PRO A 1 364 ? -25.234 25.047 30.359 1 93.75 364 PRO A N 1
ATOM 2865 C CA . PRO A 1 364 ? -26.016 26.219 29.938 1 93.75 364 PRO A CA 1
ATOM 2866 C C . PRO A 1 364 ? -25.656 27.484 30.703 1 93.75 364 PRO A C 1
ATOM 2868 O O . PRO A 1 364 ? -24.766 27.469 31.547 1 93.75 364 PRO A O 1
ATOM 2871 N N . GLU A 1 365 ? -26.312 28.5 30.359 1 91.94 365 GLU A N 1
ATOM 2872 C CA . GLU A 1 365 ? -26.016 29.812 30.922 1 91.94 365 GLU A CA 1
ATOM 2873 C C . GLU A 1 365 ? -26.109 29.797 32.438 1 91.94 365 GLU A C 1
ATOM 2875 O O . GLU A 1 365 ? -25.344 30.484 33.125 1 91.94 365 GLU A O 1
ATOM 2880 N N . GLU A 1 366 ? -27.016 29.062 33 1 93.31 366 GLU A N 1
ATOM 2881 C CA . GLU A 1 366 ? -27.203 28.984 34.438 1 93.31 366 GLU A CA 1
ATOM 2882 C C . GLU A 1 366 ? -25.953 28.453 35.125 1 93.31 366 GLU A C 1
ATOM 2884 O O . GLU A 1 366 ? -25.531 28.969 36.156 1 93.31 366 GLU A O 1
ATOM 2889 N N . LYS A 1 367 ? -25.406 27.484 34.562 1 95.06 367 LYS A N 1
ATOM 2890 C CA . LYS A 1 367 ? -24.188 26.906 35.094 1 95.06 367 LYS A CA 1
ATOM 2891 C C . LYS A 1 367 ? -23.016 27.859 34.938 1 95.06 367 LYS A C 1
ATOM 2893 O O . LYS A 1 367 ? -22.125 27.906 35.812 1 95.06 367 LYS A O 1
ATOM 2898 N N . ALA A 1 368 ? -22.984 28.594 33.875 1 95.31 368 ALA A N 1
ATOM 2899 C CA . ALA A 1 368 ? -21.938 29.594 33.656 1 95.31 368 ALA A CA 1
ATOM 2900 C C . ALA A 1 368 ? -21.953 30.656 34.75 1 95.31 368 ALA A C 1
ATOM 2902 O O . ALA A 1 368 ? -20.906 31.062 35.25 1 95.31 368 ALA A O 1
ATOM 2903 N N . LYS A 1 369 ? -23.109 31.016 35.094 1 95.38 369 LYS A N 1
ATOM 2904 C CA . LYS A 1 369 ? -23.266 32 36.125 1 95.38 369 LYS A CA 1
ATOM 2905 C C . LYS A 1 369 ? -22.797 31.469 37.469 1 95.38 369 LYS A C 1
ATOM 2907 O O . LYS A 1 369 ? -22.156 32.188 38.25 1 95.38 369 LYS A O 1
ATOM 2912 N N . GLU A 1 370 ? -23.156 30.297 37.656 1 95.75 370 GLU A N 1
ATOM 2913 C CA . GLU A 1 370 ? -22.766 29.656 38.906 1 95.75 370 GLU A CA 1
ATOM 2914 C C . GLU A 1 370 ? -21.25 29.578 39.031 1 95.75 370 GLU A C 1
ATOM 2916 O O . GLU A 1 370 ? -20.703 29.703 40.125 1 95.75 370 GLU A O 1
ATOM 2921 N N . MET A 1 371 ? -20.578 29.422 37.938 1 96.38 371 MET A N 1
ATOM 2922 C CA . MET A 1 371 ? -19.141 29.172 37.938 1 96.38 371 MET A CA 1
ATOM 2923 C C . MET A 1 371 ? -18.359 30.469 37.812 1 96.38 371 MET A C 1
ATOM 2925 O O . MET A 1 371 ? -17.141 30.484 38 1 96.38 371 MET A O 1
ATOM 2929 N N . ALA A 1 372 ? -18.938 31.562 37.531 1 95.19 372 ALA A N 1
ATOM 2930 C CA . ALA A 1 372 ? -18.312 32.812 37.125 1 95.19 372 ALA A CA 1
ATOM 2931 C C . ALA A 1 372 ? -17.281 33.25 38.156 1 95.19 372 ALA A C 1
ATOM 2933 O O . ALA A 1 372 ? -16.188 33.719 37.812 1 95.19 372 ALA A O 1
ATOM 2934 N N . ASP A 1 373 ? -17.609 33.094 39.375 1 94.5 373 ASP A N 1
ATOM 2935 C CA . ASP A 1 373 ? -16.75 33.594 40.469 1 94.5 373 ASP A CA 1
ATOM 2936 C C . ASP A 1 373 ? -15.602 32.625 40.719 1 94.5 373 ASP A C 1
ATOM 2938 O O . ASP A 1 373 ? -14.633 32.969 41.406 1 94.5 373 ASP A O 1
ATOM 2942 N N . LYS A 1 374 ? -15.672 31.5 40.156 1 94.94 374 LYS A N 1
ATOM 2943 C CA . LYS A 1 374 ? -14.688 30.469 40.438 1 94.94 374 LYS A CA 1
ATOM 2944 C C . LYS A 1 374 ? -13.648 30.375 39.312 1 94.94 374 LYS A C 1
ATOM 2946 O O . LYS A 1 374 ? -12.664 29.656 39.438 1 94.94 374 LYS A O 1
ATOM 2951 N N . LEU A 1 375 ? -13.898 31.062 38.281 1 96.81 375 LEU A N 1
ATOM 2952 C CA . LEU A 1 375 ? -13.016 30.969 37.125 1 96.81 375 LEU A CA 1
ATOM 2953 C C . LEU A 1 375 ? -11.688 31.688 37.375 1 96.81 375 LEU A C 1
ATOM 2955 O O . LEU A 1 375 ? -11.672 32.781 37.969 1 96.81 375 LEU A O 1
ATOM 2959 N N . PRO A 1 376 ? -10.664 31.094 36.938 1 96.56 376 PRO A N 1
ATOM 2960 C CA . PRO A 1 376 ? -9.352 31.703 37.125 1 96.56 376 PRO A CA 1
ATOM 2961 C C . PRO A 1 376 ? -9.078 32.812 36.125 1 96.56 376 PRO A C 1
ATOM 2963 O O . PRO A 1 376 ? -9.75 32.938 35.094 1 96.56 376 PRO A O 1
ATOM 2966 N N . GLN A 1 377 ? -8.008 33.594 36.469 1 95.25 377 GLN A N 1
ATOM 2967 C CA . GLN A 1 377 ? -7.484 34.531 35.5 1 95.25 377 GLN A CA 1
ATOM 2968 C C . GLN A 1 377 ? -6.738 33.812 34.375 1 95.25 377 GLN A C 1
ATOM 2970 O O . GLN A 1 377 ? -5.992 32.875 34.625 1 95.25 377 GLN A O 1
ATOM 2975 N N . ILE A 1 378 ? -6.973 34.281 33.188 1 94.94 378 ILE A N 1
ATOM 2976 C CA . ILE A 1 378 ? -6.328 33.688 32 1 94.94 378 ILE A CA 1
ATOM 2977 C C . ILE A 1 378 ? -5.105 34.5 31.609 1 94.94 378 ILE A C 1
ATOM 2979 O O . ILE A 1 378 ? -5.219 35.688 31.344 1 94.94 378 ILE A O 1
ATOM 2983 N N . PRO A 1 379 ? -3.996 33.875 31.609 1 92.5 379 PRO A N 1
ATOM 2984 C CA . PRO A 1 379 ? -2.809 34.625 31.172 1 92.5 379 PRO A CA 1
ATOM 2985 C C . PRO A 1 379 ? -2.895 35.062 29.703 1 92.5 379 PRO A C 1
ATOM 2987 O O . PRO A 1 379 ? -3.467 34.344 28.875 1 92.5 379 PRO A O 1
ATOM 2990 N N . LYS A 1 380 ? -2.309 36.188 29.469 1 90.81 380 LYS A N 1
ATOM 2991 C CA . LYS A 1 380 ? -2.211 36.625 28.078 1 90.81 380 LYS A CA 1
ATOM 2992 C C . LYS A 1 380 ? -1.12 35.875 27.328 1 90.81 380 LYS A C 1
ATOM 2994 O O . LYS A 1 380 ? -0.09 35.531 27.906 1 90.81 380 LYS A O 1
ATOM 2999 N N . SER A 1 381 ? -1.377 35.656 26.062 1 90.62 381 SER A N 1
ATOM 3000 C CA . SER A 1 381 ? -0.349 35.062 25.219 1 90.62 381 SER A CA 1
ATOM 3001 C C . SER A 1 381 ? 0.877 35.969 25.125 1 90.62 381 SER A C 1
ATOM 3003 O O . SER A 1 381 ? 0.759 37.156 24.797 1 90.62 381 SER A O 1
ATOM 3005 N N . PRO A 1 382 ? 2.01 35.469 25.391 1 92.94 382 PRO A N 1
ATOM 3006 C CA . PRO A 1 382 ? 3.207 36.312 25.328 1 92.94 382 PRO A CA 1
ATOM 3007 C C . PRO A 1 382 ? 3.623 36.656 23.906 1 92.94 382 PRO A C 1
ATOM 3009 O O . PRO A 1 382 ? 4.391 37.625 23.703 1 92.94 382 PRO A O 1
ATOM 3012 N N . SER A 1 383 ? 3.219 35.938 22.984 1 95.06 383 SER A N 1
ATOM 3013 C CA . SER A 1 383 ? 3.52 36.125 21.578 1 95.06 383 SER A CA 1
ATOM 3014 C C . SER A 1 383 ? 2.502 35.438 20.688 1 95.06 383 SER A C 1
ATOM 3016 O O . SER A 1 383 ? 1.945 34.406 21.062 1 95.06 383 SER A O 1
ATOM 3018 N N . ASN A 1 384 ? 2.234 35.969 19.531 1 95.19 384 ASN A N 1
ATOM 3019 C CA . ASN A 1 384 ? 1.37 35.25 18.609 1 95.19 384 ASN A CA 1
ATOM 3020 C C . ASN A 1 384 ? 2.098 34.062 17.984 1 95.19 384 ASN A C 1
ATOM 3022 O O . ASN A 1 384 ? 3.285 33.844 18.234 1 95.19 384 ASN A O 1
ATOM 3026 N N . HIS A 1 385 ? 1.398 33.344 17.188 1 97.12 385 HIS A N 1
ATOM 3027 C CA . HIS A 1 385 ? 1.885 32.031 16.719 1 97.12 385 HIS A CA 1
ATOM 3028 C C . HIS A 1 385 ? 3.156 32.188 15.883 1 97.12 385 HIS A C 1
ATOM 3030 O O . HIS A 1 385 ? 4.086 31.406 16.016 1 97.12 385 HIS A O 1
ATOM 3036 N N . PHE A 1 386 ? 3.266 33.188 15.047 1 98.06 386 PHE A N 1
ATOM 3037 C CA . PHE A 1 386 ? 4.406 33.438 14.172 1 98.06 386 PHE A CA 1
ATOM 3038 C C . PHE A 1 386 ? 5.574 34.031 14.961 1 98.06 386 PHE A C 1
ATOM 3040 O O . PHE A 1 386 ? 6.723 33.625 14.781 1 98.06 386 PHE A O 1
ATOM 3047 N N . GLU A 1 387 ? 5.254 34.938 15.852 1 97.31 387 GLU A N 1
ATOM 3048 C CA . GLU A 1 387 ? 6.273 35.469 16.75 1 97.31 387 GLU A CA 1
ATOM 3049 C C . GLU A 1 387 ? 6.863 34.375 17.625 1 97.31 387 GLU A C 1
ATOM 3051 O O . GLU A 1 387 ? 8.078 34.344 17.844 1 97.31 387 GLU A O 1
ATOM 3056 N N . ASN A 1 388 ? 5.984 33.5 18.125 1 97.75 388 ASN A N 1
ATOM 3057 C CA . ASN A 1 388 ? 6.438 32.406 18.969 1 97.75 388 ASN A CA 1
ATOM 3058 C C . ASN A 1 388 ? 7.484 31.547 18.25 1 97.75 388 ASN A C 1
ATOM 3060 O O . ASN A 1 388 ? 8.508 31.188 18.844 1 97.75 388 ASN A O 1
ATOM 3064 N N . PHE A 1 389 ? 7.254 31.266 16.984 1 98.44 389 PHE A N 1
ATOM 3065 C CA . PHE A 1 389 ? 8.211 30.469 16.203 1 98.44 389 PHE A CA 1
ATOM 3066 C C . PHE A 1 389 ? 9.539 31.203 16.078 1 98.44 389 PHE A C 1
ATOM 3068 O O . PHE A 1 389 ? 10.602 30.609 16.312 1 98.44 389 PHE A O 1
ATOM 3075 N N . LEU A 1 390 ? 9.492 32.469 15.734 1 98.38 390 LEU A N 1
ATOM 3076 C CA . LEU A 1 390 ? 10.719 33.25 15.508 1 98.38 390 LEU A CA 1
ATOM 3077 C C . LEU A 1 390 ? 11.484 33.406 16.812 1 98.38 390 LEU A C 1
ATOM 3079 O O . LEU A 1 390 ? 12.719 33.344 16.828 1 98.38 390 LEU A O 1
ATOM 3083 N N . LEU A 1 391 ? 10.773 33.625 17.891 1 97.88 391 LEU A N 1
ATOM 3084 C CA . LEU A 1 391 ? 11.414 33.719 19.188 1 97.88 391 LEU A CA 1
ATOM 3085 C C . LEU A 1 391 ? 12.062 32.406 19.578 1 97.88 391 LEU A C 1
ATOM 3087 O O . LEU A 1 391 ? 13.109 32.375 20.219 1 97.88 391 LEU A O 1
ATOM 3091 N N . ALA A 1 392 ? 11.422 31.328 19.203 1 98 392 ALA A N 1
ATOM 3092 C CA . ALA A 1 392 ? 11.992 30 19.469 1 98 392 ALA A CA 1
ATOM 3093 C C . ALA A 1 392 ? 13.258 29.781 18.625 1 98 392 ALA A C 1
ATOM 3095 O O . ALA A 1 392 ? 14.234 29.203 19.109 1 98 392 ALA A O 1
ATOM 3096 N N . CYS A 1 393 ? 13.227 30.266 17.391 1 98.19 393 CYS A N 1
ATOM 3097 C CA . CYS A 1 393 ? 14.414 30.188 16.547 1 98.19 393 CYS A CA 1
ATOM 3098 C C . CYS A 1 393 ? 15.602 30.891 17.219 1 98.19 393 CYS A C 1
ATOM 3100 O O . CYS A 1 393 ? 16.734 30.438 17.094 1 98.19 393 CYS A O 1
ATOM 3102 N N . ASN A 1 394 ? 15.305 31.938 17.953 1 96.88 394 ASN A N 1
ATOM 3103 C CA . ASN A 1 394 ? 16.328 32.75 18.594 1 96.88 394 ASN A CA 1
ATOM 3104 C C . ASN A 1 394 ? 16.641 32.219 20 1 96.88 394 ASN A C 1
ATOM 3106 O O . ASN A 1 394 ? 17.438 32.812 20.734 1 96.88 394 ASN A O 1
ATOM 3110 N N . GLY A 1 395 ? 15.977 31.172 20.406 1 95.62 395 GLY A N 1
ATOM 3111 C CA . GLY A 1 395 ? 16.25 30.531 21.688 1 95.62 395 GLY A CA 1
ATOM 3112 C C . GLY A 1 395 ? 15.586 31.234 22.859 1 95.62 395 GLY A C 1
ATOM 3113 O O . GLY A 1 395 ? 15.977 31.047 24.016 1 95.62 395 GLY A O 1
ATOM 3114 N N . ILE A 1 396 ? 14.594 32.031 22.594 1 96.19 396 ILE A N 1
ATOM 3115 C CA . ILE A 1 396 ? 13.969 32.875 23.625 1 96.19 396 ILE A CA 1
ATOM 3116 C C . ILE A 1 396 ? 12.734 32.156 24.188 1 96.19 396 ILE A C 1
ATOM 3118 O O . ILE A 1 396 ? 12.5 32.188 25.391 1 96.19 396 ILE A O 1
ATOM 3122 N N . GLU A 1 397 ? 11.906 31.547 23.281 1 96.5 397 GLU A N 1
ATOM 3123 C CA . GLU A 1 397 ? 10.734 30.781 23.688 1 96.5 397 GLU A CA 1
ATOM 3124 C C . GLU A 1 397 ? 10.82 29.344 23.172 1 96.5 397 GLU A C 1
ATOM 3126 O O . GLU A 1 397 ? 11.711 29.016 22.375 1 96.5 397 GLU A O 1
ATOM 3131 N N . LYS A 1 398 ? 9.977 28.516 23.75 1 96.06 398 LYS A N 1
ATOM 3132 C CA . LYS A 1 398 ? 9.68 27.219 23.141 1 96.06 398 LYS A CA 1
ATOM 3133 C C . LYS A 1 398 ? 8.43 27.297 22.266 1 96.06 398 LYS A C 1
ATOM 3135 O O . LYS A 1 398 ? 7.484 28.031 22.594 1 96.06 398 LYS A O 1
ATOM 3140 N N . THR A 1 399 ? 8.531 26.609 21.203 1 97.62 399 THR A N 1
ATOM 3141 C CA . THR A 1 399 ? 7.34 26.594 20.359 1 97.62 399 THR A CA 1
ATOM 3142 C C . THR A 1 399 ? 6.168 25.938 21.094 1 97.62 399 THR A C 1
ATOM 3144 O O . THR A 1 399 ? 6.359 24.969 21.828 1 97.62 399 THR A O 1
ATOM 3147 N N . ARG A 1 400 ? 5.008 26.406 20.781 1 96.38 400 ARG A N 1
ATOM 3148 C CA . ARG A 1 400 ? 3.826 25.906 21.484 1 96.38 400 ARG A CA 1
ATOM 3149 C C . ARG A 1 400 ? 3.162 24.781 20.719 1 96.38 400 ARG A C 1
ATOM 3151 O O . ARG A 1 400 ? 2.32 24.062 21.266 1 96.38 400 ARG A O 1
ATOM 3158 N N . SER A 1 401 ? 3.506 24.547 19.453 1 97.12 401 SER A N 1
ATOM 3159 C CA . SER A 1 401 ? 2.992 23.438 18.656 1 97.12 401 SER A CA 1
ATOM 3160 C C . SER A 1 401 ? 4.121 22.703 17.953 1 97.12 401 SER A C 1
ATOM 3162 O O . SER A 1 401 ? 4.125 22.594 16.719 1 97.12 401 SER A O 1
ATOM 3164 N N . PRO A 1 402 ? 5.023 22.156 18.703 1 97.81 402 PRO A N 1
ATOM 3165 C CA . PRO A 1 402 ? 6.133 21.422 18.078 1 97.81 402 PRO A CA 1
ATOM 3166 C C . PRO A 1 402 ? 5.691 20.109 17.438 1 97.81 402 PRO A C 1
ATOM 3168 O O . PRO A 1 402 ? 4.559 19.672 17.641 1 97.81 402 PRO A O 1
ATOM 3171 N N . PHE A 1 403 ? 6.543 19.531 16.641 1 98.44 403 PHE A N 1
ATOM 3172 C CA . PHE A 1 403 ? 6.234 18.297 15.938 1 98.44 403 PHE A CA 1
ATOM 3173 C C . PHE A 1 403 ? 5.879 17.172 16.922 1 98.44 403 PHE A C 1
ATOM 3175 O O . PHE A 1 403 ? 4.984 16.375 16.656 1 98.44 403 PHE A O 1
ATOM 3182 N N . GLU A 1 404 ? 6.453 17.188 18.078 1 95.69 404 GLU A N 1
ATOM 3183 C CA . GLU A 1 404 ? 6.273 16.109 19.047 1 95.69 404 GLU A CA 1
ATOM 3184 C C . GLU A 1 404 ? 4.867 16.125 19.641 1 95.69 404 GLU A C 1
ATOM 3186 O O . GLU A 1 404 ? 4.371 15.086 20.094 1 95.69 404 GLU A O 1
ATOM 3191 N N . ILE A 1 405 ? 4.301 17.234 19.625 1 94.19 405 ILE A N 1
ATOM 3192 C CA . ILE A 1 405 ? 2.953 17.359 20.172 1 94.19 405 ILE A CA 1
ATOM 3193 C C . ILE A 1 405 ? 1.925 17.203 19.047 1 94.19 405 ILE A C 1
ATOM 3195 O O . ILE A 1 405 ? 1.058 16.328 19.125 1 94.19 405 ILE A O 1
ATOM 3199 N N . ASN A 1 406 ? 2.107 17.953 18.031 1 95.69 406 ASN A N 1
ATOM 3200 C CA . ASN A 1 406 ? 1.104 17.953 16.969 1 95.69 406 ASN A CA 1
ATOM 3201 C C . ASN A 1 406 ? 1.21 16.703 16.094 1 95.69 406 ASN A C 1
ATOM 3203 O O . ASN A 1 406 ? 0.259 16.344 15.406 1 95.69 406 ASN A O 1
ATOM 3207 N N . GLY A 1 407 ? 2.375 16.047 16.031 1 97.69 407 GLY A N 1
ATOM 3208 C CA . GLY A 1 407 ? 2.549 14.852 15.242 1 97.69 407 GLY A CA 1
ATOM 3209 C C . GLY A 1 407 ? 1.629 13.719 15.664 1 97.69 407 GLY A C 1
ATOM 3210 O O . GLY A 1 407 ? 1.118 12.977 14.82 1 97.69 407 GLY A O 1
ATOM 3211 N N . VAL A 1 408 ? 1.409 13.609 16.953 1 97.81 408 VAL A N 1
ATOM 3212 C CA . VAL A 1 408 ? 0.519 12.57 17.453 1 97.81 408 VAL A CA 1
ATOM 3213 C C . VAL A 1 408 ? -0.914 12.852 17.016 1 97.81 408 VAL A C 1
ATOM 3215 O O . VAL A 1 408 ? -1.642 11.945 16.609 1 97.81 408 VAL A O 1
ATOM 3218 N N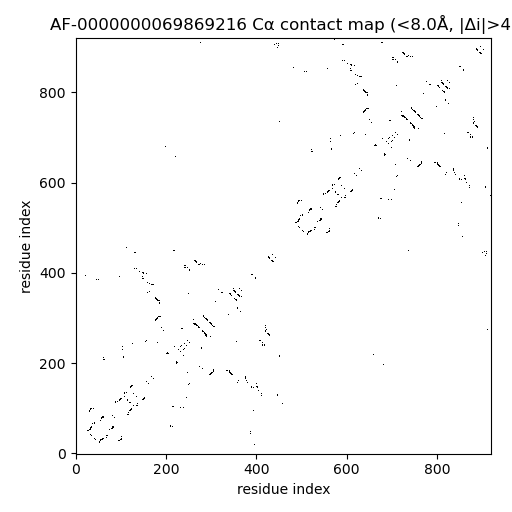 . LEU A 1 409 ? -1.302 14.086 17.109 1 97.88 409 LEU A N 1
ATOM 3219 C CA . LEU A 1 409 ? -2.627 14.461 16.625 1 97.88 409 LEU A CA 1
ATOM 3220 C C . LEU A 1 409 ? -2.766 14.172 15.141 1 97.88 409 LEU A C 1
ATOM 3222 O O . LEU A 1 409 ? -3.807 13.68 14.695 1 97.88 409 LEU A O 1
ATOM 3226 N N . SER A 1 410 ? -1.71 14.492 14.383 1 97.94 410 SER A N 1
ATOM 3227 C CA . SER A 1 410 ? -1.705 14.18 12.961 1 97.94 410 SER A CA 1
ATOM 3228 C C . SER A 1 410 ? -1.903 12.688 12.727 1 97.94 410 SER A C 1
ATOM 3230 O O . SER A 1 410 ? -2.615 12.289 11.797 1 97.94 410 SER A O 1
ATOM 3232 N N . GLN A 1 411 ? -1.294 11.875 13.547 1 98.44 411 GLN A N 1
ATOM 3233 C CA . GLN A 1 411 ? -1.469 10.43 13.453 1 98.44 411 GLN A CA 1
ATOM 3234 C C . GLN A 1 411 ? -2.916 10.031 13.734 1 98.44 411 GLN A C 1
ATOM 3236 O O . GLN A 1 411 ? -3.451 9.125 13.086 1 98.44 411 GLN A O 1
ATOM 3241 N N . VAL A 1 412 ? -3.535 10.68 14.695 1 98.62 412 VAL A N 1
ATOM 3242 C CA . VAL A 1 412 ? -4.945 10.438 14.984 1 98.62 412 VAL A CA 1
ATOM 3243 C C . VAL A 1 412 ? -5.781 10.719 13.742 1 98.62 412 VAL A C 1
ATOM 3245 O O . VAL A 1 412 ? -6.656 9.922 13.383 1 98.62 412 VAL A O 1
ATOM 3248 N N . PHE A 1 413 ? -5.477 11.805 13.07 1 98.5 413 PHE A N 1
ATOM 3249 C CA . PHE A 1 413 ? -6.207 12.148 11.859 1 98.5 413 PHE A CA 1
ATOM 3250 C C . PHE A 1 413 ? -5.98 11.109 10.773 1 98.5 413 PHE A C 1
ATOM 3252 O O . PHE A 1 413 ? -6.91 10.758 10.047 1 98.5 413 PHE A O 1
ATOM 3259 N N . SER A 1 414 ? -4.766 10.625 10.656 1 98.31 414 SER A N 1
ATOM 3260 C CA . SER A 1 414 ? -4.473 9.586 9.672 1 98.31 414 SER A CA 1
ATOM 3261 C C . SER A 1 414 ? -5.336 8.352 9.898 1 98.31 414 SER A C 1
ATOM 3263 O O . SER A 1 414 ? -5.852 7.762 8.945 1 98.31 414 SER A O 1
ATOM 3265 N N . LEU A 1 415 ? -5.484 7.977 11.133 1 98.75 415 LEU A N 1
ATOM 3266 C CA . LEU A 1 415 ? -6.316 6.82 11.461 1 98.75 415 LEU A CA 1
ATOM 3267 C C . LEU A 1 415 ? -7.773 7.074 11.086 1 98.75 415 LEU A C 1
ATOM 3269 O O . LEU A 1 415 ? -8.445 6.188 10.555 1 98.75 415 LEU A O 1
ATOM 3273 N N . GLY A 1 416 ? -8.281 8.227 11.367 1 98.75 416 GLY A N 1
ATOM 3274 C CA . GLY A 1 416 ? -9.633 8.578 10.984 1 98.75 416 GLY A CA 1
ATOM 3275 C C . GLY A 1 416 ? -9.852 8.539 9.477 1 98.75 416 GLY A C 1
ATOM 3276 O O . GLY A 1 416 ? -10.867 8.031 9.008 1 98.75 416 GLY A O 1
ATOM 3277 N N . VAL A 1 417 ? -8.891 9.07 8.773 1 98.5 417 VAL A N 1
ATOM 3278 C CA . VAL A 1 417 ? -8.977 9.109 7.312 1 98.5 417 VAL A CA 1
ATOM 3279 C C . VAL A 1 417 ? -8.969 7.684 6.758 1 98.5 417 VAL A C 1
ATOM 3281 O O . VAL A 1 417 ? -9.695 7.383 5.809 1 98.5 417 VAL A O 1
ATOM 3284 N N . MET A 1 418 ? -8.156 6.844 7.352 1 98.06 418 MET A N 1
ATOM 3285 C CA . MET A 1 418 ? -8.141 5.445 6.934 1 98.06 418 MET A CA 1
ATOM 3286 C C . MET A 1 418 ? -9.5 4.797 7.156 1 98.06 418 MET A C 1
ATOM 3288 O O . MET A 1 418 ? -9.969 4.031 6.312 1 98.06 418 MET A O 1
ATOM 3292 N N . ALA A 1 419 ? -10.109 5.082 8.289 1 98.5 419 ALA A N 1
ATOM 3293 C CA . ALA A 1 419 ? -11.445 4.562 8.555 1 98.5 419 ALA A CA 1
ATOM 3294 C C . ALA A 1 419 ? -12.445 5.055 7.508 1 98.5 419 ALA A C 1
ATOM 3296 O O . ALA A 1 419 ? -13.297 4.293 7.051 1 98.5 419 ALA A O 1
ATOM 3297 N N . GLN A 1 420 ? -12.344 6.305 7.094 1 97.94 420 GLN A N 1
ATOM 3298 C CA . GLN A 1 420 ? -13.195 6.859 6.047 1 97.94 420 GLN A CA 1
ATOM 3299 C C . GLN A 1 420 ? -12.969 6.145 4.719 1 97.94 420 GLN A C 1
ATOM 3301 O O . GLN A 1 420 ? -13.93 5.723 4.062 1 97.94 420 GLN A O 1
ATOM 3306 N N . ARG A 1 421 ? -11.727 6.016 4.402 1 97 421 ARG A N 1
ATOM 3307 C CA . ARG A 1 421 ? -11.375 5.477 3.094 1 97 421 ARG A CA 1
ATOM 3308 C C . ARG A 1 421 ? -11.781 4.012 2.975 1 97 421 ARG A C 1
ATOM 3310 O O . ARG A 1 421 ? -12.258 3.58 1.923 1 97 421 ARG A O 1
ATOM 3317 N N . LEU A 1 422 ? -11.594 3.291 4.023 1 96.62 422 LEU A N 1
ATOM 3318 C CA . LEU A 1 422 ? -11.859 1.858 3.986 1 96.62 422 LEU A CA 1
ATOM 3319 C C . LEU A 1 422 ? -13.289 1.562 4.426 1 96.62 422 LEU A C 1
ATOM 3321 O O . LEU A 1 422 ? -13.734 0.412 4.379 1 96.62 422 LEU A O 1
ATOM 3325 N N . ASN A 1 423 ? -14 2.623 4.887 1 95.31 423 ASN A N 1
ATOM 3326 C CA . ASN A 1 423 ? -15.383 2.482 5.332 1 95.31 423 ASN A CA 1
ATOM 3327 C C . ASN A 1 423 ? -15.531 1.354 6.348 1 95.31 423 ASN A C 1
ATOM 3329 O O . ASN A 1 423 ? -16.344 0.452 6.168 1 95.31 423 ASN A O 1
ATOM 3333 N N . THR A 1 424 ? -14.734 1.519 7.5 1 95.81 424 THR A N 1
ATOM 3334 C CA . THR A 1 424 ? -14.695 0.382 8.414 1 95.81 424 THR A CA 1
ATOM 3335 C C . THR A 1 424 ? -14.289 0.829 9.82 1 95.81 424 THR A C 1
ATOM 3337 O O . THR A 1 424 ? -14.031 2.014 10.047 1 95.81 424 THR A O 1
ATOM 3340 N N . GLN A 1 425 ? -14.438 -0.078 10.836 1 98.25 425 GLN A N 1
ATOM 3341 C CA . GLN A 1 425 ? -13.898 0.046 12.18 1 98.25 425 GLN A CA 1
ATOM 3342 C C . GLN A 1 425 ? -12.453 -0.447 12.242 1 98.25 425 GLN A C 1
ATOM 3344 O O . GLN A 1 425 ? -12.117 -1.469 11.641 1 98.25 425 GLN A O 1
ATOM 3349 N N . LEU A 1 426 ? -11.648 0.259 12.93 1 98.75 426 LEU A N 1
ATOM 3350 C CA . LEU A 1 426 ? -10.25 -0.11 13.102 1 98.75 426 LEU A CA 1
ATOM 3351 C C . LEU A 1 426 ? -9.898 -0.228 14.586 1 98.75 426 LEU A C 1
ATOM 3353 O O . LEU A 1 426 ? -10.188 0.681 15.367 1 98.75 426 LEU A O 1
ATOM 3357 N N . PHE A 1 427 ? -9.336 -1.303 14.977 1 98.88 427 PHE A N 1
ATOM 3358 C CA . PHE A 1 427 ? -8.719 -1.443 16.281 1 98.88 427 PHE A CA 1
ATOM 3359 C C . PHE A 1 427 ? -7.215 -1.206 16.219 1 98.88 427 PHE A C 1
ATOM 3361 O O . PHE A 1 427 ? -6.531 -1.781 15.359 1 98.88 427 PHE A O 1
ATOM 3368 N N . PHE A 1 428 ? -6.723 -0.344 17.031 1 98.69 428 PHE A N 1
ATOM 3369 C CA . PHE A 1 428 ? -5.332 0.087 16.984 1 98.69 428 PHE A CA 1
ATOM 3370 C C . PHE A 1 428 ? -4.625 -0.223 18.297 1 98.69 428 PHE A C 1
ATOM 3372 O O . PHE A 1 428 ? -5.094 0.161 19.375 1 98.69 428 PHE A O 1
ATOM 3379 N N . ASP A 1 429 ? -3.488 -0.937 18.25 1 97.5 429 ASP A N 1
ATOM 3380 C CA . ASP A 1 429 ? -2.627 -1.202 19.391 1 97.5 429 ASP A CA 1
ATOM 3381 C C . ASP A 1 429 ? -1.5 -0.175 19.484 1 97.5 429 ASP A C 1
ATOM 3383 O O . ASP A 1 429 ? -0.55 -0.219 18.703 1 97.5 429 ASP A O 1
ATOM 3387 N N . SER A 1 430 ? -1.567 0.65 20.422 1 93.25 430 SER A N 1
ATOM 3388 C CA . SER A 1 430 ? -0.628 1.762 20.516 1 93.25 430 SER A CA 1
ATOM 3389 C C . SER A 1 430 ? 0.759 1.278 20.938 1 93.25 430 SER A C 1
ATOM 3391 O O . SER A 1 430 ? 1.75 1.986 20.734 1 93.25 430 SER A O 1
ATOM 3393 N N . ARG A 1 431 ? 0.862 0.053 21.562 1 91.56 431 ARG A N 1
ATOM 3394 C CA . ARG A 1 431 ? 2.156 -0.486 21.969 1 91.56 431 ARG A CA 1
ATOM 3395 C C . ARG A 1 431 ? 2.963 -0.944 20.75 1 91.56 431 ARG A C 1
ATOM 3397 O O . ARG A 1 431 ? 4.156 -0.657 20.656 1 91.56 431 ARG A O 1
ATOM 3404 N N . THR A 1 432 ? 2.307 -1.533 19.812 1 93 432 THR A N 1
ATOM 3405 C CA . THR A 1 432 ? 2.988 -2.051 18.641 1 93 432 THR A CA 1
ATOM 3406 C C . THR A 1 432 ? 2.777 -1.127 17.438 1 93 432 THR A C 1
ATOM 3408 O O . THR A 1 432 ? 3.424 -1.288 16.406 1 93 432 THR A O 1
ATOM 3411 N N . LYS A 1 433 ? 1.822 -0.156 17.641 1 95.75 433 LYS A N 1
ATOM 3412 C CA . LYS A 1 433 ? 1.422 0.782 16.594 1 95.75 433 LYS A CA 1
ATOM 3413 C C . LYS A 1 433 ? 0.957 0.046 15.336 1 95.75 433 LYS A C 1
ATOM 3415 O O . LYS A 1 433 ? 1.419 0.338 14.234 1 95.75 433 LYS A O 1
ATOM 3420 N N . GLN A 1 434 ? 0.098 -0.876 15.57 1 97.06 434 GLN A N 1
ATOM 3421 C CA . GLN A 1 434 ? -0.47 -1.681 14.492 1 97.06 434 GLN A CA 1
ATOM 3422 C C . GLN A 1 434 ? -1.995 -1.684 14.555 1 97.06 434 GLN A C 1
ATOM 3424 O O . GLN A 1 434 ? -2.578 -1.622 15.641 1 97.06 434 GLN A O 1
ATOM 3429 N N . ILE A 1 435 ? -2.57 -1.693 13.422 1 98.5 435 ILE A N 1
ATOM 3430 C CA . ILE A 1 435 ? -3.986 -2.033 13.32 1 98.5 435 ILE A CA 1
ATOM 3431 C C . ILE A 1 435 ? -4.152 -3.551 13.328 1 98.5 435 ILE A C 1
ATOM 3433 O O . ILE A 1 435 ? -3.533 -4.25 12.523 1 98.5 435 ILE A O 1
ATOM 3437 N N . THR A 1 436 ? -5.059 -4.059 14.133 1 97.69 436 THR A N 1
ATOM 3438 C CA . THR A 1 436 ? -5.016 -5.488 14.422 1 97.69 436 THR A CA 1
ATOM 3439 C C . THR A 1 436 ? -6.172 -6.211 13.734 1 97.69 436 THR A C 1
ATOM 3441 O O . THR A 1 436 ? -6.176 -7.441 13.648 1 97.69 436 THR A O 1
ATOM 3444 N N . ASN A 1 437 ? -7.109 -5.523 13.188 1 97.56 437 ASN A N 1
ATOM 3445 C CA . ASN A 1 437 ? -8.297 -6.203 12.68 1 97.56 437 ASN A CA 1
ATOM 3446 C C . ASN A 1 437 ? -8.445 -6.008 11.172 1 97.56 437 ASN A C 1
ATOM 3448 O O . ASN A 1 437 ? -9.469 -6.387 10.594 1 97.56 437 ASN A O 1
ATOM 3452 N N . ASN A 1 438 ? -7.59 -5.414 10.523 1 97.56 438 ASN A N 1
ATOM 3453 C CA . ASN A 1 438 ? -7.648 -5.133 9.094 1 97.56 438 ASN A CA 1
ATOM 3454 C C . ASN A 1 438 ? -6.254 -5.043 8.484 1 97.56 438 ASN A C 1
ATOM 3456 O O . ASN A 1 438 ? -5.555 -4.047 8.664 1 97.56 438 ASN A O 1
ATOM 3460 N N . GLU A 1 439 ? -5.84 -6.012 7.688 1 97.19 439 GLU A N 1
ATOM 3461 C CA . GLU A 1 439 ? -4.48 -6.109 7.172 1 97.19 439 GLU A CA 1
ATOM 3462 C C . GLU A 1 439 ? -4.18 -4.984 6.188 1 97.19 439 GLU A C 1
ATOM 3464 O O . GLU A 1 439 ? -3.059 -4.473 6.141 1 97.19 439 GLU A O 1
ATOM 3469 N N . PHE A 1 440 ? -5.164 -4.641 5.383 1 97.62 440 PHE A N 1
ATOM 3470 C CA . PHE A 1 440 ? -4.961 -3.551 4.434 1 97.62 440 PHE A CA 1
ATOM 3471 C C . PHE A 1 440 ? -4.781 -2.225 5.164 1 97.62 440 PHE A C 1
ATOM 3473 O O . PHE A 1 440 ? -3.904 -1.434 4.816 1 97.62 440 PHE A O 1
ATOM 3480 N N . ALA A 1 441 ? -5.617 -1.997 6.184 1 98.19 441 ALA A N 1
ATOM 3481 C CA . ALA A 1 441 ? -5.453 -0.784 6.98 1 98.19 441 ALA A CA 1
ATOM 3482 C C . ALA A 1 441 ? -4.082 -0.751 7.652 1 98.19 441 ALA A C 1
ATOM 3484 O O . ALA A 1 441 ? -3.438 0.299 7.711 1 98.19 441 ALA A O 1
ATOM 3485 N N . ASN A 1 442 ? -3.703 -1.87 8.148 1 98.31 442 ASN A N 1
ATOM 3486 C CA . ASN A 1 442 ? -2.391 -1.938 8.789 1 98.31 442 ASN A CA 1
ATOM 3487 C C . ASN A 1 442 ? -1.275 -1.586 7.805 1 98.31 442 ASN A C 1
ATOM 3489 O O . ASN A 1 442 ? -0.344 -0.858 8.156 1 98.31 442 ASN A O 1
ATOM 3493 N N . ALA A 1 443 ? -1.345 -2.088 6.645 1 98.06 443 ALA A N 1
ATOM 3494 C CA . ALA A 1 443 ? -0.37 -1.753 5.609 1 98.06 443 ALA A CA 1
ATOM 3495 C C . ALA A 1 443 ? -0.407 -0.262 5.285 1 98.06 443 ALA A C 1
ATOM 3497 O O . ALA A 1 443 ? 0.631 0.348 5.023 1 98.06 443 ALA A O 1
ATOM 3498 N N . MET A 1 444 ? -1.533 0.366 5.379 1 97.88 444 MET A N 1
ATOM 3499 C CA . MET A 1 444 ? -1.723 1.768 5.012 1 97.88 444 MET A CA 1
ATOM 3500 C C . MET A 1 444 ? -1.068 2.689 6.035 1 97.88 444 MET A C 1
ATOM 3502 O O . MET A 1 444 ? -0.88 3.879 5.773 1 97.88 444 MET A O 1
ATOM 3506 N N . LEU A 1 445 ? -0.775 2.168 7.23 1 98.31 445 LEU A N 1
ATOM 3507 C CA . LEU A 1 445 ? -0.067 2.982 8.211 1 98.31 445 LEU A CA 1
ATOM 3508 C C . LEU A 1 445 ? 1.234 3.525 7.633 1 98.31 445 LEU A C 1
ATOM 3510 O O . LEU A 1 445 ? 1.585 4.684 7.859 1 98.31 445 LEU A O 1
ATOM 3514 N N . THR A 1 446 ? 1.9 2.67 6.867 1 97.44 446 THR A N 1
ATOM 3515 C CA . THR A 1 446 ? 3.127 3.08 6.191 1 97.44 446 THR A CA 1
ATOM 3516 C C . THR A 1 446 ? 2.82 3.617 4.793 1 97.44 446 THR A C 1
ATOM 3518 O O . THR A 1 446 ? 3.346 4.656 4.395 1 97.44 446 THR A O 1
ATOM 3521 N N . GLY A 1 447 ? 1.949 2.861 4.121 1 93.94 447 GLY A N 1
ATOM 3522 C CA . GLY A 1 447 ? 1.566 3.275 2.781 1 93.94 447 GLY A CA 1
ATOM 3523 C C . GLY A 1 447 ? 2.451 2.688 1.7 1 93.94 447 GLY A C 1
ATOM 3524 O O . GLY A 1 447 ? 3.037 1.617 1.884 1 93.94 447 GLY A O 1
ATOM 3525 N N . ILE A 1 448 ? 2.484 3.332 0.544 1 93.75 448 ILE A N 1
ATOM 3526 C CA . ILE A 1 448 ? 3.193 2.842 -0.632 1 93.75 448 ILE A CA 1
ATOM 3527 C C . ILE A 1 448 ? 4.594 3.449 -0.68 1 93.75 448 ILE A C 1
ATOM 3529 O O . ILE A 1 448 ? 4.805 4.574 -0.224 1 93.75 448 ILE A O 1
ATOM 3533 N N . PRO A 1 449 ? 5.531 2.703 -1.239 1 95.25 449 PRO A N 1
ATOM 3534 C CA . PRO A 1 449 ? 6.875 3.271 -1.376 1 95.25 449 PRO A CA 1
ATOM 3535 C C . PRO A 1 449 ? 6.883 4.574 -2.172 1 95.25 449 PRO A C 1
ATOM 3537 O O . PRO A 1 449 ? 6.133 4.719 -3.139 1 95.25 449 PRO A O 1
ATOM 3540 N N . PRO A 1 450 ? 7.754 5.477 -1.733 1 96.19 450 PRO A N 1
ATOM 3541 C CA . PRO A 1 450 ? 7.855 6.734 -2.48 1 96.19 450 PRO A CA 1
ATOM 3542 C C . PRO A 1 450 ? 8.375 6.531 -3.902 1 96.19 450 PRO A C 1
ATOM 3544 O O . PRO A 1 450 ? 9.055 5.543 -4.18 1 96.19 450 PRO A O 1
ATOM 3547 N N . ARG A 1 451 ? 8.078 7.477 -4.773 1 93.25 451 ARG A N 1
ATOM 3548 C CA . ARG A 1 451 ? 8.609 7.496 -6.133 1 93.25 451 ARG A CA 1
ATOM 3549 C C . ARG A 1 451 ? 10.133 7.5 -6.125 1 93.25 451 ARG A C 1
ATOM 3551 O O . ARG A 1 451 ? 10.758 7.984 -5.176 1 93.25 451 ARG A O 1
ATOM 3558 N N . LYS A 1 452 ? 10.625 6.973 -7.258 1 90.12 452 LYS A N 1
ATOM 3559 C CA . LYS A 1 452 ? 12.078 6.988 -7.418 1 90.12 452 LYS A CA 1
ATOM 3560 C C . LYS A 1 452 ? 12.633 8.398 -7.277 1 90.12 452 LYS A C 1
ATOM 3562 O O . LYS A 1 452 ? 12.109 9.344 -7.879 1 90.12 452 LYS A O 1
ATOM 3567 N N . GLY A 1 453 ? 13.641 8.523 -6.504 1 91.31 453 GLY A N 1
ATOM 3568 C CA . GLY A 1 453 ? 14.258 9.82 -6.285 1 91.31 453 GLY A CA 1
ATOM 3569 C C . GLY A 1 453 ? 13.758 10.516 -5.031 1 91.31 453 GLY A C 1
ATOM 3570 O O . GLY A 1 453 ? 14.297 11.555 -4.637 1 91.31 453 GLY A O 1
ATOM 3571 N N . TRP A 1 454 ? 12.781 9.953 -4.383 1 96.31 454 TRP A N 1
ATOM 3572 C CA . TRP A 1 454 ? 12.211 10.602 -3.205 1 96.31 454 TRP A CA 1
ATOM 3573 C C . TRP A 1 454 ? 12.391 9.719 -1.969 1 96.31 454 TRP A C 1
ATOM 3575 O O . TRP A 1 454 ? 12.07 10.141 -0.854 1 96.31 454 TRP A O 1
ATOM 3585 N N . ASP A 1 455 ? 13.023 8.57 -2.16 1 93.62 455 ASP A N 1
ATOM 3586 C CA . ASP A 1 455 ? 13.203 7.613 -1.073 1 93.62 455 ASP A CA 1
ATOM 3587 C C . ASP A 1 455 ? 14.211 8.133 -0.052 1 93.62 455 ASP A C 1
ATOM 3589 O O . ASP A 1 455 ? 14.18 7.734 1.115 1 93.62 455 ASP A O 1
ATOM 3593 N N . GLU A 1 456 ? 15.078 9 -0.455 1 95.19 456 GLU A N 1
ATOM 3594 C CA . GLU A 1 456 ? 16.141 9.5 0.415 1 95.19 456 GLU A CA 1
ATOM 3595 C C . GLU A 1 456 ? 15.562 10.242 1.617 1 95.19 456 GLU A C 1
ATOM 3597 O O . GLU A 1 456 ? 16.141 10.219 2.705 1 95.19 456 GLU A O 1
ATOM 3602 N N . PHE A 1 457 ? 14.438 10.852 1.505 1 97.62 457 PHE A N 1
ATOM 3603 C CA . PHE A 1 457 ? 13.852 11.664 2.562 1 97.62 457 PHE A CA 1
ATOM 3604 C C . PHE A 1 457 ? 13.352 10.789 3.709 1 97.62 457 PHE A C 1
ATOM 3606 O O . PHE A 1 457 ? 13.148 11.281 4.82 1 97.62 457 PHE A O 1
ATOM 3613 N N . TYR A 1 458 ? 13.156 9.539 3.414 1 96.69 458 TYR A N 1
ATOM 3614 C CA . TYR A 1 458 ? 12.688 8.602 4.43 1 96.69 458 TYR A CA 1
ATOM 3615 C C . TYR A 1 458 ? 13.859 7.996 5.191 1 96.69 458 TYR A C 1
ATOM 3617 O O . TYR A 1 458 ? 13.664 7.227 6.137 1 96.69 458 TYR A O 1
ATOM 3625 N N . LYS A 1 459 ? 15.047 8.391 4.777 1 93.38 459 LYS A N 1
ATOM 3626 C CA . LYS A 1 459 ? 16.25 7.844 5.398 1 93.38 459 LYS A CA 1
ATOM 3627 C C . LYS A 1 459 ? 17.016 8.922 6.156 1 93.38 459 LYS A C 1
ATOM 3629 O O . LYS A 1 459 ? 18.078 8.656 6.73 1 93.38 459 LYS A O 1
ATOM 3634 N N . LEU A 1 460 ? 16.516 10.109 6.145 1 94.06 460 LEU A N 1
ATOM 3635 C CA . LEU A 1 460 ? 17.188 11.242 6.777 1 94.06 460 LEU A CA 1
ATOM 3636 C C . LEU A 1 460 ? 17 11.203 8.289 1 94.06 460 LEU A C 1
ATOM 3638 O O . LEU A 1 460 ? 15.922 10.844 8.781 1 94.06 460 LEU A O 1
ATOM 3642 N N . MET B 1 1 ? -21.906 -23.469 48.219 1 19.45 1 MET B N 1
ATOM 3643 C CA . MET B 1 1 ? -21.781 -24.891 47.906 1 19.45 1 MET B CA 1
ATOM 3644 C C . MET B 1 1 ? -22.188 -25.172 46.469 1 19.45 1 MET B C 1
ATOM 3646 O O . MET B 1 1 ? -22.031 -26.297 45.969 1 19.45 1 MET B O 1
ATOM 3650 N N . ALA B 1 2 ? -23.047 -24.422 45.844 1 20.72 2 ALA B N 1
ATOM 3651 C CA . ALA B 1 2 ? -24.203 -24.875 45.094 1 20.72 2 ALA B CA 1
ATOM 3652 C C . ALA B 1 2 ? -23.812 -25.312 43.688 1 20.72 2 ALA B C 1
ATOM 3654 O O . ALA B 1 2 ? -23.312 -24.516 42.875 1 20.72 2 ALA B O 1
ATOM 3655 N N . SER B 1 3 ? -23.422 -26.625 43.531 1 18.89 3 SER B N 1
ATOM 3656 C CA . SER B 1 3 ? -22.734 -27.484 42.562 1 18.89 3 SER B CA 1
ATOM 3657 C C . SER B 1 3 ? -23.562 -27.656 41.281 1 18.89 3 SER B C 1
ATOM 3659 O O . SER B 1 3 ? -24.25 -28.656 41.094 1 18.89 3 SER B O 1
ATOM 3661 N N . ALA B 1 4 ? -24.484 -26.641 41.031 1 22.48 4 ALA B N 1
ATOM 3662 C CA . ALA B 1 4 ? -25.516 -27.094 40.094 1 22.48 4 ALA B CA 1
ATOM 3663 C C . ALA B 1 4 ? -24.891 -27.594 38.781 1 22.48 4 ALA B C 1
ATOM 3665 O O . ALA B 1 4 ? -24.266 -26.844 38.062 1 22.48 4 ALA B O 1
ATOM 3666 N N . GLY B 1 5 ? -24.484 -28.859 38.75 1 20.89 5 GLY B N 1
ATOM 3667 C CA . GLY B 1 5 ? -23.75 -29.719 37.844 1 20.89 5 GLY B CA 1
ATOM 3668 C C . GLY B 1 5 ? -24.438 -29.938 36.531 1 20.89 5 GLY B C 1
ATOM 3669 O O . GLY B 1 5 ? -24.25 -30.969 35.875 1 20.89 5 GLY B O 1
ATOM 3670 N N . LEU B 1 6 ? -25.578 -29.031 36.188 1 23.67 6 LEU B N 1
ATOM 3671 C CA . LEU B 1 6 ? -26.312 -29.766 35.156 1 23.67 6 LEU B CA 1
ATOM 3672 C C . LEU B 1 6 ? -25.406 -30.156 34 1 23.67 6 LEU B C 1
ATOM 3674 O O . LEU B 1 6 ? -24.594 -29.359 33.562 1 23.67 6 LEU B O 1
ATOM 3678 N N . ALA B 1 7 ? -25.25 -31.453 33.781 1 21.98 7 ALA B N 1
ATOM 3679 C CA . ALA B 1 7 ? -24.609 -32.406 32.906 1 21.98 7 ALA B CA 1
ATOM 3680 C C . ALA B 1 7 ? -25.062 -32.188 31.453 1 21.98 7 ALA B C 1
ATOM 3682 O O . ALA B 1 7 ? -26.219 -32.438 31.109 1 21.98 7 ALA B O 1
ATOM 3683 N N . ALA B 1 8 ? -24.797 -30.969 30.938 1 25.67 8 ALA B N 1
ATOM 3684 C CA . ALA B 1 8 ? -25.141 -30.734 29.547 1 25.67 8 ALA B CA 1
ATOM 3685 C C . ALA B 1 8 ? -24.844 -31.953 28.688 1 25.67 8 ALA B C 1
ATOM 3687 O O . ALA B 1 8 ? -23.734 -32.5 28.719 1 25.67 8 ALA B O 1
ATOM 3688 N N . GLY B 1 9 ? -25.844 -32.812 28.469 1 22.69 9 GLY B N 1
ATOM 3689 C CA . GLY B 1 9 ? -25.844 -34.031 27.656 1 22.69 9 GLY B CA 1
ATOM 3690 C C . GLY B 1 9 ? -25 -33.875 26.406 1 22.69 9 GLY B C 1
ATOM 3691 O O . GLY B 1 9 ? -24.719 -32.781 25.953 1 22.69 9 GLY B O 1
ATOM 3692 N N . ALA B 1 10 ? -24.25 -34.906 26.094 1 25.55 10 ALA B N 1
ATOM 3693 C CA . ALA B 1 10 ? -23.312 -35.406 25.078 1 25.55 10 ALA B CA 1
ATOM 3694 C C . ALA B 1 10 ? -23.891 -35.25 23.672 1 25.55 10 ALA B C 1
ATOM 3696 O O . ALA B 1 10 ? -24.875 -35.906 23.328 1 25.55 10 ALA B O 1
ATOM 3697 N N . GLY B 1 11 ? -24.031 -33.906 23.281 1 26.52 11 GLY B N 1
ATOM 3698 C CA . GLY B 1 11 ? -24.531 -33.719 21.922 1 26.52 11 GLY B CA 1
ATOM 3699 C C . GLY B 1 11 ? -23.984 -34.75 20.953 1 26.52 11 GLY B C 1
ATOM 3700 O O . GLY B 1 11 ? -22.812 -35.125 21.016 1 26.52 11 GLY B O 1
ATOM 3701 N N . GLU B 1 12 ? -24.781 -35.688 20.531 1 27.16 12 GLU B N 1
ATOM 3702 C CA . GLU B 1 12 ? -24.578 -36.656 19.453 1 27.16 12 GLU B CA 1
ATOM 3703 C C . GLU B 1 12 ? -23.875 -36 18.266 1 27.16 12 GLU B C 1
ATOM 3705 O O . GLU B 1 12 ? -24.266 -34.938 17.828 1 27.16 12 GLU B O 1
ATOM 3710 N N . ILE B 1 13 ? -22.578 -36.281 18.156 1 29.69 13 ILE B N 1
ATOM 3711 C CA . ILE B 1 13 ? -21.688 -36.125 17 1 29.69 13 ILE B CA 1
ATOM 3712 C C . ILE B 1 13 ? -22.406 -36.625 15.742 1 29.69 13 ILE B C 1
ATOM 3714 O O . ILE B 1 13 ? -22.703 -37.812 15.602 1 29.69 13 ILE B O 1
ATOM 3718 N N . LEU B 1 14 ? -23.484 -35.938 15.336 1 29.25 14 LEU B N 1
ATOM 3719 C CA . LEU B 1 14 ? -23.938 -36.344 14.016 1 29.25 14 LEU B CA 1
ATOM 3720 C C . LEU B 1 14 ? -22.766 -36.594 13.086 1 29.25 14 LEU B C 1
ATOM 3722 O O . LEU B 1 14 ? -21.875 -35.75 12.93 1 29.25 14 LEU B O 1
ATOM 3726 N N . ASN B 1 15 ? -22.438 -37.844 13 1 25.34 15 ASN B N 1
ATOM 3727 C CA . ASN B 1 15 ? -21.578 -38.438 11.992 1 25.34 15 ASN B CA 1
ATOM 3728 C C . ASN B 1 15 ? -21.844 -37.875 10.609 1 25.34 15 ASN B C 1
ATOM 3730 O O . ASN B 1 15 ? -22.891 -38.094 10.023 1 25.34 15 ASN B O 1
ATOM 3734 N N . ALA B 1 16 ? -21.469 -36.656 10.398 1 33.66 16 ALA B N 1
ATOM 3735 C CA . ALA B 1 16 ? -21.438 -36.219 9.008 1 33.66 16 ALA B CA 1
ATOM 3736 C C . ALA B 1 16 ? -20.922 -37.312 8.102 1 33.66 16 ALA B C 1
ATOM 3738 O O . ALA B 1 16 ? -19.75 -37.688 8.148 1 33.66 16 ALA B O 1
ATOM 3739 N N . GLN B 1 17 ? -21.75 -38.344 7.793 1 30.23 17 GLN B N 1
ATOM 3740 C CA . GLN B 1 17 ? -21.469 -39.281 6.723 1 30.23 17 GLN B CA 1
ATOM 3741 C C . GLN B 1 17 ? -20.844 -38.594 5.516 1 30.23 17 GLN B C 1
ATOM 3743 O O . GLN B 1 17 ? -21.484 -37.719 4.906 1 30.23 17 GLN B O 1
ATOM 3748 N N . THR B 1 18 ? -19.594 -38.344 5.547 1 34.72 18 THR B N 1
ATOM 3749 C CA . THR B 1 18 ? -18.797 -38.031 4.375 1 34.72 18 THR B CA 1
ATOM 3750 C C . THR B 1 18 ? -19.188 -38.906 3.195 1 34.72 18 THR B C 1
ATOM 3752 O O . THR B 1 18 ? -18.906 -40.125 3.186 1 34.72 18 THR B O 1
ATOM 3755 N N . LEU B 1 19 ? -20.359 -38.781 2.684 1 35.72 19 LEU B N 1
ATOM 3756 C CA . LEU B 1 19 ? -20.703 -39.469 1.438 1 35.72 19 LEU B CA 1
ATOM 3757 C C . LEU B 1 19 ? -19.562 -39.344 0.422 1 35.72 19 LEU B C 1
ATOM 3759 O O . LEU B 1 19 ? -19.469 -38.312 -0.274 1 35.72 19 LEU B O 1
ATOM 3763 N N . SER B 1 20 ? -18.406 -39.625 0.8 1 37.78 20 SER B N 1
ATOM 3764 C CA . SER B 1 20 ? -17.406 -39.844 -0.235 1 37.78 20 SER B CA 1
ATOM 3765 C C . SER B 1 20 ? -17.891 -40.844 -1.28 1 37.78 20 SER B C 1
ATOM 3767 O O . SER B 1 20 ? -17.969 -42.062 -1.015 1 37.78 20 SER B O 1
ATOM 3769 N N . SER B 1 21 ? -19 -40.719 -1.919 1 39.22 21 SER B N 1
ATOM 3770 C CA . SER B 1 21 ? -19.234 -41.625 -3.035 1 39.22 21 SER B CA 1
ATOM 3771 C C . SER B 1 21 ? -17.984 -41.781 -3.893 1 39.22 21 SER B C 1
ATOM 3773 O O . SER B 1 21 ? -17.422 -40.812 -4.363 1 39.22 21 SER B O 1
ATOM 3775 N N . SER B 1 22 ? -17.125 -42.75 -3.619 1 44.12 22 SER B N 1
ATOM 3776 C CA . SER B 1 22 ? -15.984 -43.156 -4.438 1 44.12 22 SER B CA 1
ATOM 3777 C C . SER B 1 22 ? -16.328 -43.125 -5.922 1 44.12 22 SER B C 1
ATOM 3779 O O . SER B 1 22 ? -17.094 -43.938 -6.418 1 44.12 22 SER B O 1
ATOM 3781 N N . LYS B 1 23 ? -16.484 -41.969 -6.441 1 57.88 23 LYS B N 1
ATOM 3782 C CA . LYS B 1 23 ? -16.641 -41.844 -7.887 1 57.88 23 LYS B CA 1
ATOM 3783 C C . LYS B 1 23 ? -15.641 -42.719 -8.633 1 57.88 23 LYS B C 1
ATOM 3785 O O . LYS B 1 23 ? -14.523 -42.938 -8.156 1 57.88 23 LYS B O 1
ATOM 3790 N N . ASN B 1 24 ? -16.062 -43.562 -9.57 1 63.41 24 ASN B N 1
ATOM 3791 C CA . ASN B 1 24 ? -15.305 -44.438 -10.445 1 63.41 24 ASN B CA 1
ATOM 3792 C C . ASN B 1 24 ? -14.289 -43.688 -11.281 1 63.41 24 ASN B C 1
ATOM 3794 O O . ASN B 1 24 ? -14.5 -42.5 -11.594 1 63.41 24 ASN B O 1
ATOM 3798 N N . LYS B 1 25 ? -13.023 -44.125 -11.484 1 66.5 25 LYS B N 1
ATOM 3799 C CA . LYS B 1 25 ? -11.93 -43.562 -12.266 1 66.5 25 LYS B CA 1
ATOM 3800 C C . LYS B 1 25 ? -12.406 -43.094 -13.641 1 66.5 25 LYS B C 1
ATOM 3802 O O . LYS B 1 25 ? -11.82 -42.188 -14.227 1 66.5 25 LYS B O 1
ATOM 3807 N N . ASN B 1 26 ? -13.586 -43.562 -14 1 72.31 26 ASN B N 1
ATOM 3808 C CA . ASN B 1 26 ? -14.023 -43.25 -15.359 1 72.31 26 ASN B CA 1
ATOM 3809 C C . ASN B 1 26 ? -15.078 -42.156 -15.383 1 72.31 26 ASN B C 1
ATOM 3811 O O . ASN B 1 26 ? -15.562 -41.781 -16.438 1 72.31 26 ASN B O 1
ATOM 3815 N N . GLU B 1 27 ? -15.328 -41.656 -14.25 1 87.12 27 GLU B N 1
ATOM 3816 C CA . GLU B 1 27 ? -16.359 -40.625 -14.219 1 87.12 27 GLU B CA 1
ATOM 3817 C C . GLU B 1 27 ? -15.789 -39.25 -14.656 1 87.12 27 GLU B C 1
ATOM 3819 O O . GLU B 1 27 ? -14.719 -38.875 -14.211 1 87.12 27 GLU B O 1
ATOM 3824 N N . LYS B 1 28 ? -16.484 -38.656 -15.602 1 96.12 28 LYS B N 1
ATOM 3825 C CA . LYS B 1 28 ? -16.016 -37.375 -16.109 1 96.12 28 LYS B CA 1
ATOM 3826 C C . LYS B 1 28 ? -16.266 -36.25 -15.102 1 96.12 28 LYS B C 1
ATOM 3828 O O . LYS B 1 28 ? -17.312 -36.219 -14.438 1 96.12 28 LYS B O 1
ATOM 3833 N N . VAL B 1 29 ? -15.344 -35.406 -14.945 1 98.31 29 VAL B N 1
ATOM 3834 C CA . VAL B 1 29 ? -15.469 -34.219 -14.102 1 98.31 29 VAL B CA 1
ATOM 3835 C C . VAL B 1 29 ? -16.094 -33.062 -14.898 1 98.31 29 VAL B C 1
ATOM 3837 O O . VAL B 1 29 ? -15.586 -32.719 -15.961 1 98.31 29 VAL B O 1
ATOM 3840 N N . LYS B 1 30 ? -17.219 -32.594 -14.453 1 98.69 30 LYS B N 1
ATOM 3841 C CA . LYS B 1 30 ? -17.797 -31.375 -15.055 1 98.69 30 LYS B CA 1
ATOM 3842 C C . LYS B 1 30 ? -16.953 -30.141 -14.711 1 98.69 30 LYS B C 1
ATOM 3844 O O . LYS B 1 30 ? -16.844 -29.766 -13.539 1 98.69 30 LYS B O 1
ATOM 3849 N N . ILE B 1 31 ? -16.406 -29.5 -15.75 1 98.81 31 ILE B N 1
ATOM 3850 C CA . ILE B 1 31 ? -15.383 -28.5 -15.484 1 98.81 31 ILE B CA 1
ATOM 3851 C C . ILE B 1 31 ? -15.727 -27.203 -16.219 1 98.81 31 ILE B C 1
ATOM 3853 O O . ILE B 1 31 ? -16.297 -27.234 -17.312 1 98.81 31 ILE B O 1
ATOM 3857 N N . ALA B 1 32 ? -15.5 -26.078 -15.578 1 98.94 32 ALA B N 1
ATOM 3858 C CA . ALA B 1 32 ? -15.5 -24.766 -16.188 1 98.94 32 ALA B CA 1
ATOM 3859 C C . ALA B 1 32 ? -14.078 -24.219 -16.344 1 98.94 32 ALA B C 1
ATOM 3861 O O . ALA B 1 32 ? -13.211 -24.516 -15.523 1 98.94 32 ALA B O 1
ATOM 3862 N N . TYR B 1 33 ? -13.867 -23.453 -17.453 1 98.94 33 TYR B N 1
ATOM 3863 C CA . TYR B 1 33 ? -12.562 -22.875 -17.719 1 98.94 33 TYR B CA 1
ATOM 3864 C C . TYR B 1 33 ? -12.625 -21.344 -17.672 1 98.94 33 TYR B C 1
ATOM 3866 O O . TYR B 1 33 ? -13.539 -20.75 -18.25 1 98.94 33 TYR B O 1
ATOM 3874 N N . VAL B 1 34 ? -11.695 -20.719 -16.922 1 98.94 34 VAL B N 1
ATOM 3875 C CA . VAL B 1 34 ? -11.539 -19.266 -16.891 1 98.94 34 VAL B CA 1
ATOM 3876 C C . VAL B 1 34 ? -10.188 -18.875 -17.469 1 98.94 34 VAL B C 1
ATOM 3878 O O . VAL B 1 34 ? -9.141 -19.219 -16.906 1 98.94 34 VAL B O 1
ATOM 3881 N N . GLY B 1 35 ? -10.141 -18.047 -18.5 1 98.62 35 GLY B N 1
ATOM 3882 C CA . GLY B 1 35 ? -8.977 -17.891 -19.344 1 98.62 35 GLY B CA 1
ATOM 3883 C C . GLY B 1 35 ? -8.82 -19 -20.359 1 98.62 35 GLY B C 1
ATOM 3884 O O . GLY B 1 35 ? -8.391 -20.109 -20.016 1 98.62 35 GLY B O 1
ATOM 3885 N N . ILE B 1 36 ? -9.156 -18.719 -21.641 1 98.56 36 ILE B N 1
ATOM 3886 C CA . ILE B 1 36 ? -9.25 -19.844 -22.562 1 98.56 36 ILE B CA 1
ATOM 3887 C C . ILE B 1 36 ? -8.359 -19.609 -23.781 1 98.56 36 ILE B C 1
ATOM 3889 O O . ILE B 1 36 ? -8.406 -20.359 -24.75 1 98.56 36 ILE B O 1
ATOM 3893 N N . GLY B 1 37 ? -7.574 -18.516 -23.688 1 96.94 37 GLY B N 1
ATOM 3894 C CA . GLY B 1 37 ? -6.613 -18.25 -24.75 1 96.94 37 GLY B CA 1
ATOM 3895 C C . GLY B 1 37 ? -5.188 -18.578 -24.344 1 96.94 37 GLY B C 1
ATOM 3896 O O . GLY B 1 37 ? -4.895 -18.797 -23.172 1 96.94 37 GLY B O 1
ATOM 3897 N N . ASN B 1 38 ? -4.266 -18.672 -25.359 1 95.81 38 ASN B N 1
ATOM 3898 C CA . ASN B 1 38 ? -2.834 -18.844 -25.141 1 95.81 38 ASN B CA 1
ATOM 3899 C C . ASN B 1 38 ? -2.553 -20.031 -24.219 1 95.81 38 ASN B C 1
ATOM 3901 O O . ASN B 1 38 ? -2.877 -21.172 -24.547 1 95.81 38 ASN B O 1
ATOM 3905 N N . ARG B 1 39 ? -2.025 -19.781 -23 1 95.94 39 ARG B N 1
ATOM 3906 C CA . ARG B 1 39 ? -1.781 -20.859 -22.047 1 95.94 39 ARG B CA 1
ATOM 3907 C C . ARG B 1 39 ? -3.08 -21.562 -21.672 1 95.94 39 ARG B C 1
ATOM 3909 O O . ARG B 1 39 ? -3.1 -22.781 -21.469 1 95.94 39 ARG B O 1
ATOM 3916 N N . GLY B 1 40 ? -4.145 -20.781 -21.562 1 97.88 40 GLY B N 1
ATOM 3917 C CA . GLY B 1 40 ? -5.445 -21.375 -21.281 1 97.88 40 GLY B CA 1
ATOM 3918 C C . GLY B 1 40 ? -5.855 -22.422 -22.312 1 97.88 40 GLY B C 1
ATOM 3919 O O . GLY B 1 40 ? -6.336 -23.5 -21.953 1 97.88 40 GLY B O 1
ATOM 3920 N N . GLN B 1 41 ? -5.629 -22.078 -23.562 1 98.06 41 GLN B N 1
ATOM 3921 C CA . GLN B 1 41 ? -5.922 -23.031 -24.641 1 98.06 41 GLN B CA 1
ATOM 3922 C C . GLN B 1 41 ? -5.105 -24.312 -24.469 1 98.06 41 GLN B C 1
ATOM 3924 O O . GLN B 1 41 ? -5.633 -25.406 -24.625 1 98.06 41 GLN B O 1
ATOM 3929 N N . GLN B 1 42 ? -3.857 -24.172 -24.141 1 97.38 42 GLN B N 1
ATOM 3930 C CA . GLN B 1 42 ? -2.965 -25.312 -24 1 97.38 42 GLN B CA 1
ATOM 3931 C C . GLN B 1 42 ? -3.424 -26.234 -22.875 1 97.38 42 GLN B C 1
ATOM 3933 O O . GLN B 1 42 ? -3.457 -27.453 -23.047 1 97.38 42 GLN B O 1
ATOM 3938 N N . ILE B 1 43 ? -3.797 -25.688 -21.734 1 97.69 43 ILE B N 1
ATOM 3939 C CA . ILE B 1 43 ? -4.168 -26.547 -20.625 1 97.69 43 ILE B CA 1
ATOM 3940 C C . ILE B 1 43 ? -5.52 -27.203 -20.906 1 97.69 43 ILE B C 1
ATOM 3942 O O . ILE B 1 43 ? -5.758 -28.344 -20.484 1 97.69 43 ILE B O 1
ATOM 3946 N N . ILE B 1 44 ? -6.363 -26.484 -21.625 1 98.62 44 ILE B N 1
ATOM 3947 C CA . ILE B 1 44 ? -7.656 -27.047 -22 1 98.62 44 ILE B CA 1
ATOM 3948 C C . ILE B 1 44 ? -7.449 -28.266 -22.906 1 98.62 44 ILE B C 1
ATOM 3950 O O . ILE B 1 44 ? -8.109 -29.297 -22.734 1 98.62 44 ILE B O 1
ATOM 3954 N N . GLU B 1 45 ? -6.547 -28.156 -23.828 1 98.44 45 GLU B N 1
ATOM 3955 C CA . GLU B 1 45 ? -6.207 -29.281 -24.688 1 98.44 45 GLU B CA 1
ATOM 3956 C C . GLU B 1 45 ? -5.613 -30.438 -23.891 1 98.44 45 GLU B C 1
ATOM 3958 O O . GLU B 1 45 ? -5.902 -31.609 -24.156 1 98.44 45 GLU B O 1
ATOM 3963 N N . ASP B 1 46 ? -4.797 -30.109 -22.922 1 97.94 46 ASP B N 1
ATOM 3964 C CA . ASP B 1 46 ? -4.211 -31.141 -22.078 1 97.94 46 ASP B CA 1
ATOM 3965 C C . ASP B 1 46 ? -5.285 -31.859 -21.25 1 97.94 46 ASP B C 1
ATOM 3967 O O . ASP B 1 46 ? -5.266 -33.094 -21.125 1 97.94 46 ASP B O 1
ATOM 3971 N N . PHE B 1 47 ? -6.238 -31.125 -20.719 1 98.31 47 PHE B N 1
ATOM 3972 C CA . PHE B 1 47 ? -7.363 -31.719 -20.016 1 98.31 47 PHE B CA 1
ATOM 3973 C C . PHE B 1 47 ? -8.195 -32.594 -20.938 1 98.31 47 PHE B C 1
ATOM 3975 O O . PHE B 1 47 ? -8.617 -33.688 -20.547 1 98.31 47 PHE B O 1
ATOM 3982 N N . ALA B 1 48 ? -8.406 -32.156 -22.141 1 98.06 48 ALA B N 1
ATOM 3983 C CA . ALA B 1 48 ? -9.195 -32.906 -23.109 1 98.06 48 ALA B CA 1
ATOM 3984 C C . ALA B 1 48 ? -8.562 -34.25 -23.422 1 98.06 48 ALA B C 1
ATOM 3986 O O . ALA B 1 48 ? -9.258 -35.25 -23.562 1 98.06 48 ALA B O 1
ATOM 3987 N N . ARG B 1 49 ? -7.277 -34.312 -23.469 1 97.19 49 ARG B N 1
ATOM 3988 C CA . ARG B 1 49 ? -6.543 -35.531 -23.828 1 97.19 49 ARG B CA 1
ATOM 3989 C C . ARG B 1 49 ? -6.707 -36.594 -22.766 1 97.19 49 ARG B C 1
ATOM 3991 O O . ARG B 1 49 ? -6.52 -37.781 -23.031 1 97.19 49 ARG B O 1
ATOM 3998 N N . THR B 1 50 ? -7.098 -36.188 -21.578 1 96.44 50 THR B N 1
ATOM 3999 C CA . THR B 1 50 ? -7.297 -37.156 -20.516 1 96.44 50 THR B CA 1
ATOM 4000 C C . THR B 1 50 ? -8.57 -37.969 -20.75 1 96.44 50 THR B C 1
ATOM 4002 O O . THR B 1 50 ? -8.734 -39.062 -20.203 1 96.44 50 THR B O 1
ATOM 4005 N N . GLY B 1 51 ? -9.492 -37.375 -21.453 1 96.56 51 GLY B N 1
ATOM 4006 C CA . GLY B 1 51 ? -10.789 -38 -21.672 1 96.56 51 GLY B CA 1
ATOM 4007 C C . GLY B 1 51 ? -11.68 -37.969 -20.453 1 96.56 51 GLY B C 1
ATOM 4008 O O . GLY B 1 51 ? -12.734 -38.594 -20.422 1 96.56 51 GLY B O 1
ATOM 4009 N N . MET B 1 52 ? -11.328 -37.188 -19.453 1 97.38 52 MET B N 1
ATOM 4010 C CA . MET B 1 52 ? -11.984 -37.281 -18.156 1 97.38 52 MET B CA 1
ATOM 4011 C C . MET B 1 52 ? -12.812 -36.031 -17.859 1 97.38 52 MET B C 1
ATOM 4013 O O . MET B 1 52 ? -13.234 -35.812 -16.734 1 97.38 52 MET B O 1
ATOM 4017 N N . VAL B 1 53 ? -13.086 -35.188 -18.875 1 97.94 53 VAL B N 1
ATOM 4018 C CA . VAL B 1 53 ? -13.75 -33.938 -18.547 1 97.94 53 VAL B CA 1
ATOM 4019 C C . VAL B 1 53 ? -15.023 -33.781 -19.375 1 97.94 53 VAL B C 1
ATOM 4021 O O . VAL B 1 53 ? -15.094 -34.281 -20.5 1 97.94 53 VAL B O 1
ATOM 4024 N N . GLU B 1 54 ? -15.984 -33.219 -18.859 1 98.25 54 GLU B N 1
ATOM 4025 C CA . GLU B 1 54 ? -17.156 -32.625 -19.516 1 98.25 54 GLU B CA 1
ATOM 4026 C C . GLU B 1 54 ? -17.172 -31.094 -19.328 1 98.25 54 GLU B C 1
ATOM 4028 O O . GLU B 1 54 ? -17.375 -30.609 -18.219 1 98.25 54 GLU B O 1
ATOM 4033 N N . VAL B 1 55 ? -17 -30.406 -20.469 1 98.62 55 VAL B N 1
ATOM 4034 C CA . VAL B 1 55 ? -16.844 -28.953 -20.391 1 98.62 55 VAL B CA 1
ATOM 4035 C C . VAL B 1 55 ? -18.219 -28.297 -20.328 1 98.62 55 VAL B C 1
ATOM 4037 O O . VAL B 1 55 ? -19.047 -28.469 -21.234 1 98.62 55 VAL B O 1
ATOM 4040 N N . VAL B 1 56 ? -18.406 -27.484 -19.297 1 98.44 56 VAL B N 1
ATOM 4041 C CA . VAL B 1 56 ? -19.734 -26.938 -19.016 1 98.44 56 VAL B CA 1
ATOM 4042 C C . VAL B 1 56 ? -19.75 -25.453 -19.359 1 98.44 56 VAL B C 1
ATOM 4044 O O . VAL B 1 56 ? -20.766 -24.938 -19.859 1 98.44 56 VAL B O 1
ATOM 4047 N N . ALA B 1 57 ? -18.688 -24.766 -19.094 1 98.81 57 ALA B N 1
ATOM 4048 C CA . ALA B 1 57 ? -18.688 -23.312 -19.234 1 98.81 57 ALA B CA 1
ATOM 4049 C C . ALA B 1 57 ? -17.281 -22.812 -19.609 1 98.81 57 ALA B C 1
ATOM 4051 O O . ALA B 1 57 ? -16.281 -23.406 -19.203 1 98.81 57 ALA B O 1
ATOM 4052 N N . LEU B 1 58 ? -17.281 -21.797 -20.438 1 98.81 58 LEU B N 1
ATOM 4053 C CA . LEU B 1 58 ? -16.094 -21.047 -20.828 1 98.81 58 LEU B CA 1
ATOM 4054 C C . LEU B 1 58 ? -16.203 -19.594 -20.438 1 98.81 58 LEU B C 1
ATOM 4056 O O . LEU B 1 58 ? -17.25 -18.969 -20.641 1 98.81 58 LEU B O 1
ATOM 4060 N N . CYS B 1 59 ? -15.148 -19.078 -19.828 1 98.81 59 CYS B N 1
ATOM 4061 C CA . CYS B 1 59 ? -15.141 -17.672 -19.406 1 98.81 59 CYS B CA 1
ATOM 4062 C C . CYS B 1 59 ? -13.859 -16.984 -19.844 1 98.81 59 CYS B C 1
ATOM 4064 O O . CYS B 1 59 ? -12.758 -17.5 -19.609 1 98.81 59 CYS B O 1
ATOM 4066 N N . ASP B 1 60 ? -13.969 -15.906 -20.5 1 98.56 60 ASP B N 1
ATOM 4067 C CA . ASP B 1 60 ? -12.852 -15.055 -20.891 1 98.56 60 ASP B CA 1
ATOM 4068 C C . ASP B 1 60 ? -13.297 -13.609 -21.078 1 98.56 60 ASP B C 1
ATOM 4070 O O . ASP B 1 60 ? -14.375 -13.344 -21.609 1 98.56 60 ASP B O 1
ATOM 4074 N N . VAL B 1 61 ? -12.422 -12.711 -20.641 1 98.25 61 VAL B N 1
ATOM 4075 C CA . VAL B 1 61 ? -12.789 -11.297 -20.641 1 98.25 61 VAL B CA 1
ATOM 4076 C C . VAL B 1 61 ? -12.797 -10.766 -22.062 1 98.25 61 VAL B C 1
ATOM 4078 O O . VAL B 1 61 ? -13.32 -9.68 -22.328 1 98.25 61 VAL B O 1
ATOM 4081 N N . ASP B 1 62 ? -12.25 -11.516 -22.984 1 96.5 62 ASP B N 1
ATOM 4082 C CA . ASP B 1 62 ? -12.117 -11.109 -24.375 1 96.5 62 ASP B CA 1
ATOM 4083 C C . ASP B 1 62 ? -12.633 -12.203 -25.328 1 96.5 62 ASP B C 1
ATOM 4085 O O . ASP B 1 62 ? -11.93 -12.625 -26.234 1 96.5 62 ASP B O 1
ATOM 4089 N N . MET B 1 63 ? -13.867 -12.594 -25.234 1 94.94 63 MET B N 1
ATOM 4090 C CA . MET B 1 63 ? -14.477 -13.727 -25.922 1 94.94 63 MET B CA 1
ATOM 4091 C C . MET B 1 63 ? -14.477 -13.516 -27.422 1 94.94 63 MET B C 1
ATOM 4093 O O . MET B 1 63 ? -14.477 -14.484 -28.188 1 94.94 63 MET B O 1
ATOM 4097 N N . GLY B 1 64 ? -14.398 -12.336 -27.875 1 93.25 64 GLY B N 1
ATOM 4098 C CA . GLY B 1 64 ? -14.469 -12.047 -29.297 1 93.25 64 GLY B CA 1
ATOM 4099 C C . GLY B 1 64 ? -13.109 -12.023 -29.953 1 93.25 64 GLY B C 1
ATOM 4100 O O . GLY B 1 64 ? -13.008 -11.914 -31.188 1 93.25 64 GLY B O 1
ATOM 4101 N N . ALA B 1 65 ? -12.102 -12.156 -29.219 1 94.56 65 ALA B N 1
ATOM 4102 C CA . ALA B 1 65 ? -10.742 -12.031 -29.75 1 94.56 65 ALA B CA 1
ATOM 4103 C C . ALA B 1 65 ? -10.297 -13.328 -30.422 1 94.56 65 ALA B C 1
ATOM 4105 O O . ALA B 1 65 ? -10.828 -14.398 -30.141 1 94.56 65 ALA B O 1
ATOM 4106 N N . LYS B 1 66 ? -9.273 -13.273 -31.219 1 95.12 66 LYS B N 1
ATOM 4107 C CA . LYS B 1 66 ? -8.781 -14.398 -32.031 1 95.12 66 LYS B CA 1
ATOM 4108 C C . LYS B 1 66 ? -8.289 -15.531 -31.125 1 95.12 66 LYS B C 1
ATOM 4110 O O . LYS B 1 66 ? -8.508 -16.703 -31.422 1 95.12 66 LYS B O 1
ATOM 4115 N N . HIS B 1 67 ? -7.672 -15.203 -30.047 1 95.31 67 HIS B N 1
ATOM 4116 C CA . HIS B 1 67 ? -6.988 -16.203 -29.234 1 95.31 67 HIS B CA 1
ATOM 4117 C C . HIS B 1 67 ? -7.992 -17.078 -28.484 1 95.31 67 HIS B C 1
ATOM 4119 O O . HIS B 1 67 ? -7.625 -18.141 -27.953 1 95.31 67 HIS B O 1
ATOM 4125 N N . THR B 1 68 ? -9.242 -16.734 -28.438 1 97 68 THR B N 1
ATOM 4126 C CA . THR B 1 68 ? -10.242 -17.5 -27.703 1 97 68 THR B CA 1
ATOM 4127 C C . THR B 1 68 ? -11.039 -18.391 -28.641 1 97 68 THR B C 1
ATOM 4129 O O . THR B 1 68 ? -11.75 -19.297 -28.203 1 97 68 THR B O 1
ATOM 4132 N N . GLN B 1 69 ? -10.961 -18.234 -29.906 1 97.44 69 GLN B N 1
ATOM 4133 C CA . GLN B 1 69 ? -11.891 -18.812 -30.875 1 97.44 69 GLN B CA 1
ATOM 4134 C C . GLN B 1 69 ? -11.688 -20.312 -30.984 1 97.44 69 GLN B C 1
ATOM 4136 O O . GLN B 1 69 ? -12.648 -21.062 -31.172 1 97.44 69 GLN B O 1
ATOM 4141 N N . LYS B 1 70 ? -10.523 -20.75 -30.938 1 98 70 LYS B N 1
ATOM 4142 C CA . LYS B 1 70 ? -10.266 -22.172 -31.078 1 98 70 LYS B CA 1
ATOM 4143 C C . LYS B 1 70 ? -10.992 -22.969 -30 1 98 70 LYS B C 1
ATOM 4145 O O . LYS B 1 70 ? -11.68 -23.953 -30.297 1 98 70 LYS B O 1
ATOM 4150 N N . VAL B 1 71 ? -10.875 -22.516 -28.797 1 98.62 71 VAL B N 1
ATOM 4151 C CA . VAL B 1 71 ? -11.484 -23.234 -27.688 1 98.62 71 VAL B CA 1
ATOM 4152 C C . VAL B 1 71 ? -13 -23.141 -27.766 1 98.62 71 VAL B C 1
ATOM 4154 O O . VAL B 1 71 ? -13.711 -24.109 -27.516 1 98.62 71 VAL B O 1
ATOM 4157 N N . ILE B 1 72 ? -13.477 -22.016 -28.109 1 98.12 72 ILE B N 1
ATOM 4158 C CA . ILE B 1 72 ? -14.914 -21.828 -28.266 1 98.12 72 ILE B CA 1
ATOM 4159 C C . ILE B 1 72 ? -15.445 -22.812 -29.312 1 98.12 72 ILE B C 1
ATOM 4161 O O . ILE B 1 72 ? -16.5 -23.422 -29.125 1 98.12 72 ILE B O 1
ATOM 4165 N N . GLY B 1 73 ? -14.688 -23 -30.344 1 98 73 GLY B N 1
ATOM 4166 C CA . GLY B 1 73 ? -15.062 -23.938 -31.391 1 98 73 GLY B CA 1
ATOM 4167 C C . GLY B 1 73 ? -15.039 -25.391 -30.938 1 98 73 GLY B C 1
ATOM 4168 O O . GLY B 1 73 ? -15.828 -26.203 -31.422 1 98 73 GLY B O 1
ATOM 4169 N N . MET B 1 74 ? -14.18 -25.734 -30.078 1 97.94 74 MET B N 1
ATOM 4170 C CA . MET B 1 74 ? -14.047 -27.094 -29.547 1 97.94 74 MET B CA 1
ATOM 4171 C C . MET B 1 74 ? -15.266 -27.484 -28.719 1 97.94 74 MET B C 1
ATOM 4173 O O . MET B 1 74 ? -15.633 -28.656 -28.656 1 97.94 74 MET B O 1
ATOM 4177 N N . TYR B 1 75 ? -15.906 -26.484 -28.141 1 98.38 75 TYR B N 1
ATOM 4178 C CA . TYR B 1 75 ? -17 -26.781 -27.219 1 98.38 75 TYR B CA 1
ATOM 4179 C C . TYR B 1 75 ? -18.203 -25.891 -27.484 1 98.38 75 TYR B C 1
ATOM 4181 O O . TYR B 1 75 ? -18.594 -25.078 -26.641 1 98.38 75 TYR B O 1
ATOM 4189 N N . PRO B 1 76 ? -18.859 -26.094 -28.5 1 96.81 76 PRO B N 1
ATOM 4190 C CA . PRO B 1 76 ? -19.938 -25.203 -28.922 1 96.81 76 PRO B CA 1
ATOM 4191 C C . PRO B 1 76 ? -21.125 -25.234 -27.969 1 96.81 76 PRO B C 1
ATOM 4193 O O . PRO B 1 76 ? -21.938 -24.297 -27.969 1 96.81 76 PRO B O 1
ATOM 4196 N N . LYS B 1 77 ? -21.297 -26.234 -27.141 1 97.19 77 LYS B N 1
ATOM 4197 C CA . LYS B 1 77 ? -22.438 -26.359 -26.234 1 97.19 77 LYS B CA 1
ATOM 4198 C C . LYS B 1 77 ? -22.125 -25.734 -24.891 1 97.19 77 LYS B C 1
ATOM 4200 O O . LYS B 1 77 ? -23.016 -25.578 -24.047 1 97.19 77 LYS B O 1
ATOM 4205 N N . ALA B 1 78 ? -20.859 -25.438 -24.625 1 98.56 78 ALA B N 1
ATOM 4206 C CA . ALA B 1 78 ? -20.484 -24.828 -23.359 1 98.56 78 ALA B CA 1
ATOM 4207 C C . ALA B 1 78 ? -21.047 -23.422 -23.234 1 98.56 78 ALA B C 1
ATOM 4209 O O . ALA B 1 78 ? -21.047 -22.656 -24.203 1 98.56 78 ALA B O 1
ATOM 4210 N N . LYS B 1 79 ? -21.547 -23.062 -22.078 1 98.62 79 LYS B N 1
ATOM 4211 C CA . LYS B 1 79 ? -21.984 -21.703 -21.828 1 98.62 79 LYS B CA 1
ATOM 4212 C C . LYS B 1 79 ? -20.797 -20.734 -21.812 1 98.62 79 LYS B C 1
ATOM 4214 O O . LYS B 1 79 ? -19.719 -21.094 -21.359 1 98.62 79 LYS B O 1
ATOM 4219 N N . GLN B 1 80 ? -21.031 -19.547 -22.344 1 98.31 80 GLN B N 1
ATOM 4220 C CA . GLN B 1 80 ? -19.938 -18.578 -22.484 1 98.31 80 GLN B CA 1
ATOM 4221 C C . GLN B 1 80 ? -20.172 -17.359 -21.594 1 98.31 80 GLN B C 1
ATOM 4223 O O . GLN B 1 80 ? -21.297 -16.844 -21.516 1 98.31 80 GLN B O 1
ATOM 4228 N N . PHE B 1 81 ? -19.156 -16.906 -20.922 1 98.44 81 PHE B N 1
ATOM 4229 C CA . PHE B 1 81 ? -19.234 -15.742 -20.031 1 98.44 81 PHE B CA 1
ATOM 4230 C C . PHE B 1 81 ? -18.016 -14.836 -20.219 1 98.44 81 PHE B C 1
ATOM 4232 O O . PHE B 1 81 ? -16.938 -15.312 -20.562 1 98.44 81 PHE B O 1
ATOM 4239 N N . ARG B 1 82 ? -18.141 -13.547 -19.938 1 97.81 82 ARG B N 1
ATOM 4240 C CA . ARG B 1 82 ? -17.031 -12.594 -19.969 1 97.81 82 ARG B CA 1
ATOM 4241 C C . ARG B 1 82 ? -16.578 -12.234 -18.562 1 97.81 82 ARG B C 1
ATOM 4243 O O . ARG B 1 82 ? -15.523 -11.633 -18.375 1 97.81 82 ARG B O 1
ATOM 4250 N N . ASP B 1 83 ? -17.406 -12.562 -17.641 1 98.5 83 ASP B N 1
ATOM 4251 C CA . ASP B 1 83 ? -17.172 -12.305 -16.234 1 98.5 83 ASP B CA 1
ATOM 4252 C C . ASP B 1 83 ? -17.359 -13.578 -15.398 1 98.5 83 ASP B C 1
ATOM 4254 O O . ASP B 1 83 ? -18.438 -14.164 -15.391 1 98.5 83 ASP B O 1
ATOM 4258 N N . PHE B 1 84 ? -16.266 -13.992 -14.648 1 98.81 84 PHE B N 1
ATOM 4259 C CA . PHE B 1 84 ? -16.328 -15.219 -13.867 1 98.81 84 PHE B CA 1
ATOM 4260 C C . PHE B 1 84 ? -17.406 -15.125 -12.797 1 98.81 84 PHE B C 1
ATOM 4262 O O . PHE B 1 84 ? -17.984 -16.141 -12.391 1 98.81 84 PHE B O 1
ATOM 4269 N N . ARG B 1 85 ? -17.734 -13.977 -12.258 1 98.44 85 ARG B N 1
ATOM 4270 C CA . ARG B 1 85 ? -18.781 -13.812 -11.25 1 98.44 85 ARG B CA 1
ATOM 4271 C C . ARG B 1 85 ? -20.141 -14.227 -11.805 1 98.44 85 ARG B C 1
ATOM 4273 O O . ARG B 1 85 ? -20.906 -14.906 -11.125 1 98.44 85 ARG B O 1
ATOM 4280 N N . GLN B 1 86 ? -20.359 -13.82 -13.07 1 98.75 86 GLN B N 1
ATOM 4281 C CA . GLN B 1 86 ? -21.594 -14.227 -13.742 1 98.75 86 GLN B CA 1
ATOM 4282 C C . GLN B 1 86 ? -21.609 -15.727 -14.016 1 98.75 86 GLN B C 1
ATOM 4284 O O . GLN B 1 86 ? -22.656 -16.375 -13.914 1 98.75 86 GLN B O 1
ATOM 4289 N N . MET B 1 87 ? -20.438 -16.234 -14.391 1 98.88 87 MET B N 1
ATOM 4290 C CA . MET B 1 87 ? -20.328 -17.672 -14.625 1 98.88 87 MET B CA 1
ATOM 4291 C C . MET B 1 87 ? -20.75 -18.469 -13.391 1 98.88 87 MET B C 1
ATOM 4293 O O . MET B 1 87 ? -21.547 -19.391 -13.477 1 98.88 87 MET B O 1
ATOM 4297 N N . PHE B 1 88 ? -20.266 -18.078 -12.234 1 98.75 88 PHE B N 1
ATOM 4298 C CA . PHE B 1 88 ? -20.594 -18.781 -11 1 98.75 88 PHE B CA 1
ATOM 4299 C C . PHE B 1 88 ? -22.062 -18.562 -10.633 1 98.75 88 PHE B C 1
ATOM 4301 O O . PHE B 1 88 ? -22.719 -19.484 -10.125 1 98.75 88 PHE B O 1
ATOM 4308 N N . ASP B 1 89 ? -22.578 -17.359 -10.891 1 98.31 89 ASP B N 1
ATOM 4309 C CA . ASP B 1 89 ? -23.953 -17.047 -10.555 1 98.31 89 ASP B CA 1
ATOM 4310 C C . ASP B 1 89 ? -24.938 -17.844 -11.414 1 98.31 89 ASP B C 1
ATOM 4312 O O . ASP B 1 89 ? -25.906 -18.406 -10.906 1 98.31 89 ASP B O 1
ATOM 4316 N N . LYS B 1 90 ? -24.641 -17.969 -12.672 1 98.5 90 LYS B N 1
ATOM 4317 C CA . LYS B 1 90 ? -25.609 -18.5 -13.625 1 98.5 90 LYS B CA 1
ATOM 4318 C C . LYS B 1 90 ? -25.375 -19.984 -13.883 1 98.5 90 LYS B C 1
ATOM 4320 O O . LYS B 1 90 ? -26.312 -20.719 -14.195 1 98.5 90 LYS B O 1
ATOM 4325 N N . ALA B 1 91 ? -24.141 -20.422 -13.719 1 98.38 91 ALA B N 1
ATOM 4326 C CA . ALA B 1 91 ? -23.828 -21.797 -14.086 1 98.38 91 ALA B CA 1
ATOM 4327 C C . ALA B 1 91 ? -23.156 -22.547 -12.938 1 98.38 91 ALA B C 1
ATOM 4329 O O . ALA B 1 91 ? -22.734 -23.688 -13.094 1 98.38 91 ALA B O 1
ATOM 4330 N N . GLY B 1 92 ? -23.078 -22 -11.82 1 97.62 92 GLY B N 1
ATOM 4331 C CA . GLY B 1 92 ? -22.312 -22.516 -10.695 1 97.62 92 GLY B CA 1
ATOM 4332 C C . GLY B 1 92 ? -22.75 -23.906 -10.273 1 97.62 92 GLY B C 1
ATOM 4333 O O . GLY B 1 92 ? -21.953 -24.672 -9.727 1 97.62 92 GLY B O 1
ATOM 4334 N N . LYS B 1 93 ? -23.969 -24.281 -10.547 1 97.81 93 LYS B N 1
ATOM 4335 C CA . LYS B 1 93 ? -24.484 -25.562 -10.109 1 97.81 93 LYS B CA 1
ATOM 4336 C C . LYS B 1 93 ? -24.203 -26.656 -11.141 1 97.81 93 LYS B C 1
ATOM 4338 O O . LYS B 1 93 ? -24.453 -27.828 -10.891 1 97.81 93 LYS B O 1
ATOM 4343 N N . GLU B 1 94 ? -23.594 -26.281 -12.203 1 98.25 94 GLU B N 1
ATOM 4344 C CA . GLU B 1 94 ? -23.516 -27.219 -13.328 1 98.25 94 GLU B CA 1
ATOM 4345 C C . GLU B 1 94 ? -22.125 -27.797 -13.469 1 98.25 94 GLU B C 1
ATOM 4347 O O . GLU B 1 94 ? -21.891 -28.672 -14.297 1 98.25 94 GLU B O 1
ATOM 4352 N N . PHE B 1 95 ? -21.203 -27.297 -12.711 1 98.56 95 PHE B N 1
ATOM 4353 C CA . PHE B 1 95 ? -19.859 -27.844 -12.789 1 98.56 95 PHE B CA 1
ATOM 4354 C C . PHE B 1 95 ? -19.297 -28.109 -11.398 1 98.56 95 PHE B C 1
ATOM 4356 O O . PHE B 1 95 ? -19.766 -27.531 -10.414 1 98.56 95 PHE B O 1
ATOM 4363 N N . ASP B 1 96 ? -18.234 -28.953 -11.359 1 98.38 96 ASP B N 1
ATOM 4364 C CA . ASP B 1 96 ? -17.641 -29.406 -10.102 1 98.38 96 ASP B CA 1
ATOM 4365 C C . ASP B 1 96 ? -16.266 -28.781 -9.891 1 98.38 96 ASP B C 1
ATOM 4367 O O . ASP B 1 96 ? -15.773 -28.703 -8.766 1 98.38 96 ASP B O 1
ATOM 4371 N N . ALA B 1 97 ? -15.633 -28.422 -10.961 1 98.88 97 ALA B N 1
ATOM 4372 C CA . ALA B 1 97 ? -14.258 -27.938 -10.914 1 98.88 97 ALA B CA 1
ATOM 4373 C C . ALA B 1 97 ? -14.07 -26.734 -11.844 1 98.88 97 ALA B C 1
ATOM 4375 O O . ALA B 1 97 ? -14.844 -26.547 -12.781 1 98.88 97 ALA B O 1
ATOM 4376 N N . VAL B 1 98 ? -13.094 -25.953 -11.484 1 98.88 98 VAL B N 1
ATOM 4377 C CA . VAL B 1 98 ? -12.719 -24.828 -12.344 1 98.88 98 VAL B CA 1
ATOM 4378 C C . VAL B 1 98 ? -11.211 -24.859 -12.594 1 98.88 98 VAL B C 1
ATOM 4380 O O . VAL B 1 98 ? -10.43 -25.125 -11.672 1 98.88 98 VAL B O 1
ATOM 4383 N N . ALA B 1 99 ? -10.805 -24.656 -13.812 1 98.94 99 ALA B N 1
ATOM 4384 C CA . ALA B 1 99 ? -9.406 -24.438 -14.164 1 98.94 99 ALA B CA 1
ATOM 4385 C C . ALA B 1 99 ? -9.164 -22.984 -14.57 1 98.94 99 ALA B C 1
ATOM 4387 O O . ALA B 1 99 ? -9.875 -22.453 -15.43 1 98.94 99 ALA B O 1
ATOM 4388 N N . ILE B 1 100 ? -8.172 -22.391 -13.961 1 98.94 100 ILE B N 1
ATOM 4389 C CA . ILE B 1 100 ? -7.934 -20.953 -14.078 1 98.94 100 ILE B CA 1
ATOM 4390 C C . ILE B 1 100 ? -6.578 -20.719 -14.734 1 98.94 100 ILE B C 1
ATOM 4392 O O . ILE B 1 100 ? -5.543 -21.125 -14.195 1 98.94 100 ILE B O 1
ATOM 4396 N N . ALA B 1 101 ? -6.551 -20.062 -15.875 1 98.31 101 ALA B N 1
ATOM 4397 C CA . ALA B 1 101 ? -5.34 -19.688 -16.609 1 98.31 101 ALA B CA 1
ATOM 4398 C C . ALA B 1 101 ? -5.387 -18.234 -17.031 1 98.31 101 ALA B C 1
ATOM 4400 O O . ALA B 1 101 ? -5.176 -17.922 -18.219 1 98.31 101 ALA B O 1
ATOM 4401 N N . THR B 1 102 ? -5.629 -17.344 -16.078 1 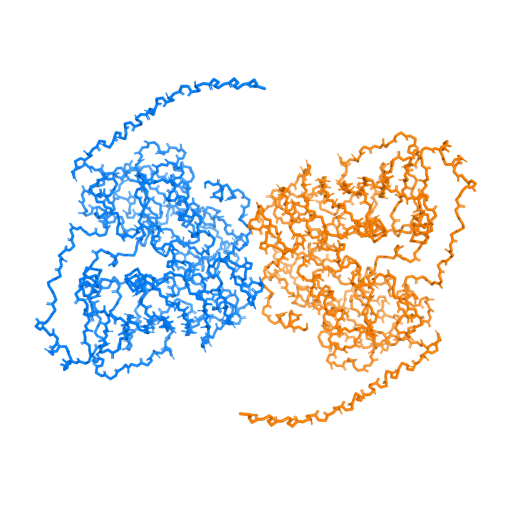98.31 102 THR B N 1
ATOM 4402 C CA . THR B 1 102 ? -5.695 -15.906 -16.266 1 98.31 102 THR B CA 1
ATOM 4403 C C . THR B 1 102 ? -4.391 -15.242 -15.836 1 98.31 102 THR B C 1
ATOM 4405 O O . THR B 1 102 ? -3.465 -15.914 -15.391 1 98.31 102 THR B O 1
ATOM 4408 N N . PRO B 1 103 ? -4.246 -13.922 -16.062 1 98 103 PRO B N 1
ATOM 4409 C CA . PRO B 1 103 ? -3.064 -13.227 -15.539 1 98 103 PRO B CA 1
ATOM 4410 C C . PRO B 1 103 ? -2.883 -13.422 -14.031 1 98 103 PRO B C 1
ATOM 4412 O O . PRO B 1 103 ? -3.857 -13.648 -13.312 1 98 103 PRO B O 1
ATOM 4415 N N . ASP B 1 104 ? -1.652 -13.266 -13.562 1 98.06 104 ASP B N 1
ATOM 4416 C CA . ASP B 1 104 ? -1.294 -13.602 -12.195 1 98.06 104 ASP B CA 1
ATOM 4417 C C . ASP B 1 104 ? -2.172 -12.852 -11.195 1 98.06 104 ASP B C 1
ATOM 4419 O O . ASP B 1 104 ? -2.637 -13.43 -10.211 1 98.06 104 ASP B O 1
ATOM 4423 N N . HIS B 1 105 ? -2.486 -11.602 -11.508 1 97.81 105 HIS B N 1
ATOM 4424 C CA . HIS B 1 105 ? -3.172 -10.75 -10.547 1 97.81 105 HIS B CA 1
ATOM 4425 C C . HIS B 1 105 ? -4.625 -11.18 -10.359 1 97.81 105 HIS B C 1
ATOM 4427 O O . HIS B 1 105 ? -5.27 -10.797 -9.383 1 97.81 105 HIS B O 1
ATOM 4433 N N . SER B 1 106 ? -5.156 -11.977 -11.258 1 98.12 106 SER B N 1
ATOM 4434 C CA . SER B 1 106 ? -6.578 -12.312 -11.195 1 98.12 106 SER B CA 1
ATOM 4435 C C . SER B 1 106 ? -6.789 -13.711 -10.625 1 98.12 106 SER B C 1
ATOM 4437 O O . SER B 1 106 ? -7.93 -14.133 -10.406 1 98.12 106 SER B O 1
ATOM 4439 N N . HIS B 1 107 ? -5.691 -14.477 -10.328 1 98.75 107 HIS B N 1
ATOM 4440 C CA . HIS B 1 107 ? -5.824 -15.812 -9.75 1 98.75 107 HIS B CA 1
ATOM 4441 C C . HIS B 1 107 ? -6.637 -15.773 -8.461 1 98.75 107 HIS B C 1
ATOM 4443 O O . HIS B 1 107 ? -7.551 -16.578 -8.273 1 98.75 107 HIS B O 1
ATOM 4449 N N . PHE B 1 108 ? -6.332 -14.82 -7.68 1 98.69 108 PHE B N 1
ATOM 4450 C CA . PHE B 1 108 ? -6.801 -14.797 -6.297 1 98.69 108 PHE B CA 1
ATOM 4451 C C . PHE B 1 108 ? -8.32 -14.703 -6.246 1 98.69 108 PHE B C 1
ATOM 4453 O O . PHE B 1 108 ? -8.984 -15.602 -5.723 1 98.69 108 PHE B O 1
ATOM 4460 N N . PRO B 1 109 ? -8.938 -13.625 -6.855 1 98.81 109 PRO B N 1
ATOM 4461 C CA . PRO B 1 109 ? -10.391 -13.516 -6.703 1 98.81 109 PRO B CA 1
ATOM 4462 C C . PRO B 1 109 ? -11.133 -14.695 -7.32 1 98.81 109 PRO B C 1
ATOM 4464 O O . PRO B 1 109 ? -12.133 -15.164 -6.758 1 98.81 109 PRO B O 1
ATOM 4467 N N . ILE B 1 110 ? -10.656 -15.227 -8.414 1 98.88 110 ILE B N 1
ATOM 4468 C CA . ILE B 1 110 ? -11.344 -16.328 -9.086 1 98.88 110 ILE B CA 1
ATOM 4469 C C . ILE B 1 110 ? -11.25 -17.594 -8.242 1 98.88 110 ILE B C 1
ATOM 4471 O O . ILE B 1 110 ? -12.25 -18.266 -8.016 1 98.88 110 ILE B O 1
ATOM 4475 N N . SER B 1 111 ? -10.039 -17.844 -7.742 1 98.88 111 SER B N 1
ATOM 4476 C CA . SER B 1 111 ? -9.82 -19.047 -6.93 1 98.88 111 SER B CA 1
ATOM 4477 C C . SER B 1 111 ? -10.602 -18.969 -5.621 1 98.88 111 SER B C 1
ATOM 4479 O O . SER B 1 111 ? -11.164 -19.969 -5.168 1 98.88 111 SER B O 1
ATOM 4481 N N . MET B 1 112 ? -10.617 -17.797 -5.047 1 98.88 112 MET B N 1
ATOM 4482 C CA . MET B 1 112 ? -11.344 -17.625 -3.789 1 98.88 112 MET B CA 1
ATOM 4483 C C . MET B 1 112 ? -12.828 -17.891 -3.98 1 98.88 112 MET B C 1
ATOM 4485 O O . MET B 1 112 ? -13.445 -18.609 -3.178 1 98.88 112 MET B O 1
ATOM 4489 N N . LEU B 1 113 ? -13.375 -17.344 -5.016 1 98.81 113 LEU B N 1
ATOM 4490 C CA . LEU B 1 113 ? -14.789 -17.562 -5.285 1 98.81 113 LEU B CA 1
ATOM 4491 C C . LEU B 1 113 ? -15.07 -19.031 -5.57 1 98.81 113 LEU B C 1
ATOM 4493 O O . LEU B 1 113 ? -16.078 -19.578 -5.117 1 98.81 113 LEU B O 1
ATOM 4497 N N . ALA B 1 114 ? -14.188 -19.656 -6.285 1 98.88 114 ALA B N 1
ATOM 4498 C CA . ALA B 1 114 ? -14.344 -21.078 -6.605 1 98.88 114 ALA B CA 1
ATOM 4499 C C . ALA B 1 114 ? -14.375 -21.922 -5.34 1 98.88 114 ALA B C 1
ATOM 4501 O O . ALA B 1 114 ? -15.281 -22.734 -5.148 1 98.88 114 ALA B O 1
ATOM 4502 N N . LEU B 1 115 ? -13.43 -21.719 -4.5 1 98.81 115 LEU B N 1
ATOM 4503 C CA . LEU B 1 115 ? -13.367 -22.469 -3.254 1 98.81 115 LEU B CA 1
ATOM 4504 C C . LEU B 1 115 ? -14.602 -22.219 -2.396 1 98.81 115 LEU B C 1
ATOM 4506 O O . LEU B 1 115 ? -15.195 -23.156 -1.859 1 98.81 115 LEU B O 1
ATOM 4510 N N . ALA B 1 116 ? -14.953 -20.953 -2.32 1 98.38 116 ALA B N 1
ATOM 4511 C CA . ALA B 1 116 ? -16.125 -20.578 -1.52 1 98.38 116 ALA B CA 1
ATOM 4512 C C . ALA B 1 116 ? -17.391 -21.219 -2.072 1 98.38 116 ALA B C 1
ATOM 4514 O O . ALA B 1 116 ? -18.344 -21.469 -1.329 1 98.38 116 ALA B O 1
ATOM 4515 N N . SER B 1 117 ? -17.406 -21.516 -3.348 1 98.44 117 SER B N 1
ATOM 4516 C CA . SER B 1 117 ? -18.562 -22.109 -4.023 1 98.44 117 SER B CA 1
ATOM 4517 C C . SER B 1 117 ? -18.484 -23.625 -4.02 1 98.44 117 SER B C 1
ATOM 4519 O O . SER B 1 117 ? -19.281 -24.297 -4.695 1 98.44 117 SER B O 1
ATOM 4521 N N . GLY B 1 118 ? -17.484 -24.156 -3.365 1 98.44 118 GLY B N 1
ATOM 4522 C CA . GLY B 1 118 ? -17.391 -25.594 -3.215 1 98.44 118 GLY B CA 1
ATOM 4523 C C . GLY B 1 118 ? -16.844 -26.297 -4.449 1 98.44 118 GLY B C 1
ATOM 4524 O O . GLY B 1 118 ? -17.219 -27.422 -4.758 1 98.44 118 GLY B O 1
ATOM 4525 N N . LYS B 1 119 ? -16.047 -25.609 -5.188 1 98.88 119 LYS B N 1
ATOM 4526 C CA . LYS B 1 119 ? -15.5 -26.188 -6.41 1 98.88 119 LYS B CA 1
ATOM 4527 C C . LYS B 1 119 ? -14.055 -26.625 -6.219 1 98.88 119 LYS B C 1
ATOM 4529 O O . LYS B 1 119 ? -13.305 -25.984 -5.477 1 98.88 119 LYS B O 1
ATOM 4534 N N . HIS B 1 120 ? -13.641 -27.734 -6.898 1 98.88 120 HIS B N 1
ATOM 4535 C CA . HIS B 1 120 ? -12.227 -28.047 -7.066 1 98.88 120 HIS B CA 1
ATOM 4536 C C . HIS B 1 120 ? -11.531 -27 -7.934 1 98.88 120 HIS B C 1
ATOM 4538 O O . HIS B 1 120 ? -12.133 -26.469 -8.867 1 98.88 120 HIS B O 1
ATOM 4544 N N . VAL B 1 121 ? -10.258 -26.734 -7.598 1 98.94 121 VAL B N 1
ATOM 4545 C CA . VAL B 1 121 ? -9.633 -25.609 -8.297 1 98.94 121 VAL B CA 1
ATOM 4546 C C . VAL B 1 121 ? -8.266 -26.031 -8.836 1 98.94 121 VAL B C 1
ATOM 4548 O O . VAL B 1 121 ? -7.41 -26.484 -8.07 1 98.94 121 VAL B O 1
ATOM 4551 N N . TYR B 1 122 ? -8.078 -25.922 -10.117 1 98.88 122 TYR B N 1
ATOM 4552 C CA . TYR B 1 122 ? -6.785 -25.875 -10.789 1 98.88 122 TYR B CA 1
ATOM 4553 C C . TYR B 1 122 ? -6.438 -24.453 -11.195 1 98.88 122 TYR B C 1
ATOM 4555 O O . TYR B 1 122 ? -7.227 -23.781 -11.859 1 98.88 122 TYR B O 1
ATOM 4563 N N . VAL B 1 123 ? -5.281 -23.938 -10.766 1 98.75 123 VAL B N 1
ATOM 4564 C CA . VAL B 1 123 ? -4.891 -22.578 -11.133 1 98.75 123 VAL B CA 1
ATOM 4565 C C . VAL B 1 123 ? -3.445 -22.578 -11.625 1 98.75 123 VAL B C 1
ATOM 4567 O O . VAL B 1 123 ? -2.584 -23.25 -11.055 1 98.75 123 VAL B O 1
ATOM 4570 N N . GLU B 1 124 ? -3.197 -21.875 -12.688 1 97.94 124 GLU B N 1
ATOM 4571 C CA . GLU B 1 124 ? -1.842 -21.797 -13.227 1 97.94 124 GLU B CA 1
ATOM 4572 C C . GLU B 1 124 ? -0.898 -21.109 -12.234 1 97.94 124 GLU B C 1
ATOM 4574 O O . GLU B 1 124 ? -1.347 -20.469 -11.281 1 97.94 124 GLU B O 1
ATOM 4579 N N . LYS B 1 125 ? 0.376 -21.391 -12.406 1 96.94 125 LYS B N 1
ATOM 4580 C CA . LYS B 1 125 ? 1.417 -20.828 -11.555 1 96.94 125 LYS B CA 1
ATOM 4581 C C . LYS B 1 125 ? 1.764 -19.406 -11.992 1 96.94 125 LYS B C 1
ATOM 4583 O O . LYS B 1 125 ? 1.583 -19.047 -13.156 1 96.94 125 LYS B O 1
ATOM 4588 N N . PRO B 1 126 ? 2.291 -18.609 -11.125 1 96.88 126 PRO B N 1
ATOM 4589 C CA . PRO B 1 126 ? 2.328 -18.844 -9.68 1 96.88 126 PRO B CA 1
ATOM 4590 C C . PRO B 1 126 ? 0.96 -18.672 -9.023 1 96.88 126 PRO B C 1
ATOM 4592 O O . PRO B 1 126 ? 0.037 -18.141 -9.633 1 96.88 126 PRO B O 1
ATOM 4595 N N . LEU B 1 127 ? 0.845 -19.141 -7.809 1 97.88 127 LEU B N 1
ATOM 4596 C CA . LEU B 1 127 ? -0.469 -19.219 -7.176 1 97.88 127 LEU B CA 1
ATOM 4597 C C . LEU B 1 127 ? -1.094 -17.828 -7.055 1 97.88 127 LEU B C 1
ATOM 4599 O O . LEU B 1 127 ? -2.27 -17.641 -7.379 1 97.88 127 LEU B O 1
ATOM 4603 N N . ALA B 1 128 ? -0.319 -16.875 -6.547 1 97.06 128 ALA B N 1
ATOM 4604 C CA . ALA B 1 128 ? -0.833 -15.531 -6.312 1 97.06 128 ALA B CA 1
ATOM 4605 C C . ALA B 1 128 ? 0.254 -14.484 -6.531 1 97.06 128 ALA B C 1
ATOM 4607 O O . ALA B 1 128 ? 1.443 -14.812 -6.543 1 97.06 128 ALA B O 1
ATOM 4608 N N . ARG B 1 129 ? -0.194 -13.281 -6.707 1 95.31 129 ARG B N 1
ATOM 4609 C CA . ARG B 1 129 ? 0.745 -12.195 -6.98 1 95.31 129 ARG B CA 1
ATOM 4610 C C . ARG B 1 129 ? 1.35 -11.656 -5.688 1 95.31 129 ARG B C 1
ATOM 4612 O O . ARG B 1 129 ? 2.51 -11.242 -5.668 1 95.31 129 ARG B O 1
ATOM 4619 N N . THR B 1 130 ? 0.542 -11.609 -4.621 1 96.69 130 THR B N 1
ATOM 4620 C CA . THR B 1 130 ? 1.062 -11.023 -3.389 1 96.69 130 THR B CA 1
ATOM 4621 C C . THR B 1 130 ? 1.206 -12.086 -2.305 1 96.69 130 THR B C 1
ATOM 4623 O O . THR B 1 130 ? 0.581 -13.148 -2.381 1 96.69 130 THR B O 1
ATOM 4626 N N . PHE B 1 131 ? 2.049 -11.727 -1.277 1 98.5 131 PHE B N 1
ATOM 4627 C CA . PHE B 1 131 ? 2.264 -12.586 -0.121 1 98.5 131 PHE B CA 1
ATOM 4628 C C . PHE B 1 131 ? 0.949 -12.867 0.598 1 98.5 131 PHE B C 1
ATOM 4630 O O . PHE B 1 131 ? 0.645 -14.016 0.923 1 98.5 131 PHE B O 1
ATOM 4637 N N . TYR B 1 132 ? 0.144 -11.875 0.77 1 98.56 132 TYR B N 1
ATOM 4638 C CA . TYR B 1 132 ? -1.101 -11.953 1.526 1 98.56 132 TYR B CA 1
ATOM 4639 C C . TYR B 1 132 ? -2.145 -12.766 0.775 1 98.56 132 TYR B C 1
ATOM 4641 O O . TYR B 1 132 ? -2.848 -13.586 1.371 1 98.56 132 TYR B O 1
ATOM 4649 N N . GLU B 1 133 ? -2.277 -12.555 -0.52 1 98.5 133 GLU B N 1
ATOM 4650 C CA . GLU B 1 133 ? -3.225 -13.328 -1.314 1 98.5 133 GLU B CA 1
ATOM 4651 C C . GLU B 1 133 ? -2.904 -14.82 -1.254 1 98.5 133 GLU B C 1
ATOM 4653 O O . GLU B 1 133 ? -3.809 -15.656 -1.144 1 98.5 133 GLU B O 1
ATOM 4658 N N . ALA B 1 134 ? -1.604 -15.125 -1.356 1 98.5 134 ALA B N 1
ATOM 4659 C CA . ALA B 1 134 ? -1.215 -16.531 -1.218 1 98.5 134 ALA B CA 1
ATOM 4660 C C . ALA B 1 134 ? -1.629 -17.078 0.142 1 98.5 134 ALA B C 1
ATOM 4662 O O . ALA B 1 134 ? -2.129 -18.203 0.236 1 98.5 134 ALA B O 1
ATOM 4663 N N . GLU B 1 135 ? -1.437 -16.281 1.128 1 98.25 135 GLU B N 1
ATOM 4664 C CA . GLU B 1 135 ? -1.806 -16.672 2.484 1 98.25 135 GLU B CA 1
ATOM 4665 C C . GLU B 1 135 ? -3.295 -17 2.58 1 98.25 135 GLU B C 1
ATOM 4667 O O . GLU B 1 135 ? -3.682 -18.031 3.115 1 98.25 135 GLU B O 1
ATOM 4672 N N . LEU B 1 136 ? -4.102 -16.141 2.057 1 98.5 136 LEU B N 1
ATOM 4673 C CA . LEU B 1 136 ? -5.547 -16.312 2.133 1 98.5 136 LEU B CA 1
ATOM 4674 C C . LEU B 1 136 ? -6 -17.531 1.333 1 98.5 136 LEU B C 1
ATOM 4676 O O . LEU B 1 136 ? -6.906 -18.25 1.753 1 98.5 136 LEU B O 1
ATOM 4680 N N . LEU B 1 137 ? -5.379 -17.75 0.228 1 98.81 137 LEU B N 1
ATOM 4681 C CA . LEU B 1 137 ? -5.738 -18.906 -0.588 1 98.81 137 LEU B CA 1
ATOM 4682 C C . LEU B 1 137 ? -5.398 -20.203 0.13 1 98.81 137 LEU B C 1
ATOM 4684 O O . LEU B 1 137 ? -6.184 -21.156 0.107 1 98.81 137 LEU B O 1
ATOM 4688 N N . MET B 1 138 ? -4.199 -20.234 0.717 1 98.56 138 MET B N 1
ATOM 4689 C CA . MET B 1 138 ? -3.818 -21.422 1.48 1 98.56 138 MET B CA 1
ATOM 4690 C C . MET B 1 138 ? -4.801 -21.672 2.619 1 98.56 138 MET B C 1
ATOM 4692 O O . MET B 1 138 ? -5.23 -22.812 2.836 1 98.56 138 MET B O 1
ATOM 4696 N N . GLN B 1 139 ? -5.195 -20.625 3.299 1 98.31 139 GLN B N 1
ATOM 4697 C CA . GLN B 1 139 ? -6.148 -20.75 4.398 1 98.31 139 GLN B CA 1
ATOM 4698 C C . GLN B 1 139 ? -7.504 -21.234 3.902 1 98.31 139 GLN B C 1
ATOM 4700 O O . GLN B 1 139 ? -8.133 -22.094 4.535 1 98.31 139 GLN B O 1
ATOM 4705 N N . ALA B 1 140 ? -7.934 -20.719 2.809 1 98.5 140 ALA B N 1
ATOM 4706 C CA . ALA B 1 140 ? -9.219 -21.109 2.234 1 98.5 140 ALA B CA 1
ATOM 4707 C C . ALA B 1 140 ? -9.211 -22.594 1.852 1 98.5 140 ALA B C 1
ATOM 4709 O O . ALA B 1 140 ? -10.195 -23.297 2.068 1 98.5 140 ALA B O 1
ATOM 4710 N N . ALA B 1 141 ? -8.133 -22.984 1.297 1 98.5 141 ALA B N 1
ATOM 4711 C CA . ALA B 1 141 ? -8.016 -24.391 0.914 1 98.5 141 ALA B CA 1
ATOM 4712 C C . ALA B 1 141 ? -8.031 -25.297 2.141 1 98.5 141 ALA B C 1
ATOM 4714 O O . ALA B 1 141 ? -8.688 -26.344 2.143 1 98.5 141 ALA B O 1
ATOM 4715 N N . LEU B 1 142 ? -7.352 -24.922 3.158 1 97.38 142 LEU B N 1
ATOM 4716 C CA . LEU B 1 142 ? -7.262 -25.703 4.387 1 97.38 142 LEU B CA 1
ATOM 4717 C C . LEU B 1 142 ? -8.633 -25.859 5.035 1 97.38 142 LEU B C 1
ATOM 4719 O O . LEU B 1 142 ? -8.922 -26.875 5.656 1 97.38 142 LEU B O 1
ATOM 4723 N N . LYS B 1 143 ? -9.461 -24.875 4.852 1 97.12 143 LYS B N 1
ATOM 4724 C CA . LYS B 1 143 ? -10.797 -24.891 5.426 1 97.12 143 LYS B CA 1
ATOM 4725 C C . LYS B 1 143 ? -11.719 -25.844 4.648 1 97.12 143 LYS B C 1
ATOM 4727 O O . LYS B 1 143 ? -12.812 -26.156 5.113 1 97.12 143 LYS B O 1
ATOM 4732 N N . ARG B 1 144 ? -11.281 -26.297 3.539 1 97.12 144 ARG B N 1
ATOM 4733 C CA . ARG B 1 144 ? -12.086 -27.141 2.662 1 97.12 144 ARG B CA 1
ATOM 4734 C C . ARG B 1 144 ? -11.297 -28.375 2.209 1 97.12 144 ARG B C 1
ATOM 4736 O O . ARG B 1 144 ? -11.039 -28.547 1.016 1 97.12 144 ARG B O 1
ATOM 4743 N N . PRO B 1 145 ? -11.109 -29.266 3.098 1 94.75 145 PRO B N 1
ATOM 4744 C CA . PRO B 1 145 ? -10.203 -30.391 2.816 1 94.75 145 PRO B CA 1
ATOM 4745 C C . PRO B 1 145 ? -10.773 -31.359 1.788 1 94.75 145 PRO B C 1
ATOM 4747 O O . PRO B 1 145 ? -10.031 -32.188 1.232 1 94.75 145 PRO B O 1
ATOM 4750 N N . ASN B 1 146 ? -12.023 -31.297 1.572 1 96.38 146 ASN B N 1
ATOM 4751 C CA . ASN B 1 146 ? -12.633 -32.188 0.609 1 96.38 146 ASN B CA 1
ATOM 4752 C C . ASN B 1 146 ? -12.461 -31.703 -0.822 1 96.38 146 ASN B C 1
ATOM 4754 O O . ASN B 1 146 ? -12.734 -32.438 -1.776 1 96.38 146 ASN B O 1
ATOM 4758 N N . LEU B 1 147 ? -11.992 -30.516 -0.959 1 98.56 147 LEU B N 1
ATOM 4759 C CA . LEU B 1 147 ? -11.789 -29.953 -2.293 1 98.56 147 LEU B CA 1
ATOM 4760 C C . LEU B 1 147 ? -10.344 -30.156 -2.748 1 98.56 147 LEU B C 1
ATOM 4762 O O . LEU B 1 147 ? -9.414 -29.938 -1.97 1 98.56 147 LEU B O 1
ATOM 4766 N N . ALA B 1 148 ? -10.211 -30.562 -3.998 1 98.69 148 ALA B N 1
ATOM 4767 C CA . ALA B 1 148 ? -8.891 -30.656 -4.613 1 98.69 148 ALA B CA 1
ATOM 4768 C C . ALA B 1 148 ? -8.414 -29.297 -5.102 1 98.69 148 ALA B C 1
ATOM 4770 O O . ALA B 1 148 ? -9.156 -28.578 -5.777 1 98.69 148 ALA B O 1
ATOM 4771 N N . THR B 1 149 ? -7.234 -28.906 -4.68 1 98.81 149 THR B N 1
ATOM 4772 C CA . THR B 1 149 ? -6.562 -27.719 -5.215 1 98.81 149 THR B CA 1
ATOM 4773 C C . THR B 1 149 ? -5.23 -28.109 -5.852 1 98.81 149 THR B C 1
ATOM 4775 O O . THR B 1 149 ? -4.523 -28.984 -5.348 1 98.81 149 THR B O 1
ATOM 4778 N N . GLN B 1 150 ? -4.91 -27.484 -6.969 1 98.69 150 GLN B N 1
ATOM 4779 C CA . GLN B 1 150 ? -3.652 -27.781 -7.648 1 98.69 150 GLN B CA 1
ATOM 4780 C C . GLN B 1 150 ? -3.15 -26.578 -8.43 1 98.69 150 GLN B C 1
ATOM 4782 O O . GLN B 1 150 ? -3.926 -25.906 -9.125 1 98.69 150 GLN B O 1
ATOM 4787 N N . VAL B 1 151 ? -1.883 -26.266 -8.281 1 98.44 151 VAL B N 1
ATOM 4788 C CA . VAL B 1 151 ? -1.23 -25.219 -9.062 1 98.44 151 VAL B CA 1
ATOM 4789 C C . VAL B 1 151 ? -0.596 -25.828 -10.312 1 98.44 151 VAL B C 1
ATOM 4791 O O . VAL B 1 151 ? -0.12 -26.969 -10.281 1 98.44 151 VAL B O 1
ATOM 4794 N N . GLY B 1 152 ? -0.604 -25.031 -11.375 1 97.12 152 GLY B N 1
ATOM 4795 C CA . GLY B 1 152 ? -0.216 -25.516 -12.688 1 97.12 152 GLY B CA 1
ATOM 4796 C C . GLY B 1 152 ? 1.287 -25.578 -12.883 1 97.12 152 GLY B C 1
ATOM 4797 O O . GLY B 1 152 ? 1.795 -25.234 -13.953 1 97.12 152 GLY B O 1
ATOM 4798 N N . ASN B 1 153 ? 2.076 -25.891 -11.93 1 92.62 153 ASN B N 1
ATOM 4799 C CA . ASN B 1 153 ? 3.486 -26.219 -12.094 1 92.62 153 ASN B CA 1
ATOM 4800 C C . ASN B 1 153 ? 3.676 -27.688 -12.453 1 92.62 153 ASN B C 1
ATOM 4802 O O . ASN B 1 153 ? 4.117 -28.484 -11.625 1 92.62 153 ASN B O 1
ATOM 4806 N N . GLN B 1 154 ? 3.561 -28.031 -13.672 1 86.38 154 GLN B N 1
ATOM 4807 C CA . GLN B 1 154 ? 3.385 -29.375 -14.203 1 86.38 154 GLN B CA 1
ATOM 4808 C C . GLN B 1 154 ? 4.559 -30.266 -13.82 1 86.38 154 GLN B C 1
ATOM 4810 O O . GLN B 1 154 ? 4.398 -31.484 -13.688 1 86.38 154 GLN B O 1
ATOM 4815 N N . GLY B 1 155 ? 5.664 -29.703 -13.57 1 85.94 155 GLY B N 1
ATOM 4816 C CA . GLY B 1 155 ? 6.824 -30.469 -13.172 1 85.94 155 GLY B CA 1
ATOM 4817 C C . GLY B 1 155 ? 6.586 -31.312 -11.93 1 85.94 155 GLY B C 1
ATOM 4818 O O . GLY B 1 155 ? 7.242 -32.344 -11.727 1 85.94 155 GLY B O 1
ATOM 4819 N N . HIS B 1 156 ? 5.629 -30.953 -11.195 1 87.75 156 HIS B N 1
ATOM 4820 C CA . HIS B 1 156 ? 5.32 -31.625 -9.93 1 87.75 156 HIS B CA 1
ATOM 4821 C C . HIS B 1 156 ? 4.715 -33 -10.172 1 87.75 156 HIS B C 1
ATOM 4823 O O . HIS B 1 156 ? 4.539 -33.781 -9.227 1 87.75 156 HIS B O 1
ATOM 4829 N N . SER B 1 157 ? 4.43 -33.344 -11.414 1 90.94 157 SER B N 1
ATOM 4830 C CA . SER B 1 157 ? 3.867 -34.656 -11.734 1 90.94 157 SER B CA 1
ATOM 4831 C C . SER B 1 157 ? 4.719 -35.375 -12.773 1 90.94 157 SER B C 1
ATOM 4833 O O . SER B 1 157 ? 4.254 -36.312 -13.422 1 90.94 157 SER B O 1
ATOM 4835 N N . GLU B 1 158 ? 5.836 -34.875 -12.914 1 92.38 158 GLU B N 1
ATOM 4836 C CA . GLU B 1 158 ? 6.719 -35.438 -13.93 1 92.38 158 GLU B CA 1
ATOM 4837 C C . GLU B 1 158 ? 7.934 -36.125 -13.297 1 92.38 158 GLU B C 1
ATOM 4839 O O . GLU B 1 158 ? 7.98 -36.281 -12.078 1 92.38 158 GLU B O 1
ATOM 4844 N N . ALA B 1 159 ? 8.859 -36.531 -14.078 1 92.19 159 ALA B N 1
ATOM 4845 C CA . ALA B 1 159 ? 9.914 -37.469 -13.688 1 92.19 159 ALA B CA 1
ATOM 4846 C C . ALA B 1 159 ? 10.773 -36.875 -12.57 1 92.19 159 ALA B C 1
ATOM 4848 O O . ALA B 1 159 ? 11.172 -37.594 -11.648 1 92.19 159 ALA B O 1
ATOM 4849 N N . ASN B 1 160 ? 11.062 -35.594 -12.648 1 93.25 160 ASN B N 1
ATOM 4850 C CA . ASN B 1 160 ? 11.922 -35 -11.641 1 93.25 160 ASN B CA 1
ATOM 4851 C C . ASN B 1 160 ? 11.336 -35.125 -10.242 1 93.25 160 ASN B C 1
ATOM 4853 O O . ASN B 1 160 ? 12.062 -35.344 -9.273 1 93.25 160 ASN B O 1
ATOM 4857 N N . TYR B 1 161 ? 10.055 -34.969 -10.125 1 94.75 161 TYR B N 1
ATOM 4858 C CA . TYR B 1 161 ? 9.367 -35.031 -8.844 1 94.75 161 TYR B CA 1
ATOM 4859 C C . TYR B 1 161 ? 9.617 -36.375 -8.164 1 94.75 161 TYR B C 1
ATOM 4861 O O . TYR B 1 161 ? 10.055 -36.438 -7.016 1 94.75 161 TYR B O 1
ATOM 4869 N N . PHE B 1 162 ? 9.469 -37.438 -8.844 1 96.38 162 PHE B N 1
ATOM 4870 C CA . PHE B 1 162 ? 9.594 -38.812 -8.305 1 96.38 162 PHE B CA 1
ATOM 4871 C C . PHE B 1 162 ? 11.062 -39.156 -8.117 1 96.38 162 PHE B C 1
ATOM 4873 O O . PHE B 1 162 ? 11.414 -39.875 -7.168 1 96.38 162 PHE B O 1
ATOM 4880 N N . GLN B 1 163 ? 11.883 -38.688 -8.977 1 96.69 163 GLN B N 1
ATOM 4881 C CA . GLN B 1 163 ? 13.32 -38.938 -8.828 1 96.69 163 GLN B CA 1
ATOM 4882 C C . GLN B 1 163 ? 13.859 -38.25 -7.574 1 96.69 163 GLN B C 1
ATOM 4884 O O . GLN B 1 163 ? 14.586 -38.875 -6.793 1 96.69 163 GLN B O 1
ATOM 4889 N N . PHE B 1 164 ? 13.531 -36.969 -7.453 1 96.75 164 PHE B N 1
ATOM 4890 C CA . PHE B 1 164 ? 14.008 -36.188 -6.305 1 96.75 164 PHE B CA 1
ATOM 4891 C C . PHE B 1 164 ? 13.617 -36.875 -5 1 96.75 164 PHE B C 1
ATOM 4893 O O . PHE B 1 164 ? 14.453 -37.094 -4.117 1 96.75 164 PHE B O 1
ATOM 4900 N N . LYS B 1 165 ? 12.406 -37.25 -4.895 1 95.94 165 LYS B N 1
ATOM 4901 C CA . LYS B 1 165 ? 11.906 -37.938 -3.699 1 95.94 165 LYS B CA 1
ATOM 4902 C C . LYS B 1 165 ? 12.664 -39.25 -3.449 1 95.94 165 LYS B C 1
ATOM 4904 O O . LYS B 1 165 ? 13.094 -39.5 -2.326 1 95.94 165 LYS B O 1
ATOM 4909 N N . ALA B 1 166 ? 12.789 -40.031 -4.508 1 97.19 166 ALA B N 1
ATOM 4910 C CA . ALA B 1 166 ? 13.477 -41.312 -4.379 1 97.19 166 ALA B CA 1
ATOM 4911 C C . ALA B 1 166 ? 14.922 -41.094 -3.932 1 97.19 166 ALA B C 1
ATOM 4913 O O . ALA B 1 166 ? 15.422 -41.844 -3.084 1 97.19 166 ALA B O 1
ATOM 4914 N N . TRP B 1 167 ? 15.586 -40.156 -4.543 1 97.44 167 TRP B N 1
ATOM 4915 C CA . TRP B 1 167 ? 16.984 -39.875 -4.223 1 97.44 167 TRP B CA 1
ATOM 4916 C C . TRP B 1 167 ? 17.125 -39.344 -2.803 1 97.44 167 TRP B C 1
ATOM 4918 O O . TRP B 1 167 ? 18.109 -39.656 -2.119 1 97.44 167 TRP B O 1
ATOM 4928 N N . MET B 1 168 ? 16.203 -38.594 -2.318 1 96.25 168 MET B N 1
ATOM 4929 C CA . MET B 1 168 ? 16.203 -38.094 -0.939 1 96.25 168 MET B CA 1
ATOM 4930 C C . MET B 1 168 ? 16 -39.25 0.037 1 96.25 168 MET B C 1
ATOM 4932 O O . MET B 1 168 ? 16.719 -39.375 1.023 1 96.25 168 MET B O 1
ATOM 4936 N N . ASP B 1 169 ? 15.031 -40.094 -0.27 1 96.12 169 ASP B N 1
ATOM 4937 C CA . ASP B 1 169 ? 14.703 -41.25 0.593 1 96.12 169 ASP B CA 1
ATOM 4938 C C . ASP B 1 169 ? 15.891 -42.188 0.704 1 96.12 169 ASP B C 1
ATOM 4940 O O . ASP B 1 169 ? 16.109 -42.812 1.755 1 96.12 169 ASP B O 1
ATOM 4944 N N . ALA B 1 170 ? 16.578 -42.281 -0.333 1 96.81 170 ALA B N 1
ATOM 4945 C CA . ALA B 1 170 ? 17.703 -43.188 -0.379 1 96.81 170 ALA B CA 1
ATOM 4946 C C . ALA B 1 170 ? 18.969 -42.562 0.196 1 96.81 170 ALA B C 1
ATOM 4948 O O . ALA B 1 170 ? 20.016 -43.188 0.274 1 96.81 170 ALA B O 1
ATOM 4949 N N . GLY B 1 171 ? 18.891 -41.312 0.471 1 95.75 171 GLY B N 1
ATOM 4950 C CA . GLY B 1 171 ? 20.031 -40.625 1.062 1 95.75 171 GLY B CA 1
ATOM 4951 C C . GLY B 1 171 ? 21.047 -40.156 0.037 1 95.75 171 GLY B C 1
ATOM 4952 O O . GLY B 1 171 ? 22.172 -39.812 0.391 1 95.75 171 GLY B O 1
ATOM 4953 N N . ILE B 1 172 ? 20.688 -40.219 -1.211 1 96.94 172 ILE B N 1
ATOM 4954 C CA . ILE B 1 172 ? 21.562 -39.719 -2.27 1 96.94 172 ILE B CA 1
ATOM 4955 C C . ILE B 1 172 ? 21.625 -38.219 -2.225 1 96.94 172 ILE B C 1
ATOM 4957 O O . ILE B 1 172 ? 22.703 -37.625 -2.275 1 96.94 172 ILE B O 1
ATOM 4961 N N . ILE B 1 173 ? 20.5 -37.562 -2.139 1 97.5 173 ILE B N 1
ATOM 4962 C CA . ILE B 1 173 ? 20.406 -36.125 -1.856 1 97.5 173 ILE B CA 1
ATOM 4963 C C . ILE B 1 173 ? 20.281 -35.906 -0.351 1 97.5 173 ILE B C 1
ATOM 4965 O O . ILE B 1 173 ? 19.281 -36.281 0.257 1 97.5 173 ILE B O 1
ATOM 4969 N N . LYS B 1 174 ? 21.25 -35.375 0.194 1 96.06 174 LYS B N 1
ATOM 4970 C CA . LYS B 1 174 ? 21.266 -35.062 1.624 1 96.06 174 LYS B CA 1
ATOM 4971 C C . LYS B 1 174 ? 22.172 -33.906 1.936 1 96.06 174 LYS B C 1
ATOM 4973 O O . LYS B 1 174 ? 23.094 -33.594 1.166 1 96.06 174 LYS B O 1
ATOM 4978 N N . ASP B 1 175 ? 21.859 -33.188 2.982 1 96.56 175 ASP B N 1
ATOM 4979 C CA . ASP B 1 175 ? 22.672 -32.094 3.5 1 96.56 175 ASP B CA 1
ATOM 4980 C C . ASP B 1 175 ? 22.906 -31.016 2.43 1 96.56 175 ASP B C 1
ATOM 4982 O O . ASP B 1 175 ? 24.047 -30.594 2.201 1 96.56 175 ASP B O 1
ATOM 4986 N N . VAL B 1 176 ? 21.859 -30.734 1.747 1 98.56 176 VAL B N 1
ATOM 4987 C CA . VAL B 1 176 ? 21.938 -29.656 0.765 1 98.56 176 VAL B CA 1
ATOM 4988 C C . VAL B 1 176 ? 22.188 -28.328 1.472 1 98.56 176 VAL B C 1
ATOM 4990 O O . VAL B 1 176 ? 21.484 -27.969 2.42 1 98.56 176 VAL B O 1
ATOM 4993 N N . THR B 1 177 ? 23.234 -27.531 0.956 1 98.31 177 THR B N 1
ATOM 4994 C CA . THR B 1 177 ? 23.578 -26.281 1.615 1 98.31 177 THR B CA 1
ATOM 4995 C C . THR B 1 177 ? 23.375 -25.109 0.673 1 98.31 177 THR B C 1
ATOM 4997 O O . THR B 1 177 ? 23.297 -23.953 1.116 1 98.31 177 THR B O 1
ATOM 5000 N N . ALA B 1 178 ? 23.328 -25.406 -0.606 1 98.56 178 ALA B N 1
ATOM 5001 C CA . ALA B 1 178 ? 23.156 -24.312 -1.562 1 98.56 178 ALA B CA 1
ATOM 5002 C C . ALA B 1 178 ? 22.484 -24.797 -2.84 1 98.56 178 ALA B C 1
ATOM 5004 O O . ALA B 1 178 ? 22.625 -25.953 -3.229 1 98.56 178 ALA B O 1
ATOM 5005 N N . VAL B 1 179 ? 21.75 -23.953 -3.414 1 98.75 179 VAL B N 1
ATOM 5006 C CA . VAL B 1 179 ? 21.141 -24.172 -4.719 1 98.75 179 VAL B CA 1
ATOM 5007 C C . VAL B 1 179 ? 21.312 -22.922 -5.59 1 98.75 179 VAL B C 1
ATOM 5009 O O . VAL B 1 179 ? 21.094 -21.797 -5.129 1 98.75 179 VAL B O 1
ATOM 5012 N N . THR B 1 180 ? 21.75 -23.094 -6.777 1 98.19 180 THR B N 1
ATOM 5013 C CA . THR B 1 180 ? 21.766 -22.047 -7.805 1 98.19 180 THR B CA 1
ATOM 5014 C C . THR B 1 180 ? 20.641 -22.281 -8.812 1 98.19 180 THR B C 1
ATOM 5016 O O . THR B 1 180 ? 20.547 -23.359 -9.406 1 98.19 180 THR B O 1
ATOM 5019 N N . ALA B 1 181 ? 19.766 -21.359 -8.961 1 98.31 181 ALA B N 1
ATOM 5020 C CA . ALA B 1 181 ? 18.688 -21.391 -9.953 1 98.31 181 ALA B CA 1
ATOM 5021 C C . ALA B 1 181 ? 18.859 -20.266 -10.977 1 98.31 181 ALA B C 1
ATOM 5023 O O . ALA B 1 181 ? 19.266 -19.156 -10.633 1 98.31 181 ALA B O 1
ATOM 5024 N N . HIS B 1 182 ? 18.516 -20.578 -12.234 1 96.69 182 HIS B N 1
ATOM 5025 C CA . HIS B 1 182 ? 18.797 -19.547 -13.234 1 96.69 182 HIS B CA 1
ATOM 5026 C C . HIS B 1 182 ? 17.828 -19.641 -14.406 1 96.69 182 HIS B C 1
ATOM 5028 O O . HIS B 1 182 ? 17.406 -20.734 -14.781 1 96.69 182 HIS B O 1
ATOM 5034 N N . MET B 1 183 ? 17.438 -18.578 -14.898 1 96.19 183 MET B N 1
ATOM 5035 C CA . MET B 1 183 ? 16.641 -18.344 -16.109 1 96.19 183 MET B CA 1
ATOM 5036 C C . MET B 1 183 ? 17.172 -17.156 -16.891 1 96.19 183 MET B C 1
ATOM 5038 O O . MET B 1 183 ? 16.828 -16.016 -16.594 1 96.19 183 MET B O 1
ATOM 5042 N N . ASN B 1 184 ? 17.922 -17.375 -17.953 1 94.56 184 ASN B N 1
ATOM 5043 C CA . ASN B 1 184 ? 18.656 -16.297 -18.625 1 94.56 184 ASN B CA 1
ATOM 5044 C C . ASN B 1 184 ? 18.188 -16.109 -20.062 1 94.56 184 ASN B C 1
ATOM 5046 O O . ASN B 1 184 ? 18.906 -15.562 -20.891 1 94.56 184 ASN B O 1
ATOM 5050 N N . ASN B 1 185 ? 17 -16.625 -20.344 1 93.56 185 ASN B N 1
ATOM 5051 C CA . ASN B 1 185 ? 16.391 -16.391 -21.641 1 93.56 185 ASN B CA 1
ATOM 5052 C C . ASN B 1 185 ? 15.82 -14.977 -21.734 1 93.56 185 ASN B C 1
ATOM 5054 O O . ASN B 1 185 ? 15.562 -14.328 -20.719 1 93.56 185 ASN B O 1
ATOM 5058 N N . VAL B 1 186 ? 15.594 -14.578 -22.922 1 94.19 186 VAL B N 1
ATOM 5059 C CA . VAL B 1 186 ? 15.047 -13.25 -23.219 1 94.19 186 VAL B CA 1
ATOM 5060 C C . VAL B 1 186 ? 13.656 -13.125 -22.609 1 94.19 186 VAL B C 1
ATOM 5062 O O . VAL B 1 186 ? 12.867 -14.07 -22.656 1 94.19 186 VAL B O 1
ATOM 5065 N N . ARG B 1 187 ? 13.398 -11.938 -22.078 1 95.06 187 ARG B N 1
ATOM 5066 C CA . ARG B 1 187 ? 12.07 -11.586 -21.578 1 95.06 187 ARG B CA 1
ATOM 5067 C C . ARG B 1 187 ? 11.508 -10.391 -22.328 1 95.06 187 ARG B C 1
ATOM 5069 O O . ARG B 1 187 ? 12.258 -9.594 -22.906 1 95.06 187 ARG B O 1
ATOM 5076 N N . ARG B 1 188 ? 10.227 -10.203 -22.25 1 94.94 188 ARG B N 1
ATOM 5077 C CA . ARG B 1 188 ? 9.477 -9.227 -23.047 1 94.94 188 ARG B CA 1
ATOM 5078 C C . ARG B 1 188 ? 9.938 -7.809 -22.734 1 94.94 188 ARG B C 1
ATOM 5080 O O . ARG B 1 188 ? 9.938 -6.945 -23.625 1 94.94 188 ARG B O 1
ATOM 5087 N N . TRP B 1 189 ? 10.398 -7.543 -21.531 1 96.56 189 TRP B N 1
ATOM 5088 C CA . TRP B 1 189 ? 10.641 -6.176 -21.094 1 96.56 189 TRP B CA 1
ATOM 5089 C C . TRP B 1 189 ? 12.109 -5.797 -21.25 1 96.56 189 TRP B C 1
ATOM 5091 O O . TRP B 1 189 ? 12.5 -4.668 -20.953 1 96.56 189 TRP B O 1
ATOM 5101 N N . HIS B 1 190 ? 12.977 -6.629 -21.766 1 95.62 190 HIS B N 1
ATOM 5102 C CA . HIS B 1 190 ? 14.414 -6.391 -21.828 1 95.62 190 HIS B CA 1
ATOM 5103 C C . HIS B 1 190 ? 14.734 -5.219 -22.75 1 95.62 190 HIS B C 1
ATOM 5105 O O . HIS B 1 190 ? 15.812 -4.629 -22.641 1 95.62 190 HIS B O 1
ATOM 5111 N N . LYS B 1 191 ? 13.852 -4.793 -23.578 1 94.06 191 LYS B N 1
ATOM 5112 C CA . LYS B 1 191 ? 14.141 -3.705 -24.5 1 94.06 191 LYS B CA 1
ATOM 5113 C C . LYS B 1 191 ? 13.398 -2.434 -24.109 1 94.06 191 LYS B C 1
ATOM 5115 O O . LYS B 1 191 ? 13.43 -1.437 -24.828 1 94.06 191 LYS B O 1
ATOM 5120 N N . TRP B 1 192 ? 12.734 -2.502 -23 1 96.94 192 TRP B N 1
ATOM 5121 C CA . TRP B 1 192 ? 11.945 -1.347 -22.594 1 96.94 192 TRP B CA 1
ATOM 5122 C C . TRP B 1 192 ? 12.836 -0.277 -21.969 1 96.94 192 TRP B C 1
ATOM 5124 O O . TRP B 1 192 ? 13.961 -0.562 -21.547 1 96.94 192 TRP B O 1
ATOM 5134 N N . ASP B 1 193 ? 12.367 0.928 -21.938 1 97 193 ASP B N 1
ATOM 5135 C CA . ASP B 1 193 ? 13.094 2.055 -21.359 1 97 193 ASP B CA 1
ATOM 5136 C C . ASP B 1 193 ? 12.977 2.059 -19.828 1 97 193 ASP B C 1
ATOM 5138 O O . ASP B 1 193 ? 11.898 2.279 -19.281 1 97 193 ASP B O 1
ATOM 5142 N N . THR B 1 194 ? 14.055 1.89 -19.141 1 96 194 THR B N 1
ATOM 5143 C CA . THR B 1 194 ? 14.055 1.79 -17.688 1 96 194 THR B CA 1
ATOM 5144 C C . THR B 1 194 ? 13.93 3.172 -17.062 1 96 194 THR B C 1
ATOM 5146 O O . THR B 1 194 ? 13.812 3.289 -15.836 1 96 194 THR B O 1
ATOM 5149 N N . ASN B 1 195 ? 13.93 4.27 -17.875 1 94.75 195 ASN B N 1
ATOM 5150 C CA . ASN B 1 195 ? 13.703 5.613 -17.359 1 94.75 195 ASN B CA 1
ATOM 5151 C C . ASN B 1 195 ? 12.219 5.973 -17.359 1 94.75 195 ASN B C 1
ATOM 5153 O O . ASN B 1 195 ? 11.859 7.137 -17.172 1 94.75 195 ASN B O 1
ATOM 5157 N N . ILE B 1 196 ? 11.453 4.984 -17.516 1 94.38 196 ILE B N 1
ATOM 5158 C CA . ILE B 1 196 ? 10 5.156 -17.484 1 94.38 196 ILE B CA 1
ATOM 5159 C C . ILE B 1 196 ? 9.602 5.863 -16.188 1 94.38 196 ILE B C 1
ATOM 5161 O O . ILE B 1 196 ? 10.156 5.586 -15.125 1 94.38 196 ILE B O 1
ATOM 5165 N N . TYR B 1 197 ? 8.664 6.816 -16.312 1 90.56 197 TYR B N 1
ATOM 5166 C CA . TYR B 1 197 ? 8.273 7.555 -15.117 1 90.56 197 TYR B CA 1
ATOM 5167 C C . TYR B 1 197 ? 6.766 7.496 -14.906 1 90.56 197 TYR B C 1
ATOM 5169 O O . TYR B 1 197 ? 6.242 8.055 -13.945 1 90.56 197 TYR B O 1
ATOM 5177 N N . LYS B 1 198 ? 6.074 6.824 -15.906 1 91.69 198 LYS B N 1
ATOM 5178 C CA . LYS B 1 198 ? 4.633 6.625 -15.789 1 91.69 198 LYS B CA 1
ATOM 5179 C C . LYS B 1 198 ? 4.188 5.367 -16.531 1 91.69 198 LYS B C 1
ATOM 5181 O O . LYS B 1 198 ? 4.898 4.871 -17.406 1 91.69 198 LYS B O 1
ATOM 5186 N N . LEU B 1 199 ? 3.061 4.902 -16.219 1 94.19 199 LEU B N 1
ATOM 5187 C CA . LEU B 1 199 ? 2.479 3.746 -16.891 1 94.19 199 LEU B CA 1
ATOM 5188 C C . LEU B 1 199 ? 1.959 4.129 -18.281 1 94.19 199 LEU B C 1
ATOM 5190 O O . LEU B 1 199 ? 1.764 5.312 -18.562 1 94.19 199 LEU B O 1
ATOM 5194 N N . PRO B 1 200 ? 1.684 3.174 -19.109 1 94.69 200 PRO B N 1
ATOM 5195 C CA . PRO B 1 200 ? 1.223 3.457 -20.469 1 94.69 200 PRO B CA 1
ATOM 5196 C C . PRO B 1 200 ? -0.097 4.223 -20.5 1 94.69 200 PRO B C 1
ATOM 5198 O O . PRO B 1 200 ? -0.981 3.969 -19.672 1 94.69 200 PRO B O 1
ATOM 5201 N N . SER B 1 201 ? -0.191 5.094 -21.5 1 93.19 201 SER B N 1
ATOM 5202 C CA . SER B 1 201 ? -1.391 5.914 -21.641 1 93.19 201 SER B CA 1
ATOM 5203 C C . SER B 1 201 ? -2.564 5.094 -22.156 1 93.19 201 SER B C 1
ATOM 5205 O O . SER B 1 201 ? -2.371 4.102 -22.859 1 93.19 201 SER B O 1
ATOM 5207 N N . GLY B 1 202 ? -3.691 5.598 -21.938 1 94.5 202 GLY B N 1
ATOM 5208 C CA . GLY B 1 202 ? -4.906 4.906 -22.328 1 94.5 202 GLY B CA 1
ATOM 5209 C C . GLY B 1 202 ? -5.059 4.789 -23.844 1 94.5 202 GLY B C 1
ATOM 5210 O O . GLY B 1 202 ? -4.688 5.703 -24.578 1 94.5 202 GLY B O 1
ATOM 5211 N N . GLN B 1 203 ? -5.598 3.643 -24.203 1 96.56 203 GLN B N 1
ATOM 5212 C CA . GLN B 1 203 ? -5.992 3.373 -25.578 1 96.56 203 GLN B CA 1
ATOM 5213 C C . GLN B 1 203 ? -7.461 2.977 -25.656 1 96.56 203 GLN B C 1
ATOM 5215 O O . GLN B 1 203 ? -8.109 2.762 -24.641 1 96.56 203 GLN B O 1
ATOM 5220 N N . GLN B 1 204 ? -7.895 2.92 -26.875 1 95.81 204 GLN B N 1
ATOM 5221 C CA . GLN B 1 204 ? -9.266 2.479 -27.094 1 95.81 204 GLN B CA 1
ATOM 5222 C C . GLN B 1 204 ? -9.445 1.017 -26.688 1 95.81 204 GLN B C 1
ATOM 5224 O O . GLN B 1 204 ? -8.648 0.158 -27.078 1 95.81 204 GLN B O 1
ATOM 5229 N N . LEU B 1 205 ? -10.453 0.83 -25.984 1 95.12 205 LEU B N 1
ATOM 5230 C CA . LEU B 1 205 ? -10.773 -0.522 -25.531 1 95.12 205 LEU B CA 1
ATOM 5231 C C . LEU B 1 205 ? -11.289 -1.368 -26.703 1 95.12 205 LEU B C 1
ATOM 5233 O O . LEU B 1 205 ? -12.18 -0.936 -27.438 1 95.12 205 LEU B O 1
ATOM 5237 N N . PRO B 1 206 ? -10.781 -2.521 -26.812 1 93.31 206 PRO B N 1
ATOM 5238 C CA . PRO B 1 206 ? -11.359 -3.404 -27.828 1 93.31 206 PRO B CA 1
ATOM 5239 C C . PRO B 1 206 ? -12.828 -3.729 -27.578 1 93.31 206 PRO B C 1
ATOM 5241 O O . PRO B 1 206 ? -13.25 -3.807 -26.422 1 93.31 206 PRO B O 1
ATOM 5244 N N . LYS B 1 207 ? -13.648 -3.848 -28.562 1 87.56 207 LYS B N 1
ATOM 5245 C CA . LYS B 1 207 ? -15.102 -3.961 -28.516 1 87.56 207 LYS B CA 1
ATOM 5246 C C . LYS B 1 207 ? -15.531 -5.07 -27.562 1 87.56 207 LYS B C 1
ATOM 5248 O O . LYS B 1 207 ? -16.453 -4.887 -26.766 1 87.56 207 LYS B O 1
ATOM 5253 N N . ASP B 1 208 ? -14.914 -6.285 -27.438 1 87.94 208 ASP B N 1
ATOM 5254 C CA . ASP B 1 208 ? -15.398 -7.434 -26.688 1 87.94 208 ASP B CA 1
ATOM 5255 C C . ASP B 1 208 ? -14.578 -7.641 -25.406 1 87.94 208 ASP B C 1
ATOM 5257 O O . ASP B 1 208 ? -14.742 -8.648 -24.719 1 87.94 208 ASP B O 1
ATOM 5261 N N . MET B 1 209 ? -13.984 -6.547 -25.094 1 95.31 209 MET B N 1
ATOM 5262 C CA . MET B 1 209 ? -13.094 -6.688 -23.938 1 95.31 209 MET B CA 1
ATOM 5263 C C . MET B 1 209 ? -13.766 -6.168 -22.672 1 95.31 209 MET B C 1
ATOM 5265 O O . MET B 1 209 ? -14.25 -5.035 -22.641 1 95.31 209 MET B O 1
ATOM 5269 N N . ASP B 1 210 ? -13.859 -7.016 -21.609 1 97.69 210 ASP B N 1
ATOM 5270 C CA . ASP B 1 210 ? -14.281 -6.582 -20.281 1 97.69 210 ASP B CA 1
ATOM 5271 C C . ASP B 1 210 ? -13.078 -6.191 -19.438 1 97.69 210 ASP B C 1
ATOM 5273 O O . ASP B 1 210 ? -12.57 -7.004 -18.656 1 97.69 210 ASP B O 1
ATOM 5277 N N . TRP B 1 211 ? -12.75 -4.914 -19.516 1 97.25 211 TRP B N 1
ATOM 5278 C CA . TRP B 1 211 ? -11.508 -4.418 -18.922 1 97.25 211 TRP B CA 1
ATOM 5279 C C . TRP B 1 211 ? -11.625 -4.355 -17.406 1 97.25 211 TRP B C 1
ATOM 5281 O O . TRP B 1 211 ? -10.648 -4.609 -16.688 1 97.25 211 TRP B O 1
ATOM 5291 N N . ASP B 1 212 ? -12.766 -3.998 -16.922 1 96.19 212 ASP B N 1
ATOM 5292 C CA . ASP B 1 212 ? -12.977 -3.938 -15.477 1 96.19 212 ASP B CA 1
ATOM 5293 C C . ASP B 1 212 ? -12.727 -5.297 -14.828 1 96.19 212 ASP B C 1
ATOM 5295 O O . ASP B 1 212 ? -12.039 -5.383 -13.805 1 96.19 212 ASP B O 1
ATOM 5299 N N . THR B 1 213 ? -13.234 -6.312 -15.406 1 97.94 213 THR B N 1
ATOM 5300 C CA . THR B 1 213 ? -13.047 -7.668 -14.906 1 97.9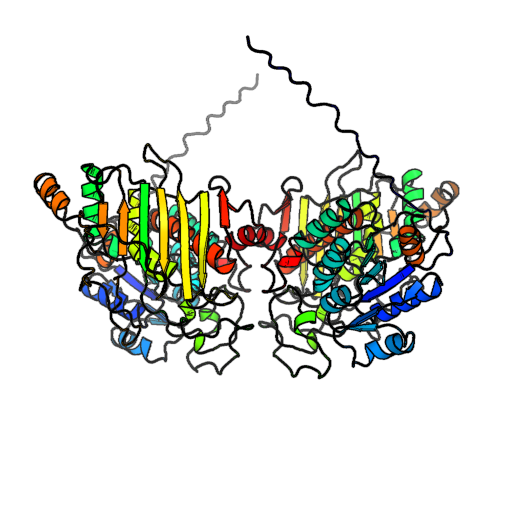4 213 THR B CA 1
ATOM 5301 C C . THR B 1 213 ? -11.594 -8.102 -15.078 1 97.94 213 THR B C 1
ATOM 5303 O O . THR B 1 213 ? -11.039 -8.789 -14.219 1 97.94 213 THR B O 1
ATOM 5306 N N . TRP B 1 214 ? -11 -7.641 -16.203 1 98.12 214 TRP B N 1
ATOM 5307 C CA . TRP B 1 214 ? -9.586 -7.969 -16.406 1 98.12 214 TRP B CA 1
ATOM 5308 C C . TRP B 1 214 ? -8.727 -7.395 -15.281 1 98.12 214 TRP B C 1
ATOM 5310 O O . TRP B 1 214 ? -7.848 -8.078 -14.758 1 98.12 214 TRP B O 1
ATOM 5320 N N . LEU B 1 215 ? -9 -6.211 -14.875 1 97.56 215 LEU B N 1
ATOM 5321 C CA . LEU B 1 215 ? -8.234 -5.551 -13.82 1 97.56 215 LEU B CA 1
ATOM 5322 C C . LEU B 1 215 ? -8.445 -6.25 -12.484 1 97.56 215 LEU B C 1
ATOM 5324 O O . LEU B 1 215 ? -7.508 -6.363 -11.688 1 97.56 215 LEU B O 1
ATOM 5328 N N . GLY B 1 216 ? -9.695 -6.691 -12.281 1 96.88 216 GLY B N 1
ATOM 5329 C CA . GLY B 1 216 ? -9.984 -7.344 -11.008 1 96.88 216 GLY B CA 1
ATOM 5330 C C . GLY B 1 216 ? -9.727 -6.449 -9.812 1 96.88 216 GLY B C 1
ATOM 5331 O O . GLY B 1 216 ? -10.227 -5.324 -9.758 1 96.88 216 GLY B O 1
ATOM 5332 N N . ALA B 1 217 ? -8.891 -6.906 -8.914 1 96.88 217 ALA B N 1
ATOM 5333 C CA . ALA B 1 217 ? -8.742 -6.273 -7.605 1 96.88 217 ALA B CA 1
ATOM 5334 C C . ALA B 1 217 ? -7.66 -5.199 -7.637 1 96.88 217 ALA B C 1
ATOM 5336 O O . ALA B 1 217 ? -7.547 -4.398 -6.703 1 96.88 217 ALA B O 1
ATOM 5337 N N . VAL B 1 218 ? -6.879 -5.051 -8.695 1 96.5 218 VAL B N 1
ATOM 5338 C CA . VAL B 1 218 ? -5.766 -4.102 -8.727 1 96.5 218 VAL B CA 1
ATOM 5339 C C . VAL B 1 218 ? -6.293 -2.701 -9.031 1 96.5 218 VAL B C 1
ATOM 5341 O O . VAL B 1 218 ? -7.406 -2.545 -9.531 1 96.5 218 VAL B O 1
ATOM 5344 N N . PRO B 1 219 ? -5.516 -1.689 -8.727 1 92.69 219 PRO B N 1
ATOM 5345 C CA . PRO B 1 219 ? -5.953 -0.323 -9.016 1 92.69 219 PRO B CA 1
ATOM 5346 C C . PRO B 1 219 ? -6.305 -0.118 -10.484 1 92.69 219 PRO B C 1
ATOM 5348 O O . PRO B 1 219 ? -5.75 -0.793 -11.359 1 92.69 219 PRO B O 1
ATOM 5351 N N . TYR B 1 220 ? -7.117 0.823 -10.742 1 95.06 220 TYR B N 1
ATOM 5352 C CA . TYR B 1 220 ? -7.586 1.083 -12.102 1 95.06 220 TYR B CA 1
ATOM 5353 C C . TYR B 1 220 ? -6.453 1.598 -12.984 1 95.06 220 TYR B C 1
ATOM 5355 O O . TYR B 1 220 ? -5.684 2.469 -12.57 1 95.06 220 TYR B O 1
ATOM 5363 N N . HIS B 1 221 ? -6.352 1.059 -14.109 1 95.12 221 HIS B N 1
ATOM 5364 C CA . HIS B 1 221 ? -5.551 1.527 -15.234 1 95.12 221 HIS B CA 1
ATOM 5365 C C . HIS B 1 221 ? -6.391 1.625 -16.5 1 95.12 221 HIS B C 1
ATOM 5367 O O . HIS B 1 221 ? -7.262 0.785 -16.75 1 95.12 221 HIS B O 1
ATOM 5373 N N . GLU B 1 222 ? -6.082 2.648 -17.266 1 95 222 GLU B N 1
ATOM 5374 C CA . GLU B 1 222 ? -6.676 2.633 -18.609 1 95 222 GLU B CA 1
ATOM 5375 C C . GLU B 1 222 ? -6.141 1.471 -19.438 1 95 222 GLU B C 1
ATOM 5377 O O . GLU B 1 222 ? -5.008 1.028 -19.234 1 95 222 GLU B O 1
ATOM 5382 N N . TYR B 1 223 ? -7 1.056 -20.375 1 96.94 223 TYR B N 1
ATOM 5383 C CA . TYR B 1 223 ? -6.555 -0.025 -21.234 1 96.94 223 TYR B CA 1
ATOM 5384 C C . TYR B 1 223 ? -5.34 0.399 -22.062 1 96.94 223 TYR B C 1
ATOM 5386 O O . TYR B 1 223 ? -5.285 1.521 -22.562 1 96.94 223 TYR B O 1
ATOM 5394 N N . ASN B 1 224 ? -4.438 -0.433 -22.172 1 97.5 224 ASN B N 1
ATOM 5395 C CA . ASN B 1 224 ? -3.311 -0.344 -23.094 1 97.5 224 ASN B CA 1
ATOM 5396 C C . ASN B 1 224 ? -2.865 -1.724 -23.562 1 97.5 224 ASN B C 1
ATOM 5398 O O . ASN B 1 224 ? -2.773 -2.66 -22.766 1 97.5 224 ASN B O 1
ATOM 5402 N N . GLU B 1 225 ? -2.594 -1.88 -24.812 1 95.44 225 GLU B N 1
ATOM 5403 C CA . GLU B 1 225 ? -2.191 -3.168 -25.359 1 95.44 225 GLU B CA 1
ATOM 5404 C C . GLU B 1 225 ? -0.945 -3.707 -24.672 1 95.44 225 GLU B C 1
ATOM 5406 O O . GLU B 1 225 ? -0.703 -4.914 -24.656 1 95.44 225 GLU B O 1
ATOM 5411 N N . LYS B 1 226 ? -0.222 -2.85 -24 1 96.06 226 LYS B N 1
ATOM 5412 C CA . LYS B 1 226 ? 1.007 -3.232 -23.312 1 96.06 226 LYS B CA 1
ATOM 5413 C C . LYS B 1 226 ? 0.703 -3.982 -22.031 1 96.06 226 LYS B C 1
ATOM 5415 O O . LYS B 1 226 ? 1.612 -4.492 -21.375 1 96.06 226 LYS B O 1
ATOM 5420 N N . TYR B 1 227 ? -0.542 -4.086 -21.688 1 97.06 227 TYR B N 1
ATOM 5421 C CA . TYR B 1 227 ? -0.929 -4.844 -20.5 1 97.06 227 TYR B CA 1
ATOM 5422 C C . TYR B 1 227 ? -1.492 -6.207 -20.891 1 97.06 227 TYR B C 1
ATOM 5424 O O . TYR B 1 227 ? -1.625 -7.09 -20.047 1 97.06 227 TYR B O 1
ATOM 5432 N N . HIS B 1 228 ? -1.885 -6.41 -22.094 1 92.5 228 HIS B N 1
ATOM 5433 C CA . HIS B 1 228 ? -2.723 -7.527 -22.5 1 92.5 228 HIS B CA 1
ATOM 5434 C C . HIS B 1 228 ? -1.938 -8.523 -23.359 1 92.5 228 HIS B C 1
ATOM 5436 O O . HIS B 1 228 ? -0.84 -8.211 -23.828 1 92.5 228 HIS B O 1
ATOM 5442 N N . GLN B 1 229 ? -2.41 -9.789 -23.453 1 90.94 229 GLN B N 1
ATOM 5443 C CA . GLN B 1 229 ? -1.902 -10.867 -24.297 1 90.94 229 GLN B CA 1
ATOM 5444 C C . GLN B 1 229 ? -0.444 -11.18 -23.969 1 90.94 229 GLN B C 1
ATOM 5446 O O . GLN B 1 229 ? 0.406 -11.195 -24.859 1 90.94 229 GLN B O 1
ATOM 5451 N N . GLY B 1 230 ? -0.236 -11.32 -22.688 1 93.69 230 GLY B N 1
ATOM 5452 C CA . GLY B 1 230 ? 1.062 -11.781 -22.219 1 93.69 230 GLY B CA 1
ATOM 5453 C C . GLY B 1 230 ? 1.912 -10.672 -21.625 1 93.69 230 GLY B C 1
ATOM 5454 O O . GLY B 1 230 ? 2.781 -10.922 -20.797 1 93.69 230 GLY B O 1
ATOM 5455 N N . GLU B 1 231 ? 1.632 -9.391 -21.984 1 95.75 231 GLU B N 1
ATOM 5456 C CA . GLU B 1 231 ? 2.439 -8.258 -21.547 1 95.75 231 GLU B CA 1
ATOM 5457 C C . GLU B 1 231 ? 2.258 -7.996 -20.047 1 95.75 231 GLU B C 1
ATOM 5459 O O . GLU B 1 231 ? 3.1 -7.352 -19.422 1 95.75 231 GLU B O 1
ATOM 5464 N N . TRP B 1 232 ? 1.179 -8.5 -19.5 1 97.31 232 TRP B N 1
ATOM 5465 C CA . TRP B 1 232 ? 0.899 -8.336 -18.078 1 97.31 232 TRP B CA 1
ATOM 5466 C C . TRP B 1 232 ? 2.041 -8.883 -17.219 1 97.31 232 TRP B C 1
ATOM 5468 O O . TRP B 1 232 ? 2.281 -8.406 -16.109 1 97.31 232 TRP B O 1
ATOM 5478 N N . ARG B 1 233 ? 2.885 -9.789 -17.688 1 97.12 233 ARG B N 1
ATOM 5479 C CA . ARG B 1 233 ? 3.971 -10.453 -16.984 1 97.12 233 ARG B CA 1
ATOM 5480 C C . ARG B 1 233 ? 5.078 -9.469 -16.625 1 97.12 233 ARG B C 1
ATOM 5482 O O . ARG B 1 233 ? 5.902 -9.742 -15.75 1 97.12 233 ARG B O 1
ATOM 5489 N N . CYS B 1 234 ? 5.043 -8.352 -17.312 1 97.62 234 CYS B N 1
ATOM 5490 C CA . CYS B 1 234 ? 6.176 -7.438 -17.266 1 97.62 234 CYS B CA 1
ATOM 5491 C C . CYS B 1 234 ? 6.023 -6.449 -16.125 1 97.62 234 CYS B C 1
ATOM 5493 O O . CYS B 1 234 ? 7 -5.836 -15.688 1 97.62 234 CYS B O 1
ATOM 5495 N N . TRP B 1 235 ? 4.82 -6.281 -15.719 1 98.12 235 TRP B N 1
ATOM 5496 C CA . TRP B 1 235 ? 4.516 -5.18 -14.812 1 98.12 235 TRP 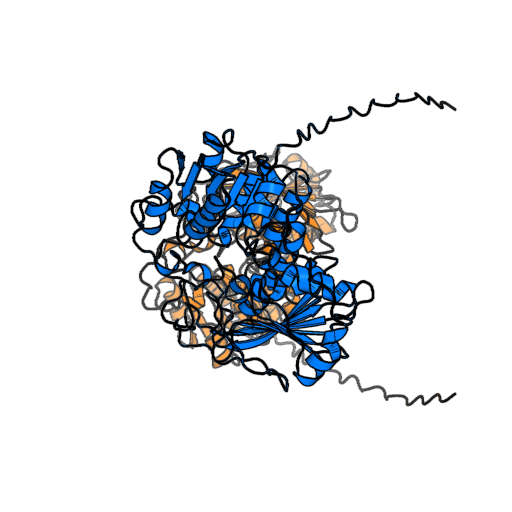B CA 1
ATOM 5497 C C . TRP B 1 235 ? 4.336 -5.68 -13.383 1 98.12 235 TRP B C 1
ATOM 5499 O O . TRP B 1 235 ? 3.607 -6.645 -13.148 1 98.12 235 TRP B O 1
ATOM 5509 N N . TYR B 1 236 ? 4.855 -4.914 -12.391 1 97.5 236 TYR B N 1
ATOM 5510 C CA . TYR B 1 236 ? 4.73 -5.285 -10.992 1 97.5 236 TYR B CA 1
ATOM 5511 C C . TYR B 1 236 ? 3.264 -5.367 -10.578 1 97.5 236 TYR B C 1
ATOM 5513 O O . TYR B 1 236 ? 2.898 -6.168 -9.711 1 97.5 236 TYR B O 1
ATOM 5521 N N . ASP B 1 237 ? 2.395 -4.637 -11.227 1 96.88 237 ASP B N 1
ATOM 5522 C CA . ASP B 1 237 ? 0.992 -4.551 -10.836 1 96.88 237 ASP B CA 1
ATOM 5523 C C . ASP B 1 237 ? 0.24 -5.828 -11.203 1 96.88 237 ASP B C 1
ATOM 5525 O O . ASP B 1 237 ? -0.848 -6.09 -10.688 1 96.88 237 ASP B O 1
ATOM 5529 N N . PHE B 1 238 ? 0.856 -6.621 -12.125 1 98.12 238 PHE B N 1
ATOM 5530 C CA . PHE B 1 238 ? 0.031 -7.684 -12.688 1 98.12 238 PHE B CA 1
ATOM 5531 C C . PHE B 1 238 ? 0.75 -9.023 -12.609 1 98.12 238 PHE B C 1
ATOM 5533 O O . PHE B 1 238 ? 0.114 -10.07 -12.445 1 98.12 238 PHE B O 1
ATOM 5540 N N . GLY B 1 239 ? 2.039 -8.992 -12.781 1 97.69 239 GLY B N 1
ATOM 5541 C CA . GLY B 1 239 ? 2.773 -10.242 -12.906 1 97.69 239 GLY B CA 1
ATOM 5542 C C . GLY B 1 239 ? 3.832 -10.414 -11.836 1 97.69 239 GLY B C 1
ATOM 5543 O O . GLY B 1 239 ? 3.914 -9.617 -10.898 1 97.69 239 GLY B O 1
ATOM 5544 N N . MET B 1 240 ? 4.617 -11.508 -11.992 1 97.62 240 MET B N 1
ATOM 5545 C CA . MET B 1 240 ? 5.652 -11.844 -11.023 1 97.62 240 MET B CA 1
ATOM 5546 C C . MET B 1 240 ? 7.004 -12.031 -11.703 1 97.62 240 MET B C 1
ATOM 5548 O O . MET B 1 240 ? 7.895 -12.68 -11.156 1 97.62 240 MET B O 1
ATOM 5552 N N . GLY B 1 241 ? 7.129 -11.508 -12.945 1 97.19 241 GLY B N 1
ATOM 5553 C CA . GLY B 1 241 ? 8.398 -11.484 -13.648 1 97.19 241 GLY B CA 1
ATOM 5554 C C . GLY B 1 241 ? 8.961 -12.867 -13.922 1 97.19 241 GLY B C 1
ATOM 5555 O O . GLY B 1 241 ? 8.211 -13.844 -13.977 1 97.19 241 GLY B O 1
ATOM 5556 N N . ALA B 1 242 ? 10.258 -12.883 -14.172 1 97.25 242 ALA B N 1
ATOM 5557 C CA . ALA B 1 242 ? 10.945 -14.133 -14.469 1 97.25 242 ALA B CA 1
ATOM 5558 C C . ALA B 1 242 ? 10.898 -15.078 -13.273 1 97.25 242 ALA B C 1
ATOM 5560 O O . ALA B 1 242 ? 10.75 -16.297 -13.438 1 97.25 242 ALA B O 1
ATOM 5561 N N . LEU B 1 243 ? 11.016 -14.523 -12.117 1 97.81 243 LEU B N 1
ATOM 5562 C CA . LEU B 1 243 ? 11.039 -15.32 -10.898 1 97.81 243 LEU B CA 1
ATOM 5563 C C . LEU B 1 243 ? 9.727 -16.078 -10.727 1 97.81 243 LEU B C 1
ATOM 5565 O O . LEU B 1 243 ? 9.727 -17.297 -10.523 1 97.81 243 LEU B O 1
ATOM 5569 N N . GLY B 1 244 ? 8.602 -15.398 -10.844 1 96.06 244 GLY B N 1
ATOM 5570 C CA . GLY B 1 244 ? 7.316 -16.062 -10.719 1 96.06 244 GLY B CA 1
ATOM 5571 C C . GLY B 1 244 ? 7.004 -16.984 -11.883 1 96.06 244 GLY B C 1
ATOM 5572 O O . GLY B 1 244 ? 6.457 -18.078 -11.695 1 96.06 244 GLY B O 1
ATOM 5573 N N . ASP B 1 245 ? 7.41 -16.594 -13.062 1 94.69 245 ASP B N 1
ATOM 5574 C CA . ASP B 1 245 ? 7.086 -17.328 -14.281 1 94.69 245 ASP B CA 1
ATOM 5575 C C . ASP B 1 245 ? 7.875 -18.641 -14.367 1 94.69 245 ASP B C 1
ATOM 5577 O O . ASP B 1 245 ? 7.34 -19.656 -14.797 1 94.69 245 ASP B O 1
ATOM 5581 N N . TRP B 1 246 ? 9.133 -18.531 -13.961 1 95.69 246 TRP B N 1
ATOM 5582 C CA . TRP B 1 246 ? 10.008 -19.672 -14.195 1 95.69 246 TRP B CA 1
ATOM 5583 C C . TRP B 1 246 ? 10.477 -20.281 -12.875 1 95.69 246 TRP B C 1
ATOM 5585 O O . TRP B 1 246 ? 10.844 -21.453 -12.828 1 95.69 246 TRP B O 1
ATOM 5595 N N . GLY B 1 247 ? 10.492 -19.484 -11.859 1 96 247 GLY B N 1
ATOM 5596 C CA . GLY B 1 247 ? 10.914 -20 -10.562 1 96 247 GLY B CA 1
ATOM 5597 C C . GLY B 1 247 ? 10.102 -21.188 -10.094 1 96 247 GLY B C 1
ATOM 5598 O O . GLY B 1 247 ? 10.641 -22.141 -9.523 1 96 247 GLY B O 1
ATOM 5599 N N . ALA B 1 248 ? 8.875 -21.156 -10.367 1 92.94 248 ALA B N 1
ATOM 5600 C CA . ALA B 1 248 ? 7.965 -22.234 -9.953 1 92.94 248 ALA B CA 1
ATOM 5601 C C . ALA B 1 248 ? 8.297 -23.547 -10.656 1 92.94 248 ALA B C 1
ATOM 5603 O O . ALA B 1 248 ? 8.062 -24.625 -10.117 1 92.94 248 ALA B O 1
ATOM 5604 N N . HIS B 1 249 ? 8.883 -23.484 -11.82 1 94.25 249 HIS B N 1
ATOM 5605 C CA . HIS B 1 249 ? 9.266 -24.656 -12.586 1 94.25 249 HIS B CA 1
ATOM 5606 C C . HIS B 1 249 ? 10.641 -25.156 -12.164 1 94.25 249 HIS B C 1
ATOM 5608 O O . HIS B 1 249 ? 10.977 -26.328 -12.383 1 94.25 249 HIS B O 1
ATOM 5614 N N . ILE B 1 250 ? 11.375 -24.344 -11.617 1 96.5 250 ILE B N 1
ATOM 5615 C CA . ILE B 1 250 ? 12.781 -24.672 -11.383 1 96.5 250 ILE B CA 1
ATOM 5616 C C . ILE B 1 250 ? 12.977 -25.078 -9.922 1 96.5 250 ILE B C 1
ATOM 5618 O O . ILE B 1 250 ? 13.711 -26.016 -9.625 1 96.5 250 ILE B O 1
ATOM 5622 N N . LEU B 1 251 ? 12.219 -24.406 -9.062 1 96.94 251 LEU B N 1
ATOM 5623 C CA . LEU B 1 251 ? 12.531 -24.531 -7.641 1 96.94 251 LEU B CA 1
ATOM 5624 C C . LEU B 1 251 ? 11.477 -25.359 -6.918 1 96.94 251 LEU B C 1
ATOM 5626 O O . LEU B 1 251 ? 11.594 -25.609 -5.719 1 96.94 251 LEU B O 1
ATOM 5630 N N . ASP B 1 252 ? 10.484 -25.828 -7.566 1 94.19 252 ASP B N 1
ATOM 5631 C CA . ASP B 1 252 ? 9.336 -26.469 -6.93 1 94.19 252 ASP B CA 1
ATOM 5632 C C . ASP B 1 252 ? 9.766 -27.688 -6.129 1 94.19 252 ASP B C 1
ATOM 5634 O O . ASP B 1 252 ? 9.453 -27.797 -4.941 1 94.19 252 ASP B O 1
ATOM 5638 N N . THR B 1 253 ? 10.531 -28.641 -6.727 1 95.12 253 THR B N 1
ATOM 5639 C CA . THR B 1 253 ? 10.93 -29.875 -6.051 1 95.12 253 THR B CA 1
ATOM 5640 C C . THR B 1 253 ? 11.93 -29.578 -4.934 1 95.12 253 THR B C 1
ATOM 5642 O O . THR B 1 253 ? 11.836 -30.141 -3.844 1 95.12 253 THR B O 1
ATOM 5645 N N . VAL B 1 254 ? 12.812 -28.625 -5.199 1 96.94 254 VAL B N 1
ATOM 5646 C CA . VAL B 1 254 ? 13.781 -28.234 -4.184 1 96.94 254 VAL B CA 1
ATOM 5647 C C . VAL B 1 254 ? 13.047 -27.703 -2.953 1 96.94 254 VAL B C 1
ATOM 5649 O O . VAL B 1 254 ? 13.32 -28.125 -1.827 1 96.94 254 VAL B O 1
ATOM 5652 N N . HIS B 1 255 ? 12.133 -26.828 -3.164 1 97.62 255 HIS B N 1
ATOM 5653 C CA . HIS B 1 255 ? 11.43 -26.172 -2.066 1 97.62 255 HIS B CA 1
ATOM 5654 C C . HIS B 1 255 ? 10.594 -27.172 -1.271 1 97.62 255 HIS B C 1
ATOM 5656 O O . HIS B 1 255 ? 10.617 -27.156 -0.038 1 97.62 255 HIS B O 1
ATOM 5662 N N . GLU B 1 256 ? 9.867 -28.031 -1.953 1 96.31 256 GLU B N 1
ATOM 5663 C CA . GLU B 1 256 ? 8.977 -28.969 -1.278 1 96.31 256 GLU B CA 1
ATOM 5664 C C . GLU B 1 256 ? 9.773 -30.031 -0.507 1 96.31 256 GLU B C 1
ATOM 5666 O O . GLU B 1 256 ? 9.578 -30.203 0.698 1 96.31 256 GLU B O 1
ATOM 5671 N N . PHE B 1 257 ? 10.703 -30.703 -1.178 1 96.25 257 PHE B N 1
ATOM 5672 C CA . PHE B 1 257 ? 11.289 -31.891 -0.586 1 96.25 257 PHE B CA 1
ATOM 5673 C C . PHE B 1 257 ? 12.352 -31.531 0.442 1 96.25 257 PHE B C 1
ATOM 5675 O O . PHE B 1 257 ? 12.594 -32.281 1.389 1 96.25 257 PHE B O 1
ATOM 5682 N N . LEU B 1 258 ? 12.953 -30.344 0.263 1 97.5 258 LEU B N 1
ATOM 5683 C CA . LEU B 1 258 ? 13.867 -29.906 1.303 1 97.5 258 LEU B CA 1
ATOM 5684 C C . LEU B 1 258 ? 13.117 -29.203 2.432 1 97.5 258 LEU B C 1
ATOM 5686 O O . LEU B 1 258 ? 13.734 -28.719 3.383 1 97.5 258 LEU B O 1
ATOM 5690 N N . GLU B 1 259 ? 11.852 -29.062 2.279 1 97 259 GLU B N 1
ATOM 5691 C CA . GLU B 1 259 ? 10.992 -28.469 3.297 1 97 259 GLU B CA 1
ATOM 5692 C C . GLU B 1 259 ? 11.484 -27.078 3.689 1 97 259 GLU B C 1
ATOM 5694 O O . GLU B 1 259 ? 11.625 -26.781 4.875 1 97 259 GLU B O 1
ATOM 5699 N N . LEU B 1 260 ? 11.703 -26.281 2.793 1 97.69 260 LEU B N 1
ATOM 5700 C CA . LEU B 1 260 ? 12.422 -25.031 3.029 1 97.69 260 LEU B CA 1
ATOM 5701 C C . LEU B 1 260 ? 11.539 -24.031 3.77 1 97.69 260 LEU B C 1
ATOM 5703 O O . LEU B 1 260 ? 12.031 -23.25 4.59 1 97.69 260 LEU B O 1
ATOM 5707 N N . GLY B 1 261 ? 10.25 -23.984 3.49 1 97.38 261 GLY B N 1
ATOM 5708 C CA . GLY B 1 261 ? 9.398 -22.953 4.07 1 97.38 261 GLY B CA 1
ATOM 5709 C C . GLY B 1 261 ? 9.734 -21.562 3.59 1 97.38 261 GLY B C 1
ATOM 5710 O O . GLY B 1 261 ? 9.852 -21.312 2.387 1 97.38 261 GLY B O 1
ATOM 5711 N N . LEU B 1 262 ? 9.758 -20.625 4.582 1 98.44 262 LEU B N 1
ATOM 5712 C CA . LEU B 1 262 ? 10.023 -19.219 4.25 1 98.44 262 LEU B CA 1
ATOM 5713 C C . LEU B 1 262 ? 11.453 -18.844 4.625 1 98.44 262 LEU B C 1
ATOM 5715 O O . LEU B 1 262 ? 11.977 -19.297 5.645 1 98.44 262 LEU B O 1
ATOM 5719 N N . PRO B 1 263 ? 12.094 -17.984 3.846 1 98.75 263 PRO B N 1
ATOM 5720 C CA . PRO B 1 263 ? 13.445 -17.531 4.168 1 98.75 263 PRO B CA 1
ATOM 5721 C C . PRO B 1 263 ? 13.469 -16.484 5.285 1 98.75 263 PRO B C 1
ATOM 5723 O O . PRO B 1 263 ? 12.469 -15.797 5.512 1 98.75 263 PRO B O 1
ATOM 5726 N N . TYR B 1 264 ? 14.625 -16.359 5.918 1 98.69 264 TYR B N 1
ATOM 5727 C CA . TYR B 1 264 ? 14.773 -15.32 6.934 1 98.69 264 TYR B CA 1
ATOM 5728 C C . TYR B 1 264 ? 15.461 -14.086 6.359 1 98.69 264 TYR B C 1
ATOM 5730 O O . TYR B 1 264 ? 15.508 -13.039 7.004 1 98.69 264 TYR B O 1
ATOM 5738 N N . GLU B 1 265 ? 15.992 -14.258 5.184 1 98.81 265 GLU B N 1
ATOM 5739 C CA . GLU B 1 265 ? 16.672 -13.156 4.496 1 98.81 265 GLU B CA 1
ATOM 5740 C C . GLU B 1 265 ? 16.5 -13.273 2.984 1 98.81 265 GLU B C 1
ATOM 5742 O O . GLU B 1 265 ? 16.594 -14.367 2.422 1 98.81 265 GLU B O 1
ATOM 5747 N N . VAL B 1 266 ? 16.188 -12.164 2.363 1 98.88 266 VAL B N 1
ATOM 5748 C CA . VAL B 1 266 ? 16.172 -12.031 0.911 1 98.88 266 VAL B CA 1
ATOM 5749 C C . VAL B 1 266 ? 16.984 -10.805 0.493 1 98.88 266 VAL B C 1
ATOM 5751 O O . VAL B 1 266 ? 16.656 -9.68 0.868 1 98.88 266 VAL B O 1
ATOM 5754 N N . THR B 1 267 ? 17.984 -11.039 -0.324 1 98.62 267 THR B N 1
ATOM 5755 C CA . THR B 1 267 ? 18.891 -9.953 -0.674 1 98.62 267 THR B CA 1
ATOM 5756 C C . THR B 1 267 ? 19.031 -9.836 -2.188 1 98.62 267 THR B C 1
ATOM 5758 O O . THR B 1 267 ? 19.344 -10.812 -2.863 1 98.62 267 THR B O 1
ATOM 5761 N N . LEU B 1 268 ? 18.766 -8.656 -2.693 1 98.5 268 LEU B N 1
ATOM 5762 C CA . LEU B 1 268 ? 19.094 -8.367 -4.086 1 98.5 268 LEU B CA 1
ATOM 5763 C C . LEU B 1 268 ? 20.578 -8.07 -4.238 1 98.5 268 LEU B C 1
ATOM 5765 O O . LEU B 1 268 ? 21.031 -6.957 -3.969 1 98.5 268 LEU B O 1
ATOM 5769 N N . LEU B 1 269 ? 21.344 -8.961 -4.793 1 98.25 269 LEU B N 1
ATOM 5770 C CA . LEU B 1 269 ? 22.797 -8.859 -4.875 1 98.25 269 LEU B CA 1
ATOM 5771 C C . LEU B 1 269 ? 23.219 -8.078 -6.109 1 98.25 269 LEU B C 1
ATOM 5773 O O . LEU B 1 269 ? 24.281 -7.457 -6.117 1 98.25 269 LEU B O 1
ATOM 5777 N N . HIS B 1 270 ? 22.438 -8.195 -7.09 1 97.38 270 HIS B N 1
ATOM 5778 C CA . HIS B 1 270 ? 22.719 -7.547 -8.367 1 97.38 270 HIS B CA 1
ATOM 5779 C C . HIS B 1 270 ? 21.438 -7.129 -9.07 1 97.38 270 HIS B C 1
ATOM 5781 O O . HIS B 1 270 ? 20.422 -7.836 -8.992 1 97.38 270 HIS B O 1
ATOM 5787 N N . GLU B 1 271 ? 21.5 -5.969 -9.656 1 96.31 271 GLU B N 1
ATOM 5788 C CA . GLU B 1 271 ? 20.359 -5.516 -10.445 1 96.31 271 GLU B CA 1
ATOM 5789 C C . GLU B 1 271 ? 20.797 -4.605 -11.594 1 96.31 271 GLU B C 1
ATOM 5791 O O . GLU B 1 271 ? 21.688 -3.777 -11.422 1 96.31 271 GLU B O 1
ATOM 5796 N N . LYS B 1 272 ? 20.25 -4.824 -12.766 1 97.25 272 LYS B N 1
ATOM 5797 C CA . LYS B 1 272 ? 20.391 -3.912 -13.898 1 97.25 272 LYS B CA 1
ATOM 5798 C C . LYS B 1 272 ? 19.031 -3.48 -14.43 1 97.25 272 LYS B C 1
ATOM 5800 O O . LYS B 1 272 ? 18.156 -4.316 -14.656 1 97.25 272 LYS B O 1
ATOM 5805 N N . GLY B 1 273 ? 18.891 -2.193 -14.617 1 97.19 273 GLY B N 1
ATOM 5806 C CA . GLY B 1 273 ? 17.672 -1.679 -15.219 1 97.19 273 GLY B CA 1
ATOM 5807 C C . GLY B 1 273 ? 16.531 -1.529 -14.219 1 97.19 273 GLY B C 1
ATOM 5808 O O . GLY B 1 273 ? 15.383 -1.857 -14.523 1 97.19 273 GLY B O 1
ATOM 5809 N N . HIS B 1 274 ? 16.812 -1.147 -13.062 1 95.94 274 HIS B N 1
ATOM 5810 C CA . HIS B 1 274 ? 15.812 -0.979 -12.008 1 95.94 274 HIS B CA 1
ATOM 5811 C C . HIS B 1 274 ? 14.875 0.183 -12.312 1 95.94 274 HIS B C 1
ATOM 5813 O O . HIS B 1 274 ? 15.312 1.23 -12.789 1 95.94 274 HIS B O 1
ATOM 5819 N N . ASN B 1 275 ? 13.625 0.051 -12.102 1 95.81 275 ASN B N 1
ATOM 5820 C CA . ASN B 1 275 ? 12.594 1.078 -12.117 1 95.81 275 ASN B CA 1
ATOM 5821 C C . ASN B 1 275 ? 11.398 0.685 -11.258 1 95.81 275 ASN B C 1
ATOM 5823 O O . ASN B 1 275 ? 11.352 -0.425 -10.727 1 95.81 275 ASN B O 1
ATOM 5827 N N . ASP B 1 276 ? 10.398 1.509 -11.188 1 94 276 ASP B N 1
ATOM 5828 C CA . ASP B 1 276 ? 9.305 1.313 -10.234 1 94 276 ASP B CA 1
ATOM 5829 C C . ASP B 1 276 ? 8.133 0.582 -10.891 1 94 276 ASP B C 1
ATOM 5831 O O . ASP B 1 276 ? 7.129 0.294 -10.234 1 94 276 ASP B O 1
ATOM 5835 N N . TYR B 1 277 ? 8.234 0.256 -12.141 1 96.69 277 TYR B N 1
ATOM 5836 C CA . TYR B 1 277 ? 7.008 -0.11 -12.844 1 96.69 277 TYR B CA 1
ATOM 5837 C C . TYR B 1 277 ? 7.086 -1.539 -13.367 1 96.69 277 TYR B C 1
ATOM 5839 O O . TYR B 1 277 ? 6.098 -2.279 -13.32 1 96.69 277 TYR B O 1
ATOM 5847 N N . PHE B 1 278 ? 8.25 -1.912 -13.898 1 97.94 278 PHE B N 1
ATOM 5848 C CA . PHE B 1 278 ? 8.398 -3.262 -14.43 1 97.94 278 PHE B CA 1
ATOM 5849 C C . PHE B 1 278 ? 9.703 -3.891 -13.953 1 97.94 278 PHE B C 1
ATOM 5851 O O . PHE B 1 278 ? 10.516 -3.229 -13.305 1 97.94 278 PHE B O 1
ATOM 5858 N N . PHE B 1 279 ? 9.891 -5.16 -14.203 1 98.19 279 PHE B N 1
ATOM 5859 C CA . PHE B 1 279 ? 10.977 -5.953 -13.641 1 98.19 279 PHE B CA 1
ATOM 5860 C C . PHE B 1 279 ? 12.312 -5.555 -14.258 1 98.19 279 PHE B C 1
ATOM 5862 O O . PHE B 1 279 ? 12.352 -5.078 -15.398 1 98.19 279 PHE B O 1
ATOM 5869 N N . PRO B 1 280 ? 13.43 -5.734 -13.562 1 97.94 280 PRO B N 1
ATOM 5870 C CA . PRO B 1 280 ? 14.742 -5.395 -14.109 1 97.94 280 PRO B CA 1
ATOM 5871 C C . PRO B 1 280 ? 15.156 -6.297 -15.266 1 97.94 280 PRO B C 1
ATOM 5873 O O . PRO B 1 280 ? 14.578 -7.371 -15.453 1 97.94 280 PRO B O 1
ATOM 5876 N N . TYR B 1 281 ? 16.172 -5.809 -15.961 1 97.94 281 TYR B N 1
ATOM 5877 C CA . TYR B 1 281 ? 16.734 -6.594 -17.047 1 97.94 281 TYR B CA 1
ATOM 5878 C C . TYR B 1 281 ? 17.438 -7.836 -16.516 1 97.94 281 TYR B C 1
ATOM 5880 O O . TYR B 1 281 ? 17.375 -8.906 -17.141 1 97.94 281 TYR B O 1
ATOM 5888 N N . SER B 1 282 ? 18.125 -7.668 -15.422 1 97.5 282 SER B N 1
ATOM 5889 C CA . SER B 1 282 ? 18.859 -8.75 -14.781 1 97.5 282 SER B CA 1
ATOM 5890 C C . SER B 1 282 ? 18.859 -8.594 -13.258 1 97.5 282 SER B C 1
ATOM 5892 O O . SER B 1 282 ? 18.875 -7.477 -12.742 1 97.5 282 SER B O 1
ATOM 5894 N N . SER B 1 283 ? 18.812 -9.742 -12.586 1 98.19 283 SER B N 1
ATOM 5895 C CA . SER B 1 283 ? 18.906 -9.695 -11.133 1 98.19 283 SER B CA 1
ATOM 5896 C C . SER B 1 283 ? 19.516 -10.977 -10.57 1 98.19 283 SER B C 1
ATOM 5898 O O . SER B 1 283 ? 19.422 -12.039 -11.195 1 98.19 283 SER B O 1
ATOM 5900 N N . THR B 1 284 ? 20.25 -10.812 -9.484 1 98.81 284 THR B N 1
ATOM 5901 C CA . THR B 1 284 ? 20.656 -11.906 -8.602 1 98.81 284 THR B CA 1
ATOM 5902 C C . THR B 1 284 ? 20.016 -11.75 -7.223 1 98.81 284 THR B C 1
ATOM 5904 O O . THR B 1 284 ? 20.203 -10.727 -6.559 1 98.81 284 THR B O 1
ATOM 5907 N N . ILE B 1 285 ? 19.25 -12.711 -6.871 1 98.88 285 ILE B N 1
ATOM 5908 C CA . ILE B 1 285 ? 18.547 -12.664 -5.59 1 98.88 285 ILE B CA 1
ATOM 5909 C C . ILE B 1 285 ? 19 -13.82 -4.707 1 98.88 285 ILE B C 1
ATOM 5911 O O . ILE B 1 285 ? 18.953 -14.984 -5.121 1 98.88 285 ILE B O 1
ATOM 5915 N N . LEU B 1 286 ? 19.422 -13.531 -3.516 1 98.88 286 LEU B N 1
ATOM 5916 C CA . LEU B 1 286 ? 19.797 -14.531 -2.521 1 98.88 286 LEU B CA 1
ATOM 5917 C C . LEU B 1 286 ? 18.688 -14.742 -1.509 1 98.88 286 LEU B C 1
ATOM 5919 O O . LEU B 1 286 ? 18.203 -13.789 -0.891 1 98.88 286 LEU B O 1
ATOM 5923 N N . PHE B 1 287 ? 18.219 -15.961 -1.412 1 98.88 287 PHE B N 1
ATOM 5924 C CA . PHE B 1 287 ? 17.312 -16.406 -0.358 1 98.88 287 PHE B CA 1
ATOM 5925 C C . PHE B 1 287 ? 18.047 -17.25 0.668 1 98.88 287 PHE B C 1
ATOM 5927 O O . PHE B 1 287 ? 18.688 -18.25 0.315 1 98.88 287 PHE B O 1
ATOM 5934 N N . ARG B 1 288 ? 17.906 -16.906 1.954 1 98.88 288 ARG B N 1
ATOM 5935 C CA . ARG B 1 288 ? 18.531 -17.719 3.002 1 98.88 288 ARG B CA 1
ATOM 5936 C C . ARG B 1 288 ? 17.469 -18.406 3.865 1 98.88 288 ARG B C 1
ATOM 5938 O O . ARG B 1 288 ? 16.625 -17.734 4.457 1 98.88 288 ARG B O 1
ATOM 5945 N N . PHE B 1 289 ? 17.594 -19.703 3.916 1 98.81 289 PHE B N 1
ATOM 5946 C CA . PHE B 1 289 ? 16.656 -20.516 4.68 1 98.81 289 PHE B CA 1
ATOM 5947 C C . PHE B 1 289 ? 17.328 -21.109 5.914 1 98.81 289 PHE B C 1
ATOM 5949 O O . PHE B 1 289 ? 18.484 -21.516 5.855 1 98.81 289 PHE B O 1
ATOM 5956 N N . PRO B 1 290 ? 16.594 -21.156 6.973 1 98.19 290 PRO B N 1
ATOM 5957 C CA . PRO B 1 290 ? 17.203 -21.641 8.211 1 98.19 290 PRO B CA 1
ATOM 5958 C C . PRO B 1 290 ? 17.328 -23.156 8.258 1 98.19 290 PRO B C 1
ATOM 5960 O O . PRO B 1 290 ? 16.812 -23.859 7.371 1 98.19 290 PRO B O 1
ATOM 5963 N N . GLN B 1 291 ? 18.047 -23.625 9.273 1 97.75 291 GLN B N 1
ATOM 5964 C CA . GLN B 1 291 ? 18.047 -25.047 9.578 1 97.75 291 GLN B CA 1
ATOM 5965 C C . GLN B 1 291 ? 16.641 -25.547 9.898 1 97.75 291 GLN B C 1
ATOM 5967 O O . GLN B 1 291 ? 15.859 -24.844 10.523 1 97.75 291 GLN B O 1
ATOM 5972 N N . ARG B 1 292 ? 16.359 -26.797 9.43 1 93.81 292 ARG B N 1
ATOM 5973 C CA . ARG B 1 292 ? 15.031 -27.359 9.68 1 93.81 292 ARG B CA 1
ATOM 5974 C C . ARG B 1 292 ? 15.102 -28.875 9.781 1 93.81 292 ARG B C 1
ATOM 5976 O O . ARG B 1 292 ? 15.766 -29.531 8.969 1 93.81 292 ARG B O 1
ATOM 5983 N N . LYS B 1 293 ? 14.539 -29.469 10.766 1 93.12 293 LYS B N 1
ATOM 5984 C CA . LYS B 1 293 ? 14.367 -30.906 10.953 1 93.12 293 LYS B CA 1
ATOM 5985 C C . LYS B 1 293 ? 15.68 -31.641 10.727 1 93.12 293 LYS B C 1
ATOM 5987 O O . LYS B 1 293 ? 15.719 -32.625 9.984 1 93.12 293 LYS B O 1
ATOM 5992 N N . GLY B 1 294 ? 16.734 -31.125 11.219 1 93.31 294 GLY B N 1
ATOM 5993 C CA . GLY B 1 294 ? 18.031 -31.766 11.117 1 93.31 294 GLY B CA 1
ATOM 5994 C C . GLY B 1 294 ? 18.75 -31.453 9.828 1 93.31 294 GLY B C 1
ATOM 5995 O O . GLY B 1 294 ? 19.922 -31.812 9.656 1 93.31 294 GLY B O 1
ATOM 5996 N N . MET B 1 295 ? 18.047 -30.891 8.836 1 96.56 295 MET B N 1
ATOM 5997 C CA . MET B 1 295 ? 18.688 -30.469 7.586 1 96.56 295 MET B CA 1
ATOM 5998 C C . MET B 1 295 ? 19.359 -29.109 7.75 1 96.56 295 MET B C 1
ATOM 6000 O O . MET B 1 295 ? 18.844 -28.234 8.445 1 96.56 295 MET B O 1
ATOM 6004 N N . PRO B 1 296 ? 20.516 -28.891 7.172 1 97.62 296 PRO B N 1
ATOM 6005 C CA . PRO B 1 296 ? 21.25 -27.641 7.328 1 97.62 296 PRO B CA 1
ATOM 6006 C C . PRO B 1 296 ? 20.531 -26.453 6.688 1 97.62 296 PRO B C 1
ATOM 6008 O O . PRO B 1 296 ? 19.578 -26.641 5.93 1 97.62 296 PRO B O 1
ATOM 6011 N N . PRO B 1 297 ? 21 -25.172 7.098 1 98.31 297 PRO B N 1
ATOM 6012 C CA . PRO B 1 297 ? 20.531 -24.016 6.344 1 98.31 297 PRO B CA 1
ATOM 6013 C C . PRO B 1 297 ? 20.844 -24.094 4.855 1 98.31 297 PRO B C 1
ATOM 6015 O O . PRO B 1 297 ? 21.828 -24.75 4.469 1 98.31 297 PRO B O 1
ATOM 6018 N N . VAL B 1 298 ? 20.047 -23.516 4.062 1 98.81 298 VAL B N 1
ATOM 6019 C CA . VAL B 1 298 ? 20.219 -23.562 2.613 1 98.81 298 VAL B CA 1
ATOM 6020 C C . VAL B 1 298 ? 20.188 -22.141 2.049 1 98.81 298 VAL B C 1
ATOM 6022 O O . VAL B 1 298 ? 19.297 -21.359 2.367 1 98.81 298 VAL B O 1
ATOM 6025 N N . ASP B 1 299 ? 21.172 -21.797 1.229 1 98.81 299 ASP B N 1
ATOM 6026 C CA . ASP B 1 299 ? 21.156 -20.578 0.43 1 98.81 299 ASP B CA 1
ATOM 6027 C C . ASP B 1 299 ? 20.734 -20.875 -1.012 1 98.81 299 ASP B C 1
ATOM 6029 O O . ASP B 1 299 ? 21.359 -21.688 -1.687 1 98.81 299 ASP B O 1
ATOM 6033 N N . ILE B 1 300 ? 19.688 -20.234 -1.411 1 98.88 300 ILE B N 1
ATOM 6034 C CA . ILE B 1 300 ? 19.312 -20.312 -2.818 1 98.88 300 ILE B CA 1
ATOM 6035 C C . ILE B 1 300 ? 19.609 -19 -3.51 1 98.88 300 ILE B C 1
ATOM 6037 O O . ILE B 1 300 ? 19.141 -17.938 -3.082 1 98.88 300 ILE B O 1
ATOM 6041 N N . THR B 1 301 ? 20.375 -19.062 -4.578 1 98.88 301 THR B N 1
ATOM 6042 C CA . THR B 1 301 ? 20.672 -17.875 -5.363 1 98.88 301 THR B CA 1
ATOM 6043 C C . THR B 1 301 ? 20.016 -17.953 -6.746 1 98.88 301 THR B C 1
ATOM 6045 O O . THR B 1 301 ? 20.266 -18.906 -7.492 1 98.88 301 THR B O 1
ATOM 6048 N N . TRP B 1 302 ? 19.203 -17 -7.078 1 98.81 302 TRP B N 1
ATOM 6049 C CA . TRP B 1 302 ? 18.516 -16.891 -8.352 1 98.81 302 TRP B CA 1
ATOM 6050 C C . TRP B 1 302 ? 19.25 -15.938 -9.297 1 98.81 302 TRP B C 1
ATOM 6052 O O . TRP B 1 302 ? 19.625 -14.828 -8.906 1 98.81 302 TRP B O 1
ATOM 6062 N N . TYR B 1 303 ? 19.422 -16.375 -10.531 1 98.19 303 TYR B N 1
ATOM 6063 C CA . TYR B 1 303 ? 20.016 -15.547 -11.586 1 98.19 303 TYR B CA 1
ATOM 6064 C C . TYR B 1 303 ? 19.062 -15.406 -12.766 1 98.19 303 TYR B C 1
ATOM 6066 O O . TYR B 1 303 ? 18.641 -16.406 -13.344 1 98.19 303 TYR B O 1
ATOM 6074 N N . ASP B 1 304 ? 18.766 -14.188 -13.156 1 97.81 304 ASP B N 1
ATOM 6075 C CA . ASP B 1 304 ? 18.031 -13.953 -14.398 1 97.81 304 ASP B CA 1
ATOM 6076 C C . ASP B 1 304 ? 18.672 -12.828 -15.203 1 97.81 304 ASP B C 1
ATOM 6078 O O . ASP B 1 304 ? 19.5 -12.07 -14.68 1 97.81 304 ASP B O 1
ATOM 6082 N N . GLY B 1 305 ? 18.297 -12.766 -16.484 1 96.25 305 GLY B N 1
ATOM 6083 C CA . GLY B 1 305 ? 18.844 -11.766 -17.375 1 96.25 305 GLY B CA 1
ATOM 6084 C C . GLY B 1 305 ? 19.906 -12.328 -18.328 1 96.25 305 GLY B C 1
ATOM 6085 O O . GLY B 1 305 ? 20.625 -13.258 -17.969 1 96.25 305 GLY B O 1
ATOM 6086 N N . LEU B 1 306 ? 20.094 -11.656 -19.375 1 93.81 306 LEU B N 1
ATOM 6087 C CA . LEU B 1 306 ? 20.922 -12.164 -20.469 1 93.81 306 LEU B CA 1
ATOM 6088 C C . LEU B 1 306 ? 22.406 -12.055 -20.125 1 93.81 306 LEU B C 1
ATOM 6090 O O . LEU B 1 306 ? 23.219 -12.852 -20.578 1 93.81 306 LEU B O 1
ATOM 6094 N N . ASP B 1 307 ? 22.812 -11.133 -19.312 1 93.12 307 ASP B N 1
ATOM 6095 C CA . ASP B 1 307 ? 24.203 -10.859 -19.016 1 93.12 307 ASP B CA 1
ATOM 6096 C C . ASP B 1 307 ? 24.547 -11.242 -17.578 1 93.12 307 ASP B C 1
ATOM 6098 O O . ASP B 1 307 ? 25.5 -10.719 -16.984 1 93.12 307 ASP B O 1
ATOM 6102 N N . ASN B 1 308 ? 23.734 -12.023 -16.969 1 95.88 308 ASN B N 1
ATOM 6103 C CA . ASN B 1 308 ? 23.875 -12.352 -15.555 1 95.88 308 ASN B CA 1
ATOM 6104 C C . ASN B 1 308 ? 23.844 -13.867 -15.336 1 95.88 308 ASN B C 1
ATOM 6106 O O . ASN B 1 308 ? 23.016 -14.359 -14.562 1 95.88 308 ASN B O 1
ATOM 6110 N N . LEU B 1 309 ? 24.781 -14.547 -15.945 1 94.12 309 LEU B N 1
ATOM 6111 C CA . LEU B 1 309 ? 24.891 -16 -15.797 1 94.12 309 LEU B CA 1
ATOM 6112 C C . LEU B 1 309 ? 25.469 -16.359 -14.438 1 94.12 309 LEU B C 1
ATOM 6114 O O . LEU B 1 309 ? 26.344 -15.672 -13.922 1 94.12 309 LEU B O 1
ATOM 6118 N N . PRO B 1 310 ? 24.953 -17.453 -13.867 1 95.5 310 PRO B N 1
ATOM 6119 C CA . PRO B 1 310 ? 25.578 -17.906 -12.625 1 95.5 310 PRO B CA 1
ATOM 6120 C C . PRO B 1 310 ? 26.953 -18.516 -12.844 1 95.5 310 PRO B C 1
ATOM 6122 O O . PRO B 1 310 ? 27.297 -18.891 -13.969 1 95.5 310 PRO B O 1
ATOM 6125 N N . PRO B 1 311 ? 27.734 -18.578 -11.719 1 91.88 311 PRO B N 1
ATOM 6126 C CA . PRO B 1 311 ? 28.922 -19.422 -11.82 1 91.88 311 PRO B CA 1
ATOM 6127 C C . PRO B 1 311 ? 28.594 -20.891 -12.102 1 91.88 311 PRO B C 1
ATOM 6129 O O . PRO B 1 311 ? 27.641 -21.438 -11.547 1 91.88 311 PRO B O 1
ATOM 6132 N N . ILE B 1 312 ? 29.328 -21.5 -13.023 1 89.69 312 ILE B N 1
ATOM 6133 C CA . ILE B 1 312 ? 29.094 -22.891 -13.414 1 89.69 312 ILE B CA 1
ATOM 6134 C C . ILE B 1 312 ? 30.172 -23.781 -12.781 1 89.69 312 ILE B C 1
ATOM 6136 O O . ILE B 1 312 ? 31.359 -23.516 -12.922 1 89.69 312 ILE B O 1
ATOM 6140 N N . PRO B 1 313 ? 29.688 -24.766 -12.148 1 90.62 313 PRO B N 1
ATOM 6141 C CA . PRO B 1 313 ? 30.688 -25.625 -11.508 1 90.62 313 PRO B CA 1
ATOM 6142 C C . PRO B 1 313 ? 31.484 -26.438 -12.516 1 90.62 313 PRO B C 1
ATOM 6144 O O . PRO B 1 313 ? 31.047 -26.641 -13.656 1 90.62 313 PRO B O 1
ATOM 6147 N N . ALA B 1 314 ? 32.625 -26.922 -11.992 1 84.88 314 ALA B N 1
ATOM 6148 C CA . ALA B 1 314 ? 33.469 -27.781 -12.812 1 84.88 314 ALA B CA 1
ATOM 6149 C C . ALA B 1 314 ? 32.719 -29.078 -13.188 1 84.88 314 ALA B C 1
ATOM 6151 O O . ALA B 1 314 ? 32.031 -29.672 -12.359 1 84.88 314 ALA B O 1
ATOM 6152 N N . GLY B 1 315 ? 32.875 -29.516 -14.477 1 87.88 315 GLY B N 1
ATOM 6153 C CA . GLY B 1 315 ? 32.281 -30.766 -14.93 1 87.88 315 GLY B CA 1
ATOM 6154 C C . GLY B 1 315 ? 30.797 -30.641 -15.227 1 87.88 315 GLY B C 1
ATOM 6155 O O . GLY B 1 315 ? 30.078 -31.641 -15.266 1 87.88 315 GLY B O 1
ATOM 6156 N N . TYR B 1 316 ? 30.312 -29.438 -15.273 1 88.25 316 TYR B N 1
ATOM 6157 C CA . TYR B 1 316 ? 28.906 -29.203 -15.57 1 88.25 316 TYR B CA 1
ATOM 6158 C C . TYR B 1 316 ? 28.5 -29.875 -16.859 1 88.25 316 TYR B C 1
ATOM 6160 O O . TYR B 1 316 ? 27.375 -30.375 -16.984 1 88.25 316 TYR B O 1
ATOM 6168 N N . GLY B 1 317 ? 29.344 -29.953 -17.797 1 78.94 317 GLY B N 1
ATOM 6169 C CA . GLY B 1 317 ? 29.047 -30.547 -19.078 1 78.94 317 GLY B CA 1
ATOM 6170 C C . GLY B 1 317 ? 28.203 -29.641 -19.969 1 78.94 317 GLY B C 1
ATOM 6171 O O . GLY B 1 317 ? 28.266 -28.422 -19.844 1 78.94 317 GLY B O 1
ATOM 6172 N N . VAL B 1 318 ? 27.5 -30.281 -21.078 1 66.31 318 VAL B N 1
ATOM 6173 C CA . VAL B 1 318 ? 26.734 -29.531 -22.062 1 66.31 318 VAL B CA 1
ATOM 6174 C C . VAL B 1 318 ? 25.375 -29.141 -21.484 1 66.31 318 VAL B C 1
ATOM 6176 O O . VAL B 1 318 ? 24.766 -29.922 -20.734 1 66.31 318 VAL B O 1
ATOM 6179 N N . SER B 1 319 ? 25.078 -27.859 -21.5 1 63.31 319 SER B N 1
ATOM 6180 C CA . SER B 1 319 ? 23.75 -27.406 -21.078 1 63.31 319 SER B CA 1
ATOM 6181 C C . SER B 1 319 ? 22.703 -27.75 -22.125 1 63.31 319 SER B C 1
ATOM 6183 O O . SER B 1 319 ? 22.625 -27.109 -23.172 1 63.31 319 SER B O 1
ATOM 6185 N N . GLY B 1 320 ? 22.375 -28.969 -22.484 1 51.94 320 GLY B N 1
ATOM 6186 C CA . GLY B 1 320 ? 21.438 -29.359 -23.516 1 51.94 320 GLY B CA 1
ATOM 6187 C C . GLY B 1 320 ? 19.984 -29.047 -23.156 1 51.94 320 GLY B C 1
ATOM 6188 O O . GLY B 1 320 ? 19.641 -28.938 -21.984 1 51.94 320 GLY B O 1
ATOM 6189 N N . LEU B 1 321 ? 19.219 -28.469 -24.078 1 48.31 321 LEU B N 1
ATOM 6190 C CA . LEU B 1 321 ? 17.797 -28.203 -23.984 1 48.31 321 LEU B CA 1
ATOM 6191 C C . LEU B 1 321 ? 17.016 -29.484 -23.781 1 48.31 321 LEU B C 1
ATOM 6193 O O . LEU B 1 321 ? 17.219 -30.469 -24.516 1 48.31 321 LEU B O 1
ATOM 6197 N N . ASP B 1 322 ? 16.391 -29.719 -22.688 1 48.41 322 ASP B N 1
ATOM 6198 C CA . ASP B 1 322 ? 15.414 -30.797 -22.562 1 48.41 322 ASP B CA 1
ATOM 6199 C C . ASP B 1 322 ? 14.242 -30.578 -23.531 1 48.41 322 ASP B C 1
ATOM 6201 O O . ASP B 1 322 ? 13.578 -29.547 -23.484 1 48.41 322 ASP B O 1
ATOM 6205 N N . PRO B 1 323 ? 14.039 -31.406 -24.547 1 44.22 323 PRO B N 1
ATOM 6206 C CA . PRO B 1 323 ? 12.969 -31.266 -25.531 1 44.22 323 PRO B CA 1
ATOM 6207 C C . PRO B 1 323 ? 11.586 -31.156 -24.891 1 44.22 323 PRO B C 1
ATOM 6209 O O . PRO B 1 323 ? 10.633 -30.719 -25.547 1 44.22 323 PRO B O 1
ATOM 6212 N N . ASN B 1 324 ? 11.375 -31.531 -23.703 1 42.09 324 ASN B N 1
ATOM 6213 C CA . ASN B 1 324 ? 10.062 -31.547 -23.062 1 42.09 324 ASN B CA 1
ATOM 6214 C C . ASN B 1 324 ? 9.703 -30.188 -22.469 1 42.09 324 ASN B C 1
ATOM 6216 O O . ASN B 1 324 ? 8.688 -30.047 -21.797 1 42.09 324 ASN B O 1
ATOM 6220 N N . ILE B 1 325 ? 10.484 -29.234 -22.703 1 48.16 325 ILE B N 1
ATOM 6221 C CA . ILE B 1 325 ? 10.172 -27.891 -22.25 1 48.16 325 ILE B CA 1
ATOM 6222 C C . ILE B 1 325 ? 9.227 -27.219 -23.25 1 48.16 325 ILE B C 1
ATOM 6224 O O . ILE B 1 325 ? 9.555 -27.094 -24.422 1 48.16 325 ILE B O 1
ATOM 6228 N N . PRO B 1 326 ? 7.926 -27.016 -22.859 1 45.03 326 PRO B N 1
ATOM 6229 C CA . PRO B 1 326 ? 7.027 -26.344 -23.797 1 45.03 326 PRO B CA 1
ATOM 6230 C C . PRO B 1 326 ? 7.605 -25.031 -24.344 1 45.03 326 PRO B C 1
ATOM 6232 O O . PRO B 1 326 ? 8.32 -24.328 -23.625 1 45.03 326 PRO B O 1
ATOM 6235 N N . THR B 1 327 ? 7.527 -24.875 -25.672 1 43.44 327 THR B N 1
ATOM 6236 C CA . THR B 1 327 ? 7.945 -23.641 -26.328 1 43.44 327 THR B CA 1
ATOM 6237 C C . THR B 1 327 ? 7.203 -22.453 -25.734 1 43.44 327 THR B C 1
ATOM 6239 O O . THR B 1 327 ? 6 -22.516 -25.5 1 43.44 327 THR B O 1
ATOM 6242 N N . THR B 1 328 ? 7.922 -21.594 -25.109 1 46.09 328 THR B N 1
ATOM 6243 C CA . THR B 1 328 ? 7.301 -20.344 -24.656 1 46.09 328 THR B CA 1
ATOM 6244 C C . THR B 1 328 ? 6.902 -19.469 -25.844 1 46.09 328 THR B C 1
ATOM 6246 O O . THR B 1 328 ? 7.48 -19.578 -26.922 1 46.09 328 THR B O 1
ATOM 6249 N N . ASN B 1 329 ? 5.719 -19.078 -25.906 1 42.94 329 ASN B N 1
ATOM 6250 C CA . ASN B 1 329 ? 5.238 -18.156 -26.922 1 42.94 329 ASN B CA 1
ATOM 6251 C C . ASN B 1 329 ? 6.152 -16.938 -27.047 1 42.94 329 ASN B C 1
ATOM 6253 O O . ASN B 1 329 ? 5.711 -15.859 -27.453 1 42.94 329 ASN B O 1
ATOM 6257 N N . GLN B 1 330 ? 7.293 -17.078 -26.484 1 40.69 330 GLN B N 1
ATOM 6258 C CA . GLN B 1 330 ? 8.148 -15.922 -26.703 1 40.69 330 GLN B CA 1
ATOM 6259 C C . GLN B 1 330 ? 8.938 -16.047 -28 1 40.69 330 GLN B C 1
ATOM 6261 O O . GLN B 1 330 ? 9.578 -17.078 -28.234 1 40.69 330 GLN B O 1
ATOM 6266 N N . GLY B 1 331 ? 8.547 -15.508 -29.094 1 40.41 331 GLY B N 1
ATOM 6267 C CA . GLY B 1 331 ? 9.195 -15.375 -30.391 1 40.41 331 GLY B CA 1
ATOM 6268 C C . GLY B 1 331 ? 10.523 -16.109 -30.484 1 40.41 331 GLY B C 1
ATOM 6269 O O . GLY B 1 331 ? 10.875 -16.875 -29.578 1 40.41 331 GLY B O 1
ATOM 6270 N N . ASP B 1 332 ? 11.273 -16.016 -31.75 1 38.47 332 ASP B N 1
ATOM 6271 C CA . ASP B 1 332 ? 12.57 -16.609 -32.062 1 38.47 332 ASP B CA 1
ATOM 6272 C C . ASP B 1 332 ? 13.633 -16.203 -31.062 1 38.47 332 ASP B C 1
ATOM 6274 O O . ASP B 1 332 ? 14.078 -15.047 -31.062 1 38.47 332 ASP B O 1
ATOM 6278 N N . VAL B 1 333 ? 13.656 -16.781 -29.984 1 44.66 333 VAL B N 1
ATOM 6279 C CA . VAL B 1 333 ? 14.672 -16.453 -28.984 1 44.66 333 VAL B CA 1
ATOM 6280 C C . VAL B 1 333 ? 16 -17.078 -29.375 1 44.66 333 VAL B C 1
ATOM 6282 O O . VAL B 1 333 ? 16.062 -18.25 -29.75 1 44.66 333 VAL B O 1
ATOM 6285 N N . PRO B 1 334 ? 16.984 -16.266 -29.609 1 47.16 334 PRO B N 1
ATOM 6286 C CA . PRO B 1 334 ? 18.312 -16.875 -29.797 1 47.16 334 PRO B CA 1
ATOM 6287 C C . PRO B 1 334 ? 18.641 -17.891 -28.719 1 47.16 334 PRO B C 1
ATOM 6289 O O . PRO B 1 334 ? 18.188 -17.766 -27.578 1 47.16 334 PRO B O 1
ATOM 6292 N N . ALA B 1 335 ? 19.266 -19 -29.078 1 45.91 335 ALA B N 1
ATOM 6293 C CA . ALA B 1 335 ? 19.703 -20.141 -28.25 1 45.91 335 ALA B CA 1
ATOM 6294 C C . ALA B 1 335 ? 20.438 -19.656 -27 1 45.91 335 ALA B C 1
ATOM 6296 O O . ALA B 1 335 ? 21.406 -18.891 -27.109 1 45.91 335 ALA B O 1
ATOM 6297 N N . ALA B 1 336 ? 19.828 -19.672 -25.844 1 54.16 336 ALA B N 1
ATOM 6298 C CA . ALA B 1 336 ? 20.5 -19.359 -24.578 1 54.16 336 ALA B CA 1
ATOM 6299 C C . ALA B 1 336 ? 21.781 -20.188 -24.422 1 54.16 336 ALA B C 1
ATOM 6301 O O . ALA B 1 336 ? 21.844 -21.328 -24.875 1 54.16 336 ALA B O 1
ATOM 6302 N N . LYS B 1 337 ? 22.891 -19.5 -23.953 1 64.81 337 LYS B N 1
ATOM 6303 C CA . LYS B 1 337 ? 24.141 -20.156 -23.594 1 64.81 337 LYS B CA 1
ATOM 6304 C C . LYS B 1 337 ? 23.938 -21.188 -22.5 1 64.81 337 LYS B C 1
ATOM 6306 O O . LYS B 1 337 ? 24.547 -22.266 -22.516 1 64.81 337 LYS B O 1
ATOM 6311 N N . LEU B 1 338 ? 22.938 -20.969 -21.594 1 81.88 338 LEU B N 1
ATOM 6312 C CA . LEU B 1 338 ? 22.609 -21.859 -20.484 1 81.88 338 LEU B CA 1
ATOM 6313 C C . LEU B 1 338 ? 21.094 -22 -20.328 1 81.88 338 LEU B C 1
ATOM 6315 O O . LEU B 1 338 ? 20.391 -21 -20.141 1 81.88 338 LEU B O 1
ATOM 6319 N N . ASN B 1 339 ? 20.562 -23.188 -20.531 1 89.69 339 ASN B N 1
ATOM 6320 C CA . ASN B 1 339 ? 19.125 -23.422 -20.359 1 89.69 339 ASN B CA 1
ATOM 6321 C C . ASN B 1 339 ? 18.688 -23.188 -18.922 1 89.69 339 ASN B C 1
ATOM 6323 O O . ASN B 1 339 ? 19.469 -23.422 -17.984 1 89.69 339 ASN B O 1
ATOM 6327 N N . PRO B 1 340 ? 17.453 -22.75 -18.781 1 94.81 340 PRO B N 1
ATOM 6328 C CA . PRO B 1 340 ? 16.953 -22.578 -17.406 1 94.81 340 PRO B CA 1
ATOM 6329 C C . PRO B 1 340 ? 17.078 -23.828 -16.562 1 94.81 340 PRO B C 1
ATOM 6331 O O . PRO B 1 340 ? 16.859 -24.938 -17.047 1 94.81 340 PRO B O 1
ATOM 6334 N N . GLY B 1 341 ? 17.516 -23.672 -15.367 1 95.75 341 GLY B N 1
ATOM 6335 C CA . GLY B 1 341 ? 17.703 -24.844 -14.531 1 95.75 341 GLY B CA 1
ATOM 6336 C C . GLY B 1 341 ? 18.25 -24.531 -13.156 1 95.75 341 GLY B C 1
ATOM 6337 O O . GLY B 1 341 ? 18.062 -23.422 -12.656 1 95.75 341 GLY B O 1
ATOM 6338 N N . LYS B 1 342 ? 18.75 -25.609 -12.484 1 97 342 LYS B N 1
ATOM 6339 C CA . LYS B 1 342 ? 19.25 -25.5 -11.117 1 97 342 LYS B CA 1
ATOM 6340 C C . LYS B 1 342 ? 20.5 -26.359 -10.922 1 97 342 LYS B C 1
ATOM 6342 O O . LYS B 1 342 ? 20.734 -27.297 -11.672 1 97 342 LYS B O 1
ATOM 6347 N N . ILE B 1 343 ? 21.266 -25.938 -10.016 1 97.19 343 ILE B N 1
ATOM 6348 C CA . ILE B 1 343 ? 22.391 -26.703 -9.484 1 97.19 343 ILE B CA 1
ATOM 6349 C C . ILE B 1 343 ? 22.234 -26.844 -7.973 1 97.19 343 ILE B C 1
ATOM 6351 O O . ILE B 1 343 ? 22.031 -25.859 -7.266 1 97.19 343 ILE B O 1
ATOM 6355 N N . ILE B 1 344 ? 22.328 -28.062 -7.5 1 98.25 344 ILE B N 1
ATOM 6356 C CA . ILE B 1 344 ? 22.141 -28.375 -6.086 1 98.25 344 ILE B CA 1
ATOM 6357 C C . ILE B 1 344 ? 23.469 -28.859 -5.496 1 98.25 344 ILE B C 1
ATOM 6359 O O . ILE B 1 344 ? 24.078 -29.797 -6.012 1 98.25 344 ILE B O 1
ATOM 6363 N N . TYR B 1 345 ? 23.844 -28.203 -4.414 1 98 345 TYR B N 1
ATOM 6364 C CA . TYR B 1 345 ? 25.125 -28.5 -3.791 1 98 345 TYR B CA 1
ATOM 6365 C C . TYR B 1 345 ? 24.938 -29.188 -2.443 1 98 345 TYR B C 1
ATOM 6367 O O . TYR B 1 345 ? 24.203 -28.672 -1.582 1 98 345 TYR B O 1
ATOM 6375 N N . THR B 1 346 ? 25.547 -30.312 -2.326 1 96.94 346 THR B N 1
ATOM 6376 C CA . THR B 1 346 ? 25.672 -30.984 -1.041 1 96.94 346 THR B CA 1
ATOM 6377 C C . THR B 1 346 ? 27.141 -31.094 -0.625 1 96.94 346 THR B C 1
ATOM 6379 O O . THR B 1 346 ? 28.016 -30.531 -1.281 1 96.94 346 THR B O 1
ATOM 6382 N N . LYS B 1 347 ? 27.297 -31.719 0.524 1 91.38 347 LYS B N 1
ATOM 6383 C CA . LYS B 1 347 ? 28.672 -31.906 0.984 1 91.38 347 LYS B CA 1
ATOM 6384 C C . LYS B 1 347 ? 29.469 -32.781 0.025 1 91.38 347 LYS B C 1
ATOM 6386 O O . LYS B 1 347 ? 30.641 -32.531 -0.222 1 91.38 347 LYS B O 1
ATOM 6391 N N . ASP B 1 348 ? 28.812 -33.781 -0.568 1 91.19 348 ASP B N 1
ATOM 6392 C CA . ASP B 1 348 ? 29.547 -34.844 -1.253 1 91.19 348 ASP B CA 1
ATOM 6393 C C . ASP B 1 348 ? 29.25 -34.844 -2.752 1 91.19 348 ASP B C 1
ATOM 6395 O O . ASP B 1 348 ? 30.031 -35.375 -3.545 1 91.19 348 ASP B O 1
ATOM 6399 N N . LEU B 1 349 ? 28.094 -34.406 -3.104 1 96.69 349 LEU B N 1
ATOM 6400 C CA . LEU B 1 349 ? 27.656 -34.5 -4.492 1 96.69 349 LEU B CA 1
ATOM 6401 C C . LEU B 1 349 ? 27.125 -33.156 -4.988 1 96.69 349 LEU B C 1
ATOM 6403 O O . LEU B 1 349 ? 26.719 -32.312 -4.188 1 96.69 349 LEU B O 1
ATOM 6407 N N . THR B 1 350 ? 27.203 -32.969 -6.273 1 97.12 350 THR B N 1
ATOM 6408 C CA . THR B 1 350 ? 26.547 -31.875 -6.977 1 97.12 350 THR B CA 1
ATOM 6409 C C . THR B 1 350 ? 25.562 -32.406 -8.016 1 97.12 350 THR B C 1
ATOM 6411 O O . THR B 1 350 ? 25.875 -33.344 -8.734 1 97.12 350 THR B O 1
ATOM 6414 N N . PHE B 1 351 ? 24.406 -31.828 -8.016 1 97.31 351 PHE B N 1
ATOM 6415 C CA . PHE B 1 351 ? 23.391 -32.25 -8.961 1 97.31 351 PHE B CA 1
ATOM 6416 C C . PHE B 1 351 ? 23.031 -31.109 -9.914 1 97.31 351 PHE B C 1
ATOM 6418 O O . PHE B 1 351 ? 22.906 -29.969 -9.492 1 97.31 351 PHE B O 1
ATOM 6425 N N . LYS B 1 352 ? 22.922 -31.406 -11.156 1 95.12 352 LYS B N 1
ATOM 6426 C CA . LYS B 1 352 ? 22.406 -30.453 -12.125 1 95.12 352 LYS B CA 1
ATOM 6427 C C . LYS B 1 352 ? 21.047 -30.875 -12.656 1 95.12 352 LYS B C 1
ATOM 6429 O O . LYS B 1 352 ? 20.797 -32.062 -12.852 1 95.12 352 LYS B O 1
ATOM 6434 N N . GLY B 1 353 ? 20.125 -29.938 -12.828 1 93.62 353 GLY B N 1
ATOM 6435 C CA . GLY B 1 353 ? 18.797 -30.203 -13.352 1 93.62 353 GLY B CA 1
ATOM 6436 C C . GLY B 1 353 ? 18.234 -29.047 -14.156 1 93.62 353 GLY B C 1
ATOM 6437 O O . GLY B 1 353 ? 18.656 -27.906 -13.977 1 93.62 353 GLY B O 1
ATOM 6438 N N . GLY B 1 354 ? 17.312 -29.344 -15.07 1 92.25 354 GLY B N 1
ATOM 6439 C CA . GLY B 1 354 ? 16.594 -28.344 -15.836 1 92.25 354 GLY B CA 1
ATOM 6440 C C . GLY B 1 354 ? 15.312 -27.875 -15.18 1 92.25 354 GLY B C 1
ATOM 6441 O O . GLY B 1 354 ? 15.195 -27.906 -13.945 1 92.25 354 GLY B O 1
ATOM 6442 N N . SER B 1 355 ? 14.445 -27.312 -16 1 91.31 355 SER B N 1
ATOM 6443 C CA . SER B 1 355 ? 13.141 -26.844 -15.547 1 91.31 355 SER B CA 1
ATOM 6444 C C . SER B 1 355 ? 12.078 -27.938 -15.719 1 91.31 355 SER B C 1
ATOM 6446 O O . SER B 1 355 ? 12.352 -28.984 -16.312 1 91.31 355 SER B O 1
ATOM 6448 N N . HIS B 1 356 ? 10.938 -27.719 -15.125 1 90.62 356 HIS B N 1
ATOM 6449 C CA . HIS B 1 356 ? 9.789 -28.609 -15.266 1 90.62 356 HIS B CA 1
ATOM 6450 C C . HIS B 1 356 ? 10.141 -30.031 -14.852 1 90.62 356 HIS B C 1
ATOM 6452 O O . HIS B 1 356 ? 10.641 -30.266 -13.75 1 90.62 356 HIS B O 1
ATOM 6458 N N . GLY B 1 357 ? 9.867 -31 -15.625 1 88.94 357 GLY B N 1
ATOM 6459 C CA . GLY B 1 357 ? 10.031 -32.406 -15.273 1 88.94 357 GLY B CA 1
ATOM 6460 C C . GLY B 1 357 ? 11.422 -32.938 -15.547 1 88.94 357 GLY B C 1
ATOM 6461 O O . GLY B 1 357 ? 11.695 -34.125 -15.336 1 88.94 357 GLY B O 1
ATOM 6462 N N . SER B 1 358 ? 12.352 -32.031 -15.883 1 89.62 358 SER B N 1
ATOM 6463 C CA . SER B 1 358 ? 13.703 -32.469 -16.203 1 89.62 358 SER B CA 1
ATOM 6464 C C . SER B 1 358 ? 14.375 -33.125 -15 1 89.62 358 SER B C 1
ATOM 6466 O O . SER B 1 358 ? 14.406 -32.562 -13.914 1 89.62 358 SER B O 1
ATOM 6468 N N . THR B 1 359 ? 14.961 -34.25 -15.25 1 93.38 359 THR B N 1
ATOM 6469 C CA . THR B 1 359 ? 15.555 -35 -14.156 1 93.38 359 THR B CA 1
ATOM 6470 C C . THR B 1 359 ? 16.922 -34.438 -13.789 1 93.38 359 THR B C 1
ATOM 6472 O O . THR B 1 359 ? 17.516 -33.688 -14.562 1 93.38 359 THR B O 1
ATOM 6475 N N . LEU B 1 360 ? 17.391 -34.875 -12.672 1 95.38 360 LEU B N 1
ATOM 6476 C CA . LEU B 1 360 ? 18.688 -34.438 -12.156 1 95.38 360 LEU B CA 1
ATOM 6477 C C . LEU B 1 360 ? 19.781 -35.375 -12.648 1 95.38 360 LEU B C 1
ATOM 6479 O O . LEU B 1 360 ? 19.547 -36.594 -12.859 1 95.38 360 LEU B O 1
ATOM 6483 N N . SER B 1 361 ? 20.922 -34.812 -12.789 1 95.31 361 SER B N 1
ATOM 6484 C CA . SER B 1 361 ? 22.141 -35.594 -13.039 1 95.31 361 SER B CA 1
ATOM 6485 C C . SER B 1 361 ? 23.219 -35.25 -12 1 95.31 361 SER B C 1
ATOM 6487 O O . SER B 1 361 ? 23.359 -34.125 -11.586 1 95.31 361 SER B O 1
ATOM 6489 N N . ILE B 1 362 ? 23.906 -36.281 -11.609 1 96.5 362 ILE B N 1
ATOM 6490 C CA . ILE B 1 362 ? 25.078 -36.062 -10.75 1 96.5 362 ILE B CA 1
ATOM 6491 C C . ILE B 1 362 ? 26.25 -35.562 -11.586 1 96.5 362 ILE B C 1
ATOM 6493 O O . ILE B 1 362 ? 26.531 -36.125 -12.656 1 96.5 362 ILE B O 1
ATOM 6497 N N . ILE B 1 363 ? 26.875 -34.625 -11.148 1 94.31 363 ILE B N 1
ATOM 6498 C CA . ILE B 1 363 ? 28.062 -34.125 -11.844 1 94.31 363 ILE B CA 1
ATOM 6499 C C . ILE B 1 363 ? 29.234 -34.031 -10.875 1 94.31 363 ILE B C 1
ATOM 6501 O O . ILE B 1 363 ? 29.031 -33.844 -9.672 1 94.31 363 ILE B O 1
ATOM 6505 N N . PRO B 1 364 ? 30.562 -34.094 -11.359 1 93.38 364 PRO B N 1
ATOM 6506 C CA . PRO B 1 364 ? 30.906 -34.375 -12.75 1 93.38 364 PRO B CA 1
ATOM 6507 C C . PRO B 1 364 ? 30.641 -35.844 -13.141 1 93.38 364 PRO B C 1
ATOM 6509 O O . PRO B 1 364 ? 30.141 -36.625 -12.32 1 93.38 364 PRO B O 1
ATOM 6512 N N . GLU B 1 365 ? 30.922 -36.125 -14.312 1 91.75 365 GLU B N 1
ATOM 6513 C CA . GLU B 1 365 ? 30.641 -37.438 -14.875 1 91.75 365 GLU B CA 1
ATOM 6514 C C . GLU B 1 365 ? 31.297 -38.562 -14.047 1 91.75 365 GLU B C 1
ATOM 6516 O O . GLU B 1 365 ? 30.734 -39.625 -13.891 1 91.75 365 GLU B O 1
ATOM 6521 N N . GLU B 1 366 ? 32.469 -38.312 -13.539 1 93.31 366 GLU B N 1
ATOM 6522 C CA . GLU B 1 366 ? 33.188 -39.312 -12.75 1 93.31 366 GLU B CA 1
ATOM 6523 C C . GLU B 1 366 ? 32.406 -39.688 -11.5 1 93.31 366 GLU B C 1
ATOM 6525 O O . GLU B 1 366 ? 32.312 -40.875 -11.156 1 93.31 366 GLU B O 1
ATOM 6530 N N . LYS B 1 367 ? 31.859 -38.719 -10.891 1 94.94 367 LYS B N 1
ATOM 6531 C CA . LYS B 1 367 ? 31.062 -39 -9.703 1 94.94 367 LYS B CA 1
ATOM 6532 C C . LYS B 1 367 ? 29.766 -39.719 -10.062 1 94.94 367 LYS B C 1
ATOM 6534 O O . LYS B 1 367 ? 29.281 -40.531 -9.289 1 94.94 367 LYS B O 1
ATOM 6539 N N . ALA B 1 368 ? 29.203 -39.406 -11.195 1 95.25 368 ALA B N 1
ATOM 6540 C CA . ALA B 1 368 ? 27.984 -40.062 -11.664 1 95.25 368 ALA B CA 1
ATOM 6541 C C . ALA B 1 368 ? 28.234 -41.562 -11.852 1 95.25 368 ALA B C 1
ATOM 6543 O O . ALA B 1 368 ? 27.391 -42.375 -11.477 1 95.25 368 ALA B O 1
ATOM 6544 N N . LYS B 1 369 ? 29.344 -41.844 -12.367 1 95.25 369 LYS B N 1
ATOM 6545 C CA . LYS B 1 369 ? 29.703 -43.219 -12.586 1 95.25 369 LYS B CA 1
ATOM 6546 C C . LYS B 1 369 ? 29.891 -43.969 -11.258 1 95.25 369 LYS B C 1
ATOM 6548 O O . LYS B 1 369 ? 29.469 -45.125 -11.117 1 95.25 369 LYS B O 1
ATOM 6553 N N . GLU B 1 370 ? 30.484 -43.25 -10.422 1 95.75 370 GLU B N 1
ATOM 6554 C CA . GLU B 1 370 ? 30.719 -43.844 -9.102 1 95.75 370 GLU B CA 1
ATOM 6555 C C . GLU B 1 370 ? 29.391 -44.156 -8.406 1 95.75 370 GLU B C 1
ATOM 6557 O O . GLU B 1 370 ? 29.297 -45.156 -7.676 1 95.75 370 GLU B O 1
ATOM 6562 N N . MET B 1 371 ? 28.406 -43.375 -8.648 1 96.25 371 MET B N 1
ATOM 6563 C CA . MET B 1 371 ? 27.156 -43.469 -7.91 1 96.25 371 MET B CA 1
ATOM 6564 C C . MET B 1 371 ? 26.156 -44.344 -8.656 1 96.25 371 MET B C 1
ATOM 6566 O O . MET B 1 371 ? 25.109 -44.719 -8.109 1 96.25 371 MET B O 1
ATOM 6570 N N . ALA B 1 372 ? 26.375 -44.75 -9.844 1 95.12 372 ALA B N 1
ATOM 6571 C CA . ALA B 1 372 ? 25.438 -45.375 -10.758 1 95.12 372 ALA B CA 1
ATOM 6572 C C . ALA B 1 372 ? 24.797 -46.625 -10.117 1 95.12 372 ALA B C 1
ATOM 6574 O O . ALA B 1 372 ? 23.594 -46.844 -10.234 1 95.12 372 ALA B O 1
ATOM 6575 N N . ASP B 1 373 ? 25.594 -47.375 -9.461 1 94.44 373 ASP B N 1
ATOM 6576 C CA . ASP B 1 373 ? 25.109 -48.625 -8.914 1 94.44 373 ASP B CA 1
ATOM 6577 C C . ASP B 1 373 ? 24.344 -48.406 -7.605 1 94.44 373 ASP B C 1
ATOM 6579 O O . ASP B 1 373 ? 23.672 -49.312 -7.117 1 94.44 373 ASP B O 1
ATOM 6583 N N . LYS B 1 374 ? 24.422 -47.25 -7.113 1 94.88 374 LYS B N 1
ATOM 6584 C CA . LYS B 1 374 ? 23.812 -46.969 -5.816 1 94.88 374 LYS B CA 1
ATOM 6585 C C . LYS B 1 374 ? 22.469 -46.25 -5.984 1 94.88 374 LYS B C 1
ATOM 6587 O O . LYS B 1 374 ? 21.734 -46.062 -5.008 1 94.88 374 LYS B O 1
ATOM 6592 N N . LEU B 1 375 ? 22.172 -45.906 -7.176 1 96.75 375 LEU B N 1
ATOM 6593 C CA . LEU B 1 375 ? 20.953 -45.125 -7.422 1 96.75 375 LEU B CA 1
ATOM 6594 C C . LEU B 1 375 ? 19.719 -46.031 -7.309 1 96.75 375 LEU B C 1
ATOM 6596 O O . LEU B 1 375 ? 19.719 -47.156 -7.789 1 96.75 375 LEU B O 1
ATOM 6600 N N . PRO B 1 376 ? 18.719 -45.5 -6.715 1 96.5 376 PRO B N 1
ATOM 6601 C CA . PRO B 1 376 ? 17.5 -46.281 -6.574 1 96.5 376 PRO B CA 1
ATOM 6602 C C . PRO B 1 376 ? 16.672 -46.312 -7.852 1 96.5 376 PRO B C 1
ATOM 6604 O O . PRO B 1 376 ? 16.875 -45.5 -8.75 1 96.5 376 PRO B O 1
ATOM 6607 N N . GLN B 1 377 ? 15.695 -47.25 -7.836 1 95.19 377 GLN B N 1
ATOM 6608 C CA . GLN B 1 377 ? 14.68 -47.219 -8.883 1 95.19 377 GLN B CA 1
ATOM 6609 C C . GLN B 1 377 ? 13.703 -46.062 -8.688 1 95.19 377 GLN B C 1
ATOM 6611 O O . GLN B 1 377 ? 13.289 -45.781 -7.562 1 95.19 377 GLN B O 1
ATOM 6616 N N . ILE B 1 378 ? 13.383 -45.438 -9.758 1 94.81 378 ILE B N 1
ATOM 6617 C CA . ILE B 1 378 ? 12.469 -44.281 -9.711 1 94.81 378 ILE B CA 1
ATOM 6618 C C . ILE B 1 378 ? 11.062 -44.75 -10.078 1 94.81 378 ILE B C 1
ATOM 6620 O O . ILE B 1 378 ? 10.844 -45.312 -11.156 1 94.81 378 ILE B O 1
ATOM 6624 N N . PRO B 1 379 ? 10.164 -44.531 -9.211 1 92.31 379 PRO B N 1
ATOM 6625 C CA . PRO B 1 379 ? 8.781 -44.906 -9.547 1 92.31 379 PRO B CA 1
ATOM 6626 C C . PRO B 1 379 ? 8.227 -44.094 -10.719 1 92.31 379 PRO B C 1
ATOM 6628 O O . PRO B 1 379 ? 8.562 -42.906 -10.875 1 92.31 379 PRO B O 1
ATOM 6631 N N . LYS B 1 380 ? 7.41 -44.75 -11.461 1 90.56 380 LYS B N 1
ATOM 6632 C CA . LYS B 1 380 ? 6.719 -44.031 -12.531 1 90.56 380 LYS B CA 1
ATOM 6633 C C . LYS B 1 380 ? 5.574 -43.188 -11.984 1 90.56 380 LYS B C 1
ATOM 6635 O O . LYS B 1 380 ? 4.914 -43.594 -11.023 1 90.56 380 LYS B O 1
ATOM 6640 N N . SER B 1 381 ? 5.371 -42.094 -12.625 1 90.31 381 SER B N 1
ATOM 6641 C CA . SER B 1 381 ? 4.223 -41.25 -12.273 1 90.31 381 SER B CA 1
ATOM 6642 C C . SER B 1 381 ? 2.912 -42 -12.531 1 90.31 381 SER B C 1
ATOM 6644 O O . SER B 1 381 ? 2.689 -42.5 -13.633 1 90.31 381 SER B O 1
ATOM 6646 N N . PRO B 1 382 ? 2.072 -42.062 -11.586 1 92.75 382 PRO B N 1
ATOM 6647 C CA . PRO B 1 382 ? 0.814 -42.781 -11.789 1 92.75 382 PRO B CA 1
ATOM 6648 C C . PRO B 1 382 ? -0.161 -42.031 -12.688 1 92.75 382 PRO B C 1
ATOM 6650 O O . PRO B 1 382 ? -1.108 -42.594 -13.219 1 92.75 382 PRO B O 1
ATOM 6653 N N . SER B 1 383 ? -0.003 -40.781 -12.797 1 95 383 SER B N 1
ATOM 6654 C CA . SER B 1 383 ? -0.844 -39.938 -13.633 1 95 383 SER B CA 1
ATOM 6655 C C . SER B 1 383 ? -0.127 -38.625 -13.992 1 95 383 SER B C 1
ATOM 6657 O O . SER B 1 383 ? 0.71 -38.156 -13.227 1 95 383 SER B O 1
ATOM 6659 N N . ASN B 1 384 ? -0.414 -38.062 -15.133 1 95.06 384 ASN B N 1
ATOM 6660 C CA . ASN B 1 384 ? 0.158 -36.781 -15.422 1 95.06 384 ASN B CA 1
ATOM 6661 C C . ASN B 1 384 ? -0.528 -35.656 -14.617 1 95.06 384 ASN B C 1
ATOM 6663 O O . ASN B 1 384 ? -1.473 -35.938 -13.875 1 95.06 384 ASN B O 1
ATOM 6667 N N . HIS B 1 385 ? -0.072 -34.469 -14.789 1 97.06 385 HIS B N 1
ATOM 6668 C CA . HIS B 1 385 ? -0.458 -33.375 -13.906 1 97.06 385 HIS B CA 1
ATOM 6669 C C . HIS B 1 385 ? -1.953 -33.094 -14 1 97.06 385 HIS B C 1
ATOM 6671 O O . HIS B 1 385 ? -2.607 -32.844 -12.984 1 97.06 385 HIS B O 1
ATOM 6677 N N . PHE B 1 386 ? -2.551 -33.156 -15.18 1 98 386 PHE B N 1
ATOM 6678 C CA . PHE B 1 386 ? -3.961 -32.875 -15.414 1 98 386 PHE B CA 1
ATOM 6679 C C . PHE B 1 386 ? -4.828 -34.031 -14.969 1 98 386 PHE B C 1
ATOM 6681 O O . PHE B 1 386 ? -5.863 -33.844 -14.336 1 98 386 PHE B O 1
ATOM 6688 N N . GLU B 1 387 ? -4.367 -35.219 -15.273 1 97.25 387 GLU B N 1
ATOM 6689 C CA . GLU B 1 387 ? -5.051 -36.406 -14.781 1 97.25 387 GLU B CA 1
ATOM 6690 C C . GLU B 1 387 ? -5.059 -36.469 -13.258 1 97.25 387 GLU B C 1
ATOM 6692 O O . GLU B 1 387 ? -6.066 -36.812 -12.648 1 97.25 387 GLU B O 1
ATOM 6697 N N . ASN B 1 388 ? -3.906 -36.094 -12.664 1 97.62 388 ASN B N 1
ATOM 6698 C CA . ASN B 1 388 ? -3.807 -36.094 -11.211 1 97.62 388 ASN B CA 1
ATOM 6699 C C . ASN B 1 388 ? -4.875 -35.188 -10.586 1 97.62 388 ASN B C 1
ATOM 6701 O O . ASN B 1 388 ? -5.516 -35.594 -9.602 1 97.62 388 ASN B O 1
ATOM 6705 N N . PHE B 1 389 ? -5.105 -34.031 -11.164 1 98.38 389 PHE B N 1
ATOM 6706 C CA . PHE B 1 389 ? -6.125 -33.125 -10.648 1 98.38 389 PHE B CA 1
ATOM 6707 C C . PHE B 1 389 ? -7.512 -33.75 -10.758 1 98.38 389 PHE B C 1
ATOM 6709 O O . PHE B 1 389 ? -8.281 -33.75 -9.797 1 98.38 389 PHE B O 1
ATOM 6716 N N . LEU B 1 390 ? -7.824 -34.312 -11.914 1 98.38 390 LEU B N 1
ATOM 6717 C CA . LEU B 1 390 ? -9.148 -34.875 -12.148 1 98.38 390 LEU B CA 1
ATOM 6718 C C . LEU B 1 390 ? -9.391 -36.094 -11.273 1 98.38 390 LEU B C 1
ATOM 6720 O O . LEU B 1 390 ? -10.492 -36.281 -10.75 1 98.38 390 LEU B O 1
ATOM 6724 N N . LEU B 1 391 ? -8.367 -36.906 -11.109 1 97.81 391 LEU B N 1
ATOM 6725 C CA . LEU B 1 391 ? -8.484 -38.031 -10.211 1 97.81 391 LEU B CA 1
ATOM 6726 C C . LEU B 1 391 ? -8.688 -37.594 -8.773 1 97.81 391 LEU B C 1
ATOM 6728 O O . LEU B 1 391 ? -9.398 -38.219 -8 1 97.81 391 LEU B O 1
ATOM 6732 N N . ALA B 1 392 ? -8.055 -36.5 -8.422 1 98 392 ALA B N 1
ATOM 6733 C CA . ALA B 1 392 ? -8.25 -35.938 -7.082 1 98 392 ALA B CA 1
ATOM 6734 C C . ALA B 1 392 ? -9.664 -35.406 -6.91 1 98 392 ALA B C 1
ATOM 6736 O O . ALA B 1 392 ? -10.273 -35.562 -5.844 1 98 392 ALA B O 1
ATOM 6737 N N . CYS B 1 393 ? -10.195 -34.812 -7.957 1 98.19 393 CYS B N 1
ATOM 6738 C CA . CYS B 1 393 ? -11.578 -34.344 -7.926 1 98.19 393 CYS B CA 1
ATOM 6739 C C . CYS B 1 393 ? -12.531 -35.5 -7.633 1 98.19 393 CYS B C 1
ATOM 6741 O O . CYS B 1 393 ? -13.531 -35.312 -6.938 1 98.19 393 CYS B O 1
ATOM 6743 N N . ASN B 1 394 ? -12.172 -36.656 -8.117 1 96.88 394 ASN B N 1
ATOM 6744 C CA . ASN B 1 394 ? -13 -37.844 -7.965 1 96.88 394 ASN B CA 1
ATOM 6745 C C . ASN B 1 394 ? -12.672 -38.594 -6.684 1 96.88 394 ASN B C 1
ATOM 6747 O O . ASN B 1 394 ? -13.219 -39.688 -6.426 1 96.88 394 ASN B O 1
ATOM 6751 N N . GLY B 1 395 ? -11.711 -38.094 -5.934 1 95.56 395 GLY B N 1
ATOM 6752 C CA . GLY B 1 395 ? -11.367 -38.688 -4.648 1 95.56 395 GLY B CA 1
ATOM 6753 C C . GLY B 1 395 ? -10.445 -39.906 -4.77 1 95.56 395 GLY B C 1
ATOM 6754 O O . GLY B 1 395 ? -10.336 -40.688 -3.84 1 95.56 395 GLY B O 1
ATOM 6755 N N . ILE B 1 396 ? -9.781 -40.031 -5.875 1 96.19 396 ILE B N 1
ATOM 6756 C CA . ILE B 1 396 ? -8.977 -41.219 -6.152 1 96.19 396 ILE B CA 1
ATOM 6757 C C . ILE B 1 396 ? -7.523 -40.969 -5.777 1 96.19 396 ILE B C 1
ATOM 6759 O O . ILE B 1 396 ? -6.848 -41.812 -5.215 1 96.19 396 ILE B O 1
ATOM 6763 N N . GLU B 1 397 ? -6.992 -39.75 -6.137 1 96.44 397 GLU B N 1
ATOM 6764 C CA . GLU B 1 397 ? -5.641 -39.344 -5.781 1 96.44 397 GLU B CA 1
ATOM 6765 C C . GLU B 1 397 ? -5.664 -38.031 -4.973 1 96.44 397 GLU B C 1
ATOM 6767 O O . GLU B 1 397 ? -6.711 -37.406 -4.84 1 96.44 397 GLU B O 1
ATOM 6772 N N . LYS B 1 398 ? -4.535 -37.781 -4.355 1 95.94 398 LYS B N 1
ATOM 6773 C CA . LYS B 1 398 ? -4.262 -36.438 -3.838 1 95.94 398 LYS B CA 1
ATOM 6774 C C . LYS B 1 398 ? -3.467 -35.625 -4.844 1 95.94 398 LYS B C 1
ATOM 6776 O O . LYS B 1 398 ? -2.613 -36.156 -5.555 1 95.94 398 LYS B O 1
ATOM 6781 N N . THR B 1 399 ? -3.84 -34.406 -4.883 1 97.62 399 THR B N 1
ATOM 6782 C CA . THR B 1 399 ? -3.074 -33.562 -5.793 1 97.62 399 THR B CA 1
ATOM 6783 C C . THR B 1 399 ? -1.619 -33.469 -5.344 1 97.62 399 THR B C 1
ATOM 6785 O O . THR B 1 399 ? -1.336 -33.438 -4.145 1 97.62 399 THR B O 1
ATOM 6788 N N . ARG B 1 400 ? -0.769 -33.312 -6.293 1 96.31 400 ARG B N 1
ATOM 6789 C CA . ARG B 1 400 ? 0.659 -33.312 -5.988 1 96.31 400 ARG B CA 1
ATOM 6790 C C . ARG B 1 400 ? 1.171 -31.875 -5.824 1 96.31 400 ARG B C 1
ATOM 6792 O O . ARG B 1 400 ? 2.271 -31.672 -5.312 1 96.31 400 ARG B O 1
ATOM 6799 N N . SER B 1 401 ? 0.425 -30.875 -6.223 1 97.12 401 SER B N 1
ATOM 6800 C CA . SER B 1 401 ? 0.789 -29.469 -6.035 1 97.12 401 SER B CA 1
ATOM 6801 C C . SER B 1 401 ? -0.373 -28.672 -5.457 1 97.12 401 SER B C 1
ATOM 6803 O O . SER B 1 401 ? -0.832 -27.703 -6.066 1 97.12 401 SER B O 1
ATOM 6805 N N . PRO B 1 402 ? -0.816 -29.047 -4.293 1 97.75 402 PRO B N 1
ATOM 6806 C CA . PRO B 1 402 ? -1.927 -28.312 -3.674 1 97.75 402 PRO B CA 1
ATOM 6807 C C . PRO B 1 402 ? -1.534 -26.906 -3.223 1 97.75 402 PRO B C 1
ATOM 6809 O O . PRO B 1 402 ? -0.347 -26.578 -3.203 1 97.75 402 PRO B O 1
ATOM 6812 N N . PHE B 1 403 ? -2.5 -26.094 -2.914 1 98.44 403 PHE B N 1
ATOM 6813 C CA . PHE B 1 403 ? -2.268 -24.703 -2.51 1 98.44 403 PHE B CA 1
ATOM 6814 C C . PHE B 1 403 ? -1.378 -24.656 -1.273 1 98.44 403 PHE B C 1
ATOM 6816 O O . PHE B 1 403 ? -0.522 -23.766 -1.159 1 98.44 403 PHE B O 1
ATOM 6823 N N . GLU B 1 404 ? -1.461 -25.609 -0.406 1 95.56 404 GLU B N 1
ATOM 6824 C CA . GLU B 1 404 ? -0.744 -25.594 0.864 1 95.56 404 GLU B CA 1
ATOM 6825 C C . GLU B 1 404 ? 0.755 -25.797 0.655 1 95.56 404 GLU B C 1
ATOM 6827 O O . GLU B 1 404 ? 1.563 -25.375 1.487 1 95.56 404 GLU B O 1
ATOM 6832 N N . ILE B 1 405 ? 1.066 -26.406 -0.398 1 94.06 405 ILE B N 1
ATOM 6833 C CA . ILE B 1 405 ? 2.473 -26.656 -0.699 1 94.06 405 ILE B CA 1
ATOM 6834 C C . ILE B 1 405 ? 3.016 -25.531 -1.583 1 94.06 405 ILE B C 1
ATOM 6836 O O . ILE B 1 405 ? 3.982 -24.859 -1.22 1 94.06 405 ILE B O 1
ATOM 6840 N N . ASN B 1 406 ? 2.332 -25.297 -2.639 1 95.69 406 ASN B N 1
ATOM 6841 C CA . ASN B 1 406 ? 2.844 -24.328 -3.605 1 95.69 406 ASN B CA 1
ATOM 6842 C C . ASN B 1 406 ? 2.643 -22.906 -3.125 1 95.69 406 ASN B C 1
ATOM 6844 O O . ASN B 1 406 ? 3.311 -21.984 -3.604 1 95.69 406 ASN B O 1
ATOM 6848 N N . GLY B 1 407 ? 1.679 -22.641 -2.24 1 97.69 407 GLY B N 1
ATOM 6849 C CA . GLY B 1 407 ? 1.438 -21.312 -1.722 1 97.69 407 GLY B CA 1
ATOM 6850 C C . GLY B 1 407 ? 2.635 -20.719 -0.996 1 97.69 407 GLY B C 1
ATOM 6851 O O . GLY B 1 407 ? 2.912 -19.531 -1.106 1 97.69 407 GLY B O 1
ATOM 6852 N N . VAL B 1 408 ? 3.344 -21.562 -0.282 1 97.81 408 VAL B N 1
ATOM 6853 C CA . VAL B 1 408 ? 4.527 -21.094 0.433 1 97.81 408 VAL B CA 1
ATOM 6854 C C . VAL B 1 408 ? 5.613 -20.703 -0.566 1 97.81 408 VAL B C 1
ATOM 6856 O O . VAL B 1 408 ? 6.285 -19.688 -0.385 1 97.81 408 VAL B O 1
ATOM 6859 N N . LEU B 1 409 ? 5.781 -21.5 -1.563 1 97.88 409 LEU B N 1
ATOM 6860 C CA . LEU B 1 409 ? 6.734 -21.141 -2.609 1 97.88 409 LEU B CA 1
ATOM 6861 C C . LEU B 1 409 ? 6.352 -19.828 -3.273 1 97.88 409 LEU B C 1
ATOM 6863 O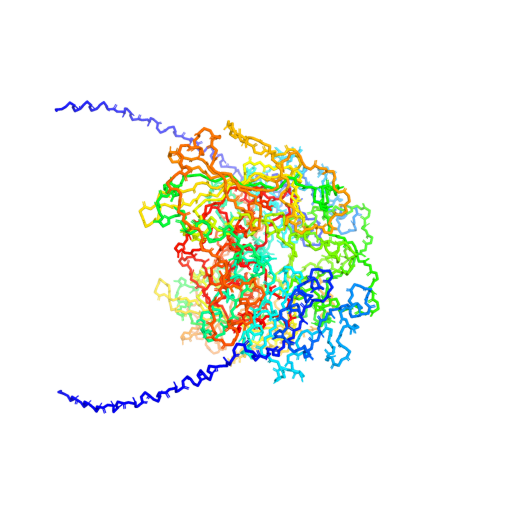 O . LEU B 1 409 ? 7.215 -18.984 -3.549 1 97.88 409 LEU B O 1
ATOM 6867 N N . SER B 1 410 ? 5.051 -19.672 -3.539 1 97.94 410 SER B N 1
ATOM 6868 C CA . SER B 1 410 ? 4.562 -18.406 -4.094 1 97.94 410 SER B CA 1
ATOM 6869 C C . SER B 1 410 ? 4.922 -17.234 -3.193 1 97.94 410 SER B C 1
ATOM 6871 O O . SER B 1 410 ? 5.293 -16.156 -3.682 1 97.94 410 SER B O 1
ATOM 6873 N N . GLN B 1 411 ? 4.82 -17.422 -1.902 1 98.44 411 GLN B N 1
ATOM 6874 C CA . GLN B 1 411 ? 5.203 -16.391 -0.949 1 98.44 411 GLN B CA 1
ATOM 6875 C C . GLN B 1 411 ? 6.695 -16.078 -1.043 1 98.44 411 GLN B C 1
ATOM 6877 O O . GLN B 1 411 ? 7.102 -14.922 -0.931 1 98.44 411 GLN B O 1
ATOM 6882 N N . VAL B 1 412 ? 7.508 -17.109 -1.229 1 98.62 412 VAL B N 1
ATOM 6883 C CA . VAL B 1 412 ? 8.938 -16.906 -1.42 1 98.62 412 VAL B CA 1
ATOM 6884 C C . VAL B 1 412 ? 9.18 -16.016 -2.635 1 98.62 412 VAL B C 1
ATOM 6886 O O . VAL B 1 412 ? 9.984 -15.078 -2.578 1 98.62 412 VAL B O 1
ATOM 6889 N N . PHE B 1 413 ? 8.453 -16.281 -3.695 1 98.5 413 PHE B N 1
ATOM 6890 C CA . PHE B 1 413 ? 8.594 -15.469 -4.902 1 98.5 413 PHE B CA 1
ATOM 6891 C C . PHE B 1 413 ? 8.164 -14.031 -4.648 1 98.5 413 PHE B C 1
ATOM 6893 O O . PHE B 1 413 ? 8.797 -13.094 -5.141 1 98.5 413 PHE B O 1
ATOM 6900 N N . SER B 1 414 ? 7.105 -13.859 -3.887 1 98.31 414 SER B N 1
ATOM 6901 C CA . SER B 1 414 ? 6.656 -12.508 -3.557 1 98.31 414 SER B CA 1
ATOM 6902 C C . SER B 1 414 ? 7.746 -11.719 -2.838 1 98.31 414 SER B C 1
ATOM 6904 O O . SER B 1 414 ? 7.965 -10.547 -3.125 1 98.31 414 SER B O 1
ATOM 6906 N N . LEU B 1 415 ? 8.422 -12.359 -1.931 1 98.75 415 LEU B N 1
ATOM 6907 C CA . LEU B 1 415 ? 9.508 -11.711 -1.206 1 98.75 415 LEU B CA 1
ATOM 6908 C C . LEU B 1 415 ? 10.641 -11.328 -2.152 1 98.75 415 LEU B C 1
ATOM 6910 O O . LEU B 1 415 ? 11.219 -10.25 -2.037 1 98.75 415 LEU B O 1
ATOM 6914 N N . GLY B 1 416 ? 10.992 -12.195 -3.039 1 98.75 416 GLY B N 1
ATOM 6915 C CA . GLY B 1 416 ? 12.016 -11.883 -4.023 1 98.75 416 GLY B CA 1
ATOM 6916 C C . GLY B 1 416 ? 11.648 -10.711 -4.914 1 98.75 416 GLY B C 1
ATOM 6917 O O . GLY B 1 416 ? 12.484 -9.844 -5.184 1 98.75 416 GLY B O 1
ATOM 6918 N N . VAL B 1 417 ? 10.422 -10.695 -5.34 1 98.5 417 VAL B N 1
ATOM 6919 C CA . VAL B 1 417 ? 9.938 -9.633 -6.207 1 98.5 417 VAL B CA 1
ATOM 6920 C C . VAL B 1 417 ? 9.977 -8.297 -5.457 1 98.5 417 VAL B C 1
ATOM 6922 O O . VAL B 1 417 ? 10.336 -7.266 -6.035 1 98.5 417 VAL B O 1
ATOM 6925 N N . MET B 1 418 ? 9.617 -8.344 -4.199 1 98.12 418 MET B N 1
ATOM 6926 C CA . MET B 1 418 ? 9.695 -7.137 -3.385 1 98.12 418 MET B CA 1
ATOM 6927 C C . MET B 1 418 ? 11.133 -6.637 -3.291 1 98.12 418 MET B C 1
ATOM 6929 O O . MET B 1 418 ? 11.383 -5.434 -3.365 1 98.12 418 MET B O 1
ATOM 6933 N N . ALA B 1 419 ? 12.062 -7.547 -3.109 1 98.5 419 ALA B N 1
ATOM 6934 C CA . ALA B 1 419 ? 13.469 -7.164 -3.084 1 98.5 419 ALA B CA 1
ATOM 6935 C C . ALA B 1 419 ? 13.891 -6.523 -4.402 1 98.5 419 ALA B C 1
ATOM 6937 O O . ALA B 1 419 ? 14.633 -5.539 -4.414 1 98.5 419 ALA B O 1
ATOM 6938 N N . GLN B 1 420 ? 13.422 -7.047 -5.52 1 97.94 420 GLN B N 1
ATOM 6939 C CA . GLN B 1 420 ? 13.695 -6.473 -6.832 1 97.94 420 GLN B CA 1
ATOM 6940 C C . GLN B 1 420 ? 13.117 -5.066 -6.949 1 97.94 420 GLN B C 1
ATOM 6942 O O . GLN B 1 420 ? 13.812 -4.137 -7.363 1 97.94 420 GLN B O 1
ATOM 6947 N N . ARG B 1 421 ? 11.891 -4.973 -6.562 1 97 421 ARG B N 1
ATOM 6948 C CA . ARG B 1 421 ? 11.18 -3.715 -6.754 1 97 421 ARG B CA 1
ATOM 6949 C C . ARG B 1 421 ? 11.766 -2.609 -5.887 1 97 421 ARG B C 1
ATOM 6951 O O . ARG B 1 421 ? 11.883 -1.463 -6.324 1 97 421 ARG B O 1
ATOM 6958 N N . LEU B 1 422 ? 12.117 -2.963 -4.703 1 96.62 422 LEU B N 1
ATOM 6959 C CA . LEU B 1 422 ? 12.609 -1.962 -3.76 1 96.62 422 LEU B CA 1
ATOM 6960 C C . LEU B 1 422 ? 14.125 -1.84 -3.834 1 96.62 422 LEU B C 1
ATOM 6962 O O . LEU B 1 422 ? 14.719 -0.985 -3.168 1 96.62 422 LEU B O 1
ATOM 6966 N N . ASN B 1 423 ? 14.742 -2.738 -4.637 1 95.31 423 ASN B N 1
ATOM 6967 C CA . ASN B 1 423 ? 16.188 -2.725 -4.809 1 95.31 423 ASN B CA 1
ATOM 6968 C C . ASN B 1 423 ? 16.922 -2.725 -3.465 1 95.31 423 ASN B C 1
ATOM 6970 O O . ASN B 1 423 ? 17.75 -1.858 -3.207 1 95.31 423 ASN B O 1
ATOM 6974 N N . THR B 1 424 ? 16.594 -3.828 -2.65 1 95.69 424 THR B N 1
ATOM 6975 C CA . THR B 1 424 ? 17.109 -3.779 -1.288 1 95.69 424 THR B CA 1
ATOM 6976 C C . THR B 1 424 ? 17.203 -5.18 -0.689 1 95.69 424 THR B C 1
ATOM 6978 O O . THR B 1 424 ? 16.828 -6.164 -1.342 1 95.69 424 THR B O 1
ATOM 6981 N N . GLN B 1 425 ? 17.875 -5.32 0.49 1 98.25 425 GLN B N 1
ATOM 6982 C CA . GLN B 1 425 ? 17.875 -6.5 1.351 1 98.25 425 GLN B CA 1
ATOM 6983 C C . GLN B 1 425 ? 16.672 -6.484 2.295 1 98.25 425 GLN B C 1
ATOM 6985 O O . GLN B 1 425 ? 16.328 -5.441 2.852 1 98.25 425 GLN B O 1
ATOM 6990 N N . LEU B 1 426 ? 16.094 -7.602 2.459 1 98.75 426 LEU B N 1
ATOM 6991 C CA . LEU B 1 426 ? 14.945 -7.742 3.357 1 98.75 426 LEU B CA 1
ATOM 6992 C C . LEU B 1 426 ? 15.211 -8.828 4.398 1 98.75 426 LEU B C 1
ATOM 6994 O O . LEU B 1 426 ? 15.594 -9.945 4.051 1 98.75 426 LEU B O 1
ATOM 6998 N N . PHE B 1 427 ? 15.031 -8.523 5.625 1 98.81 427 PHE B N 1
ATOM 6999 C CA . PHE B 1 427 ? 14.992 -9.516 6.691 1 98.81 427 PHE B CA 1
ATOM 7000 C C . PHE B 1 427 ? 13.555 -9.883 7.039 1 98.81 427 PHE B C 1
ATOM 7002 O O . PHE B 1 427 ? 12.719 -9 7.258 1 98.81 427 PHE B O 1
ATOM 7009 N N . PHE B 1 428 ? 13.266 -11.141 7.039 1 98.69 428 PHE B N 1
ATOM 7010 C CA . PHE B 1 428 ? 11.898 -11.633 7.219 1 98.69 428 PHE B CA 1
ATOM 7011 C C . PHE B 1 428 ? 11.812 -12.539 8.438 1 98.69 428 PHE B C 1
ATOM 7013 O O . PHE B 1 428 ? 12.578 -13.492 8.57 1 98.69 428 PHE B O 1
ATOM 7020 N N . ASP B 1 429 ? 10.883 -12.234 9.375 1 97.38 429 ASP B N 1
ATOM 7021 C CA . ASP B 1 429 ? 10.578 -13.07 10.531 1 97.38 429 ASP B CA 1
ATOM 7022 C C . ASP B 1 429 ? 9.406 -14 10.242 1 97.38 429 ASP B C 1
ATOM 7024 O O . ASP B 1 429 ? 8.258 -13.562 10.195 1 97.38 429 ASP B O 1
ATOM 7028 N N . SER B 1 430 ? 9.664 -15.234 10.125 1 93 430 SER B N 1
ATOM 7029 C CA . SER B 1 430 ? 8.648 -16.188 9.703 1 93 430 SER B CA 1
ATOM 7030 C C . SER B 1 430 ? 7.629 -16.438 10.812 1 93 430 SER B C 1
ATOM 7032 O O . SER B 1 430 ? 6.527 -16.922 10.555 1 93 430 SER B O 1
ATOM 7034 N N . ARG B 1 431 ? 7.988 -16.125 12.109 1 91.38 431 ARG B N 1
ATOM 7035 C CA . ARG B 1 431 ? 7.062 -16.312 13.219 1 91.38 431 ARG B CA 1
ATOM 7036 C C . ARG B 1 431 ? 5.957 -15.258 13.195 1 91.38 431 ARG B C 1
ATOM 7038 O O . ARG B 1 431 ? 4.781 -15.586 13.375 1 91.38 431 ARG B O 1
ATOM 7045 N N . THR B 1 432 ? 6.316 -14.062 12.859 1 93 432 THR B N 1
ATOM 7046 C CA . THR B 1 432 ? 5.348 -12.977 12.852 1 93 432 THR B CA 1
ATOM 7047 C C . THR B 1 432 ? 4.922 -12.641 11.422 1 93 432 THR B C 1
ATOM 7049 O O . THR B 1 432 ? 3.975 -11.883 11.211 1 93 432 THR B O 1
ATOM 7052 N N . LYS B 1 433 ? 5.691 -13.242 10.453 1 95.81 433 LYS B N 1
ATOM 7053 C CA . LYS B 1 433 ? 5.496 -13 9.023 1 95.81 433 LYS B CA 1
ATOM 7054 C C . LYS B 1 433 ? 5.578 -11.508 8.711 1 95.81 433 LYS B C 1
ATOM 7056 O O . LYS B 1 433 ? 4.688 -10.961 8.055 1 95.81 433 LYS B O 1
ATOM 7061 N N . GLN B 1 434 ? 6.602 -10.938 9.203 1 97.06 434 GLN B N 1
ATOM 7062 C CA . GLN B 1 434 ? 6.855 -9.516 8.992 1 97.06 434 GLN B CA 1
ATOM 7063 C C . GLN B 1 434 ? 8.266 -9.281 8.453 1 97.06 434 GLN B C 1
ATOM 7065 O O . GLN B 1 434 ? 9.195 -10.023 8.789 1 97.06 434 GLN B O 1
ATOM 7070 N N . ILE B 1 435 ? 8.375 -8.336 7.609 1 98.5 435 ILE B N 1
ATOM 7071 C CA . ILE B 1 435 ? 9.688 -7.793 7.273 1 98.5 435 ILE B CA 1
ATOM 7072 C C . ILE B 1 435 ? 10.117 -6.781 8.328 1 98.5 435 ILE B C 1
ATOM 7074 O O . ILE B 1 435 ? 9.375 -5.844 8.641 1 98.5 435 ILE B O 1
ATOM 7078 N N . THR B 1 436 ? 11.328 -6.883 8.812 1 97.69 436 THR B N 1
ATOM 7079 C CA . THR B 1 436 ? 11.656 -6.176 10.039 1 97.69 436 THR B CA 1
ATOM 7080 C C . THR B 1 436 ? 12.578 -4.992 9.758 1 97.69 436 THR B C 1
ATOM 7082 O O . THR B 1 436 ? 12.773 -4.133 10.617 1 97.69 436 THR B O 1
ATOM 7085 N N . ASN B 1 437 ? 13.109 -4.863 8.594 1 97.56 437 ASN B N 1
ATOM 7086 C CA . ASN B 1 437 ? 14.109 -3.828 8.367 1 97.56 437 ASN B CA 1
ATOM 7087 C C . ASN B 1 437 ? 13.641 -2.816 7.324 1 97.56 437 ASN B C 1
ATOM 7089 O O . ASN B 1 437 ? 14.422 -1.963 6.891 1 97.56 437 ASN B O 1
ATOM 7093 N N . ASN B 1 438 ? 12.516 -2.891 6.852 1 97.56 438 ASN B N 1
ATOM 7094 C CA . ASN B 1 438 ? 11.977 -2.002 5.824 1 97.56 438 ASN B CA 1
ATOM 7095 C C . ASN B 1 438 ? 10.461 -1.858 5.945 1 97.56 438 ASN B C 1
ATOM 7097 O O . ASN B 1 438 ? 9.719 -2.766 5.574 1 97.56 438 ASN B O 1
ATOM 7101 N N . GLU B 1 439 ? 9.961 -0.708 6.379 1 97.19 439 GLU B N 1
ATOM 7102 C CA . GLU B 1 439 ? 8.547 -0.505 6.684 1 97.19 439 GLU B CA 1
ATOM 7103 C C . GLU B 1 439 ? 7.699 -0.558 5.414 1 97.19 439 GLU B C 1
ATOM 7105 O O . GLU B 1 439 ? 6.57 -1.057 5.438 1 97.19 439 GLU B O 1
ATOM 7110 N N . PHE B 1 440 ? 8.227 -0.007 4.344 1 97.62 440 PHE B N 1
ATOM 7111 C CA . PHE B 1 440 ? 7.488 -0.046 3.086 1 97.62 440 PHE B CA 1
ATOM 7112 C C . PHE B 1 440 ? 7.363 -1.477 2.576 1 97.62 440 PHE B C 1
ATOM 7114 O O . PHE B 1 440 ? 6.293 -1.89 2.127 1 97.62 440 PHE B O 1
ATOM 7121 N N . ALA B 1 441 ? 8.461 -2.227 2.656 1 98.25 441 ALA B N 1
ATOM 7122 C CA . ALA B 1 441 ? 8.398 -3.633 2.264 1 98.25 441 ALA B CA 1
ATOM 7123 C C . ALA B 1 441 ? 7.395 -4.395 3.125 1 98.25 441 ALA B C 1
ATOM 7125 O O . ALA B 1 441 ? 6.641 -5.23 2.621 1 98.25 441 ALA B O 1
ATOM 7126 N N . ASN B 1 442 ? 7.445 -4.113 4.379 1 98.31 442 ASN B N 1
ATOM 7127 C CA . ASN B 1 442 ? 6.504 -4.777 5.273 1 98.31 442 ASN B CA 1
ATOM 7128 C C . ASN B 1 442 ? 5.059 -4.477 4.887 1 98.31 442 ASN B C 1
ATOM 7130 O O . ASN B 1 442 ? 4.211 -5.371 4.891 1 98.31 442 ASN B O 1
ATOM 7134 N N . ALA B 1 443 ? 4.773 -3.275 4.59 1 98.06 443 ALA B N 1
ATOM 7135 C CA . ALA B 1 443 ? 3.439 -2.9 4.129 1 98.06 443 ALA B CA 1
ATOM 7136 C C . ALA B 1 443 ? 3.084 -3.619 2.832 1 98.06 443 ALA B C 1
ATOM 7138 O O . ALA B 1 443 ? 1.932 -4.008 2.625 1 98.06 443 ALA B O 1
ATOM 7139 N N . MET B 1 444 ? 4.027 -3.895 1.998 1 97.94 444 MET B N 1
ATOM 7140 C CA . MET B 1 444 ? 3.811 -4.496 0.685 1 97.94 444 MET B CA 1
ATOM 7141 C C . MET B 1 444 ? 3.436 -5.969 0.817 1 97.94 444 MET B C 1
ATOM 7143 O O . MET B 1 444 ? 2.951 -6.578 -0.139 1 97.94 444 MET B O 1
ATOM 7147 N N . LEU B 1 445 ? 3.719 -6.566 1.974 1 98.38 445 LEU B N 1
ATOM 7148 C CA . LEU B 1 445 ? 3.299 -7.949 2.182 1 98.38 445 LEU B CA 1
ATOM 7149 C C . LEU B 1 445 ? 1.799 -8.102 1.948 1 98.38 445 LEU B C 1
ATOM 7151 O O . LEU B 1 445 ? 1.357 -9.086 1.346 1 98.38 445 LEU B O 1
ATOM 7155 N N . THR B 1 446 ? 1.053 -7.102 2.414 1 97.5 446 THR B N 1
ATOM 7156 C CA . THR B 1 446 ? -0.39 -7.09 2.197 1 97.5 446 THR B CA 1
ATOM 7157 C C . THR B 1 446 ? -0.736 -6.348 0.91 1 97.5 446 THR B C 1
ATOM 7159 O O . THR B 1 446 ? -1.555 -6.816 0.117 1 97.5 446 THR B O 1
ATOM 7162 N N . GLY B 1 447 ? -0.061 -5.211 0.765 1 94 447 GLY B N 1
ATOM 7163 C CA . GLY B 1 447 ? -0.293 -4.418 -0.433 1 94 447 GLY B CA 1
ATOM 7164 C C . GLY B 1 447 ? -1.399 -3.395 -0.266 1 94 447 GLY B C 1
ATOM 7165 O O . GLY B 1 447 ? -1.652 -2.92 0.843 1 94 447 GLY B O 1
ATOM 7166 N N . ILE B 1 448 ? -1.989 -2.982 -1.375 1 93.88 448 ILE B N 1
ATOM 7167 C CA . ILE B 1 448 ? -2.988 -1.921 -1.404 1 93.88 448 ILE B CA 1
ATOM 7168 C C . ILE B 1 448 ? -4.391 -2.529 -1.354 1 93.88 448 ILE B C 1
ATOM 7170 O O . ILE B 1 448 ? -4.613 -3.631 -1.857 1 93.88 448 ILE B O 1
ATOM 7174 N N . PRO B 1 449 ? -5.316 -1.797 -0.753 1 95.38 449 PRO B N 1
ATOM 7175 C CA . PRO B 1 449 ? -6.691 -2.303 -0.743 1 95.38 449 PRO B CA 1
ATOM 7176 C C . PRO B 1 449 ? -7.238 -2.559 -2.146 1 95.38 449 PRO B C 1
ATOM 7178 O O . PRO B 1 449 ? -6.941 -1.802 -3.074 1 95.38 449 PRO B O 1
ATOM 7181 N N . PRO B 1 450 ? -8.039 -3.625 -2.25 1 96.31 450 PRO B N 1
ATOM 7182 C CA . PRO B 1 450 ? -8.641 -3.902 -3.557 1 96.31 450 PRO B CA 1
ATOM 7183 C C . PRO B 1 450 ? -9.617 -2.814 -4 1 96.31 450 PRO B C 1
ATOM 7185 O O . PRO B 1 450 ? -10.156 -2.092 -3.162 1 96.31 450 PRO B O 1
ATOM 7188 N N . ARG B 1 451 ? -9.844 -2.725 -5.285 1 93.38 451 ARG B N 1
ATOM 7189 C CA . ARG B 1 451 ? -10.844 -1.828 -5.855 1 93.38 451 ARG B CA 1
ATOM 7190 C C . ARG B 1 451 ? -12.227 -2.111 -5.277 1 93.38 451 ARG B C 1
ATOM 7192 O O . ARG B 1 451 ? -12.516 -3.238 -4.871 1 93.38 451 ARG B O 1
ATOM 7199 N N . LYS B 1 452 ? -13.008 -1.018 -5.344 1 90.25 452 LYS B N 1
ATOM 7200 C CA . LYS B 1 452 ? -14.383 -1.169 -4.895 1 90.25 452 LYS B CA 1
ATOM 7201 C C . LYS B 1 452 ? -15.086 -2.293 -5.652 1 90.25 452 LYS B C 1
ATOM 7203 O O . LYS B 1 452 ? -15.008 -2.367 -6.879 1 90.25 452 LYS B O 1
ATOM 7208 N N . GLY B 1 453 ? -15.734 -3.125 -4.93 1 91.25 453 GLY B N 1
ATOM 7209 C CA . GLY B 1 453 ? -16.453 -4.238 -5.531 1 91.25 453 GLY B CA 1
ATOM 7210 C C . GLY B 1 453 ? -15.648 -5.527 -5.539 1 91.25 453 GLY B C 1
ATOM 7211 O O . GLY B 1 453 ? -16.172 -6.59 -5.883 1 91.25 453 GLY B O 1
ATOM 7212 N N . TRP B 1 454 ? -14.406 -5.457 -5.137 1 96.38 454 TRP B N 1
ATOM 7213 C CA . TRP B 1 454 ? -13.562 -6.645 -5.172 1 96.38 454 TRP B CA 1
ATOM 7214 C C . TRP B 1 454 ? -13.102 -7.023 -3.768 1 96.38 454 TRP B C 1
ATOM 7216 O O . TRP B 1 454 ? -12.469 -8.062 -3.576 1 96.38 454 TRP B O 1
ATOM 7226 N N . ASP B 1 455 ? -13.523 -6.254 -2.799 1 93.69 455 ASP B N 1
ATOM 7227 C CA . ASP B 1 455 ? -13.109 -6.469 -1.417 1 93.69 455 ASP B CA 1
ATOM 7228 C C . ASP B 1 455 ? -13.742 -7.738 -0.847 1 93.69 455 ASP B C 1
ATOM 7230 O O . ASP B 1 455 ? -13.203 -8.344 0.084 1 93.69 455 ASP B O 1
ATOM 7234 N N . GLU B 1 456 ? -14.836 -8.164 -1.39 1 95.25 456 GLU B N 1
ATOM 7235 C CA . GLU B 1 456 ? -15.562 -9.32 -0.876 1 95.25 456 GLU B CA 1
ATOM 7236 C C . GLU B 1 456 ? -14.719 -10.586 -0.977 1 95.25 456 GLU B C 1
ATOM 7238 O O . GLU B 1 456 ? -14.828 -11.484 -0.136 1 95.25 456 GLU B O 1
ATOM 7243 N N . PHE B 1 457 ? -13.844 -10.688 -1.91 1 97.69 457 PHE B N 1
ATOM 7244 C CA . PHE B 1 457 ? -13.062 -11.898 -2.146 1 97.69 457 PHE B CA 1
ATOM 7245 C C . PHE B 1 457 ? -12.023 -12.094 -1.053 1 97.69 457 PHE B C 1
ATOM 7247 O O . PHE B 1 457 ? -11.5 -13.195 -0.872 1 97.69 457 PHE B O 1
ATOM 7254 N N . TYR B 1 458 ? -11.719 -11.031 -0.371 1 96.75 458 TYR B N 1
ATOM 7255 C CA . TYR B 1 458 ? -10.742 -11.094 0.711 1 96.75 458 TYR B CA 1
ATOM 7256 C C . TYR B 1 458 ? -11.406 -11.477 2.025 1 96.75 458 TYR B C 1
ATOM 7258 O O . TYR B 1 458 ? -10.734 -11.648 3.045 1 96.75 458 TYR B O 1
ATOM 7266 N N . LYS B 1 459 ? -12.711 -11.648 1.947 1 93.5 459 LYS B N 1
ATOM 7267 C CA . LYS B 1 459 ? -13.477 -11.984 3.148 1 93.5 459 LYS B CA 1
ATOM 7268 C C . LYS B 1 459 ? -14.07 -13.383 3.055 1 93.5 459 LYS B C 1
ATOM 7270 O O . LYS B 1 459 ? -14.758 -13.836 3.973 1 93.5 459 LYS B O 1
ATOM 7275 N N . LEU B 1 460 ? -13.828 -14.047 1.976 1 94.12 460 LEU B N 1
ATOM 7276 C CA . LEU B 1 460 ? -14.398 -15.375 1.737 1 94.12 460 LEU B CA 1
ATOM 7277 C C . LEU B 1 460 ? -13.633 -16.438 2.521 1 94.12 460 LEU B C 1
ATOM 7279 O O . LEU B 1 460 ? -12.414 -16.344 2.666 1 94.12 460 LEU B O 1
#

Secondary structure (DSSP, 8-state):
------------------------TTPPEEEEEE--STHHHHHHHHHHHTT-EEEEEEE-TBTTSHHHHHHHHH-TTSEEES-HHHHHHHHGGG-SEEEE-S-GGGHHHHHHHHHHTT-EEEEPSSS-SSHHHHHHHHHHHHT-TTS-EEES-GGGGSHHHHHHHHHHHTTSS----EEEEEE-S--TTTTS-TT--SPPPP-PPPTTB-HHHHHTTSPP----GGGSTTGGGGBTTT--HHHHHHHHHHSHHHHHHTT--S-SEEEEEEEES--SSB--SEEEEEEEE--BTTBPPEEEEEEESTT-PPPPPTT-------TTS---SS-S----SS-SEEEEE-SS-EEEE-STTPPPEEESHHHHHHHGGGPPPPPPPSS-HHHHHHHHHTTSS--SS-HHHHHHHHHHHHHHHHHHHHTSEEEEETTTTEESS-HHHHHHTT-SPPPTT-GGGG--/------------------------TTPPEEEEEE--STHHHHHHHHHHHTT-EEEEEEE-TTTTSHHHHHHHHH-TTSEEES-HHHHHHHHTTS-SEEEE-S-GGGHHHHHHHHHHTT-EEEEPSSS-SSHHHHHHHHHHHHT-TTS-EEES-GGGGSHHHHHHHHHHHTTSS----EEEEEE-S--GGGGS-TT--SPPPP-PPPTT--HHHHHTTSPP----GGGSTTGGGGBTTT--HHHHHHHHHHSHHHHHHTT--S-SEEEEEEEES--SSB--SEEEEEEEE--BTTBPPEEEEEEESTT-PPP--TT-------TTS---SS-S----SS-SEEEEE-SS-EEEE-STTPPEEEESHHHHHHHGGGPPPPPPPSS-HHHHHHHHHTTSS--SS-HHHHHHHHHHHHHHHHHHHHTSEEEEETTTTEESS-HHHHHHTT-SPPPTT-GGGG--

Radius of gyration: 32.56 Å; Cα contacts (8 Å, |Δi|>4): 1925; chains: 2; bounding box: 75×91×80 Å

Organism: Bacteroides thetaiotaomicron (strain ATCC 29148 / DSM 2079 / JCM 5827 / CCUG 10774 / NCTC 10582 / VPI-5482 / E50) (NCBI:txid226186)

Nearest PDB structures (foldseek):
  8tdi-assembly3_C  TM=7.118E-01  e=1.810E-16  Collinsella tanakaei
  8tdi-assembly1_J  TM=6.966E-01  e=2.412E-16  Collinsella tanakaei
  8tdi-assembly6_F  TM=6.999E-01  e=3.036E-16  Collinsella tanakaei
  8tdi-assembly4_D  TM=6.966E-01  e=4.809E-16  Collinsella tanakaei
  8tdi-assembly1_L  TM=7.044E-01  e=1.278E-15  Collinsella tanakaei

Solvent-accessible surface area (backbone atoms only — not comparable to full-atom values): 49782 Å² total; per-residue (Å²): 130,89,70,79,68,82,74,77,71,81,75,77,74,75,72,73,71,74,76,68,70,75,50,58,96,79,57,57,43,32,27,30,38,34,28,40,31,69,70,15,36,53,54,50,51,53,43,56,72,63,69,42,62,39,74,44,34,40,23,28,34,42,63,74,39,78,61,28,44,63,50,50,65,75,40,75,83,32,47,78,33,51,40,66,70,56,40,47,72,76,45,46,90,65,39,48,30,37,39,38,39,58,60,35,50,42,37,45,55,54,52,40,51,36,49,73,69,69,25,24,39,37,32,39,60,39,55,27,54,40,36,39,51,20,50,52,50,28,53,51,47,65,76,35,75,89,48,36,37,30,44,54,42,55,20,55,35,31,60,22,38,38,38,53,51,42,34,39,75,70,57,71,54,52,60,46,41,35,32,43,36,39,45,35,56,90,59,93,57,64,81,56,71,51,81,60,78,68,77,78,66,67,48,86,70,60,91,55,49,39,60,69,64,62,48,45,37,43,77,82,70,61,48,37,77,70,50,45,96,70,37,29,38,42,27,64,82,33,21,55,39,66,56,30,68,45,38,52,37,40,40,45,62,57,41,59,78,65,57,49,68,65,46,45,32,35,33,49,77,40,76,39,53,68,39,89,54,38,63,49,46,24,38,29,38,39,36,35,26,63,65,49,96,89,36,53,42,30,39,39,38,38,22,24,14,77,89,36,75,70,90,76,61,82,56,66,70,80,66,68,77,66,84,83,58,78,80,66,92,62,68,95,65,78,82,56,91,50,56,46,16,34,35,41,34,33,87,87,50,35,34,40,30,38,40,40,35,40,54,72,40,55,39,29,66,70,55,32,60,70,42,57,84,72,58,75,82,61,66,76,69,92,42,47,51,58,51,29,47,54,34,16,63,39,68,74,42,72,48,74,36,25,43,76,59,45,22,46,53,28,31,48,42,30,53,51,50,49,20,60,57,66,68,33,72,43,40,33,41,76,89,78,67,40,42,76,77,40,64,44,61,33,14,49,39,60,33,73,71,49,30,91,90,40,54,64,50,79,71,104,131,86,70,80,64,83,71,77,74,78,75,75,76,74,71,73,74,74,77,68,68,76,50,58,95,80,57,57,44,31,28,28,38,35,27,39,31,68,70,14,37,52,53,49,52,54,41,56,74,62,71,40,61,40,73,43,34,42,22,28,35,42,61,72,40,78,61,28,43,64,51,48,65,76,40,73,83,32,45,78,31,52,40,67,69,55,40,47,70,76,44,46,87,65,39,48,29,38,40,37,38,58,62,36,49,45,36,46,56,55,50,41,49,37,50,74,69,69,26,24,38,38,34,39,58,42,56,29,55,41,34,40,53,20,49,51,49,27,51,51,47,65,75,36,75,87,46,37,38,30,43,54,42,55,20,56,34,31,60,22,38,39,38,52,52,42,34,39,75,70,56,72,54,52,60,48,43,35,32,42,36,38,44,34,57,90,58,93,58,64,80,57,71,50,81,60,78,69,78,78,65,68,48,84,69,58,92,54,49,37,59,69,63,63,49,43,37,45,77,82,70,62,48,37,75,71,50,44,95,70,37,30,40,40,27,65,82,32,20,55,38,68,54,29,68,45,38,52,36,42,42,46,60,58,42,59,76,66,59,48,70,64,46,46,32,35,33,49,78,40,76,39,53,68,36,90,57,39,65,49,49,24,39,30,39,38,37,35,26,64,64,47,96,89,37,52,41,32,39,37,37,38,22,23,15,77,87,38,75,71,90,75,61,81,56,66,73,81,66,69,80,66,84,84,57,78,80,64,90,60,68,94,65,77,82,55,89,51,55,46,17,32,36,41,34,34,85,87,51,34,34,39,31,39,40,40,36,41,53,73,40,54,41,28,64,69,55,33,61,71,42,56,85,72,58,74,83,61,66,75,70,92,44,47,52,58,48,28,47,54,34,17,65,38,66,75,43,73,48,74,35,26,44,74,62,46,22,45,53,28,31,45,42,28,53,50,50,49,20,60,57,66,68,32,72,42,40,34,40,75,90,78,67,40,43,76,77,38,64,43,61,34,14,49,39,59,33,74,70,48,30,92,90,40,53,63,50,79,70,102